Protein AF-0000000076655779 (afdb_homodimer)

InterPro domains:
  IPR001077 O-methyltransferase, C-terminal domain [PF00891] (191-398)
  IPR016461 O-methyltransferase-like [PS51683] (76-422)
  IPR029063 S-adenosyl-L-methionine-dependent methyltransferase superfamily [G3DSA:3.40.50.150] (154-421)
  IPR029063 S-adenosyl-L-methionine-dependent methyltransferase superfamily [SSF53335] (155-420)
  IPR036388 Winged helix-like DNA-binding domain superfamily [G3DSA:1.10.10.10] (66-152)
  IPR036390 Winged helix DNA-binding domain superfamily [SSF46785] (73-154)

pLDDT: mean 93.24, std 9.18, range [22.28, 98.81]

Radius of gyration: 29.74 Å; Cα contacts (8 Å, |Δi|>4): 1554; chains: 2; bounding box: 62×94×74 Å

Sequence (846 aa):
MASANHSNLLQLAQTVQQTTETIVKHLQDTKQLEPSFDQKSNAIQGDADIHSTRIQLNDAAQDLLRLINGPANEYRSFYMSHYTLAAYQVALHFKLFRHVPLGSKVSIAGLASKAGIDEGRCRRVIKHLATQRVFEEVEPDVFTHTASSALIARDSDMEAILWMQFDEMFKAASDAAKFVQNDLNGSKDADSPFATRHGKPPYQFYADVPEKGLNFAKAMAALTQSDRSVTALRDGFHWDKLEAPGKVVDVGGASGHVSMDLAAVFPNLSFVVQDVSPEALDDGKAKLPSEIADRVSFMLHDFFKDQPITDANAFFMRQCLHNWRDEDCIKILRGLVPALEKCKPGTPLLINEEVLPELNEVSKYQEHLSRQCDMCMFVVAGSKERTRGDFEKLLKEADSRFKVVKVHRNSTSTMGLVEAYLDMASANHSNLLQLAQTVQQTTETIVKHLQDTKQLEPSFDQKSNAIQGDADIHSTRIQLNDAAQDLLRLINGPANEYRSFYMSHYTLAAYQVALHFKLFRHVPLGSKVSIAGLASKAGIDEGRCRRVIKHLATQRVFEEVEPDVFTHTASSALIARDSDMEAILWMQFDEMFKAASDAAKFVQNDLNGSKDADSPFATRHGKPPYQFYADVPEKGLNFAKAMAALTQSDRSVTALRDGFHWDKLEAPGKVVDVGGASGHVSMDLAAVFPNLSFVVQDVSPEALDDGKAKLPSEIADRVSFMLHDFFKDQPITDANAFFMRQCLHNWRDEDCIKILRGLVPALEKCKPGTPLLINEEVLPELNEVSKYQEHLSRQCDMCMFVVAGSKERTRGDFEKLLKEADSRFKVVKVHRNSTSTMGLVEAYLD

Secondary structure (DSSP, 8-state):
-------HHHHHHHHHHHHHHHHHHHHHHTTPPPP-SBTTPPPPP--HHHHHHHHHHHHHHHHHHHHHHHHHHHHHHHTTTHHHHHHHHHHHHTTHHHHSPTTSEEEHHHHHHHHTS-HHHHHHHHHHHHTTTSEEEEETTEEEEBHHHHHHHH-HHHHHHHHHIIIIIHHHHTTHHHHHHHTTT--TT---HHHHHHSS-HHHHHHHSHHHHHHHHHHHHHHHHHS--HHHHHHHS-GGGS-SSEEEEEET-TT-HHHHHHHHH-TTEEEEEEES-HHHHHHHHHH--GGGTTTEEEEE--TTSPP-----SEEEEES-GGGS-HHHHHHHHHTTHHHHHHSPTTPEEEEEEEEEPPTTSS-HHHHHHHHHHHHHHHHHHS---EEHHHHHHHHHHH-TTEEEEEEEE-TT-SEEEEEEEE-/-------HHHHHHHHHHHHHHHHHHHHHHTTPPPP-SBTTPPPPP--HHHHHHHHHHHHHHHHHHHHHHHHHHHHHHHTTTHHHHHHHHHHHHTTHHHHSPTTS-EEHHHHHHHHTS-HHHHHHHHHHHHTTTSEEEEETTEEEEBHHHHHHHH-HHHHHHHHHIIIIIHHHHTTHHHHHHHTTT--TT---HHHHHHSS-HHHHHHHSHHHHHHHHHHHHHHHHHS--HHHHHHHS-GGGS-SSEEEEEET-TT-HHHHHHHHH-TTEEEEEEES-HHHHHHHHHH--GGGTTTEEEEE--TTSPP-----SEEEEES-GGGS-HHHHHHHHHTTHHHHHHSPTTPEEEEEEEEEPPTTSS-HHHHHHHHHHHHHHHHHHS---EEHHHHHHHHHHH-TTEEEEEEEE-TT-SEEEEEEEE-

Organism: Fusarium proliferatum (strain ET1) (NCBI:txid1227346)

Structure (mmCIF, N/CA/C/O backbone):
data_AF-0000000076655779-model_v1
#
loop_
_entity.id
_entity.type
_entity.pdbx_description
1 polymer 'Related to sterigmatocystin 7-O-methyltransferase'
#
loop_
_atom_site.group_PDB
_atom_site.id
_atom_site.type_symbol
_atom_site.label_atom_id
_atom_site.label_alt_id
_atom_site.label_comp_id
_atom_site.label_asym_id
_atom_site.label_entity_id
_atom_site.label_seq_id
_atom_site.pdbx_PDB_ins_code
_atom_site.Cartn_x
_atom_site.Cartn_y
_atom_site.Cartn_z
_atom_site.occupancy
_atom_site.B_iso_or_equiv
_atom_site.auth_seq_id
_atom_site.auth_comp_id
_atom_site.auth_asym_id
_atom_site.auth_atom_id
_atom_site.pdbx_PDB_model_num
ATOM 1 N N . MET A 1 1 ? 11.117 21.75 -41.812 1 22.28 1 MET A N 1
ATOM 2 C CA . MET A 1 1 ? 9.922 21.031 -41.344 1 22.28 1 MET A CA 1
ATOM 3 C C . MET A 1 1 ? 10.125 20.484 -39.938 1 22.28 1 MET A C 1
ATOM 5 O O . MET A 1 1 ? 11.07 19.75 -39.688 1 22.28 1 MET A O 1
ATOM 9 N N . ALA A 1 2 ? 10 21.234 -38.844 1 30.73 2 ALA A N 1
ATOM 10 C CA . ALA A 1 2 ? 10.344 20.984 -37.469 1 30.73 2 ALA A CA 1
ATOM 11 C C . ALA A 1 2 ? 9.93 19.578 -37.031 1 30.73 2 ALA A C 1
ATOM 13 O O . ALA A 1 2 ? 8.82 19.141 -37.344 1 30.73 2 ALA A O 1
ATOM 14 N N . SER A 1 3 ? 10.68 18.562 -36.812 1 37.34 3 SER A N 1
ATOM 15 C CA . SER A 1 3 ? 10.508 17.156 -36.406 1 37.34 3 SER A CA 1
ATOM 16 C C . SER A 1 3 ? 9.328 17 -35.469 1 37.34 3 SER A C 1
ATOM 18 O O . SER A 1 3 ? 9.242 17.688 -34.438 1 37.34 3 SER A O 1
ATOM 20 N N . ALA A 1 4 ? 8.211 16.812 -35.781 1 41.41 4 ALA A N 1
ATOM 21 C CA . ALA A 1 4 ? 6.949 16.719 -35.031 1 41.41 4 ALA A CA 1
ATOM 22 C C . ALA A 1 4 ? 7.152 16.078 -33.688 1 41.41 4 ALA A C 1
ATOM 24 O O . ALA A 1 4 ? 7.438 14.875 -33.594 1 41.41 4 ALA A O 1
ATOM 25 N N . ASN A 1 5 ? 7.805 16.562 -32.562 1 53.28 5 ASN A N 1
ATOM 26 C CA . ASN A 1 5 ? 8.266 16.188 -31.25 1 53.28 5 ASN A CA 1
ATOM 27 C C . ASN A 1 5 ? 7.176 15.445 -30.469 1 53.28 5 ASN A C 1
ATOM 29 O O . ASN A 1 5 ? 6.184 16.047 -30.062 1 53.28 5 ASN A O 1
ATOM 33 N N . HIS A 1 6 ? 6.938 14.094 -30.703 1 81.94 6 HIS A N 1
ATOM 34 C CA . HIS A 1 6 ? 5.949 13.133 -30.219 1 81.94 6 HIS A CA 1
ATOM 35 C C . HIS A 1 6 ? 5.945 13.055 -28.703 1 81.94 6 HIS A C 1
ATOM 37 O O . HIS A 1 6 ? 6.965 12.727 -28.094 1 81.94 6 HIS A O 1
ATOM 43 N N . SER A 1 7 ? 4.918 13.648 -28.094 1 93.62 7 SER A N 1
ATOM 44 C CA . SER A 1 7 ? 4.727 13.672 -26.641 1 93.62 7 SER A CA 1
ATOM 45 C C . SER A 1 7 ? 4.367 12.289 -26.109 1 93.62 7 SER A C 1
ATOM 47 O O . SER A 1 7 ? 3.307 11.75 -26.438 1 93.62 7 SER A O 1
ATOM 49 N N . ASN A 1 8 ? 5.336 11.727 -25.328 1 96.25 8 ASN A N 1
ATOM 50 C CA . ASN A 1 8 ? 5.055 10.445 -24.688 1 96.25 8 ASN A CA 1
ATOM 51 C C . ASN A 1 8 ? 3.842 10.539 -23.766 1 96.25 8 ASN A C 1
ATOM 53 O O . ASN A 1 8 ? 3.053 9.602 -23.672 1 96.25 8 ASN A O 1
ATOM 57 N N . LEU A 1 9 ? 3.668 11.641 -23.094 1 98.06 9 LEU A N 1
ATOM 58 C CA . LEU A 1 9 ? 2.529 11.852 -22.203 1 98.06 9 LEU A CA 1
ATOM 59 C C . LEU A 1 9 ? 1.218 11.805 -22.984 1 98.06 9 LEU A C 1
ATOM 61 O O . LEU A 1 9 ? 0.261 11.156 -22.562 1 98.06 9 LEU A O 1
ATOM 65 N N . LEU A 1 10 ? 1.188 12.469 -24.141 1 98.19 10 LEU A N 1
ATOM 66 C CA . LEU A 1 10 ? -0.027 12.5 -24.953 1 98.19 10 LEU A CA 1
ATOM 67 C C . LEU A 1 10 ? -0.317 11.125 -25.547 1 98.19 10 LEU A C 1
ATOM 69 O O . LEU A 1 10 ? -1.479 10.742 -25.703 1 98.19 10 LEU A O 1
ATOM 73 N N . GLN A 1 11 ? 0.74 10.422 -25.859 1 98.19 11 GLN A N 1
ATOM 74 C CA . GLN A 1 11 ? 0.545 9.062 -26.359 1 98.19 11 GLN A CA 1
ATOM 75 C C . GLN A 1 11 ? -0.087 8.172 -25.297 1 98.19 11 GLN A C 1
ATOM 77 O O . GLN A 1 11 ? -0.968 7.363 -25.609 1 98.19 11 GLN A O 1
ATOM 82 N N . LEU A 1 12 ? 0.416 8.242 -24.047 1 98.5 12 LEU A N 1
ATOM 83 C CA . LEU A 1 12 ? -0.171 7.48 -22.953 1 98.5 12 LEU A CA 1
ATOM 84 C C . LEU A 1 12 ? -1.631 7.871 -22.75 1 98.5 12 LEU A 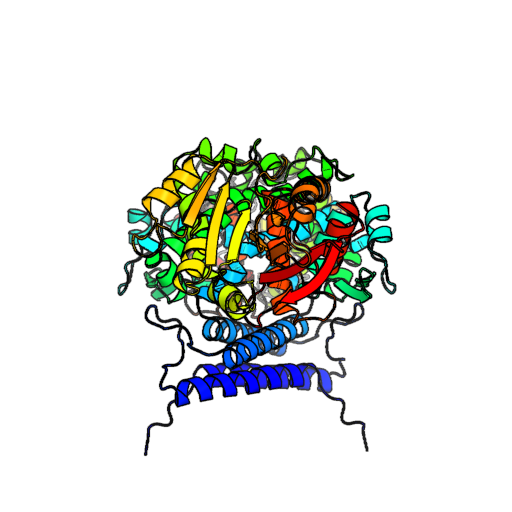C 1
ATOM 86 O O . LEU A 1 12 ? -2.49 7.004 -22.578 1 98.5 12 LEU A O 1
ATOM 90 N N . ALA A 1 13 ? -1.924 9.18 -22.75 1 98.62 13 ALA A N 1
ATOM 91 C CA . ALA A 1 13 ? -3.297 9.648 -22.594 1 98.62 13 ALA A CA 1
ATOM 92 C C . ALA A 1 13 ? -4.191 9.141 -23.719 1 98.62 13 ALA A C 1
ATOM 94 O O . ALA A 1 13 ? -5.352 8.797 -23.484 1 98.62 13 ALA A O 1
ATOM 95 N N . GLN A 1 14 ? -3.652 9.117 -24.906 1 98.25 14 GLN A N 1
ATOM 96 C CA . GLN A 1 14 ? -4.395 8.602 -26.047 1 98.25 14 GLN A CA 1
ATOM 97 C C . GLN A 1 14 ? -4.695 7.113 -25.891 1 98.25 14 GLN A C 1
ATOM 99 O O . GLN A 1 14 ? -5.781 6.656 -26.25 1 98.25 14 GLN A O 1
ATOM 104 N N . THR A 1 15 ? -3.703 6.383 -25.406 1 98.56 15 THR A N 1
ATOM 105 C CA . THR A 1 15 ? -3.92 4.965 -25.141 1 98.56 15 THR A CA 1
ATOM 106 C C . THR A 1 15 ? -5.031 4.773 -24.125 1 98.56 15 THR A C 1
ATOM 108 O O . THR A 1 15 ? -5.887 3.9 -24.281 1 98.56 15 THR A O 1
ATOM 111 N N . VAL A 1 16 ? -5.07 5.57 -23.047 1 98.81 16 VAL A N 1
ATOM 112 C CA . VAL A 1 16 ? -6.121 5.512 -22.031 1 98.81 16 VAL A CA 1
ATOM 113 C C . VAL A 1 16 ? -7.477 5.77 -22.688 1 98.81 16 VAL A C 1
ATOM 115 O O . VAL A 1 16 ? -8.445 5.039 -22.438 1 98.81 16 VAL A O 1
ATOM 118 N N . GLN A 1 17 ? -7.539 6.758 -23.562 1 98.56 17 GLN A N 1
ATOM 119 C CA . GLN A 1 17 ? -8.781 7.109 -24.25 1 98.56 17 GLN A CA 1
ATOM 120 C C . GLN A 1 17 ? -9.242 5.98 -25.156 1 98.56 17 GLN A C 1
ATOM 122 O O . GLN A 1 17 ? -10.406 5.574 -25.109 1 98.56 17 GLN A O 1
ATOM 127 N N . GLN A 1 18 ? -8.344 5.465 -25.953 1 98.5 18 GLN A N 1
ATOM 128 C CA . GLN A 1 18 ? -8.688 4.457 -26.953 1 98.5 18 GLN A CA 1
ATOM 129 C C . GLN A 1 18 ? -9.109 3.146 -26.297 1 98.5 18 GLN A C 1
ATOM 131 O O . GLN A 1 18 ? -10.062 2.502 -26.734 1 98.5 18 GLN A O 1
ATOM 136 N N . THR A 1 19 ? -8.367 2.734 -25.297 1 98.56 19 THR A N 1
ATOM 137 C CA . THR A 1 19 ? -8.719 1.502 -24.594 1 98.56 19 THR A CA 1
ATOM 138 C C . THR A 1 19 ? -10.047 1.654 -23.875 1 98.56 19 THR A C 1
ATOM 140 O O . THR A 1 19 ? -10.836 0.709 -23.797 1 98.56 19 THR A O 1
ATOM 143 N N . THR A 1 20 ? -10.367 2.832 -23.297 1 98.62 20 THR A N 1
ATOM 144 C CA . THR A 1 20 ? -11.664 3.084 -22.656 1 98.62 20 THR A CA 1
ATOM 145 C C . THR A 1 20 ? -12.789 2.998 -23.688 1 98.62 20 THR A C 1
ATOM 147 O O . THR A 1 20 ? -13.836 2.406 -23.422 1 98.62 20 THR A O 1
ATOM 150 N N . GLU A 1 21 ? -12.555 3.559 -24.891 1 98.38 21 GLU A N 1
ATOM 151 C CA . GLU A 1 21 ? -13.539 3.494 -25.953 1 98.38 21 GLU A CA 1
ATOM 152 C C . GLU A 1 21 ? -13.836 2.049 -26.344 1 98.38 21 GLU A C 1
ATOM 154 O O . GLU A 1 21 ? -14.992 1.688 -26.578 1 98.38 21 GLU A O 1
ATOM 159 N N . THR A 1 22 ? -12.797 1.28 -26.406 1 98.31 22 THR A N 1
ATOM 160 C CA . THR A 1 22 ? -12.953 -0.131 -26.75 1 98.31 22 THR A CA 1
ATOM 161 C C . THR A 1 22 ? -13.812 -0.846 -25.703 1 98.31 22 THR A C 1
ATOM 163 O O . THR A 1 22 ? -14.695 -1.632 -26.062 1 98.31 22 THR A O 1
ATOM 166 N N . ILE A 1 23 ? -13.602 -0.61 -24.469 1 98.19 23 ILE A N 1
ATOM 167 C CA . ILE A 1 23 ? -14.336 -1.256 -23.391 1 98.19 23 ILE A CA 1
ATOM 168 C C . ILE A 1 23 ? -15.789 -0.78 -23.406 1 98.19 23 ILE A C 1
ATOM 170 O O . ILE A 1 23 ? -16.719 -1.583 -23.25 1 98.19 23 ILE A O 1
ATOM 174 N N . VAL A 1 24 ? -16 0.534 -23.609 1 97.94 24 VAL A N 1
ATOM 175 C CA . VAL A 1 24 ? -17.344 1.082 -23.641 1 97.94 24 VAL A CA 1
ATOM 176 C C . VAL A 1 24 ? -18.125 0.491 -24.812 1 97.94 24 VAL A C 1
ATOM 178 O O . VAL A 1 24 ? -19.312 0.164 -24.688 1 97.94 24 VAL A O 1
ATOM 181 N N . LYS A 1 25 ? -17.484 0.36 -25.969 1 97.56 25 LYS A N 1
ATOM 182 C CA . LYS A 1 25 ? -18.125 -0.264 -27.125 1 97.56 25 LYS A CA 1
ATOM 183 C C . LYS A 1 25 ? -18.531 -1.702 -26.812 1 97.56 25 LYS A C 1
ATOM 185 O O . LYS A 1 25 ? -19.625 -2.135 -27.188 1 97.56 25 LYS A O 1
ATOM 190 N N . HIS A 1 26 ? -17.656 -2.449 -26.141 1 97.44 26 HIS A N 1
ATOM 191 C CA . HIS A 1 26 ? -17.969 -3.811 -25.734 1 97.44 26 HIS A CA 1
ATOM 192 C C . HIS A 1 26 ? -19.203 -3.838 -24.828 1 97.44 26 HIS A C 1
ATOM 194 O O . HIS A 1 26 ? -20.094 -4.68 -25 1 97.44 26 HIS A O 1
ATOM 200 N N . LEU A 1 27 ? -19.25 -2.965 -23.844 1 97.44 27 LEU A N 1
ATOM 201 C CA . LEU A 1 27 ? -20.391 -2.893 -22.938 1 97.44 27 LEU A CA 1
ATOM 202 C C . LEU A 1 27 ? -21.688 -2.637 -23.719 1 97.44 27 LEU A C 1
ATOM 204 O O . LEU A 1 27 ? -22.719 -3.258 -23.438 1 97.44 27 LEU A O 1
ATOM 208 N N . GLN A 1 28 ? -21.609 -1.74 -24.703 1 96.62 28 GLN A N 1
ATOM 209 C CA . GLN A 1 28 ? -22.781 -1.423 -25.516 1 96.62 28 GLN A CA 1
ATOM 210 C C . GLN A 1 28 ? -23.188 -2.619 -26.375 1 96.62 28 GLN A C 1
ATOM 212 O O . GLN A 1 28 ? -24.375 -2.967 -26.438 1 96.62 28 GLN A O 1
ATOM 217 N N . ASP A 1 29 ? -22.219 -3.225 -26.953 1 96.75 29 ASP A N 1
ATOM 218 C CA . ASP A 1 29 ? -22.469 -4.352 -27.844 1 96.75 29 ASP A CA 1
ATOM 219 C C . ASP A 1 29 ? -23.078 -5.531 -27.078 1 96.75 29 ASP A C 1
ATOM 221 O O . ASP A 1 29 ? -23.859 -6.305 -27.625 1 96.75 29 ASP A O 1
ATOM 225 N N . THR A 1 30 ? -22.703 -5.734 -25.891 1 96.62 30 THR A N 1
ATOM 226 C CA . THR A 1 30 ? -23.156 -6.879 -25.094 1 96.62 30 THR A CA 1
ATOM 227 C C . THR A 1 30 ? -24.266 -6.473 -24.141 1 96.62 30 THR A C 1
ATOM 229 O O . THR A 1 30 ? -24.656 -7.246 -23.266 1 96.62 30 THR A O 1
ATOM 232 N N . LYS A 1 31 ? -24.766 -5.219 -24.219 1 96.44 31 LYS A N 1
ATOM 233 C CA . LYS A 1 31 ? -25.891 -4.684 -23.453 1 96.44 31 LYS A CA 1
ATOM 234 C C . LYS A 1 31 ? -25.609 -4.766 -21.953 1 96.44 31 LYS A C 1
ATOM 236 O O . LYS A 1 31 ? -26.484 -5.18 -21.172 1 96.44 31 LYS A O 1
ATOM 241 N N . GLN A 1 32 ? -24.359 -4.531 -21.609 1 96.75 32 GLN A N 1
ATOM 242 C CA . GLN A 1 32 ? -24 -4.41 -20.203 1 96.75 32 GLN A CA 1
ATOM 243 C C . GLN A 1 32 ? -24.062 -2.959 -19.734 1 96.75 32 GLN A C 1
ATOM 245 O O . GLN A 1 32 ? -23.719 -2.045 -20.5 1 96.75 32 GLN A O 1
ATOM 250 N N . LEU A 1 33 ? -24.469 -2.719 -18.531 1 95.62 33 LEU A N 1
ATOM 251 C CA . LEU A 1 33 ? -24.391 -1.387 -17.938 1 95.62 33 LEU A CA 1
ATOM 252 C C . LEU A 1 33 ? -22.953 -1.012 -17.625 1 95.62 33 LEU A C 1
ATOM 254 O O . LEU A 1 33 ? -22.156 -1.867 -17.234 1 95.62 33 LEU A O 1
ATOM 258 N N . GLU A 1 34 ? -22.625 0.252 -17.75 1 95.81 34 GLU A N 1
ATOM 259 C CA . GLU A 1 34 ? -21.312 0.721 -17.312 1 95.81 34 GLU A CA 1
ATOM 260 C C . GLU A 1 34 ? -21.141 0.562 -15.812 1 95.81 34 GLU A C 1
ATOM 262 O O . GLU A 1 34 ? -22.062 0.803 -15.039 1 95.81 34 GLU A O 1
ATOM 267 N N . PRO A 1 35 ? -19.938 0.171 -15.477 1 97 35 PRO A N 1
ATOM 268 C CA . PRO A 1 35 ? -19.703 0.087 -14.031 1 97 35 PRO A CA 1
ATOM 269 C C . PRO A 1 35 ? -19.781 1.445 -13.344 1 97 35 PRO A C 1
ATOM 271 O O . PRO A 1 35 ? -19.453 2.471 -13.938 1 97 35 PRO A O 1
ATOM 274 N N . SER A 1 36 ? -20.266 1.47 -12.133 1 97.31 36 SER A N 1
ATOM 275 C CA . SER A 1 36 ? -20.328 2.625 -11.242 1 97.31 36 SER A CA 1
ATOM 276 C C . SER A 1 36 ? -19.875 2.26 -9.836 1 97.31 36 SER A C 1
ATOM 278 O O . SER A 1 36 ? -19.562 1.102 -9.555 1 97.31 36 SER A O 1
ATOM 280 N N . PHE A 1 37 ? -19.844 3.213 -8.945 1 97.44 37 PHE A N 1
ATOM 281 C CA . PHE A 1 37 ? -19.438 2.943 -7.574 1 97.44 37 PHE A CA 1
ATOM 282 C C . PHE A 1 37 ? -20.625 2.461 -6.746 1 97.44 37 PHE A C 1
ATOM 284 O O . PHE A 1 37 ? -20.469 2.096 -5.578 1 97.44 37 PHE A O 1
ATOM 291 N N . ASP A 1 38 ? -21.766 2.408 -7.363 1 97.12 38 ASP A N 1
ATOM 292 C CA . ASP A 1 38 ? -22.953 1.937 -6.66 1 97.12 38 ASP A CA 1
ATOM 293 C C . ASP A 1 38 ? -22.766 0.5 -6.176 1 97.12 38 ASP A C 1
ATOM 295 O O . ASP A 1 38 ? -22.188 -0.327 -6.875 1 97.12 38 ASP A O 1
ATOM 299 N N . GLN A 1 39 ? -23.344 0.174 -5.004 1 96.69 39 GLN A N 1
ATOM 300 C CA . GLN A 1 39 ? -23.141 -1.135 -4.391 1 96.69 39 GLN A CA 1
ATOM 301 C C . GLN A 1 39 ? -23.734 -2.244 -5.258 1 96.69 39 GLN A C 1
ATOM 303 O O . GLN A 1 39 ? -23.359 -3.41 -5.125 1 96.69 39 GLN A O 1
ATOM 308 N N . LYS A 1 40 ? -24.578 -1.97 -6.234 1 94.94 40 LYS A N 1
ATOM 309 C CA . LYS A 1 40 ? -25.234 -2.973 -7.078 1 94.94 40 LYS A CA 1
ATOM 310 C C . LYS A 1 40 ? -24.516 -3.096 -8.422 1 94.94 40 LYS A C 1
ATOM 312 O O . LYS A 1 40 ? -24.922 -3.881 -9.281 1 94.94 40 LYS A O 1
ATOM 317 N N . SER A 1 41 ? -23.453 -2.301 -8.57 1 95.62 41 SER A N 1
ATOM 318 C CA . SER A 1 41 ? -22.75 -2.299 -9.852 1 95.62 41 SER A CA 1
ATOM 319 C C . SER A 1 41 ? -22.125 -3.66 -10.141 1 95.62 41 SER A C 1
ATOM 321 O O . SER A 1 41 ? -21.594 -4.312 -9.234 1 95.62 41 SER A O 1
ATOM 323 N N . ASN A 1 42 ? -22.156 -4.082 -11.406 1 92.19 42 ASN A N 1
ATOM 324 C CA . ASN A 1 42 ? -21.594 -5.359 -11.828 1 92.19 42 ASN A CA 1
ATOM 325 C C . ASN A 1 42 ? -20.203 -5.188 -12.438 1 92.19 42 ASN A C 1
ATOM 327 O O . ASN A 1 42 ? -19.891 -4.137 -13 1 92.19 42 ASN A O 1
ATOM 331 N N . ALA A 1 43 ? -19.484 -6.246 -12.352 1 92.5 43 ALA A N 1
ATOM 332 C CA . ALA A 1 43 ? -18.203 -6.281 -13.039 1 92.5 43 ALA A CA 1
ATOM 333 C C . ALA A 1 43 ? -18.375 -6.406 -14.547 1 92.5 43 ALA A C 1
ATOM 335 O O . ALA A 1 43 ? -19.359 -6.988 -15.016 1 92.5 43 ALA A O 1
ATOM 336 N N . ILE A 1 44 ? -17.422 -5.887 -15.234 1 95.81 44 ILE A N 1
ATOM 337 C CA . ILE A 1 44 ? -17.406 -6.012 -16.688 1 95.81 44 ILE A CA 1
ATOM 338 C C . ILE A 1 44 ? -17.141 -7.465 -17.078 1 95.81 44 ILE A C 1
ATOM 34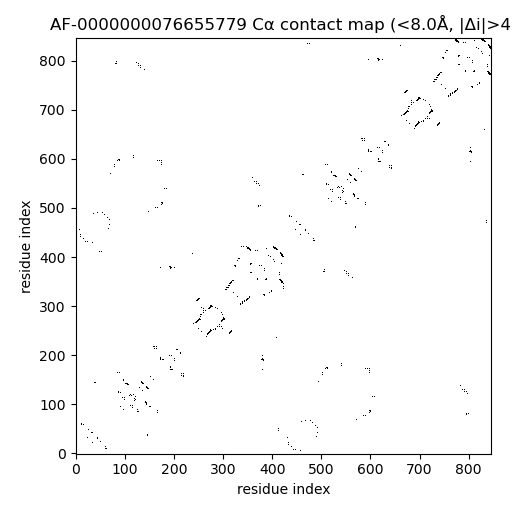0 O O . ILE A 1 44 ? -16.141 -8.047 -16.656 1 95.81 44 ILE A O 1
ATOM 344 N N . GLN A 1 45 ? -18.047 -7.977 -17.812 1 93.31 45 GLN A N 1
ATOM 345 C CA . GLN A 1 45 ? -17.844 -9.305 -18.359 1 93.31 45 GLN A CA 1
ATOM 346 C C . GLN A 1 45 ? -17.219 -9.234 -19.75 1 93.31 45 GLN A C 1
ATOM 348 O O . GLN A 1 45 ? -17.578 -8.367 -20.562 1 93.31 45 GLN A O 1
ATOM 353 N N . GLY A 1 46 ? -16.219 -10.062 -19.875 1 88.5 46 GLY A N 1
ATOM 354 C CA . GLY A 1 46 ? -15.594 -10.039 -21.172 1 88.5 46 GLY A CA 1
ATOM 355 C C . GLY A 1 46 ? -14.703 -11.242 -21.438 1 88.5 46 GLY A C 1
ATOM 356 O O . GLY A 1 46 ? -14.531 -12.094 -20.562 1 88.5 46 GLY A O 1
ATOM 357 N N . ASP A 1 47 ? -14.242 -11.289 -22.672 1 87 47 ASP A N 1
ATOM 358 C CA . ASP A 1 47 ? -13.359 -12.375 -23.109 1 87 47 ASP A CA 1
ATOM 359 C C . ASP A 1 47 ? -11.891 -11.984 -22.953 1 87 47 ASP A C 1
ATOM 361 O O . ASP A 1 47 ? -11.57 -11.039 -22.234 1 87 47 ASP A O 1
ATOM 365 N N . ALA A 1 48 ? -11.008 -12.742 -23.516 1 84.25 48 ALA A N 1
ATOM 366 C CA . ALA A 1 48 ? -9.562 -12.539 -23.422 1 84.25 48 ALA A CA 1
ATOM 367 C C . ALA A 1 48 ? -9.156 -11.188 -24 1 84.25 48 ALA A C 1
ATOM 369 O O . ALA A 1 48 ? -8.219 -10.555 -23.5 1 84.25 48 ALA A O 1
ATOM 370 N N . ASP A 1 49 ? -9.891 -10.75 -24.984 1 90.25 49 ASP A N 1
ATOM 371 C CA . ASP A 1 49 ? -9.562 -9.484 -25.625 1 90.25 49 ASP A CA 1
ATOM 372 C C . ASP A 1 49 ? -9.836 -8.305 -24.703 1 90.25 49 ASP A C 1
ATOM 374 O O . ASP A 1 49 ? -9.039 -7.363 -24.625 1 90.25 49 ASP A O 1
ATOM 378 N N . ILE A 1 50 ? -11 -8.398 -24.016 1 92.75 50 ILE A N 1
ATOM 379 C CA . ILE A 1 50 ? -11.359 -7.332 -23.094 1 92.75 50 ILE A CA 1
ATOM 380 C C . ILE A 1 50 ? -10.398 -7.336 -21.906 1 92.75 50 ILE A C 1
ATOM 382 O O . ILE A 1 50 ? -10.023 -6.273 -21.406 1 92.75 50 ILE A O 1
ATOM 386 N N . HIS A 1 51 ? -10 -8.5 -21.547 1 90.69 51 HIS A N 1
ATOM 387 C CA . HIS A 1 51 ? -9.016 -8.609 -20.469 1 90.69 51 HIS A CA 1
ATOM 388 C C . HIS A 1 51 ? -7.691 -7.969 -20.859 1 90.69 51 HIS A C 1
ATOM 390 O O . HIS A 1 51 ? -7.105 -7.223 -20.078 1 90.69 51 HIS A O 1
ATOM 396 N N . SER A 1 52 ? -7.25 -8.242 -22.031 1 92.25 52 SER A N 1
ATOM 397 C CA . SER A 1 52 ? -6.012 -7.656 -22.531 1 92.25 52 SER A CA 1
ATOM 398 C C . SER A 1 52 ? -6.117 -6.141 -22.641 1 92.25 52 SER A C 1
ATOM 400 O O . SER A 1 52 ? -5.156 -5.426 -22.344 1 92.25 52 SER A O 1
ATOM 402 N N . THR A 1 53 ? -7.281 -5.672 -23.094 1 96.5 53 THR A N 1
ATOM 403 C CA . THR A 1 53 ? -7.52 -4.234 -23.203 1 96.5 53 THR A CA 1
ATOM 404 C C . THR A 1 53 ? -7.453 -3.57 -21.828 1 96.5 53 THR A C 1
ATOM 406 O O . THR A 1 53 ? -6.887 -2.486 -21.688 1 96.5 53 THR A O 1
ATOM 409 N N . ARG A 1 54 ? -8.055 -4.238 -20.844 1 95.75 54 ARG A N 1
ATOM 410 C CA . ARG A 1 54 ? -8.016 -3.73 -19.469 1 95.75 54 ARG A CA 1
ATOM 411 C C . ARG A 1 54 ? -6.574 -3.623 -18.969 1 95.75 54 ARG A C 1
ATOM 413 O O . ARG A 1 54 ? -6.211 -2.637 -18.328 1 95.75 54 ARG A O 1
ATOM 420 N N . ILE A 1 55 ? -5.758 -4.609 -19.234 1 94.44 55 ILE A N 1
ATOM 421 C CA . ILE A 1 55 ? -4.355 -4.621 -18.828 1 94.44 55 ILE A CA 1
ATOM 422 C C . ILE A 1 55 ? -3.623 -3.445 -19.469 1 94.44 55 ILE A C 1
ATOM 424 O O . ILE A 1 55 ? -2.854 -2.748 -18.797 1 94.44 55 ILE A O 1
ATOM 428 N N . GLN A 1 56 ? -3.863 -3.209 -20.734 1 96.69 56 GLN A N 1
ATOM 429 C CA . GLN A 1 56 ? -3.242 -2.102 -21.453 1 96.69 56 GLN A CA 1
ATOM 430 C C . GLN A 1 56 ? -3.631 -0.76 -20.828 1 96.69 56 GLN A C 1
ATOM 432 O O . GLN A 1 56 ? -2.799 0.142 -20.719 1 96.69 56 GLN A O 1
ATOM 437 N N . LEU A 1 57 ? -4.918 -0.645 -20.516 1 98.31 57 LEU A N 1
ATOM 438 C CA . LEU A 1 57 ? -5.406 0.58 -19.891 1 98.31 57 LEU A CA 1
ATOM 439 C C . LEU A 1 57 ? -4.715 0.821 -18.562 1 98.31 57 LEU A C 1
ATOM 441 O O . LEU A 1 57 ? -4.289 1.942 -18.266 1 98.31 57 LEU A O 1
ATOM 445 N N . ASN A 1 58 ? -4.582 -0.23 -17.75 1 97.69 58 ASN A N 1
ATOM 446 C CA . ASN A 1 58 ? -3.891 -0.118 -16.469 1 97.69 58 ASN A CA 1
ATOM 447 C C . ASN A 1 58 ? -2.445 0.338 -16.656 1 97.69 58 ASN A C 1
ATOM 449 O O . ASN A 1 58 ? -1.983 1.246 -15.953 1 97.69 58 ASN A O 1
ATOM 453 N N . ASP A 1 59 ? -1.711 -0.25 -17.562 1 97.25 59 ASP A N 1
ATOM 454 C CA . ASP A 1 59 ? -0.313 0.097 -17.812 1 97.25 59 ASP A CA 1
ATOM 455 C C . ASP A 1 59 ? -0.175 1.561 -18.219 1 97.25 59 ASP A C 1
ATOM 457 O O . ASP A 1 59 ? 0.652 2.291 -17.672 1 97.25 59 ASP A O 1
ATOM 461 N N . ALA A 1 60 ? -1.011 1.953 -19.141 1 98.44 60 ALA A N 1
ATOM 462 C CA . ALA A 1 60 ? -0.911 3.305 -19.688 1 98.44 60 ALA A CA 1
ATOM 463 C C . ALA A 1 60 ? -1.265 4.348 -18.625 1 98.44 60 ALA A C 1
ATOM 465 O O . ALA A 1 60 ? -0.565 5.352 -18.484 1 98.44 60 ALA A O 1
ATOM 466 N N . ALA A 1 61 ? -2.357 4.121 -17.938 1 98.62 61 ALA A N 1
ATOM 467 C CA . ALA A 1 61 ? -2.814 5.078 -16.922 1 98.62 61 ALA A CA 1
ATOM 468 C C . ALA A 1 61 ? -1.818 5.184 -15.773 1 98.62 61 ALA A C 1
ATOM 470 O O . ALA A 1 61 ? -1.543 6.281 -15.281 1 98.62 61 ALA A O 1
ATOM 471 N N . GLN A 1 62 ? -1.266 4.062 -15.328 1 97.75 62 GLN A N 1
ATOM 472 C CA . GLN A 1 62 ? -0.321 4.07 -14.219 1 97.75 62 GLN A CA 1
ATOM 473 C C . GLN A 1 62 ? 0.984 4.758 -14.609 1 97.75 62 GLN A C 1
ATOM 475 O O . GLN A 1 62 ? 1.539 5.535 -13.828 1 97.75 62 GLN A O 1
ATOM 480 N N . ASP A 1 63 ? 1.502 4.445 -15.789 1 98.19 63 ASP A N 1
ATOM 481 C CA . ASP A 1 63 ? 2.707 5.125 -16.25 1 98.19 63 ASP A CA 1
ATOM 482 C C . ASP A 1 63 ? 2.471 6.625 -16.391 1 98.19 63 ASP A C 1
ATOM 484 O O . ASP A 1 63 ? 3.334 7.43 -16.047 1 98.19 63 ASP A O 1
ATOM 488 N N . LEU A 1 64 ? 1.306 7 -16.938 1 98.62 64 LEU A N 1
ATOM 489 C CA . LEU A 1 64 ? 0.974 8.414 -17.094 1 98.62 64 LEU A CA 1
ATOM 490 C C . LEU A 1 64 ? 0.992 9.117 -15.734 1 98.62 64 LEU A C 1
ATOM 492 O O . LEU A 1 64 ? 1.578 10.195 -15.602 1 98.62 64 LEU A O 1
ATOM 496 N N . LEU A 1 65 ? 0.372 8.539 -14.719 1 98.06 65 LEU A N 1
ATOM 497 C CA . LEU A 1 65 ? 0.314 9.125 -13.391 1 98.06 65 LEU A CA 1
ATOM 498 C C . LEU A 1 65 ? 1.711 9.258 -12.789 1 98.06 65 LEU A C 1
ATOM 500 O O . LEU A 1 65 ? 2.049 10.297 -12.211 1 98.06 65 LEU A O 1
ATOM 504 N N . ARG A 1 66 ? 2.521 8.203 -12.953 1 97.75 66 ARG A N 1
ATOM 505 C CA . ARG A 1 66 ? 3.875 8.242 -12.414 1 97.75 66 ARG A CA 1
ATOM 506 C C . ARG A 1 66 ? 4.688 9.367 -13.039 1 97.75 66 ARG A C 1
ATOM 508 O O . ARG A 1 66 ? 5.434 10.062 -12.344 1 97.75 66 ARG A O 1
ATOM 515 N N . LEU A 1 67 ? 4.527 9.531 -14.312 1 98.06 67 LEU A N 1
ATOM 516 C CA . LEU A 1 67 ? 5.305 10.531 -15.031 1 98.06 67 LEU A CA 1
ATOM 517 C C . LEU A 1 67 ? 4.805 11.938 -14.703 1 98.06 67 LEU A C 1
ATOM 519 O O . LEU A 1 67 ? 5.609 12.852 -14.5 1 98.06 67 LEU A O 1
ATOM 523 N N . ILE A 1 68 ? 3.512 12.102 -14.633 1 97.69 68 ILE A N 1
ATOM 524 C CA . ILE A 1 68 ? 2.924 13.414 -14.367 1 97.69 68 ILE A CA 1
ATOM 525 C C . ILE A 1 68 ? 3.227 13.828 -12.93 1 97.69 68 ILE A C 1
ATOM 527 O O . ILE A 1 68 ? 3.471 15.008 -12.656 1 97.69 68 ILE A O 1
ATOM 531 N N . ASN A 1 69 ? 3.176 12.992 -12 1 96.25 69 ASN A N 1
ATOM 532 C CA . ASN A 1 69 ? 3.424 13.305 -10.602 1 96.25 69 ASN A CA 1
ATOM 533 C C . ASN A 1 69 ? 4.914 13.492 -10.32 1 96.25 69 ASN A C 1
ATOM 535 O O . ASN A 1 69 ? 5.301 14.406 -9.594 1 96.25 69 ASN A O 1
ATOM 539 N N . GLY A 1 70 ? 5.75 12.688 -10.984 1 96.06 70 GLY A N 1
ATOM 540 C CA . GLY A 1 70 ? 7.168 12.633 -10.648 1 96.06 70 GLY A CA 1
ATOM 541 C C . GLY A 1 70 ? 7.445 11.875 -9.367 1 96.06 70 GLY A C 1
ATOM 542 O O . GLY A 1 70 ? 6.531 11.586 -8.594 1 96.06 70 GLY A O 1
ATOM 543 N N . PRO A 1 71 ? 8.68 11.531 -9.125 1 96 71 PRO A N 1
ATOM 544 C CA . PRO A 1 71 ? 9.039 10.656 -8.008 1 96 71 PRO A CA 1
ATOM 545 C C . PRO A 1 71 ? 8.672 11.258 -6.652 1 96 71 PRO A C 1
ATOM 547 O O . PRO A 1 71 ? 8.164 10.555 -5.777 1 96 71 PRO A O 1
ATOM 550 N N . ALA A 1 72 ? 8.875 12.547 -6.438 1 92.75 72 ALA A N 1
ATOM 551 C CA . ALA A 1 72 ? 8.641 13.172 -5.137 1 92.75 72 ALA A CA 1
ATOM 552 C C . ALA A 1 72 ? 7.168 13.078 -4.746 1 92.75 72 ALA A C 1
ATOM 554 O O . ALA A 1 72 ? 6.844 12.664 -3.629 1 92.75 72 ALA A O 1
ATOM 555 N N . ASN A 1 73 ? 6.309 13.438 -5.684 1 91.44 73 ASN A N 1
ATOM 556 C CA . ASN A 1 73 ? 4.875 13.375 -5.402 1 91.44 73 ASN A CA 1
ATOM 557 C C . ASN A 1 73 ? 4.387 11.938 -5.285 1 91.44 73 ASN A C 1
ATOM 559 O O . ASN A 1 73 ? 3.484 11.648 -4.5 1 91.44 73 ASN A O 1
ATOM 563 N N . GLU A 1 74 ? 4.941 11.031 -6.047 1 94.25 74 GLU A N 1
ATOM 564 C CA . GLU A 1 74 ? 4.602 9.617 -5.938 1 94.25 74 GLU A CA 1
ATOM 565 C C . GLU A 1 74 ? 4.949 9.07 -4.555 1 94.25 74 GLU A C 1
ATOM 567 O O . GLU A 1 74 ? 4.152 8.352 -3.945 1 94.25 74 GLU A O 1
ATOM 572 N N . TYR A 1 75 ? 6.137 9.398 -4.078 1 94.44 75 TYR A N 1
ATOM 573 C CA . TYR A 1 75 ? 6.543 8.914 -2.766 1 94.44 75 TYR A CA 1
ATOM 574 C C . TYR A 1 75 ? 5.723 9.57 -1.663 1 94.44 75 TYR A C 1
ATOM 576 O O . TYR A 1 75 ? 5.43 8.945 -0.642 1 94.44 75 TYR A O 1
ATOM 584 N N . ARG A 1 76 ? 5.312 10.82 -1.856 1 88.06 76 ARG A N 1
ATOM 585 C CA . ARG A 1 76 ? 4.492 11.492 -0.858 1 88.06 76 ARG A CA 1
ATOM 586 C C . ARG A 1 76 ? 3.186 10.742 -0.622 1 88.06 76 ARG A C 1
ATOM 588 O O . ARG A 1 76 ? 2.725 10.625 0.516 1 88.06 76 ARG A O 1
ATOM 595 N N . SER A 1 77 ? 2.656 10.266 -1.651 1 88 77 SER A N 1
ATOM 596 C CA . SER A 1 77 ? 1.42 9.5 -1.542 1 88 77 SER A CA 1
ATOM 597 C C . SER A 1 77 ? 1.689 8.078 -1.055 1 88 77 SER A C 1
ATOM 599 O O . SER A 1 77 ? 0.908 7.527 -0.281 1 88 77 SER A O 1
ATOM 601 N N . PHE A 1 78 ? 2.801 7.586 -1.418 1 93.69 78 PHE A N 1
ATOM 602 C CA . PHE A 1 78 ? 3.059 6.16 -1.241 1 93.69 78 PHE A CA 1
ATOM 603 C C . PHE A 1 78 ? 3.598 5.875 0.156 1 93.69 78 PHE A C 1
ATOM 605 O O . PHE A 1 78 ? 3.285 4.844 0.75 1 93.69 78 PHE A O 1
ATOM 612 N N . TYR A 1 79 ? 4.449 6.762 0.726 1 94 79 TYR A N 1
ATOM 613 C CA . TYR A 1 79 ? 5.16 6.379 1.942 1 94 79 TYR A CA 1
ATOM 614 C C . TYR A 1 79 ? 4.219 6.359 3.141 1 94 79 TYR A C 1
ATOM 616 O O . TYR A 1 79 ? 4.598 5.918 4.227 1 94 79 TYR A O 1
ATOM 624 N N . MET A 1 80 ? 2.906 6.742 2.957 1 94.31 80 MET A N 1
ATOM 625 C CA . MET A 1 80 ? 1.907 6.641 4.016 1 94.31 80 MET A CA 1
ATOM 626 C C . MET A 1 80 ? 0.862 5.582 3.68 1 94.31 80 MET A C 1
ATOM 628 O O . MET A 1 80 ? -0.18 5.504 4.332 1 94.31 80 MET A O 1
ATOM 632 N N . SER A 1 81 ? 1.144 4.746 2.705 1 95.25 81 SER A N 1
ATOM 633 C CA . SER A 1 81 ? 0.163 3.785 2.207 1 95.25 81 SER A CA 1
ATOM 634 C C . SER A 1 81 ? -0.138 2.711 3.246 1 95.25 81 SER A C 1
ATOM 636 O O . SER A 1 81 ? -1.226 2.131 3.25 1 95.25 81 SER A O 1
ATOM 638 N N . HIS A 1 82 ? 0.816 2.391 4.164 1 97.38 82 HIS A N 1
ATOM 639 C CA . HIS A 1 82 ? 0.595 1.36 5.172 1 97.38 82 HIS A CA 1
ATOM 640 C C . HIS A 1 82 ? -0.465 1.793 6.18 1 97.38 82 HIS A C 1
ATOM 642 O O . HIS A 1 82 ? -1.046 0.957 6.875 1 97.38 82 HIS A O 1
ATOM 648 N N . TYR A 1 83 ? -0.799 3.059 6.27 1 97.94 83 TYR A N 1
ATOM 649 C CA . TYR A 1 83 ? -1.871 3.51 7.152 1 97.94 83 TYR A CA 1
ATOM 650 C C . TYR A 1 83 ? -3.234 3.117 6.594 1 97.94 83 TYR A C 1
ATOM 652 O O . TYR A 1 83 ? -4.188 2.92 7.352 1 97.94 83 TYR A O 1
ATOM 660 N N . THR A 1 84 ? -3.352 3.027 5.273 1 97.75 84 THR A N 1
ATOM 661 C CA . THR A 1 84 ? -4.559 2.48 4.664 1 97.75 84 THR A CA 1
ATOM 662 C C . THR A 1 84 ? -4.73 1.01 5.031 1 97.75 84 THR A C 1
ATOM 664 O O . THR A 1 84 ? -5.848 0.559 5.305 1 97.75 84 THR A O 1
ATOM 667 N N . LEU A 1 85 ? -3.621 0.279 5.051 1 98 85 LEU A N 1
ATOM 668 C CA . LEU A 1 85 ? -3.664 -1.116 5.473 1 98 85 LEU A CA 1
ATOM 669 C C . LEU A 1 85 ? -4.125 -1.23 6.922 1 98 85 LEU A C 1
ATOM 671 O O . LEU A 1 85 ? -4.895 -2.133 7.266 1 98 85 LEU A O 1
ATOM 675 N N . ALA A 1 86 ? -3.658 -0.319 7.754 1 98.56 86 ALA A N 1
ATOM 676 C CA . ALA A 1 86 ? -4.098 -0.292 9.148 1 98.56 86 ALA A CA 1
ATOM 677 C C . ALA A 1 86 ? -5.605 -0.079 9.242 1 98.56 86 ALA A C 1
ATOM 679 O O . ALA A 1 86 ? -6.273 -0.702 10.07 1 98.56 86 ALA A O 1
ATOM 680 N N . ALA A 1 87 ? -6.141 0.804 8.406 1 98.62 87 ALA A N 1
ATOM 681 C CA . ALA A 1 87 ? -7.574 1.069 8.391 1 98.62 87 ALA A CA 1
ATOM 682 C C . ALA A 1 87 ? -8.359 -0.177 7.996 1 98.62 87 ALA A C 1
ATOM 684 O O . ALA A 1 87 ? -9.359 -0.517 8.633 1 98.62 87 ALA A O 1
ATOM 685 N N . TYR A 1 88 ? -7.902 -0.875 6.969 1 98.62 88 TYR A N 1
ATOM 686 C CA . TYR A 1 88 ? -8.539 -2.117 6.551 1 98.62 88 TYR A CA 1
ATOM 687 C C . TYR A 1 88 ? -8.492 -3.158 7.66 1 98.62 88 TYR A C 1
ATOM 689 O O . TYR A 1 88 ? -9.461 -3.885 7.887 1 98.62 88 TYR A O 1
ATOM 697 N N . GLN A 1 89 ? -7.312 -3.279 8.305 1 98.56 89 GLN A N 1
ATOM 698 C CA . GLN A 1 89 ? -7.141 -4.254 9.375 1 98.56 89 GLN A CA 1
ATOM 699 C C . GLN A 1 89 ? -8.172 -4.043 10.477 1 98.56 89 GLN A C 1
ATOM 701 O O . GLN A 1 89 ? -8.836 -4.996 10.906 1 98.56 89 GLN A O 1
ATOM 706 N N . VAL A 1 90 ? -8.367 -2.795 10.906 1 98.62 90 VAL A N 1
ATOM 707 C CA . VAL A 1 90 ? -9.336 -2.48 11.953 1 98.62 90 VAL A CA 1
ATOM 708 C C . VAL A 1 90 ? -10.75 -2.773 11.445 1 98.62 90 VAL A C 1
ATOM 710 O O . VAL A 1 90 ? -11.555 -3.385 12.156 1 98.62 90 VAL A O 1
ATOM 713 N N . ALA A 1 91 ? -11.078 -2.352 10.234 1 98.75 91 ALA A N 1
ATOM 714 C CA . ALA A 1 91 ? -12.414 -2.531 9.68 1 98.75 91 ALA A CA 1
ATOM 715 C C . ALA A 1 91 ? -12.773 -4.012 9.586 1 98.75 91 ALA A C 1
ATOM 717 O O . ALA A 1 91 ? -13.914 -4.395 9.844 1 98.75 91 ALA A O 1
ATOM 718 N N . LEU A 1 92 ? -11.805 -4.852 9.164 1 98.12 92 LEU A N 1
ATOM 719 C CA . LEU A 1 92 ? -12.031 -6.285 9.031 1 98.12 92 LEU A CA 1
ATOM 720 C C . LEU A 1 92 ? -12.156 -6.949 10.398 1 98.12 92 LEU A C 1
ATOM 722 O O . LEU A 1 92 ? -13.055 -7.77 10.617 1 98.12 92 LEU A O 1
ATOM 726 N N . HIS A 1 93 ? -11.289 -6.605 11.328 1 97.31 93 HIS A N 1
ATOM 727 C CA . HIS A 1 93 ? -11.273 -7.199 12.664 1 97.31 93 HIS A CA 1
ATOM 728 C C . HIS A 1 93 ? -12.586 -6.941 13.398 1 97.31 93 HIS A C 1
ATOM 730 O O . HIS A 1 93 ? -13.07 -7.801 14.141 1 97.31 93 HIS A O 1
ATOM 736 N N . PHE A 1 94 ? -13.164 -5.797 13.172 1 98.06 94 PHE A N 1
ATOM 737 C CA . PHE A 1 94 ? -14.359 -5.422 13.914 1 98.06 94 PHE A CA 1
ATOM 738 C C . PHE A 1 94 ? -15.586 -5.477 13.008 1 98.06 94 PHE A C 1
ATOM 740 O O . PHE A 1 94 ? -16.641 -4.922 13.352 1 98.06 94 PHE A O 1
ATOM 747 N N . LYS A 1 95 ? -15.461 -6.016 11.797 1 97.62 95 LYS A N 1
ATOM 748 C CA . LYS A 1 95 ? -16.531 -6.391 10.883 1 97.62 95 LYS A CA 1
ATOM 749 C C . LYS A 1 95 ? -17.328 -5.172 10.438 1 97.62 95 LYS A C 1
ATOM 751 O O . LYS A 1 95 ? -18.562 -5.223 10.352 1 97.62 95 LYS A O 1
ATOM 756 N N . LEU A 1 96 ? -16.672 -4.059 10.227 1 98.44 96 LEU A N 1
ATOM 757 C CA . LEU A 1 96 ? -17.344 -2.848 9.781 1 98.44 96 LEU A CA 1
ATOM 758 C C . LEU A 1 96 ? -18.062 -3.084 8.461 1 98.44 96 LEU A C 1
ATOM 760 O O . LEU A 1 96 ? -19.172 -2.574 8.25 1 98.44 96 LEU A O 1
ATOM 764 N N . PHE A 1 97 ? -17.5 -3.887 7.559 1 98.44 97 PHE A N 1
ATOM 765 C CA . PHE A 1 97 ? -18.078 -4.145 6.25 1 98.44 97 PHE A CA 1
ATOM 766 C C . PHE A 1 97 ? -19.422 -4.867 6.391 1 98.44 97 PHE A C 1
ATOM 768 O O . PHE A 1 97 ? -20.328 -4.645 5.598 1 98.44 97 PHE A O 1
ATOM 775 N N . ARG A 1 98 ? -19.562 -5.66 7.383 1 97.25 98 ARG A N 1
ATOM 776 C CA . ARG A 1 98 ? -20.797 -6.41 7.602 1 97.25 98 ARG A CA 1
ATOM 777 C C . ARG A 1 98 ? -21.812 -5.574 8.375 1 97.25 98 ARG A C 1
ATOM 779 O O . ARG A 1 98 ? -23.016 -5.781 8.242 1 97.25 98 ARG A O 1
ATOM 786 N N . HIS A 1 99 ? -21.328 -4.699 9.188 1 98 99 HIS A N 1
ATOM 787 C CA . HIS A 1 99 ? -22.219 -3.914 10.039 1 98 99 HIS A CA 1
ATOM 788 C C . HIS A 1 99 ? -22.891 -2.797 9.25 1 98 99 HIS A C 1
ATOM 790 O O . HIS A 1 99 ? -23.938 -2.285 9.656 1 98 99 HIS A O 1
ATOM 796 N N . VAL A 1 100 ? -22.281 -2.32 8.133 1 98.19 100 VAL A N 1
ATOM 797 C CA . VAL A 1 100 ? -22.984 -1.415 7.234 1 98.19 100 VAL A CA 1
ATOM 798 C C . VAL A 1 100 ? -24.047 -2.184 6.461 1 98.19 100 VAL A C 1
ATOM 800 O O . VAL A 1 100 ? -23.75 -3.188 5.809 1 98.19 100 VAL A O 1
ATOM 803 N N . PRO A 1 101 ? -25.266 -1.808 6.586 1 97.44 101 PRO A N 1
ATOM 804 C CA . PRO A 1 101 ? -26.328 -2.584 5.934 1 97.44 101 PRO A CA 1
ATOM 805 C C . PRO A 1 101 ? -26.312 -2.432 4.414 1 97.44 101 PRO A C 1
ATOM 807 O O . PRO A 1 101 ? -26.203 -1.314 3.9 1 97.44 101 PRO A O 1
ATOM 810 N N . LEU A 1 102 ? -26.438 -3.562 3.709 1 97.31 102 LEU A N 1
ATOM 811 C CA . LEU A 1 102 ? -26.594 -3.531 2.26 1 97.31 102 LEU A CA 1
ATOM 812 C C . LEU A 1 102 ? -27.891 -2.859 1.861 1 97.31 102 LEU A C 1
ATOM 814 O O . LEU A 1 102 ? -28.953 -3.178 2.406 1 97.31 102 LEU A O 1
ATOM 818 N N . GLY A 1 103 ? -27.875 -1.899 0.973 1 96.5 103 GLY A N 1
ATOM 819 C CA . GLY A 1 103 ? -29.078 -1.243 0.462 1 96.5 103 GLY A CA 1
ATOM 820 C C . GLY A 1 103 ? -29.562 -0.122 1.355 1 96.5 103 GLY A C 1
ATOM 821 O O . GLY A 1 103 ? -30.625 0.458 1.105 1 96.5 103 GLY A O 1
ATOM 822 N N . SER A 1 104 ? -28.828 0.158 2.418 1 97 104 SER A N 1
ATOM 823 C CA . SER A 1 104 ? -29.234 1.226 3.328 1 97 104 SER A CA 1
ATOM 824 C C . SER A 1 104 ? -28.016 1.969 3.879 1 97 104 SER A C 1
ATOM 826 O O . SER A 1 104 ? -26.891 1.709 3.467 1 97 104 SER A O 1
ATOM 828 N N . LYS A 1 105 ? -28.266 2.992 4.645 1 97.88 105 LYS A N 1
ATOM 829 C CA . LYS A 1 105 ? -27.219 3.832 5.199 1 97.88 105 LYS A CA 1
ATOM 830 C C . LYS A 1 105 ? -27.078 3.613 6.703 1 97.88 105 LYS A C 1
ATOM 832 O O . LYS A 1 105 ? -27.938 3.012 7.336 1 97.88 105 LYS A O 1
ATOM 837 N N . VAL A 1 106 ? -26 4.016 7.305 1 98.44 106 VAL A N 1
ATOM 838 C CA . VAL A 1 106 ? -25.719 3.926 8.734 1 98.44 106 VAL A CA 1
ATOM 839 C C . VAL A 1 106 ? -24.938 5.156 9.188 1 98.44 106 VAL A C 1
ATOM 841 O O . VAL A 1 106 ? -24.094 5.672 8.438 1 98.44 106 VAL A O 1
ATOM 844 N N . SER A 1 107 ? -25.188 5.613 10.344 1 98.5 107 SER A N 1
ATOM 845 C CA . SER A 1 107 ? -24.406 6.688 10.93 1 98.5 107 SER A CA 1
ATOM 846 C C . SER A 1 107 ? -23.125 6.145 11.57 1 98.5 107 SER A C 1
ATOM 848 O O . SER A 1 107 ? -23.047 4.961 11.898 1 98.5 107 SER A O 1
ATOM 850 N N . ILE A 1 108 ? -22.188 6.965 11.797 1 97.75 108 ILE A N 1
ATOM 851 C CA . ILE A 1 108 ? -20.969 6.582 12.484 1 97.75 108 ILE A CA 1
ATOM 852 C C . ILE A 1 108 ? -21.297 6.047 13.875 1 97.75 108 ILE A C 1
ATOM 854 O O . ILE A 1 108 ? -20.719 5.055 14.32 1 97.75 108 ILE A O 1
ATOM 858 N N . ALA A 1 109 ? -22.156 6.773 14.547 1 97.81 109 ALA A N 1
ATOM 859 C CA . ALA A 1 109 ? -22.562 6.348 15.883 1 97.81 109 ALA A CA 1
ATOM 860 C C . ALA A 1 109 ? -23.172 4.945 15.852 1 97.81 109 ALA A C 1
ATOM 862 O O . ALA A 1 109 ? -22.844 4.109 16.703 1 97.81 109 ALA A O 1
ATOM 863 N N . GLY A 1 110 ? -24.094 4.742 14.922 1 98.31 110 GLY A N 1
ATOM 864 C CA . GLY A 1 110 ? -24.688 3.426 14.766 1 98.31 110 GLY A CA 1
ATOM 865 C C . GLY A 1 110 ? -23.672 2.344 14.438 1 98.31 110 GLY A C 1
ATOM 866 O O . GLY A 1 110 ? -23.734 1.246 14.992 1 98.31 110 GLY A O 1
ATOM 867 N N . LEU A 1 111 ? -22.781 2.654 13.578 1 98.56 111 LEU A N 1
ATOM 868 C CA . LEU A 1 111 ? -21.766 1.705 13.156 1 98.56 111 LEU A CA 1
ATOM 869 C C . LEU A 1 111 ? -20.828 1.367 14.305 1 98.56 111 LEU A C 1
ATOM 871 O O . LEU A 1 111 ? -20.5 0.198 14.523 1 98.56 111 LEU A O 1
ATOM 875 N N . ALA A 1 112 ? -20.359 2.406 15.023 1 98.56 112 ALA A N 1
ATOM 876 C CA . ALA A 1 112 ? -19.484 2.217 16.172 1 98.56 112 ALA A CA 1
ATOM 877 C C . ALA A 1 112 ? -20.141 1.354 17.234 1 98.56 112 ALA A C 1
ATOM 879 O O . ALA A 1 112 ? -19.5 0.492 17.828 1 98.56 112 ALA A O 1
ATOM 880 N N . SER A 1 113 ? -21.406 1.577 17.438 1 98.38 113 SER A N 1
ATOM 881 C CA . SER A 1 113 ? -22.172 0.807 18.422 1 98.38 113 SER A CA 1
ATOM 882 C C . SER A 1 113 ? -22.234 -0.667 18.031 1 98.38 113 SER A C 1
ATOM 884 O O . SER A 1 113 ? -21.984 -1.544 18.875 1 98.38 113 SER A O 1
ATOM 886 N N . LYS A 1 114 ? -22.531 -0.966 16.812 1 98.12 114 LYS A N 1
ATOM 887 C CA . LYS A 1 114 ? -22.609 -2.342 16.328 1 98.12 114 LYS A CA 1
ATOM 888 C C . LYS A 1 114 ? -21.25 -3.029 16.391 1 98.12 114 LYS A C 1
ATOM 890 O O . LYS A 1 114 ? -21.172 -4.215 16.719 1 98.12 114 LYS A O 1
ATOM 895 N N . ALA A 1 115 ? -20.219 -2.287 16.062 1 98.06 115 ALA A N 1
ATOM 896 C CA . ALA A 1 115 ? -18.859 -2.832 16.031 1 98.06 115 ALA A CA 1
ATOM 897 C C . ALA A 1 115 ? -18.297 -2.965 17.438 1 98.06 115 ALA A C 1
ATOM 899 O O . ALA A 1 115 ? -17.328 -3.699 17.656 1 98.06 115 ALA A O 1
ATOM 900 N N . GLY A 1 116 ? -18.859 -2.201 18.391 1 98.19 116 GLY A N 1
ATOM 901 C CA . GLY A 1 116 ? -18.375 -2.225 19.766 1 98.19 116 GLY A CA 1
ATOM 902 C C . GLY A 1 116 ? -17.062 -1.499 19.953 1 98.19 116 GLY A C 1
ATOM 903 O O . GLY A 1 116 ? -16.188 -1.962 20.688 1 98.19 116 GLY A O 1
ATOM 904 N N . ILE A 1 117 ? -16.812 -0.432 19.188 1 98.06 117 ILE A N 1
ATOM 905 C CA . ILE A 1 117 ? -15.578 0.322 19.328 1 98.06 117 ILE A CA 1
ATOM 906 C C . ILE A 1 117 ? -15.891 1.805 19.516 1 98.06 117 ILE A C 1
ATOM 908 O O . ILE A 1 117 ? -17.031 2.232 19.312 1 98.06 117 ILE A O 1
ATOM 912 N N . ASP A 1 118 ? -14.883 2.566 19.969 1 96.88 118 ASP A N 1
ATOM 913 C CA . ASP A 1 118 ? -14.977 4.012 20.141 1 96.88 118 ASP A CA 1
ATOM 914 C C . ASP A 1 118 ? -15.422 4.699 18.859 1 96.88 118 ASP A C 1
ATOM 916 O O . ASP A 1 118 ? -14.945 4.363 17.766 1 96.88 118 ASP A O 1
ATOM 920 N N . GLU A 1 119 ? -16.359 5.652 18.969 1 96.75 119 GLU A N 1
ATOM 921 C CA . GLU A 1 119 ? -16.938 6.344 17.828 1 96.75 119 GLU A CA 1
ATOM 922 C C . GLU A 1 119 ? -15.883 7.117 17.047 1 96.75 119 GLU A C 1
ATOM 924 O O . GLU A 1 119 ? -15.906 7.148 15.82 1 96.75 119 GLU A O 1
ATOM 929 N N . GLY A 1 120 ? -15 7.812 17.734 1 95.19 120 GLY A N 1
ATOM 930 C CA . GLY A 1 120 ? -13.945 8.57 17.078 1 95.19 120 GLY A CA 1
ATOM 931 C C . GLY A 1 120 ? -13.039 7.715 16.219 1 95.19 120 GLY A C 1
ATOM 932 O O . GLY A 1 120 ? -12.672 8.102 15.109 1 95.19 120 GLY A O 1
ATOM 933 N N . ARG A 1 121 ? -12.625 6.578 16.75 1 96.06 121 ARG A N 1
ATOM 934 C CA . ARG A 1 121 ? -11.789 5.652 16 1 96.06 121 ARG A CA 1
ATOM 935 C C . ARG A 1 121 ? -12.531 5.09 14.797 1 96.06 121 ARG A C 1
ATOM 937 O O . ARG A 1 121 ? -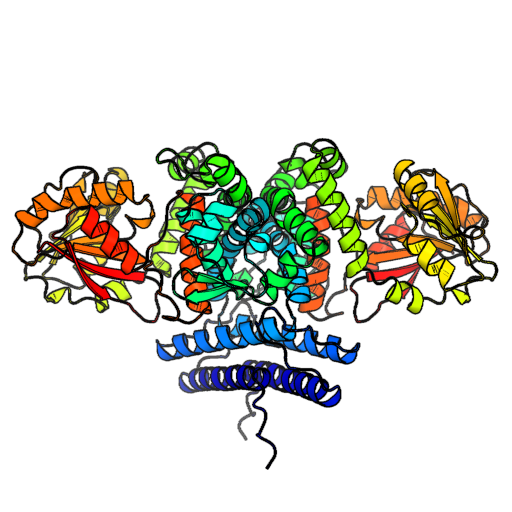11.977 5 13.703 1 96.06 121 ARG A O 1
ATOM 944 N N . CYS A 1 122 ? -13.812 4.711 15.031 1 98.06 122 CYS A N 1
ATOM 945 C CA . CYS A 1 122 ? -14.641 4.223 13.93 1 98.06 122 CYS A CA 1
ATOM 946 C C . CYS A 1 122 ? -14.742 5.262 12.82 1 98.06 122 CYS A C 1
ATOM 948 O O . CYS A 1 122 ? -14.602 4.926 11.641 1 98.06 122 CYS A O 1
ATOM 950 N N . ARG A 1 123 ? -14.945 6.5 13.172 1 97.38 123 ARG A N 1
ATOM 951 C CA . ARG A 1 123 ? -15.078 7.617 12.242 1 97.38 123 ARG A CA 1
ATOM 952 C C . ARG A 1 123 ? -13.828 7.762 11.375 1 97.38 123 ARG A C 1
ATOM 954 O O . ARG A 1 123 ? -13.922 7.906 10.156 1 97.38 123 ARG A O 1
ATOM 961 N N . ARG A 1 124 ? -12.695 7.727 11.953 1 96.62 124 ARG A N 1
ATOM 962 C CA . ARG A 1 124 ? -11.438 7.906 11.242 1 96.62 124 ARG A CA 1
ATOM 963 C C . ARG A 1 124 ? -11.211 6.789 10.227 1 96.62 124 ARG A C 1
ATOM 965 O O . ARG A 1 124 ? -10.789 7.043 9.102 1 96.62 124 ARG A O 1
ATOM 972 N N . VAL A 1 125 ? -11.492 5.578 10.656 1 98.31 125 VAL A N 1
ATOM 973 C CA . VAL A 1 125 ? -11.289 4.406 9.805 1 98.31 125 VAL A CA 1
ATOM 974 C C . VAL A 1 125 ? -12.203 4.488 8.586 1 98.31 125 VAL A C 1
ATOM 976 O O . VAL A 1 125 ? -11.742 4.387 7.449 1 98.31 125 VAL A O 1
ATOM 979 N N . ILE A 1 126 ? -13.477 4.715 8.805 1 98.5 126 ILE A N 1
ATOM 980 C CA . ILE A 1 126 ? -14.422 4.625 7.695 1 98.5 126 ILE A CA 1
ATOM 981 C C . ILE A 1 126 ? -14.266 5.836 6.777 1 98.5 126 ILE A C 1
ATOM 983 O O . ILE A 1 126 ? -14.445 5.727 5.562 1 98.5 126 ILE A O 1
ATOM 987 N N . LYS A 1 127 ? -13.969 7.027 7.316 1 98.19 127 LYS A N 1
ATOM 988 C CA . LYS A 1 127 ? -13.758 8.211 6.484 1 98.19 127 LYS A CA 1
ATOM 989 C C . LYS A 1 127 ? -12.516 8.055 5.613 1 98.19 127 LYS A C 1
ATOM 991 O O . LYS A 1 127 ? -12.484 8.523 4.477 1 98.19 127 LYS A O 1
ATOM 996 N N . HIS A 1 128 ? -11.469 7.488 6.195 1 98.31 128 HIS A N 1
ATOM 997 C CA . HIS A 1 128 ? -10.281 7.219 5.398 1 98.31 128 HIS A CA 1
ATOM 998 C C . HIS A 1 128 ? -10.594 6.273 4.242 1 98.31 128 HIS A C 1
ATOM 1000 O O . HIS A 1 128 ? -10.211 6.531 3.1 1 98.31 128 HIS A O 1
ATOM 1006 N N . LEU A 1 129 ? -11.281 5.16 4.527 1 98.5 129 LEU A N 1
ATOM 1007 C CA . LEU A 1 129 ? -11.609 4.18 3.496 1 98.5 129 LEU A CA 1
ATOM 1008 C C . LEU A 1 129 ? -12.523 4.785 2.441 1 98.5 129 LEU A C 1
ATOM 1010 O O . LEU A 1 129 ? -12.445 4.43 1.263 1 98.5 129 LEU A O 1
ATOM 1014 N N . ALA A 1 130 ? -13.367 5.73 2.818 1 98.25 130 ALA A N 1
ATOM 1015 C CA . ALA A 1 130 ? -14.289 6.383 1.893 1 98.25 130 ALA A CA 1
ATOM 1016 C C . ALA A 1 130 ? -13.531 7.211 0.857 1 98.25 130 ALA A C 1
ATOM 1018 O O . ALA A 1 130 ? -14.008 7.398 -0.265 1 98.25 130 ALA A O 1
ATOM 1019 N N . THR A 1 131 ? -12.328 7.715 1.203 1 97.25 131 THR A N 1
ATOM 1020 C CA . THR A 1 131 ? -11.562 8.547 0.281 1 97.25 131 THR A CA 1
ATOM 1021 C C . THR A 1 131 ? -11.117 7.738 -0.934 1 97.25 131 THR A C 1
ATOM 1023 O O . THR A 1 131 ? -10.805 8.305 -1.982 1 97.25 131 THR A O 1
ATOM 1026 N N . GLN A 1 132 ? -11.078 6.414 -0.844 1 96.25 132 GLN A N 1
ATOM 1027 C CA . GLN A 1 132 ? -10.68 5.543 -1.947 1 96.25 132 GLN A CA 1
ATOM 1028 C C . GLN A 1 132 ? -11.891 4.816 -2.529 1 96.25 132 GLN A C 1
ATOM 1030 O O . GLN A 1 132 ? -11.758 3.711 -3.064 1 96.25 132 GLN A O 1
ATOM 1035 N N . ARG A 1 133 ? -13.055 5.309 -2.334 1 97.56 133 ARG A N 1
ATOM 1036 C CA . ARG A 1 133 ? -14.305 4.832 -2.914 1 97.56 133 ARG A CA 1
ATOM 1037 C C . ARG A 1 133 ? -14.711 3.49 -2.309 1 97.56 133 ARG A C 1
ATOM 1039 O O . ARG A 1 133 ? -15.445 2.721 -2.932 1 97.56 133 ARG A O 1
ATOM 1046 N N . VAL A 1 134 ? -14.258 3.115 -1.101 1 98.31 134 VAL A N 1
ATOM 1047 C CA . VAL A 1 134 ? -14.641 1.854 -0.473 1 98.31 134 VAL A CA 1
ATOM 1048 C C . VAL A 1 134 ? -16.047 1.974 0.12 1 98.31 134 VAL A C 1
ATOM 1050 O O . VAL A 1 134 ? -16.859 1.061 -0.017 1 98.31 134 VAL A O 1
ATOM 1053 N N . PHE A 1 135 ? -16.328 3.051 0.846 1 98.5 135 PHE A N 1
ATOM 1054 C CA . PHE A 1 135 ? -17.656 3.467 1.296 1 98.5 135 PHE A CA 1
ATOM 1055 C C . PHE A 1 135 ? -18.031 4.82 0.704 1 98.5 135 PHE A C 1
ATOM 1057 O O . PHE A 1 135 ? -17.188 5.484 0.085 1 98.5 135 PHE A O 1
ATOM 1064 N N . GLU A 1 136 ? -19.219 5.148 0.82 1 98.25 136 GLU A N 1
ATOM 1065 C CA . GLU A 1 136 ? -19.672 6.473 0.403 1 98.25 136 GLU A CA 1
ATOM 1066 C C . GLU A 1 136 ? -20.297 7.23 1.564 1 98.25 136 GLU A C 1
ATOM 1068 O O . GLU A 1 136 ? -21.234 6.734 2.203 1 98.25 136 GLU A O 1
ATOM 1073 N N . GLU A 1 137 ? -19.719 8.328 1.893 1 98.25 137 GLU A N 1
ATOM 1074 C CA . GLU A 1 137 ? -20.359 9.234 2.834 1 98.25 137 GLU A CA 1
ATOM 1075 C C . GLU A 1 137 ? -21.438 10.07 2.143 1 98.25 137 GLU A C 1
ATOM 1077 O O . GLU A 1 137 ? -21.141 10.992 1.384 1 98.25 137 GLU A O 1
ATOM 1082 N N . VAL A 1 138 ? -22.688 9.82 2.422 1 97.56 138 VAL A N 1
ATOM 1083 C CA . VAL A 1 138 ? -23.781 10.422 1.667 1 97.56 138 VAL A CA 1
ATOM 1084 C C . VAL A 1 138 ? -24.25 11.703 2.354 1 97.56 138 VAL A C 1
ATOM 1086 O O . VAL A 1 138 ? -24.797 12.594 1.708 1 97.56 138 VAL A O 1
ATOM 1089 N N . GLU A 1 139 ? -24.125 11.758 3.633 1 97.19 139 GLU A N 1
ATOM 1090 C CA . GLU A 1 139 ? -24.25 12.914 4.516 1 97.19 139 GLU A CA 1
ATOM 1091 C C . GLU A 1 139 ? -23.141 12.938 5.555 1 97.19 139 GLU A C 1
ATOM 1093 O O . GLU A 1 139 ? -22.453 11.938 5.766 1 97.19 139 GLU A O 1
ATOM 1098 N N . PRO A 1 140 ? -22.906 14.117 6.055 1 96.31 140 PRO A N 1
ATOM 1099 C CA . PRO A 1 140 ? -21.859 14.117 7.078 1 96.31 140 PRO A CA 1
ATOM 1100 C C . PRO A 1 140 ? -22.031 13 8.109 1 96.31 140 PRO A C 1
ATOM 1102 O O . PRO A 1 140 ? -23.062 12.93 8.773 1 96.31 140 PRO A O 1
ATOM 1105 N N . ASP A 1 141 ? -21.125 12.047 8.133 1 97.06 141 ASP A N 1
ATOM 1106 C CA . ASP A 1 141 ? -21.016 10.977 9.117 1 97.06 141 ASP A CA 1
ATOM 1107 C C . ASP A 1 141 ? -22.078 9.898 8.867 1 97.06 141 ASP A C 1
ATOM 1109 O O . ASP A 1 141 ? -22.453 9.172 9.789 1 97.06 141 ASP A O 1
ATOM 1113 N N . VAL A 1 142 ? -22.656 9.867 7.68 1 98.5 142 VAL A N 1
ATOM 1114 C CA . VAL A 1 142 ? -23.578 8.82 7.266 1 98.5 142 VAL A CA 1
ATOM 1115 C C . VAL A 1 142 ? -23.047 8.109 6.027 1 98.5 142 VAL A C 1
ATOM 1117 O O . VAL A 1 142 ? -22.734 8.75 5.023 1 98.5 142 VAL A O 1
ATOM 1120 N N . PHE A 1 143 ? -23.047 6.832 6.094 1 98.62 143 PHE A N 1
ATOM 1121 C CA . PHE A 1 143 ? -22.328 6.086 5.066 1 98.62 143 PHE A CA 1
ATOM 1122 C C . PHE A 1 143 ? -23.203 4.988 4.477 1 98.62 143 PHE A C 1
ATOM 1124 O O . PHE A 1 143 ? -24.109 4.488 5.141 1 98.62 143 PHE A O 1
ATOM 1131 N N . THR A 1 144 ? -22.984 4.676 3.273 1 98.56 144 THR A N 1
ATOM 1132 C CA . THR A 1 144 ? -23.516 3.502 2.594 1 98.56 144 THR A CA 1
ATOM 1133 C C . THR A 1 144 ? -22.406 2.703 1.928 1 98.56 144 THR A C 1
ATOM 1135 O O . THR A 1 144 ? -21.25 3.154 1.876 1 98.56 144 THR A O 1
ATOM 1138 N N . HIS A 1 145 ? -22.75 1.49 1.517 1 98.62 145 HIS A N 1
ATOM 1139 C CA . HIS A 1 145 ? -21.812 0.676 0.743 1 98.62 145 HIS A CA 1
ATOM 1140 C C . HIS A 1 145 ? -21.578 1.281 -0.635 1 98.62 145 HIS A C 1
ATOM 1142 O O . HIS A 1 145 ? -22.453 1.929 -1.201 1 98.62 145 HIS A O 1
ATOM 1148 N N . THR A 1 146 ? -20.406 1.172 -1.123 1 98.44 146 THR A N 1
ATOM 1149 C CA . THR A 1 146 ? -20.141 1.147 -2.557 1 98.44 146 THR A CA 1
ATOM 1150 C C . THR A 1 146 ? -20.016 -0.288 -3.061 1 98.44 146 THR A C 1
ATOM 1152 O O . THR A 1 146 ? -20.172 -1.237 -2.291 1 98.44 146 THR A O 1
ATOM 1155 N N . ALA A 1 147 ? -19.703 -0.416 -4.34 1 98.12 147 ALA A N 1
ATOM 1156 C CA . ALA A 1 147 ? -19.469 -1.749 -4.891 1 98.12 147 ALA A CA 1
ATOM 1157 C C . ALA A 1 147 ? -18.297 -2.434 -4.188 1 98.12 147 ALA A C 1
ATOM 1159 O O . ALA A 1 147 ? -18.312 -3.65 -3.994 1 98.12 147 ALA A O 1
ATOM 1160 N N . SER A 1 148 ? -17.312 -1.702 -3.773 1 98 148 SER A N 1
ATOM 1161 C CA . SER A 1 148 ? -16.094 -2.223 -3.148 1 98 148 SER A CA 1
ATOM 1162 C C . SER A 1 148 ? -16.391 -2.812 -1.774 1 98 148 SER A C 1
ATOM 1164 O O . SER A 1 148 ? -16.094 -3.979 -1.516 1 98 148 SER A O 1
ATOM 1166 N N . SER A 1 149 ? -17 -2.027 -0.888 1 98.56 149 SER A N 1
ATOM 1167 C CA . SER A 1 149 ? -17.312 -2.51 0.455 1 98.56 149 SER A CA 1
ATOM 1168 C C . SER A 1 149 ? -18.422 -3.551 0.427 1 98.56 149 SER A C 1
ATOM 1170 O O . SER A 1 149 ? -18.422 -4.488 1.226 1 98.56 149 SER A O 1
ATOM 1172 N N . ALA A 1 150 ? -19.344 -3.406 -0.497 1 98.44 150 ALA A N 1
ATOM 1173 C CA . ALA A 1 150 ? -20.422 -4.375 -0.624 1 98.44 150 ALA A CA 1
ATOM 1174 C C . ALA A 1 150 ? -19.891 -5.754 -1.006 1 98.44 150 ALA A C 1
ATOM 1176 O O . ALA A 1 150 ? -20.422 -6.773 -0.564 1 98.44 150 ALA A O 1
ATOM 1177 N N . LEU A 1 151 ? -18.891 -5.809 -1.868 1 97.38 151 LEU A N 1
ATOM 1178 C CA . LEU A 1 151 ? -18.266 -7.082 -2.232 1 97.38 151 LEU A CA 1
ATOM 1179 C C . LEU A 1 151 ? -17.766 -7.82 -0.993 1 97.38 151 LEU A C 1
ATOM 1181 O O . LEU A 1 151 ? -17.984 -9.023 -0.852 1 97.38 151 LEU A O 1
ATOM 1185 N N . ILE A 1 152 ? -17.109 -7.133 -0.084 1 97.44 152 ILE A N 1
ATOM 1186 C CA . ILE A 1 152 ? -16.562 -7.742 1.128 1 97.44 152 ILE A CA 1
ATOM 1187 C C . ILE A 1 152 ? -17.719 -8.234 2.01 1 97.44 152 ILE A C 1
ATOM 1189 O O . ILE A 1 152 ? -17.641 -9.32 2.582 1 97.44 152 ILE A O 1
ATOM 1193 N N . ALA A 1 153 ? -18.781 -7.406 2.082 1 97.62 153 ALA A N 1
ATOM 1194 C CA . ALA A 1 153 ? -19.938 -7.762 2.908 1 97.62 153 ALA A CA 1
ATOM 1195 C C . ALA A 1 153 ? -20.641 -8.992 2.355 1 97.62 153 ALA A C 1
ATOM 1197 O O . ALA A 1 153 ? -21.156 -9.82 3.117 1 97.62 153 ALA A O 1
ATOM 1198 N N . ARG A 1 154 ? -20.672 -9.156 1.064 1 96.25 154 ARG A N 1
ATOM 1199 C CA . ARG A 1 154 ? -21.438 -10.211 0.404 1 96.25 154 ARG A CA 1
ATOM 1200 C C . ARG A 1 154 ? -20.594 -11.484 0.262 1 96.25 154 ARG A C 1
ATOM 1202 O O . ARG A 1 154 ? -21.141 -12.594 0.264 1 96.25 154 ARG A O 1
ATOM 1209 N N . ASP A 1 155 ? -19.375 -11.312 0.062 1 94 155 ASP A N 1
ATOM 1210 C CA . ASP A 1 155 ? -18.484 -12.414 -0.316 1 94 155 ASP A CA 1
ATOM 1211 C C . ASP A 1 155 ? -17.547 -12.781 0.834 1 94 155 ASP A C 1
ATOM 1213 O O . ASP A 1 155 ? -16.453 -12.227 0.957 1 94 155 ASP A O 1
ATOM 1217 N N . SER A 1 156 ? -17.969 -13.805 1.545 1 93.69 156 SER A N 1
ATOM 1218 C CA . SER A 1 156 ? -17.203 -14.219 2.715 1 93.69 156 SER A CA 1
ATOM 1219 C C . SER A 1 156 ? -15.828 -14.742 2.314 1 93.69 156 SER A C 1
ATOM 1221 O O . SER A 1 156 ? -14.891 -14.727 3.117 1 93.69 156 SER A O 1
ATOM 1223 N N . ASP A 1 157 ? -15.664 -15.25 1.099 1 91.62 157 ASP A N 1
ATOM 1224 C CA . ASP A 1 157 ? -14.359 -15.68 0.609 1 91.62 157 ASP A CA 1
ATOM 1225 C C . ASP A 1 157 ? -13.398 -14.508 0.483 1 91.62 157 ASP A C 1
ATOM 1227 O O . ASP A 1 157 ? -12.258 -14.578 0.939 1 91.62 157 ASP A O 1
ATOM 1231 N N . MET A 1 158 ? -13.898 -13.469 -0.128 1 93.94 158 MET A N 1
ATOM 1232 C CA . MET A 1 158 ? -13.078 -12.266 -0.253 1 93.94 158 MET A CA 1
ATOM 1233 C C . MET A 1 158 ? -12.734 -11.695 1.119 1 93.94 158 MET A C 1
ATOM 1235 O O . MET A 1 158 ? -11.602 -11.273 1.352 1 93.94 158 MET A O 1
ATOM 1239 N N . GLU A 1 159 ? -13.711 -11.703 2.002 1 96.38 159 GLU A N 1
ATOM 1240 C CA . GLU A 1 159 ? -13.469 -11.227 3.361 1 96.38 159 GLU A CA 1
ATOM 1241 C C . GLU A 1 159 ? -12.359 -12.031 4.035 1 96.38 159 GLU A C 1
ATOM 1243 O O . GLU A 1 159 ? -11.484 -11.461 4.695 1 96.38 159 GLU A O 1
ATOM 1248 N N . ALA A 1 160 ? -12.367 -13.32 3.865 1 95.06 160 ALA A N 1
ATOM 1249 C CA . ALA A 1 160 ? -11.375 -14.203 4.48 1 95.06 160 ALA A CA 1
ATOM 1250 C C . ALA A 1 160 ? -9.977 -13.93 3.92 1 95.06 160 ALA A C 1
ATOM 1252 O O . ALA A 1 160 ? -9 -13.898 4.668 1 95.06 160 ALA A O 1
ATOM 1253 N N . ILE A 1 161 ? -9.875 -13.734 2.639 1 94.75 161 ILE A N 1
ATOM 1254 C CA . ILE A 1 161 ? -8.602 -13.469 1.982 1 94.75 161 ILE A CA 1
ATOM 1255 C C . ILE A 1 161 ? -8.016 -12.156 2.51 1 94.75 161 ILE A C 1
ATOM 1257 O O . ILE A 1 161 ? -6.852 -12.109 2.908 1 94.75 161 ILE A O 1
ATOM 1261 N N . LEU A 1 162 ? -8.867 -11.148 2.553 1 97.5 162 LEU A N 1
ATOM 1262 C CA . LEU A 1 162 ? -8.398 -9.836 2.982 1 97.5 162 LEU A CA 1
ATOM 1263 C C . LEU A 1 162 ? -7.977 -9.859 4.449 1 97.5 162 LEU A C 1
ATOM 1265 O O . LEU A 1 162 ? -6.961 -9.266 4.816 1 97.5 162 LEU A O 1
ATOM 1269 N N . TRP A 1 163 ? -8.758 -10.523 5.234 1 96.88 163 TRP A N 1
ATOM 1270 C CA . TRP A 1 163 ? -8.438 -10.57 6.656 1 96.88 163 TRP A CA 1
ATOM 1271 C C . TRP A 1 163 ? -7.109 -11.281 6.895 1 96.88 163 TRP A C 1
ATOM 1273 O O . TRP A 1 163 ? -6.285 -10.828 7.691 1 96.88 163 TRP A O 1
ATOM 1283 N N . MET A 1 164 ? -6.887 -12.391 6.227 1 96.06 164 MET A N 1
ATOM 1284 C CA . MET A 1 164 ? -5.621 -13.109 6.328 1 96.06 164 MET A CA 1
ATOM 1285 C C . MET A 1 164 ? -4.453 -12.219 5.906 1 96.06 164 MET A C 1
ATOM 1287 O O . MET A 1 164 ? -3.463 -12.109 6.629 1 96.06 164 MET A O 1
ATOM 1291 N N . GLN A 1 165 ? -4.613 -11.547 4.777 1 97.5 165 GLN A N 1
ATOM 1292 C CA . GLN A 1 165 ? -3.531 -10.758 4.195 1 97.5 165 GLN A CA 1
ATOM 1293 C C . GLN A 1 165 ? -3.244 -9.516 5.031 1 97.5 165 GLN A C 1
ATOM 1295 O O . GLN A 1 165 ? -2.082 -9.156 5.246 1 97.5 165 GLN A O 1
ATOM 1300 N N . PHE A 1 166 ? -4.277 -8.836 5.562 1 97.75 166 PHE A N 1
ATOM 1301 C CA . PHE A 1 166 ? -4.109 -7.539 6.199 1 97.75 166 PHE A CA 1
ATOM 1302 C C . PHE A 1 166 ? -3.941 -7.691 7.707 1 97.75 166 PHE A C 1
ATOM 1304 O O . PHE A 1 166 ? -3.881 -6.695 8.438 1 97.75 166 PHE A O 1
ATOM 1311 N N . ASP A 1 167 ? -3.855 -8.93 8.211 1 96.62 167 ASP A N 1
ATOM 1312 C CA . ASP A 1 167 ? -3.527 -9.125 9.617 1 96.62 167 ASP A CA 1
ATOM 1313 C C . ASP A 1 167 ? -2.203 -9.867 9.773 1 96.62 167 ASP A C 1
ATOM 1315 O O . ASP A 1 167 ? -1.136 -9.25 9.773 1 96.62 167 ASP A O 1
ATOM 1319 N N . GLU A 1 168 ? -2.148 -11.195 9.695 1 96.69 168 GLU A N 1
ATOM 1320 C CA . GLU A 1 168 ? -0.932 -11.93 10.016 1 96.69 168 GLU A CA 1
ATOM 1321 C C . GLU A 1 168 ? 0.13 -11.742 8.938 1 96.69 168 GLU A C 1
ATOM 1323 O O . GLU A 1 168 ? 1.322 -11.656 9.242 1 96.69 168 GLU A O 1
ATOM 1328 N N . MET A 1 169 ? -0.33 -11.766 7.656 1 97.81 169 MET A N 1
ATOM 1329 C CA . MET A 1 169 ? 0.643 -11.602 6.582 1 97.81 169 MET A CA 1
ATOM 1330 C C . MET A 1 169 ? 1.219 -10.188 6.586 1 97.81 169 MET A C 1
ATOM 1332 O O . MET A 1 169 ? 2.402 -9.992 6.301 1 97.81 169 MET A O 1
ATOM 1336 N N . PHE A 1 170 ? 0.325 -9.211 6.871 1 98 170 PHE A N 1
ATOM 1337 C CA . PHE A 1 170 ? 0.729 -7.82 7.02 1 98 170 PHE A CA 1
ATOM 1338 C C . PHE A 1 170 ? 1.758 -7.672 8.133 1 98 170 PHE A C 1
ATOM 1340 O O . PHE A 1 170 ? 2.795 -7.031 7.949 1 98 170 PHE A O 1
ATOM 1347 N N . LYS A 1 171 ? 1.579 -8.242 9.312 1 98.12 171 LYS A N 1
ATOM 1348 C CA . LYS A 1 171 ? 2.523 -8.273 10.43 1 98.12 171 LYS A CA 1
ATOM 1349 C C . LYS A 1 171 ? 3.846 -8.914 10.016 1 98.12 171 LYS A C 1
ATOM 1351 O O . LYS A 1 171 ? 4.918 -8.367 10.281 1 98.12 171 LYS A O 1
ATOM 1356 N N . ALA A 1 172 ? 3.787 -10.047 9.352 1 98.38 172 ALA A N 1
ATOM 1357 C CA . ALA A 1 172 ? 4.973 -10.789 8.922 1 98.38 172 ALA A CA 1
ATOM 1358 C C . ALA A 1 172 ? 5.793 -9.977 7.926 1 98.38 172 ALA A C 1
ATOM 1360 O O . ALA A 1 172 ? 7.023 -9.953 8 1 98.38 172 ALA A O 1
ATOM 1361 N N . ALA A 1 173 ? 5.109 -9.352 6.969 1 98.56 173 ALA A N 1
ATOM 1362 C CA . ALA A 1 173 ? 5.773 -8.547 5.941 1 98.56 173 ALA A CA 1
ATOM 1363 C C . ALA A 1 173 ? 6.609 -7.438 6.57 1 98.56 173 ALA A C 1
ATOM 1365 O O . ALA A 1 173 ? 7.68 -7.09 6.062 1 98.56 173 ALA A O 1
ATOM 1366 N N . SER A 1 174 ? 6.148 -6.863 7.68 1 98.25 174 SER A N 1
ATOM 1367 C CA . SER A 1 174 ? 6.816 -5.738 8.32 1 98.25 174 SER A CA 1
ATOM 1368 C C . SER A 1 174 ? 8.109 -6.176 8.992 1 98.25 174 SER A C 1
ATOM 1370 O O . SER A 1 174 ? 8.891 -5.34 9.461 1 98.25 174 SER A O 1
ATOM 1372 N N . ASP A 1 175 ? 8.453 -7.48 9.031 1 97.81 175 ASP A N 1
ATOM 1373 C CA . ASP A 1 175 ? 9.68 -7.98 9.648 1 97.81 175 ASP A CA 1
ATOM 1374 C C . ASP A 1 175 ? 10.609 -8.594 8.594 1 97.81 175 ASP A C 1
ATOM 1376 O O . ASP A 1 175 ? 11.492 -9.383 8.93 1 97.81 175 ASP A O 1
ATOM 1380 N N . ALA A 1 176 ? 10.422 -8.281 7.359 1 98.31 176 ALA A N 1
ATOM 1381 C CA . ALA A 1 176 ? 11.211 -8.844 6.266 1 98.31 176 ALA A CA 1
ATOM 1382 C C . ALA A 1 176 ? 12.688 -8.484 6.41 1 98.31 176 ALA A C 1
ATOM 1384 O O . ALA A 1 176 ? 13.562 -9.344 6.25 1 98.31 176 ALA A O 1
ATOM 1385 N N . ALA A 1 177 ? 12.984 -7.219 6.707 1 97.94 177 ALA A N 1
ATOM 1386 C CA . ALA A 1 177 ? 14.375 -6.789 6.848 1 97.94 177 ALA A CA 1
ATOM 1387 C C . ALA A 1 177 ? 15.047 -7.492 8.023 1 97.94 177 ALA A C 1
ATOM 1389 O O . ALA A 1 177 ? 16.219 -7.855 7.941 1 97.94 177 ALA A O 1
ATOM 1390 N N . LYS A 1 178 ? 14.336 -7.645 9.156 1 97 178 LYS A N 1
ATOM 1391 C CA . LYS A 1 178 ? 14.875 -8.367 10.312 1 97 178 LYS A CA 1
ATOM 1392 C C . LYS A 1 178 ? 15.234 -9.797 9.938 1 97 178 LYS A C 1
ATOM 1394 O O . LYS A 1 178 ? 16.281 -10.305 10.344 1 97 178 LYS A O 1
ATOM 1399 N N . PHE A 1 179 ? 14.398 -10.469 9.227 1 97.69 179 PHE A N 1
ATOM 1400 C CA . PHE A 1 179 ? 14.656 -11.82 8.758 1 97.69 179 PHE A CA 1
ATOM 1401 C C . PHE A 1 179 ? 15.945 -11.875 7.941 1 97.69 179 PHE A C 1
ATOM 1403 O O . PHE A 1 179 ? 16.797 -12.734 8.172 1 97.69 179 PHE A O 1
ATOM 1410 N N . VAL A 1 180 ? 16.078 -10.906 6.949 1 97.75 180 VAL A N 1
ATOM 1411 C CA . VAL A 1 180 ? 17.266 -10.898 6.102 1 97.75 180 VAL A CA 1
ATOM 1412 C C . VAL A 1 180 ? 18.5 -10.609 6.945 1 97.75 180 VAL A C 1
ATOM 1414 O O . VAL A 1 180 ? 19.562 -11.219 6.738 1 97.75 180 VAL A O 1
ATOM 1417 N N . GLN A 1 181 ? 18.375 -9.734 7.891 1 96.75 181 GLN A N 1
ATOM 1418 C CA . GLN A 1 181 ? 19.484 -9.406 8.789 1 96.75 181 GLN A CA 1
ATOM 1419 C C . GLN A 1 181 ? 19.922 -10.625 9.594 1 96.75 181 GLN A C 1
ATOM 1421 O O . GLN A 1 181 ? 21.109 -10.797 9.867 1 96.75 181 GLN A O 1
ATOM 1426 N N . ASN A 1 182 ? 18.969 -11.445 9.977 1 95.88 182 ASN A N 1
ATOM 1427 C CA . ASN A 1 182 ? 19.25 -12.633 10.773 1 95.88 182 ASN A CA 1
ATOM 1428 C C . ASN A 1 182 ? 19.891 -13.734 9.938 1 95.88 182 ASN A C 1
ATOM 1430 O O . ASN A 1 182 ? 20.516 -14.648 10.477 1 95.88 182 ASN A O 1
ATOM 1434 N N . ASP A 1 183 ? 19.781 -13.609 8.656 1 95.31 183 ASP A N 1
ATOM 1435 C CA . ASP A 1 183 ? 20.344 -14.602 7.742 1 95.31 183 ASP A CA 1
ATOM 1436 C C . ASP A 1 183 ? 20.797 -13.953 6.438 1 95.31 183 ASP A C 1
ATOM 1438 O O . ASP A 1 183 ? 20.188 -14.156 5.387 1 95.31 183 ASP A O 1
ATOM 1442 N N . LEU A 1 184 ? 21.891 -13.352 6.449 1 95 184 LEU A N 1
ATOM 1443 C CA . LEU A 1 184 ? 22.422 -12.531 5.363 1 95 184 LEU A CA 1
ATOM 1444 C C . LEU A 1 184 ? 22.797 -13.391 4.168 1 95 184 LEU A C 1
ATOM 1446 O O . LEU A 1 184 ? 22.766 -12.93 3.025 1 95 184 LEU A O 1
ATOM 1450 N N . ASN A 1 185 ? 23.109 -14.664 4.426 1 92.19 185 ASN A N 1
ATOM 1451 C CA . ASN A 1 185 ? 23.703 -15.492 3.391 1 92.19 185 ASN A CA 1
ATOM 1452 C C . ASN A 1 185 ? 22.703 -16.453 2.781 1 92.19 185 ASN A C 1
ATOM 1454 O O . ASN A 1 185 ? 23.016 -17.188 1.845 1 92.19 185 ASN A O 1
ATOM 1458 N N . GLY A 1 186 ? 21.5 -16.438 3.305 1 90.31 186 GLY A N 1
ATOM 1459 C CA . GLY A 1 186 ? 20.516 -17.344 2.766 1 90.31 186 GLY A CA 1
ATOM 1460 C C . GLY A 1 186 ? 20.797 -18.797 3.107 1 90.31 186 GLY A C 1
ATOM 1461 O O . GLY A 1 186 ? 20.875 -19.641 2.217 1 90.31 186 GLY A O 1
ATOM 1462 N N . SER A 1 187 ? 20.859 -19.031 4.422 1 88.56 187 SER A N 1
ATOM 1463 C CA . SER A 1 187 ? 21.156 -20.359 4.91 1 88.56 187 SER A CA 1
ATOM 1464 C C . SER A 1 187 ? 20 -21.312 4.66 1 88.56 187 SER A C 1
ATOM 1466 O O . SER A 1 187 ? 18.844 -20.891 4.613 1 88.56 187 SER A O 1
ATOM 1468 N N . LYS A 1 188 ? 20.297 -22.562 4.594 1 81.75 188 LYS A N 1
ATOM 1469 C CA . LYS A 1 188 ? 19.297 -23.594 4.324 1 81.75 188 LYS A CA 1
ATOM 1470 C C . LYS A 1 188 ? 18.328 -23.734 5.492 1 81.75 188 LYS A C 1
ATOM 1472 O O . LYS A 1 188 ? 17.219 -24.234 5.316 1 81.75 188 LYS A O 1
ATOM 1477 N N . ASP A 1 189 ? 18.719 -23.281 6.645 1 80.81 189 ASP A N 1
ATOM 1478 C CA . ASP A 1 189 ? 17.906 -23.5 7.844 1 80.81 189 ASP A CA 1
ATOM 1479 C C . ASP A 1 189 ? 17.062 -22.25 8.164 1 80.81 189 ASP A C 1
ATOM 1481 O O . ASP A 1 189 ? 16.281 -22.266 9.117 1 80.81 189 ASP A O 1
ATOM 1485 N N . ALA A 1 190 ? 17.344 -21.312 7.348 1 85.12 190 ALA A N 1
ATOM 1486 C CA . ALA A 1 190 ? 16.562 -20.109 7.605 1 85.12 190 ALA A CA 1
ATOM 1487 C C . ALA A 1 190 ? 15.094 -20.328 7.273 1 85.12 190 ALA A C 1
ATOM 1489 O O . ALA A 1 190 ? 14.766 -20.984 6.285 1 85.12 190 ALA A O 1
ATOM 1490 N N . ASP A 1 191 ? 14.266 -19.797 8.039 1 89.81 191 ASP A N 1
ATOM 1491 C CA . ASP A 1 191 ? 12.836 -19.953 7.801 1 89.81 191 ASP A CA 1
ATOM 1492 C C . ASP A 1 191 ? 12.289 -18.781 6.977 1 89.81 191 ASP A C 1
ATOM 1494 O O . ASP A 1 191 ? 12.672 -18.609 5.824 1 89.81 191 ASP A O 1
ATOM 1498 N N . SER A 1 192 ? 11.406 -17.953 7.555 1 96.12 192 SER A N 1
ATOM 1499 C CA . SER A 1 192 ? 10.727 -16.906 6.797 1 96.12 192 SER A CA 1
ATOM 1500 C C . SER A 1 192 ? 10.461 -15.688 7.664 1 96.12 192 SER A C 1
ATOM 1502 O O . SER A 1 192 ? 10.594 -15.75 8.891 1 96.12 192 SER A O 1
ATOM 1504 N N . PRO A 1 193 ? 10.125 -14.539 7.023 1 97.75 193 PRO A N 1
ATOM 1505 C CA . PRO A 1 193 ? 9.672 -13.391 7.805 1 97.75 193 PRO A CA 1
ATOM 1506 C C . PRO A 1 193 ? 8.469 -13.711 8.688 1 97.75 193 PRO A C 1
ATOM 1508 O O . PRO A 1 193 ? 8.344 -13.18 9.789 1 97.75 193 PRO A O 1
ATOM 1511 N N . PHE A 1 194 ? 7.59 -14.555 8.242 1 98.06 194 PHE A N 1
ATOM 1512 C CA . PHE A 1 194 ? 6.449 -14.969 9.055 1 98.06 194 PHE A CA 1
ATOM 1513 C C . PHE A 1 194 ? 6.914 -15.641 10.336 1 98.06 194 PHE A C 1
ATOM 1515 O O . PHE A 1 194 ? 6.441 -15.305 11.43 1 98.06 194 PHE A O 1
ATOM 1522 N N . ALA A 1 195 ? 7.852 -16.594 10.203 1 97 195 ALA A N 1
ATOM 1523 C CA . ALA A 1 195 ? 8.383 -17.266 11.375 1 97 195 ALA A CA 1
ATOM 1524 C C . ALA A 1 195 ? 9.164 -16.297 12.266 1 97 195 ALA A C 1
ATOM 1526 O O . ALA A 1 195 ? 9.148 -16.438 13.492 1 97 195 ALA A O 1
ATOM 1527 N N . THR A 1 196 ? 9.836 -15.414 11.656 1 96.88 196 THR A N 1
ATOM 1528 C CA . THR A 1 196 ? 10.547 -14.383 12.406 1 96.88 196 THR A CA 1
ATOM 1529 C C . THR A 1 196 ? 9.578 -13.586 13.273 1 96.88 196 THR A C 1
ATOM 1531 O O . THR A 1 196 ? 9.867 -13.305 14.438 1 96.88 196 THR A O 1
ATOM 1534 N N . ARG A 1 197 ? 8.406 -13.242 12.742 1 96.75 197 ARG A N 1
ATOM 1535 C CA . ARG A 1 197 ? 7.41 -12.43 13.43 1 96.75 197 ARG A CA 1
ATOM 1536 C C . ARG A 1 197 ? 6.672 -13.25 14.484 1 96.75 197 ARG A C 1
ATOM 1538 O O . ARG A 1 197 ? 6.434 -12.773 15.594 1 96.75 197 ARG A O 1
ATOM 1545 N N . HIS A 1 198 ? 6.301 -14.438 14.133 1 96.31 198 HIS A N 1
ATOM 1546 C CA . HIS A 1 198 ? 5.332 -15.172 14.945 1 96.31 198 HIS A CA 1
ATOM 1547 C C . HIS A 1 198 ? 6.004 -16.297 15.727 1 96.31 198 HIS A C 1
ATOM 1549 O O . HIS A 1 198 ? 5.363 -16.953 16.547 1 96.31 198 HIS A O 1
ATOM 1555 N N . GLY A 1 199 ? 7.277 -16.609 15.461 1 95.88 199 GLY A N 1
ATOM 1556 C CA . GLY A 1 199 ? 8.039 -17.609 16.188 1 95.88 199 GLY A CA 1
ATOM 1557 C C . GLY A 1 199 ? 7.855 -19.016 15.648 1 95.88 199 GLY A C 1
ATOM 1558 O O . GLY A 1 199 ? 8.453 -19.969 16.156 1 95.88 199 GLY A O 1
ATOM 1559 N N . LYS A 1 200 ? 7.023 -19.188 14.672 1 94.5 200 LYS A N 1
ATOM 1560 C CA . LYS A 1 200 ? 6.758 -20.469 14.039 1 94.5 200 LYS A CA 1
ATOM 1561 C C . LYS A 1 200 ? 6.246 -20.281 12.609 1 94.5 200 LYS A C 1
ATOM 1563 O O . LYS A 1 200 ? 5.762 -19.203 12.25 1 94.5 200 LYS A O 1
ATOM 1568 N N . PRO A 1 201 ? 6.332 -21.312 11.758 1 92.81 201 PRO A N 1
ATOM 1569 C CA . PRO A 1 201 ? 5.812 -21.234 10.391 1 92.81 201 PRO A CA 1
ATOM 1570 C C . PRO A 1 201 ? 4.293 -21.094 10.344 1 92.81 201 PRO A C 1
ATOM 1572 O O . PRO A 1 201 ? 3.611 -21.391 11.328 1 92.81 201 PRO A O 1
ATOM 1575 N N . PRO A 1 202 ? 3.734 -20.688 9.258 1 92.25 202 PRO A N 1
ATOM 1576 C CA . PRO A 1 202 ? 2.316 -20.328 9.148 1 92.25 202 PRO A CA 1
ATOM 1577 C C . PRO A 1 202 ? 1.393 -21.469 9.555 1 92.25 202 PRO A C 1
ATOM 1579 O O . PRO A 1 202 ? 0.478 -21.281 10.359 1 92.25 202 PRO A O 1
ATOM 1582 N N . TYR A 1 203 ? 1.565 -22.672 9.031 1 85.94 203 TYR A N 1
ATOM 1583 C CA . TYR A 1 203 ? 0.646 -23.766 9.297 1 85.94 203 TYR A CA 1
ATOM 1584 C C . TYR A 1 203 ? 0.613 -24.109 10.781 1 85.94 203 TYR A C 1
ATOM 1586 O O . TYR A 1 203 ? -0.451 -24.391 11.344 1 85.94 203 TYR A O 1
ATOM 1594 N N . GLN A 1 204 ? 1.781 -24.141 11.414 1 89.75 204 GLN A N 1
ATOM 1595 C CA . GLN A 1 204 ? 1.838 -24.375 12.852 1 89.75 204 GLN A CA 1
ATOM 1596 C C . GLN A 1 204 ? 1.165 -23.234 13.625 1 89.75 204 GLN A C 1
ATOM 1598 O O . GLN A 1 204 ? 0.449 -23.484 14.594 1 89.75 204 GLN A O 1
ATOM 1603 N N . PHE A 1 205 ? 1.429 -22 13.195 1 94.81 205 PHE A N 1
ATOM 1604 C CA . PHE A 1 205 ? 0.819 -20.844 13.836 1 94.81 205 PHE A CA 1
ATOM 1605 C C . PHE A 1 205 ? -0.702 -20.938 13.797 1 94.81 205 PHE A C 1
ATOM 1607 O O . PHE A 1 205 ? -1.366 -20.781 14.82 1 94.81 205 PHE A O 1
ATOM 1614 N N . TYR A 1 206 ? -1.272 -21.219 12.633 1 91.56 206 TYR A N 1
ATOM 1615 C CA . TYR A 1 206 ? -2.721 -21.234 12.453 1 91.56 206 TYR A CA 1
ATOM 1616 C C . TYR A 1 206 ? -3.34 -22.438 13.141 1 91.56 206 TYR A C 1
ATOM 1618 O O . TYR A 1 206 ? -4.5 -22.406 13.555 1 91.56 206 TYR A O 1
ATOM 1626 N N . ALA A 1 207 ? -2.564 -23.5 13.289 1 87.69 207 ALA A N 1
ATOM 1627 C CA . ALA A 1 207 ? -3.023 -24.641 14.078 1 87.69 207 ALA A CA 1
ATOM 1628 C C . ALA A 1 207 ? -3.154 -24.266 15.555 1 87.69 207 ALA A C 1
ATOM 1630 O O . ALA A 1 207 ? -4.043 -24.766 16.25 1 87.69 207 ALA A O 1
ATOM 1631 N N . ASP A 1 208 ? -2.33 -23.375 16.031 1 93.44 208 ASP A N 1
ATOM 1632 C CA . ASP A 1 208 ? -2.279 -23 17.438 1 93.44 208 ASP A CA 1
ATOM 1633 C C . ASP A 1 208 ? -3.34 -21.938 17.75 1 93.44 208 ASP A C 1
ATOM 1635 O O . ASP A 1 208 ? -3.676 -21.719 18.922 1 93.44 208 ASP A O 1
ATOM 1639 N N . VAL A 1 209 ? -3.836 -21.297 16.781 1 92.5 209 VAL A N 1
ATOM 1640 C CA . VAL A 1 209 ? -4.836 -20.25 16.969 1 92.5 209 VAL A CA 1
ATOM 1641 C C . VAL A 1 209 ? -6.094 -20.594 16.172 1 92.5 209 VAL A C 1
ATOM 1643 O O . VAL A 1 209 ? -6.312 -20.047 15.086 1 92.5 209 VAL A O 1
ATOM 1646 N N . PRO A 1 210 ? -6.949 -21.297 16.672 1 88.25 210 PRO A N 1
ATOM 1647 C CA . PRO A 1 210 ? -8.062 -21.906 15.945 1 88.25 210 PRO A CA 1
ATOM 1648 C C . PRO A 1 210 ? -8.883 -20.891 15.156 1 88.25 210 PRO A C 1
ATOM 1650 O O . PRO A 1 210 ? -9.25 -21.141 14.008 1 88.25 210 PRO A O 1
ATOM 1653 N N . GLU A 1 211 ? -9.195 -19.75 15.758 1 88.94 211 GLU A N 1
ATOM 1654 C CA . GLU A 1 211 ? -10.008 -18.766 15.047 1 88.94 211 GLU A CA 1
ATOM 1655 C C . GLU A 1 211 ? -9.305 -18.297 13.781 1 88.94 211 GLU A C 1
ATOM 1657 O O . GLU A 1 211 ? -9.93 -18.188 12.719 1 88.94 211 GLU A O 1
ATOM 1662 N N . LYS A 1 212 ? -8.086 -18.062 13.891 1 92.31 212 LYS A N 1
ATOM 1663 C CA . LYS A 1 212 ? -7.305 -17.625 12.727 1 92.31 212 LYS A CA 1
ATOM 1664 C C . LYS A 1 212 ? -7.09 -18.781 11.758 1 92.31 212 LYS A C 1
ATOM 1666 O O . LYS A 1 212 ? -7.051 -18.578 10.539 1 92.31 212 LYS A O 1
ATOM 1671 N N . GLY A 1 213 ? -6.941 -19.922 12.352 1 89.88 213 GLY A N 1
ATOM 1672 C CA . GLY A 1 213 ? -6.805 -21.109 11.523 1 89.88 213 GLY A CA 1
ATOM 1673 C C . GLY A 1 213 ? -8.008 -21.359 10.625 1 89.88 213 GLY A C 1
ATOM 1674 O O . GLY A 1 213 ? -7.855 -21.703 9.461 1 89.88 213 GLY A O 1
ATOM 1675 N N . LEU A 1 214 ? -9.211 -21.188 11.141 1 88.25 214 LEU A N 1
ATOM 1676 C CA . LEU A 1 214 ? -10.438 -21.359 10.367 1 88.25 214 LEU A CA 1
ATOM 1677 C C . LEU A 1 214 ? -10.5 -20.344 9.227 1 88.25 214 LEU A C 1
ATOM 1679 O O . LEU A 1 214 ? -10.867 -20.703 8.102 1 88.25 214 LEU A O 1
ATOM 1683 N N . ASN A 1 215 ? -10.18 -19.172 9.555 1 92.81 215 ASN A N 1
ATOM 1684 C CA . ASN A 1 215 ? -10.164 -18.156 8.5 1 92.81 215 ASN A CA 1
ATOM 1685 C C . ASN A 1 215 ? -9.125 -18.469 7.434 1 92.81 215 ASN A C 1
ATOM 1687 O O . ASN A 1 215 ? -9.367 -18.266 6.242 1 92.81 215 ASN A O 1
ATOM 1691 N N . PHE A 1 216 ? -7.961 -18.906 7.887 1 91.88 216 PHE A N 1
ATOM 1692 C CA . PHE A 1 216 ? -6.887 -19.25 6.961 1 91.88 216 PHE A CA 1
ATOM 1693 C C . PHE A 1 216 ? -7.34 -20.328 5.988 1 91.88 216 PHE A C 1
ATOM 1695 O O . PHE A 1 216 ? -7.121 -20.219 4.781 1 91.88 216 PHE A O 1
ATOM 1702 N N . ALA A 1 217 ? -7.918 -21.297 6.469 1 83.38 217 ALA A N 1
ATOM 1703 C CA . ALA A 1 217 ? -8.414 -22.375 5.637 1 83.38 217 ALA A CA 1
ATOM 1704 C C . ALA A 1 217 ? -9.422 -21.875 4.605 1 83.38 217 ALA A C 1
ATOM 1706 O O . ALA A 1 217 ? -9.367 -22.25 3.436 1 83.38 217 ALA A O 1
ATOM 1707 N N . LYS A 1 218 ? -10.312 -21.047 5.039 1 86.38 218 LYS A N 1
ATOM 1708 C CA . LYS A 1 218 ? -11.32 -20.484 4.145 1 86.38 218 LYS A CA 1
ATOM 1709 C C . LYS A 1 218 ? -10.664 -19.625 3.059 1 86.38 218 LYS A C 1
ATOM 1711 O O . LYS A 1 218 ? -11.023 -19.734 1.883 1 86.38 218 LYS A O 1
ATOM 1716 N N . ALA A 1 219 ? -9.742 -18.812 3.459 1 90.81 219 ALA A N 1
ATOM 1717 C CA . ALA A 1 219 ? -9.023 -17.953 2.523 1 90.81 219 ALA A CA 1
ATOM 1718 C C . ALA A 1 219 ? -8.281 -18.766 1.476 1 90.81 219 ALA A C 1
ATOM 1720 O O . ALA A 1 219 ? -8.312 -18.453 0.286 1 90.81 219 ALA A O 1
ATOM 1721 N N . MET A 1 220 ? -7.609 -19.812 1.869 1 83.5 220 MET A N 1
ATOM 1722 C CA . MET A 1 220 ? -6.844 -20.656 0.951 1 83.5 220 MET A CA 1
ATOM 1723 C C . MET A 1 220 ? -7.766 -21.344 -0.049 1 83.5 220 MET A C 1
ATOM 1725 O O . MET A 1 220 ? -7.441 -21.438 -1.234 1 83.5 220 MET A O 1
ATOM 1729 N N . ALA A 1 221 ? -8.883 -21.781 0.462 1 77.31 221 ALA A N 1
ATOM 1730 C CA . ALA A 1 221 ? -9.867 -22.406 -0.417 1 77.31 221 ALA A CA 1
ATOM 1731 C C . ALA A 1 221 ? -10.375 -21.406 -1.456 1 77.31 221 ALA A C 1
ATOM 1733 O O . ALA A 1 221 ? -10.523 -21.75 -2.633 1 77.31 221 ALA A O 1
ATOM 1734 N N . ALA A 1 222 ? -10.594 -20.234 -1.005 1 82.38 222 ALA A N 1
ATOM 1735 C CA . ALA A 1 222 ? -11.078 -19.172 -1.89 1 82.38 222 ALA A CA 1
ATOM 1736 C C . ALA A 1 222 ? -10.039 -18.828 -2.953 1 82.38 222 ALA A C 1
ATOM 1738 O O . ALA A 1 222 ? -10.375 -18.641 -4.125 1 82.38 222 ALA A O 1
ATOM 1739 N N . LEU A 1 223 ? -8.812 -18.703 -2.531 1 79.31 223 LEU A N 1
ATOM 1740 C CA . LEU A 1 223 ? -7.727 -18.375 -3.447 1 79.31 223 LEU A CA 1
ATOM 1741 C C . LEU A 1 223 ? -7.555 -19.453 -4.504 1 79.31 223 LEU A C 1
ATOM 1743 O O . LEU A 1 223 ? -7.289 -19.156 -5.672 1 79.31 223 LEU A O 1
ATOM 1747 N N . THR A 1 224 ? -7.766 -20.594 -4.102 1 66.38 224 THR A N 1
ATOM 1748 C CA . THR A 1 224 ? -7.652 -21.734 -5.012 1 66.38 224 THR A CA 1
ATOM 1749 C C . THR A 1 224 ? -8.773 -21.703 -6.047 1 66.38 224 THR A C 1
ATOM 1751 O O . THR A 1 224 ? -8.547 -22.031 -7.215 1 66.38 224 THR A O 1
ATOM 1754 N N . GLN A 1 225 ? -9.906 -21.203 -5.617 1 64.44 225 GLN A N 1
ATOM 1755 C CA . GLN A 1 225 ? -11.062 -21.172 -6.508 1 64.44 225 GLN A CA 1
ATOM 1756 C C . GLN A 1 225 ? -10.977 -20 -7.48 1 64.44 225 GLN A C 1
ATOM 1758 O O . GLN A 1 225 ? -11.43 -20.094 -8.625 1 64.44 225 GLN A O 1
ATOM 1763 N N . SER A 1 226 ? -10.539 -18.812 -7.09 1 60.53 226 SER A N 1
ATOM 1764 C CA . SER A 1 226 ? -10.516 -17.594 -7.891 1 60.53 226 SER A CA 1
ATOM 1765 C C . SER A 1 226 ? -9.414 -17.656 -8.953 1 60.53 226 SER A C 1
ATOM 1767 O O . SER A 1 226 ? -9.641 -17.281 -10.102 1 60.53 226 SER A O 1
ATOM 1769 N N . ASP A 1 227 ? -8.203 -17.594 -8.555 1 53.47 227 ASP A N 1
ATOM 1770 C CA . ASP A 1 227 ? -7.027 -17.422 -9.398 1 53.47 227 ASP A CA 1
ATOM 1771 C C . ASP A 1 227 ? -6.715 -18.688 -10.188 1 53.47 227 ASP A C 1
ATOM 1773 O O . ASP A 1 227 ? -5.934 -18.656 -11.141 1 53.47 227 ASP A O 1
ATOM 1777 N N . ARG A 1 228 ? -7.531 -19.703 -9.859 1 54.97 228 ARG A N 1
ATOM 1778 C CA . ARG A 1 228 ? -6.883 -20.922 -10.32 1 54.97 228 ARG A CA 1
ATOM 1779 C C . ARG A 1 228 ? -7.844 -21.781 -11.141 1 54.97 228 ARG A C 1
ATOM 1781 O O . ARG A 1 228 ? -8.297 -22.828 -10.68 1 54.97 228 ARG A O 1
ATOM 1788 N N . SER A 1 229 ? -8.164 -20.875 -12.195 1 59.28 229 SER A N 1
ATOM 1789 C CA . SER A 1 229 ? -9.125 -21.5 -13.094 1 59.28 229 SER A CA 1
ATOM 1790 C C . SER A 1 229 ? -8.586 -22.828 -13.625 1 59.28 229 SER A C 1
ATOM 1792 O O . SER A 1 229 ? -7.516 -22.875 -14.227 1 59.28 229 SER A O 1
ATOM 1794 N N . VAL A 1 230 ? -9.086 -23.797 -13.086 1 72 230 VAL A N 1
ATOM 1795 C CA . VAL A 1 230 ? -8.82 -25.125 -13.625 1 72 230 VAL A CA 1
ATOM 1796 C C . VAL A 1 230 ? -9.078 -25.125 -15.133 1 72 230 VAL A C 1
ATOM 1798 O O . VAL A 1 230 ? -8.539 -25.969 -15.852 1 72 230 VAL A O 1
ATOM 1801 N N . THR A 1 231 ? -9.656 -23.984 -15.484 1 74.81 231 THR A N 1
ATOM 1802 C CA . THR A 1 231 ? -10.023 -23.922 -16.891 1 74.81 231 THR A CA 1
ATOM 1803 C C . THR A 1 231 ? -8.789 -23.75 -17.766 1 74.81 231 THR A C 1
ATOM 1805 O O . THR A 1 231 ? -8.633 -24.438 -18.781 1 74.81 231 THR A O 1
ATOM 1808 N N . ALA A 1 232 ? -7.965 -22.906 -17.312 1 76.94 232 ALA A N 1
ATOM 1809 C CA . ALA A 1 232 ? -6.746 -22.672 -18.078 1 76.94 232 ALA A CA 1
ATOM 1810 C C . ALA A 1 232 ? -5.875 -23.922 -18.125 1 76.94 232 ALA A C 1
ATOM 1812 O O . ALA A 1 232 ? -5.242 -24.219 -19.141 1 76.94 232 ALA A O 1
ATOM 1813 N N . LEU A 1 233 ? -5.859 -24.625 -17.062 1 86.44 233 LEU A N 1
ATOM 1814 C CA . LEU A 1 233 ? -5.098 -25.875 -17 1 86.44 233 LEU A CA 1
ATOM 1815 C C . LEU A 1 233 ? -5.719 -26.938 -17.891 1 86.44 233 LEU A C 1
ATOM 1817 O O . LEU A 1 233 ? -5.004 -27.641 -18.609 1 86.44 233 LEU A O 1
ATOM 1821 N N . ARG A 1 234 ? -7.012 -27.016 -17.844 1 85.56 234 ARG A N 1
ATOM 1822 C CA . ARG A 1 234 ? -7.773 -28 -18.625 1 85.56 234 ARG A CA 1
ATOM 1823 C C . ARG A 1 234 ? -7.605 -27.766 -20.109 1 85.56 234 ARG A C 1
ATOM 1825 O O . ARG A 1 234 ? -7.352 -28.703 -20.875 1 85.56 234 ARG A O 1
ATOM 1832 N N . ASP A 1 235 ? -7.641 -26.484 -20.453 1 84.06 235 ASP A N 1
ATOM 1833 C CA . ASP A 1 235 ? -7.691 -26.156 -21.875 1 84.06 235 ASP A CA 1
ATOM 1834 C C . ASP A 1 235 ? -6.293 -25.922 -22.438 1 84.06 235 ASP A C 1
ATOM 1836 O O . ASP A 1 235 ? -6.098 -25.922 -23.641 1 84.06 235 ASP A O 1
ATOM 1840 N N . GLY A 1 236 ? -5.344 -25.734 -21.562 1 84.56 236 GLY A N 1
ATOM 1841 C CA . GLY A 1 236 ? -4.027 -25.297 -22 1 84.56 236 GLY A CA 1
ATOM 1842 C C . GLY A 1 236 ? -3.072 -26.453 -22.266 1 84.56 236 GLY A C 1
ATOM 1843 O O . GLY A 1 236 ? -1.944 -26.234 -22.719 1 84.56 236 GLY A O 1
ATOM 1844 N N . PHE A 1 237 ? -3.439 -27.578 -22.047 1 89.38 237 PHE A N 1
ATOM 1845 C CA . PHE A 1 237 ? -2.627 -28.766 -22.25 1 89.38 237 PHE A CA 1
ATOM 1846 C C . PHE A 1 237 ? -3.451 -29.891 -22.891 1 89.38 237 PHE A C 1
ATOM 1848 O O . PHE A 1 237 ? -4.664 -29.969 -22.672 1 89.38 237 PHE A O 1
ATOM 1855 N N . HIS A 1 238 ? -2.811 -30.656 -23.719 1 88.31 238 HIS A N 1
ATOM 1856 C CA . HIS A 1 238 ? -3.498 -31.75 -24.406 1 88.31 238 HIS A CA 1
ATOM 1857 C C . HIS A 1 238 ? -3.549 -33 -23.531 1 88.31 238 HIS A C 1
ATOM 1859 O O . HIS A 1 238 ? -2.928 -34.031 -23.859 1 88.31 238 HIS A O 1
ATOM 1865 N N . TRP A 1 239 ? -4.367 -32.938 -22.594 1 91.06 239 TRP A N 1
ATOM 1866 C CA . TRP A 1 239 ? -4.555 -34.062 -21.672 1 91.06 239 TRP A CA 1
ATOM 1867 C C . TRP A 1 239 ? -5.02 -35.312 -22.422 1 91.06 239 TRP A C 1
ATOM 1869 O O . TRP A 1 239 ? -4.715 -36.406 -22.016 1 91.06 239 TRP A O 1
ATOM 1879 N N . ASP A 1 240 ? -5.742 -35.094 -23.469 1 84.56 240 ASP A N 1
ATOM 1880 C CA . ASP A 1 240 ? -6.324 -36.188 -24.266 1 84.56 240 ASP A CA 1
ATOM 1881 C C . ASP A 1 240 ? -5.238 -37 -24.984 1 84.56 240 ASP A C 1
ATOM 1883 O O . ASP A 1 240 ? -5.484 -38.125 -25.422 1 84.56 240 ASP A O 1
ATOM 1887 N N . LYS A 1 241 ? -4.137 -36.375 -25.094 1 83.06 241 LYS A N 1
ATOM 1888 C CA . LYS A 1 241 ? -3.059 -37.062 -25.812 1 83.06 241 LYS A CA 1
ATOM 1889 C C . LYS A 1 241 ? -2.234 -37.938 -24.875 1 83.06 241 LYS A C 1
ATOM 1891 O O . LYS A 1 241 ? -1.392 -38.719 -25.328 1 83.06 241 LYS A O 1
ATOM 1896 N N . LEU A 1 242 ? -2.52 -37.688 -23.625 1 85.56 242 LEU A N 1
ATOM 1897 C CA . LEU A 1 242 ? -1.877 -38.625 -22.688 1 85.56 242 LEU A CA 1
ATOM 1898 C C . LEU A 1 242 ? -2.363 -40.062 -22.938 1 85.56 242 LEU A C 1
ATOM 1900 O O . LEU A 1 242 ? -3.508 -40.25 -23.344 1 85.56 242 LEU A O 1
ATOM 1904 N N . GLU A 1 243 ? -1.653 -40.969 -23.312 1 73.56 243 GLU A N 1
ATOM 1905 C CA . GLU A 1 243 ? -2.094 -42.312 -23.688 1 73.56 243 GLU A CA 1
ATOM 1906 C C . GLU A 1 243 ? -3.373 -42.688 -22.953 1 73.56 243 GLU A C 1
ATOM 1908 O O . GLU A 1 243 ? -3.514 -42.438 -21.75 1 73.56 243 GLU A O 1
ATOM 1913 N N . ALA A 1 244 ? -4.402 -42.969 -23.625 1 67.94 244 ALA A N 1
ATOM 1914 C CA . ALA A 1 244 ? -5.699 -43.406 -23.094 1 67.94 244 ALA A CA 1
ATOM 1915 C C . ALA A 1 244 ? -5.812 -44.906 -23.062 1 67.94 244 ALA A C 1
ATOM 1917 O O . ALA A 1 244 ? -5.496 -45.594 -24.047 1 67.94 244 ALA A O 1
ATOM 1918 N N . PRO A 1 245 ? -6.145 -45.531 -21.797 1 73.31 245 PRO A N 1
ATOM 1919 C CA . PRO A 1 245 ? -6.398 -44.906 -20.484 1 73.31 245 PRO A CA 1
ATOM 1920 C C . PRO A 1 245 ? -5.125 -44.438 -19.812 1 73.31 245 PRO A C 1
ATOM 1922 O O . PRO A 1 245 ? -4.129 -45.156 -19.75 1 73.31 245 PRO A O 1
ATOM 1925 N N . GLY A 1 246 ? -5.203 -43.219 -19.484 1 89.75 246 GLY A N 1
ATOM 1926 C CA . GLY A 1 246 ? -3.998 -42.656 -18.906 1 89.75 246 GLY A CA 1
ATOM 1927 C C . GLY A 1 246 ? -4.102 -42.406 -17.422 1 89.75 246 GLY A C 1
ATOM 1928 O O . GLY A 1 246 ? -5.156 -42.031 -16.906 1 89.75 246 GLY A O 1
ATOM 1929 N N . LYS A 1 247 ? -3.115 -42.875 -16.688 1 96.25 247 LYS A N 1
ATOM 1930 C CA . LYS A 1 247 ? -2.99 -42.688 -15.25 1 96.25 247 LYS A CA 1
ATOM 1931 C C . LYS A 1 247 ? -2.133 -41.469 -14.93 1 96.25 247 LYS A C 1
ATOM 1933 O O . LYS A 1 247 ? -0.962 -41.406 -15.312 1 96.25 247 LYS A O 1
ATOM 1938 N N . VAL A 1 248 ? -2.748 -40.5 -14.273 1 97.88 248 VAL A N 1
ATOM 1939 C CA . VAL A 1 248 ? -2.031 -39.312 -13.844 1 97.88 248 VAL A CA 1
ATOM 1940 C C . VAL A 1 248 ? -1.816 -39.344 -12.336 1 97.88 248 VAL A C 1
ATOM 1942 O O . VAL A 1 248 ? -2.762 -39.562 -11.57 1 97.88 248 VAL A O 1
ATOM 1945 N N . VAL A 1 249 ? -0.625 -39.219 -11.922 1 98.44 249 VAL A N 1
ATOM 1946 C CA . VAL A 1 249 ? -0.327 -39.156 -10.5 1 98.44 249 VAL A CA 1
ATOM 1947 C C . VAL A 1 249 ? -0.2 -37.688 -10.078 1 98.44 249 VAL A C 1
ATOM 1949 O O . VAL A 1 249 ? 0.712 -37 -10.523 1 98.44 249 VAL A O 1
ATOM 1952 N N . ASP A 1 250 ? -1.111 -37.25 -9.281 1 98.12 250 ASP A N 1
ATOM 1953 C CA . ASP A 1 250 ? -1.14 -35.906 -8.734 1 98.12 250 ASP A CA 1
ATOM 1954 C C . ASP A 1 250 ? -0.339 -35.812 -7.434 1 98.12 250 ASP A C 1
ATOM 1956 O O . ASP A 1 250 ? -0.877 -36.031 -6.348 1 98.12 250 ASP A O 1
ATOM 1960 N N . VAL A 1 251 ? 0.916 -35.469 -7.582 1 97.69 251 VAL A N 1
ATOM 1961 C CA . VAL A 1 251 ? 1.855 -35.438 -6.465 1 97.69 251 VAL A CA 1
ATOM 1962 C C . VAL A 1 251 ? 1.631 -34.188 -5.625 1 97.69 251 VAL A C 1
ATOM 1964 O O . VAL A 1 251 ? 1.798 -33.062 -6.113 1 97.69 251 VAL A O 1
ATOM 1967 N N . GLY A 1 252 ? 1.313 -34.375 -4.34 1 95.44 252 GLY A N 1
ATOM 1968 C CA . GLY A 1 252 ? 0.976 -33.25 -3.492 1 95.44 252 GLY A CA 1
ATOM 1969 C C . GLY A 1 252 ? -0.377 -32.625 -3.816 1 95.44 252 GLY A C 1
ATOM 1970 O O . GLY A 1 252 ? -0.528 -31.422 -3.83 1 95.44 252 GLY A O 1
ATOM 1971 N N . GLY A 1 253 ? -1.381 -33.438 -4.066 1 93.75 253 GLY A N 1
ATOM 1972 C CA . GLY A 1 253 ? -2.648 -33 -4.621 1 93.75 253 GLY A CA 1
ATOM 1973 C C . GLY A 1 253 ? -3.658 -32.594 -3.562 1 93.75 253 GLY A C 1
ATOM 1974 O O . GLY A 1 253 ? -4.77 -32.188 -3.883 1 93.75 253 GLY A O 1
ATOM 1975 N N . ALA A 1 254 ? -3.328 -32.75 -2.258 1 90.31 254 ALA A N 1
ATOM 1976 C CA . ALA A 1 254 ? -4.191 -32.406 -1.131 1 90.31 254 ALA A CA 1
ATOM 1977 C C . ALA A 1 254 ? -5.523 -33.125 -1.213 1 90.31 254 ALA A C 1
ATOM 1979 O O . ALA A 1 254 ? -5.559 -34.344 -1.32 1 90.31 254 ALA A O 1
ATOM 1980 N N . SER A 1 255 ? -6.676 -32.375 -1.271 1 89.38 255 SER A N 1
ATOM 1981 C CA . SER A 1 255 ? -7.992 -33 -1.303 1 89.38 255 SER A CA 1
ATOM 1982 C C . SER A 1 255 ? -8.344 -33.469 -2.709 1 89.38 255 SER A C 1
ATOM 1984 O O . SER A 1 255 ? -9.375 -34.125 -2.912 1 89.38 255 SER A O 1
ATOM 1986 N N . GLY A 1 256 ? -7.578 -33.125 -3.67 1 91.88 256 GLY A N 1
ATOM 1987 C CA . GLY A 1 256 ? -7.723 -33.688 -5.012 1 91.88 256 GLY A CA 1
ATOM 1988 C C . GLY A 1 256 ? -8.75 -32.938 -5.848 1 91.88 256 GLY A C 1
ATOM 1989 O O . GLY A 1 256 ? -9.227 -33.438 -6.859 1 91.88 256 GLY A O 1
ATOM 1990 N N . HIS A 1 257 ? -9.102 -31.688 -5.504 1 87.25 257 HIS A N 1
ATOM 1991 C CA . HIS A 1 257 ? -10.156 -30.969 -6.203 1 87.25 257 HIS A CA 1
ATOM 1992 C C . HIS A 1 257 ? -9.797 -30.766 -7.672 1 87.25 257 HIS A C 1
ATOM 1994 O O . HIS A 1 257 ? -10.664 -30.875 -8.547 1 87.25 257 HIS A O 1
ATOM 2000 N N . VAL A 1 258 ? -8.555 -30.484 -7.98 1 90.81 258 VAL A N 1
ATOM 2001 C CA . VAL A 1 258 ? -8.141 -30.25 -9.359 1 90.81 258 VAL A CA 1
ATOM 2002 C C . VAL A 1 258 ? -8.188 -31.562 -10.148 1 90.81 258 VAL A C 1
ATOM 2004 O O . VAL A 1 258 ? -8.672 -31.578 -11.281 1 90.81 258 VAL A O 1
ATOM 2007 N N . SER A 1 259 ? -7.727 -32.594 -9.555 1 94.44 259 SER A N 1
ATOM 2008 C CA . SER A 1 259 ? -7.781 -33.906 -10.188 1 94.44 259 SER A CA 1
ATOM 2009 C C . SER A 1 259 ? -9.219 -34.344 -10.453 1 94.44 259 SER A C 1
ATOM 2011 O O . SER A 1 259 ? -9.523 -34.938 -11.5 1 94.44 259 SER A O 1
ATOM 2013 N N . MET A 1 260 ? -10.094 -34.062 -9.5 1 94 260 MET A N 1
ATOM 2014 C CA . MET A 1 260 ? -11.508 -34.375 -9.68 1 94 260 MET A CA 1
ATOM 2015 C C . MET A 1 260 ? -12.094 -33.594 -10.852 1 94 260 MET A C 1
ATOM 2017 O O . MET A 1 260 ? -12.852 -34.156 -11.648 1 94 260 MET A O 1
ATOM 2021 N N . ASP A 1 261 ? -11.734 -32.344 -10.977 1 90.56 261 ASP A N 1
ATOM 2022 C CA . ASP A 1 261 ? -12.211 -31.516 -12.078 1 90.56 261 ASP A CA 1
ATOM 2023 C C . ASP A 1 261 ? -11.711 -32.062 -13.422 1 90.56 261 ASP A C 1
ATOM 2025 O O . ASP A 1 261 ? -12.469 -32.125 -14.391 1 90.56 261 ASP A O 1
ATOM 2029 N N . LEU A 1 262 ? -10.477 -32.438 -13.508 1 92.5 262 LEU A N 1
ATOM 2030 C CA . LEU A 1 262 ? -9.906 -32.969 -14.742 1 92.5 262 LEU A CA 1
ATOM 2031 C C . LEU A 1 262 ? -10.523 -34.312 -15.094 1 92.5 262 LEU A C 1
ATOM 2033 O O . LEU A 1 262 ? -10.797 -34.594 -16.266 1 92.5 262 LEU A O 1
ATOM 2037 N N . ALA A 1 263 ? -10.727 -35.125 -14.055 1 94.31 263 ALA A N 1
ATOM 2038 C CA . ALA A 1 263 ? -11.344 -36.438 -14.266 1 94.31 263 ALA A CA 1
ATOM 2039 C C . ALA A 1 263 ? -12.75 -36.281 -14.836 1 94.31 263 ALA A C 1
ATOM 2041 O O . ALA A 1 263 ? -13.18 -37.094 -15.656 1 94.31 263 ALA A O 1
ATOM 2042 N N . ALA A 1 264 ? -13.406 -35.312 -14.359 1 92.19 264 ALA A N 1
ATOM 2043 C CA . ALA A 1 264 ? -14.773 -35.062 -14.82 1 92.19 264 ALA A CA 1
ATOM 2044 C C . ALA A 1 264 ? -14.797 -34.688 -16.297 1 92.19 264 ALA A C 1
ATOM 2046 O O . ALA A 1 264 ? -15.734 -35.031 -17.016 1 92.19 264 ALA A O 1
ATOM 2047 N N . VAL A 1 265 ? -13.82 -34.094 -16.812 1 91.06 265 VAL A N 1
ATOM 2048 C CA . VAL A 1 265 ? -13.781 -33.562 -18.188 1 91.06 265 VAL A CA 1
ATOM 2049 C C . VAL A 1 265 ? -13.133 -34.594 -19.109 1 91.06 265 VAL A C 1
ATOM 2051 O O . VAL A 1 265 ? -13.492 -34.719 -20.281 1 91.06 265 VAL A O 1
ATOM 2054 N N . PHE A 1 266 ? -12.195 -35.375 -18.578 1 93.12 266 PHE A N 1
ATOM 2055 C CA . PHE A 1 266 ? -11.453 -36.312 -19.406 1 93.12 266 PHE A CA 1
ATOM 2056 C C . PHE A 1 266 ? -11.742 -37.75 -18.984 1 93.12 266 PHE A C 1
ATOM 2058 O O . PHE A 1 266 ? -11 -38.312 -18.188 1 93.12 266 PHE A O 1
ATOM 2065 N N . PRO A 1 267 ? -12.641 -38.344 -19.609 1 91.56 267 PRO A N 1
ATOM 2066 C CA . PRO A 1 267 ? -13.133 -39.656 -19.156 1 91.56 267 PRO A CA 1
ATOM 2067 C C . PRO A 1 267 ? -12.094 -40.781 -19.312 1 91.56 267 PRO A C 1
ATOM 2069 O O . PRO A 1 267 ? -12.227 -41.844 -18.688 1 91.56 267 PRO A O 1
ATOM 2072 N N . ASN A 1 268 ? -11.102 -40.562 -20.062 1 92.88 268 ASN A N 1
ATOM 2073 C CA . ASN A 1 268 ? -10.125 -41.625 -20.312 1 92.88 268 ASN A CA 1
ATOM 2074 C C . ASN A 1 268 ? -8.938 -41.5 -19.359 1 92.88 268 ASN A C 1
ATOM 2076 O O . ASN A 1 268 ? -7.969 -42.25 -19.469 1 92.88 268 ASN A O 1
ATOM 2080 N N . LEU A 1 269 ? -9.016 -40.594 -18.422 1 95.56 269 LEU A N 1
ATOM 2081 C CA . LEU A 1 269 ? -7.918 -40.406 -17.469 1 95.56 269 LEU A CA 1
ATOM 2082 C C . LEU A 1 269 ? -8.336 -40.844 -16.062 1 95.56 269 LEU A C 1
ATOM 2084 O O . LEU A 1 269 ? -9.477 -40.625 -15.664 1 95.56 269 LEU A O 1
ATOM 2088 N N . SER A 1 270 ? -7.508 -41.5 -15.438 1 96.69 270 SER A N 1
ATOM 2089 C CA . SER A 1 270 ? -7.625 -41.781 -14.008 1 96.69 270 SER A CA 1
ATOM 2090 C C . SER A 1 270 ? -6.559 -41 -13.219 1 96.69 270 SER A C 1
ATOM 2092 O O . SER A 1 270 ? -5.496 -40.688 -13.75 1 96.69 270 SER A O 1
ATOM 2094 N N . PHE A 1 271 ? -6.863 -40.719 -11.984 1 97.75 271 PHE A N 1
ATOM 2095 C CA . PHE A 1 271 ? -5.973 -39.906 -11.172 1 97.75 271 PHE A CA 1
ATOM 2096 C C . PHE A 1 271 ? -5.684 -40.562 -9.836 1 97.75 271 PHE A C 1
ATOM 2098 O O . PHE A 1 271 ? -6.574 -41.156 -9.227 1 97.75 271 PHE A O 1
ATOM 2105 N N . VAL A 1 272 ? -4.461 -40.625 -9.453 1 98.44 272 VAL A N 1
ATOM 2106 C CA . VAL A 1 272 ? -4.055 -40.938 -8.094 1 98.44 272 VAL A CA 1
ATOM 2107 C C . VAL A 1 272 ? -3.574 -39.688 -7.375 1 98.44 272 VAL A C 1
ATOM 2109 O O . VAL A 1 272 ? -2.523 -39.125 -7.711 1 98.44 272 VAL A O 1
ATOM 2112 N N . VAL A 1 273 ? -4.336 -39.281 -6.383 1 98.19 273 VAL A N 1
ATOM 2113 C CA . VAL A 1 273 ? -4 -38.062 -5.629 1 98.19 273 VAL A CA 1
ATOM 2114 C C . VAL A 1 273 ? -3.131 -38.438 -4.426 1 98.19 273 VAL A C 1
ATOM 2116 O O . VAL A 1 273 ? -3.561 -39.188 -3.547 1 98.19 273 VAL A O 1
ATOM 2119 N N . GLN A 1 274 ? -1.936 -37.906 -4.41 1 98.12 274 GLN A N 1
ATOM 2120 C CA . GLN A 1 274 ? -0.999 -38.156 -3.324 1 98.12 274 GLN A CA 1
ATOM 2121 C C . GLN A 1 274 ? -0.842 -36.938 -2.43 1 98.12 274 GLN A C 1
ATOM 2123 O O . GLN A 1 274 ? -0.809 -35.812 -2.92 1 98.12 274 GLN A O 1
ATOM 2128 N N . ASP A 1 275 ? -0.784 -37.156 -1.149 1 95.75 275 ASP A N 1
ATOM 2129 C CA . ASP A 1 275 ? -0.477 -36.094 -0.198 1 95.75 275 ASP A CA 1
ATOM 2130 C C . ASP A 1 275 ? 0.043 -36.656 1.118 1 95.75 275 ASP A C 1
ATOM 2132 O O . ASP A 1 275 ? -0.219 -37.812 1.442 1 95.75 275 ASP A O 1
ATOM 2136 N N . VAL A 1 276 ? 0.805 -35.875 1.839 1 93.75 276 VAL A N 1
ATOM 2137 C CA . VAL A 1 276 ? 1.372 -36.312 3.107 1 93.75 276 VAL A CA 1
ATOM 2138 C C . VAL A 1 276 ? 0.328 -36.188 4.215 1 93.75 276 VAL A C 1
ATOM 2140 O O . VAL A 1 276 ? 0.43 -36.844 5.254 1 93.75 276 VAL A O 1
ATOM 2143 N N . SER A 1 277 ? -0.721 -35.406 4.07 1 90.81 277 SER A N 1
ATOM 2144 C CA . SER A 1 277 ? -1.741 -35.156 5.078 1 90.81 277 SER A CA 1
ATOM 2145 C C . SER A 1 277 ? -2.896 -36.156 4.973 1 90.81 277 SER A C 1
ATOM 2147 O O . SER A 1 277 ? -3.701 -36.062 4.043 1 90.81 277 SER A O 1
ATOM 2149 N N . PRO A 1 278 ? -3.092 -36.969 5.965 1 93.75 278 PRO A N 1
ATOM 2150 C CA . PRO A 1 278 ? -4.25 -37.875 5.953 1 93.75 278 PRO A CA 1
ATOM 2151 C C . PRO A 1 278 ? -5.578 -37.125 5.973 1 93.75 278 PRO A C 1
ATOM 2153 O O . PRO A 1 278 ? -6.551 -37.562 5.348 1 93.75 278 PRO A O 1
ATOM 2156 N N . GLU A 1 279 ? -5.543 -36.031 6.66 1 86.94 279 GLU A N 1
ATOM 2157 C CA . GLU A 1 279 ? -6.758 -35.25 6.754 1 86.94 279 GLU A CA 1
ATOM 2158 C C . GLU A 1 279 ? -7.184 -34.719 5.387 1 86.94 279 GLU A C 1
ATOM 2160 O O . GLU A 1 279 ? -8.367 -34.719 5.055 1 86.94 279 GLU A O 1
ATOM 2165 N N . ALA A 1 280 ? -6.246 -34.219 4.633 1 87.69 280 ALA A N 1
ATOM 2166 C CA . ALA A 1 280 ? -6.547 -33.719 3.293 1 87.69 280 ALA A CA 1
ATOM 2167 C C . ALA A 1 280 ? -7.098 -34.844 2.404 1 87.69 280 ALA A C 1
ATOM 2169 O O . ALA A 1 280 ? -8.07 -34.625 1.674 1 87.69 280 ALA A O 1
ATOM 2170 N N . LEU A 1 281 ? -6.527 -36 2.443 1 94.25 281 LEU A N 1
ATOM 2171 C CA . LEU A 1 281 ? -6.969 -37.125 1.64 1 94.25 281 LEU A CA 1
ATOM 2172 C C . LEU A 1 281 ? -8.375 -37.562 2.037 1 94.25 281 LEU A C 1
ATOM 2174 O O . LEU A 1 281 ? -9.203 -37.875 1.176 1 94.25 281 LEU A O 1
ATOM 2178 N N . ASP A 1 282 ? -8.594 -37.562 3.354 1 94.62 282 ASP A N 1
ATOM 2179 C CA . ASP A 1 282 ? -9.914 -37.938 3.84 1 94.62 282 ASP A CA 1
ATOM 2180 C C . ASP A 1 282 ? -10.969 -36.938 3.371 1 94.62 282 ASP A C 1
ATOM 2182 O O . ASP A 1 282 ? -12.094 -37.312 3.025 1 94.62 282 ASP A O 1
ATOM 2186 N N . ASP A 1 283 ? -10.602 -35.719 3.438 1 90.25 283 ASP A N 1
ATOM 2187 C CA . ASP A 1 283 ? -11.492 -34.688 2.918 1 90.25 283 ASP A CA 1
ATOM 2188 C C . ASP A 1 283 ? -11.805 -34.938 1.443 1 90.25 283 ASP A C 1
ATOM 2190 O O . ASP A 1 283 ? -12.945 -34.75 1.01 1 90.25 283 ASP A O 1
ATOM 2194 N N . GLY A 1 284 ? -10.836 -35.25 0.635 1 93.06 284 GLY A N 1
ATOM 2195 C CA . GLY A 1 284 ? -11.031 -35.594 -0.77 1 93.06 284 GLY A CA 1
ATOM 2196 C C . GLY A 1 284 ? -11.953 -36.781 -0.986 1 93.06 284 GLY A C 1
ATOM 2197 O O . GLY A 1 284 ? -12.875 -36.719 -1.806 1 93.06 284 GLY A O 1
ATOM 2198 N N . LYS A 1 285 ? -11.734 -37.781 -0.24 1 96.12 285 LYS A N 1
ATOM 2199 C CA . LYS A 1 285 ? -12.57 -39 -0.346 1 96.12 285 LYS A CA 1
ATOM 2200 C C . LYS A 1 285 ? -14.031 -38.656 -0.059 1 96.12 285 LYS A C 1
ATOM 2202 O O . LYS A 1 285 ? -14.93 -39.156 -0.75 1 96.12 285 LYS A O 1
ATOM 2207 N N . ALA A 1 286 ? -14.172 -37.844 0.931 1 94.69 286 ALA A N 1
ATOM 2208 C CA . ALA A 1 286 ? -15.523 -37.5 1.345 1 94.69 286 ALA A CA 1
ATOM 2209 C C . ALA A 1 286 ? -16.219 -36.656 0.263 1 94.69 286 ALA A C 1
ATOM 2211 O O . ALA A 1 286 ? -17.453 -36.75 0.122 1 94.69 286 ALA A O 1
ATOM 2212 N N . LYS A 1 287 ? -15.523 -35.969 -0.501 1 92.19 287 LYS A N 1
ATOM 2213 C CA . LYS A 1 287 ? -16.094 -35.031 -1.478 1 92.19 287 LYS A CA 1
ATOM 2214 C C . LYS A 1 287 ? -16.078 -35.656 -2.881 1 92.19 287 LYS A C 1
ATOM 2216 O O . LYS A 1 287 ? -16.547 -35.031 -3.836 1 92.19 287 LYS A O 1
ATOM 2221 N N . LEU A 1 288 ? -15.555 -36.812 -2.998 1 95.5 288 LEU A N 1
ATOM 2222 C CA . LEU A 1 288 ? -15.398 -37.469 -4.293 1 95.5 288 LEU A CA 1
ATOM 2223 C C . LEU A 1 288 ? -16.766 -37.812 -4.898 1 95.5 288 LEU A C 1
ATOM 2225 O O . LEU A 1 288 ? -17.531 -38.594 -4.32 1 95.5 288 LEU A O 1
ATOM 2229 N N . PRO A 1 289 ? -17.078 -37.219 -6.039 1 95.06 289 PRO A N 1
ATOM 2230 C CA . PRO A 1 289 ? -18.344 -37.531 -6.688 1 95.06 289 PRO A CA 1
ATOM 2231 C C . PRO A 1 289 ? -18.422 -39 -7.117 1 95.06 289 PRO A C 1
ATOM 2233 O O . PRO A 1 289 ? -17.438 -39.562 -7.586 1 95.06 289 PRO A O 1
ATOM 2236 N N . SER A 1 290 ? -19.578 -39.531 -7.094 1 95.06 290 SER A N 1
ATOM 2237 C CA . SER A 1 290 ? -19.797 -40.938 -7.418 1 95.06 290 SER A CA 1
ATOM 2238 C C . SER A 1 290 ? -19.5 -41.219 -8.883 1 95.06 290 SER A C 1
ATOM 2240 O O . SER A 1 290 ? -19.016 -42.281 -9.227 1 95.06 290 SER A O 1
ATOM 2242 N N . GLU A 1 291 ? -19.656 -40.219 -9.711 1 95.38 291 GLU A N 1
ATOM 2243 C CA . GLU A 1 291 ? -19.547 -40.375 -11.156 1 95.38 291 GLU A CA 1
ATOM 2244 C C . GLU A 1 291 ? -18.094 -40.656 -11.562 1 95.38 291 GLU A C 1
ATOM 2246 O O . GLU A 1 291 ? -17.844 -41.188 -12.633 1 95.38 291 GLU A O 1
ATOM 2251 N N . ILE A 1 292 ? -17.141 -40.219 -10.672 1 96 292 ILE A N 1
ATOM 2252 C CA . ILE A 1 292 ? -15.742 -40.406 -11.031 1 96 292 ILE A CA 1
ATOM 2253 C C . ILE A 1 292 ? -15.023 -41.188 -9.938 1 96 292 ILE A C 1
ATOM 2255 O O . ILE A 1 292 ? -13.789 -41.188 -9.875 1 96 292 ILE A O 1
ATOM 2259 N N . ALA A 1 293 ? -15.703 -41.812 -9.117 1 95.75 293 ALA A N 1
ATOM 2260 C CA . ALA A 1 293 ? -15.156 -42.469 -7.941 1 95.75 293 ALA A CA 1
ATOM 2261 C C . ALA A 1 293 ? -14.195 -43.594 -8.344 1 95.75 293 ALA A C 1
ATOM 2263 O O . ALA A 1 293 ? -13.227 -43.875 -7.633 1 95.75 293 ALA A O 1
ATOM 2264 N N . ASP A 1 294 ? -14.461 -44.188 -9.445 1 95.44 294 ASP A N 1
ATOM 2265 C CA . ASP A 1 294 ? -13.633 -45.281 -9.898 1 95.44 294 ASP A CA 1
ATOM 2266 C C . ASP A 1 294 ? -12.359 -44.812 -10.586 1 95.44 294 ASP A C 1
ATOM 2268 O O . ASP A 1 294 ? -11.43 -45.562 -10.82 1 95.44 294 ASP A O 1
ATOM 2272 N N . ARG A 1 295 ? -12.305 -43.531 -10.812 1 96.69 295 ARG A N 1
ATOM 2273 C CA . ARG A 1 295 ? -11.195 -43.031 -11.602 1 96.69 295 ARG A CA 1
ATOM 2274 C C . ARG A 1 295 ? -10.312 -42.094 -10.773 1 96.69 295 ARG A C 1
ATOM 2276 O O . ARG A 1 295 ? -9.297 -41.594 -11.266 1 96.69 295 ARG A O 1
ATOM 2283 N N . VAL A 1 296 ? -10.664 -41.781 -9.562 1 98.06 296 VAL A N 1
ATOM 2284 C CA . VAL A 1 296 ? -9.859 -40.969 -8.672 1 98.06 296 VAL A CA 1
ATOM 2285 C C . VAL A 1 296 ? -9.586 -41.719 -7.375 1 98.06 296 VAL A C 1
ATOM 2287 O O . VAL A 1 296 ? -10.516 -42.156 -6.703 1 98.06 296 VAL A O 1
ATOM 2290 N N . SER A 1 297 ? -8.445 -41.938 -7.109 1 98.12 297 SER A N 1
ATOM 2291 C CA . SER A 1 297 ? -8.047 -42.594 -5.867 1 98.12 297 SER A CA 1
ATOM 2292 C C . SER A 1 297 ? -7.074 -41.719 -5.07 1 98.12 297 SER A C 1
ATOM 2294 O O . SER A 1 297 ? -6.5 -40.781 -5.605 1 98.12 297 SER A O 1
ATOM 2296 N N . PHE A 1 298 ? -6.941 -42 -3.811 1 98.06 298 PHE A N 1
ATOM 2297 C CA . PHE A 1 298 ? -6.117 -41.219 -2.891 1 98.06 298 PHE A CA 1
ATOM 2298 C C . PHE A 1 298 ? -5.047 -42.094 -2.254 1 98.06 298 PHE A C 1
ATOM 2300 O O . PHE A 1 298 ? -5.301 -43.25 -1.925 1 98.06 298 PHE A O 1
ATOM 2307 N N . MET A 1 299 ? -3.863 -41.594 -2.143 1 98.25 299 MET A N 1
ATOM 2308 C CA . MET A 1 299 ? -2.729 -42.344 -1.612 1 98.25 299 MET A CA 1
ATOM 2309 C C . MET A 1 299 ? -1.885 -41.469 -0.688 1 98.25 299 MET A C 1
ATOM 2311 O O . MET A 1 299 ? -1.47 -40.375 -1.069 1 98.25 299 MET A O 1
ATOM 2315 N N . LEU A 1 300 ? -1.655 -41.906 0.548 1 97.81 300 LEU A N 1
ATOM 2316 C CA . LEU A 1 300 ? -0.732 -41.25 1.452 1 97.81 300 LEU A CA 1
ATOM 2317 C C . LEU A 1 300 ? 0.702 -41.344 0.944 1 97.81 300 LEU A C 1
ATOM 2319 O O . LEU A 1 300 ? 1.202 -42.438 0.708 1 97.81 300 LEU A O 1
ATOM 2323 N N . HIS A 1 301 ? 1.374 -40.219 0.698 1 97.62 301 HIS A N 1
ATOM 2324 C CA . HIS A 1 301 ? 2.736 -40.219 0.178 1 97.62 301 HIS A CA 1
ATOM 2325 C C . HIS A 1 301 ? 3.443 -38.906 0.484 1 97.62 301 HIS A C 1
ATOM 2327 O O . HIS A 1 301 ? 2.855 -37.844 0.336 1 97.62 301 HIS A O 1
ATOM 2333 N N . ASP A 1 302 ? 4.625 -39 1.018 1 96.62 302 ASP A N 1
ATOM 2334 C CA . ASP A 1 302 ? 5.551 -37.875 1.178 1 96.62 302 ASP A CA 1
ATOM 2335 C C . ASP A 1 302 ? 6.41 -37.688 -0.07 1 96.62 302 ASP A C 1
ATOM 2337 O O . ASP A 1 302 ? 7.262 -38.531 -0.372 1 96.62 302 ASP A O 1
ATOM 2341 N N . PHE A 1 303 ? 6.242 -36.562 -0.744 1 96.75 303 PHE A N 1
ATOM 2342 C CA . PHE A 1 303 ? 6.898 -36.406 -2.039 1 96.75 303 PHE A CA 1
ATOM 2343 C C . PHE A 1 303 ? 8.398 -36.219 -1.865 1 96.75 303 PHE A C 1
ATOM 2345 O O . PHE A 1 303 ? 9.141 -36.188 -2.848 1 96.75 303 PHE A O 1
ATOM 2352 N N . PHE A 1 304 ? 8.898 -36.125 -0.645 1 96.44 304 PHE A N 1
ATOM 2353 C CA . PHE A 1 304 ? 10.336 -36.156 -0.402 1 96.44 304 PHE A CA 1
ATOM 2354 C C . PHE A 1 304 ? 10.883 -37.562 -0.458 1 96.44 304 PHE A C 1
ATOM 2356 O O . PHE A 1 304 ? 12.102 -37.75 -0.482 1 96.44 304 PHE A O 1
ATOM 2363 N N . LYS A 1 305 ? 10.047 -38.5 -0.491 1 96.38 305 LYS A N 1
ATOM 2364 C CA . LYS A 1 305 ? 10.43 -39.906 -0.591 1 96.38 305 LYS A CA 1
ATOM 2365 C C . LYS A 1 305 ? 10.289 -40.406 -2.023 1 96.38 305 LYS A C 1
ATOM 2367 O O . LYS A 1 305 ? 9.695 -39.719 -2.871 1 96.38 305 LYS A O 1
ATOM 2372 N N . ASP A 1 306 ? 10.758 -41.562 -2.188 1 95.81 306 ASP A N 1
ATOM 2373 C CA . ASP A 1 306 ? 10.695 -42.156 -3.521 1 95.81 306 ASP A CA 1
ATOM 2374 C C . ASP A 1 306 ? 9.25 -42.375 -3.969 1 95.81 306 ASP A C 1
ATOM 2376 O O . ASP A 1 306 ? 8.398 -42.75 -3.17 1 95.81 306 ASP A O 1
ATOM 2380 N N . GLN A 1 307 ? 9.031 -42.031 -5.207 1 97.94 307 GLN A N 1
ATOM 2381 C CA . GLN A 1 307 ? 7.699 -42.219 -5.785 1 97.94 307 GLN A CA 1
ATOM 2382 C C . GLN A 1 307 ? 7.371 -43.688 -5.996 1 97.94 307 GLN A C 1
ATOM 2384 O O . GLN A 1 307 ? 8.07 -44.375 -6.738 1 97.94 307 GLN A O 1
ATOM 2389 N N . PRO A 1 308 ? 6.332 -44.125 -5.43 1 97.62 308 PRO A N 1
ATOM 2390 C CA . PRO A 1 308 ? 6.031 -45.562 -5.488 1 97.62 308 PRO A CA 1
ATOM 2391 C C . PRO A 1 308 ? 5.34 -45.969 -6.785 1 97.62 308 PRO A C 1
ATOM 2393 O O . PRO A 1 308 ? 5.336 -47.156 -7.148 1 97.62 308 PRO A O 1
ATOM 2396 N N . ILE A 1 309 ? 4.715 -45.094 -7.453 1 98.12 309 ILE A N 1
ATOM 2397 C CA . ILE A 1 309 ? 3.979 -45.438 -8.672 1 98.12 309 ILE A CA 1
ATOM 2398 C C . ILE A 1 309 ? 4.906 -45.312 -9.875 1 98.12 309 ILE A C 1
ATOM 2400 O O . ILE A 1 309 ? 5.512 -44.281 -10.117 1 98.12 309 ILE A O 1
ATOM 2404 N N . THR A 1 310 ? 4.926 -46.438 -10.703 1 97 310 THR A N 1
ATOM 2405 C CA . THR A 1 310 ? 5.906 -46.469 -11.781 1 97 310 THR A CA 1
ATOM 2406 C C . THR A 1 310 ? 5.227 -46.75 -13.117 1 97 310 THR A C 1
ATOM 2408 O O . THR A 1 310 ? 5.891 -47.125 -14.086 1 97 310 THR A O 1
ATOM 2411 N N . ASP A 1 311 ? 3.986 -46.719 -13.141 1 96.06 311 ASP A N 1
ATOM 2412 C CA . ASP A 1 311 ? 3.244 -46.938 -14.375 1 96.06 311 ASP A CA 1
ATOM 2413 C C . ASP A 1 311 ? 2.33 -45.75 -14.703 1 96.06 311 ASP A C 1
ATOM 2415 O O . ASP A 1 311 ? 1.201 -45.969 -15.164 1 96.06 311 ASP A O 1
ATOM 2419 N N . ALA A 1 312 ? 2.75 -44.562 -14.383 1 96.81 312 ALA A N 1
ATOM 2420 C CA . ALA A 1 312 ? 1.977 -43.344 -14.664 1 96.81 312 ALA A CA 1
ATOM 2421 C C . ALA A 1 312 ? 2.139 -42.938 -16.125 1 96.81 312 ALA A C 1
ATOM 2423 O O . ALA A 1 312 ? 3.139 -43.25 -16.766 1 96.81 312 ALA A O 1
ATOM 2424 N N . ASN A 1 313 ? 1.133 -42.281 -16.625 1 96.75 313 ASN A N 1
ATOM 2425 C CA . ASN A 1 313 ? 1.216 -41.625 -17.922 1 96.75 313 ASN A CA 1
ATOM 2426 C C . ASN A 1 313 ? 1.592 -40.156 -17.812 1 96.75 313 ASN A C 1
ATOM 2428 O O . ASN A 1 313 ? 1.956 -39.531 -18.797 1 96.75 313 ASN A O 1
ATOM 2432 N N . ALA A 1 314 ? 1.568 -39.625 -16.625 1 97.19 314 ALA A N 1
ATOM 2433 C CA . ALA A 1 314 ? 2.066 -38.312 -16.297 1 97.19 314 ALA A CA 1
ATOM 2434 C C . ALA A 1 314 ? 2.205 -38.125 -14.781 1 97.19 314 ALA A C 1
ATOM 2436 O O . ALA A 1 314 ? 1.404 -38.656 -14.008 1 97.19 314 ALA A O 1
ATOM 2437 N N . PHE A 1 315 ? 3.16 -37.5 -14.391 1 98.12 315 PHE A N 1
ATOM 2438 C CA . PHE A 1 315 ? 3.225 -36.938 -13.047 1 98.12 315 PHE A CA 1
ATOM 2439 C C . PHE A 1 315 ? 2.873 -35.469 -13.055 1 98.12 315 PHE A C 1
ATOM 2441 O O . PHE A 1 315 ? 3.314 -34.719 -13.938 1 98.12 315 PHE A O 1
ATOM 2448 N N . PHE A 1 316 ? 2.008 -35.094 -12.141 1 97.31 316 PHE A N 1
ATOM 2449 C CA . PHE A 1 316 ? 1.446 -33.75 -12.094 1 97.31 316 PHE A CA 1
ATOM 2450 C C . PHE A 1 316 ? 1.659 -33.125 -10.727 1 97.31 316 PHE A C 1
ATOM 2452 O O . PHE A 1 316 ? 1.358 -33.719 -9.703 1 97.31 316 PHE A O 1
ATOM 2459 N N . MET A 1 317 ? 2.324 -32 -10.703 1 96.88 317 MET A N 1
ATOM 2460 C CA . MET A 1 317 ? 2.512 -31.219 -9.477 1 96.88 317 MET A CA 1
ATOM 2461 C C . MET A 1 317 ? 1.935 -29.828 -9.633 1 96.88 317 MET A C 1
ATOM 2463 O O . MET A 1 317 ? 2.326 -29.078 -10.539 1 96.88 317 MET A O 1
ATOM 2467 N N . ARG A 1 318 ? 0.985 -29.531 -8.758 1 93.62 318 ARG A N 1
ATOM 2468 C CA . ARG A 1 318 ? 0.365 -28.203 -8.844 1 93.62 318 ARG A CA 1
ATOM 2469 C C . ARG A 1 318 ? 0.518 -27.438 -7.531 1 93.62 318 ARG A C 1
ATOM 2471 O O . ARG A 1 318 ? 0.116 -27.938 -6.469 1 93.62 318 ARG A O 1
ATOM 2478 N N . GLN A 1 319 ? 1.189 -26.219 -7.656 1 89.88 319 GLN A N 1
ATOM 2479 C CA . GLN A 1 319 ? 1.322 -25.297 -6.527 1 89.88 319 GLN A CA 1
ATOM 2480 C C . GLN A 1 319 ? 1.928 -26 -5.316 1 89.88 319 GLN A C 1
ATOM 2482 O O . GLN A 1 319 ? 1.388 -25.922 -4.211 1 89.88 319 GLN A O 1
ATOM 2487 N N . CYS A 1 320 ? 2.98 -26.766 -5.523 1 92 320 CYS A N 1
ATOM 2488 C CA . CYS A 1 320 ? 3.713 -27.5 -4.492 1 92 320 CYS A CA 1
ATOM 2489 C C . CYS A 1 320 ? 5.117 -26.922 -4.32 1 92 320 CYS A C 1
ATOM 2491 O O . CYS A 1 320 ? 5.516 -26.578 -3.211 1 92 320 CYS A O 1
ATOM 2493 N N . LEU A 1 321 ? 5.758 -26.719 -5.426 1 95.44 321 LEU A N 1
ATOM 2494 C CA . LEU A 1 321 ? 7.184 -26.422 -5.383 1 95.44 321 LEU A CA 1
ATOM 2495 C C . LEU A 1 321 ? 7.418 -25 -4.879 1 95.44 321 LEU A C 1
ATOM 2497 O O . LEU A 1 321 ? 8.453 -24.719 -4.266 1 95.44 321 LEU A O 1
ATOM 2501 N N . HIS A 1 322 ? 6.512 -24.062 -5.09 1 93.62 322 HIS A N 1
ATOM 2502 C CA . HIS A 1 322 ? 6.684 -22.672 -4.715 1 93.62 322 HIS A CA 1
ATOM 2503 C C . HIS A 1 322 ? 6.766 -22.516 -3.199 1 93.62 322 HIS A C 1
ATOM 2505 O O . HIS A 1 322 ? 7.23 -21.484 -2.701 1 93.62 322 HIS A O 1
ATOM 2511 N N . ASN A 1 323 ? 6.398 -23.531 -2.455 1 91.44 323 ASN A N 1
ATOM 2512 C CA . ASN A 1 323 ? 6.441 -23.484 -0.998 1 91.44 323 ASN A CA 1
ATOM 2513 C C . ASN A 1 323 ? 7.824 -23.844 -0.466 1 91.44 323 ASN A C 1
ATOM 2515 O O . ASN A 1 323 ? 8.078 -23.75 0.735 1 91.44 323 ASN A O 1
ATOM 2519 N N . TRP A 1 324 ? 8.703 -24.25 -1.398 1 92.81 324 TRP A N 1
ATOM 2520 C CA . TRP A 1 324 ? 9.977 -24.828 -0.972 1 92.81 324 TRP A CA 1
ATOM 2521 C C . TRP A 1 324 ? 11.141 -24.078 -1.612 1 92.81 324 TRP A C 1
ATOM 2523 O O . TRP A 1 324 ? 11.016 -23.531 -2.709 1 92.81 324 TRP A O 1
ATOM 2533 N N . ARG A 1 325 ? 12.312 -24.141 -0.858 1 91.31 325 ARG A N 1
ATOM 2534 C CA . ARG A 1 325 ? 13.555 -23.594 -1.397 1 91.31 325 ARG A CA 1
ATOM 2535 C C . ARG A 1 325 ? 14.117 -24.484 -2.494 1 91.31 325 ARG A C 1
ATOM 2537 O O . ARG A 1 325 ? 13.703 -25.641 -2.633 1 91.31 325 ARG A O 1
ATOM 2544 N N . ASP A 1 326 ? 15.039 -24 -3.189 1 93.31 326 ASP A N 1
ATOM 2545 C CA . ASP A 1 326 ? 15.555 -24.703 -4.355 1 93.31 326 ASP A CA 1
ATOM 2546 C C . ASP A 1 326 ? 16.125 -26.062 -3.959 1 93.31 326 ASP A C 1
ATOM 2548 O O . ASP A 1 326 ? 15.891 -27.062 -4.641 1 93.31 326 ASP A O 1
ATOM 2552 N N . GLU A 1 327 ? 16.828 -26.109 -2.893 1 92.94 327 GLU A N 1
ATOM 2553 C CA . GLU A 1 327 ? 17.438 -27.359 -2.471 1 92.94 327 GLU A CA 1
ATOM 2554 C C . GLU A 1 327 ? 16.375 -28.422 -2.172 1 92.94 327 GLU A C 1
ATOM 2556 O O . GLU A 1 327 ? 16.547 -29.594 -2.508 1 92.94 327 GLU A O 1
ATOM 2561 N N . ASP A 1 328 ? 15.336 -27.984 -1.573 1 94.38 328 ASP A N 1
ATOM 2562 C CA . ASP A 1 328 ? 14.234 -28.891 -1.278 1 94.38 328 ASP A CA 1
ATOM 2563 C C . ASP A 1 328 ? 13.516 -29.312 -2.557 1 94.38 328 ASP A C 1
ATOM 2565 O O . ASP A 1 328 ? 13.117 -30.469 -2.699 1 94.38 328 ASP A O 1
ATOM 2569 N N . CYS A 1 329 ? 13.32 -28.391 -3.465 1 96.69 329 CYS A N 1
ATOM 2570 C CA . CYS A 1 329 ? 12.68 -28.719 -4.738 1 96.69 329 CYS A CA 1
ATOM 2571 C C . CYS A 1 329 ? 13.484 -29.75 -5.512 1 96.69 329 CYS A C 1
ATOM 2573 O O . CYS A 1 329 ? 12.914 -30.656 -6.125 1 96.69 329 CYS A O 1
ATOM 2575 N N . ILE A 1 330 ? 14.781 -29.594 -5.473 1 97.25 330 ILE A N 1
ATOM 2576 C CA . ILE A 1 330 ? 15.672 -30.547 -6.148 1 97.25 330 ILE A CA 1
ATOM 2577 C C . ILE A 1 330 ? 15.484 -31.938 -5.559 1 97.25 330 ILE A C 1
ATOM 2579 O O . ILE A 1 330 ? 15.406 -32.938 -6.293 1 97.25 330 ILE A O 1
ATOM 2583 N N . LYS A 1 331 ? 15.383 -32 -4.262 1 96.94 331 LYS A N 1
ATOM 2584 C CA . LYS A 1 331 ? 15.156 -33.281 -3.6 1 96.94 331 LYS A CA 1
ATOM 2585 C C . LYS A 1 331 ? 13.828 -33.875 -4.027 1 96.94 331 LYS A C 1
ATOM 2587 O O . LYS A 1 331 ? 13.75 -35.094 -4.305 1 96.94 331 LYS A O 1
ATOM 2592 N N . ILE A 1 332 ? 12.805 -33.094 -4.066 1 97.75 332 ILE A N 1
ATOM 2593 C CA . ILE A 1 332 ? 11.477 -33.531 -4.453 1 97.75 332 ILE A CA 1
ATOM 2594 C C . ILE A 1 332 ? 11.508 -34.094 -5.879 1 97.75 332 ILE A C 1
ATOM 2596 O O . ILE A 1 332 ? 11.016 -35.188 -6.137 1 97.75 332 ILE A O 1
ATOM 2600 N N . LEU A 1 333 ? 12.102 -33.344 -6.758 1 98.12 333 LEU A N 1
ATOM 2601 C CA . LEU A 1 333 ? 12.156 -33.719 -8.172 1 98.12 333 LEU A CA 1
ATOM 2602 C C . LEU A 1 333 ? 13.016 -34.938 -8.383 1 98.12 333 LEU A C 1
ATOM 2604 O O . LEU A 1 333 ? 12.695 -35.812 -9.203 1 98.12 333 LEU A O 1
ATOM 2608 N N . ARG A 1 334 ? 14.102 -35.031 -7.684 1 97.31 334 ARG A N 1
ATOM 2609 C CA . ARG A 1 334 ? 14.977 -36.188 -7.75 1 97.31 334 ARG A CA 1
ATOM 2610 C C . ARG A 1 334 ? 14.234 -37.469 -7.332 1 97.31 334 ARG A C 1
ATOM 2612 O O . ARG A 1 334 ? 14.477 -38.531 -7.879 1 97.31 334 ARG A O 1
ATOM 2619 N N . GLY A 1 335 ? 13.391 -37.344 -6.414 1 96.44 335 GLY A N 1
ATOM 2620 C CA . GLY A 1 335 ? 12.602 -38.469 -5.926 1 96.44 335 GLY A CA 1
ATOM 2621 C C . GLY A 1 335 ? 11.672 -39.031 -6.977 1 96.44 335 GLY A C 1
ATOM 2622 O O . GLY A 1 335 ? 11.211 -40.188 -6.848 1 96.44 335 GLY A O 1
ATOM 2623 N N . LEU A 1 336 ? 11.383 -38.312 -8.008 1 97.69 336 LEU A N 1
ATOM 2624 C CA . LEU A 1 336 ? 10.484 -38.781 -9.07 1 97.69 336 LEU A CA 1
ATOM 2625 C C . LEU A 1 336 ? 11.25 -39.531 -10.148 1 97.69 336 LEU A C 1
ATOM 2627 O O . LEU A 1 336 ? 10.648 -40.25 -10.953 1 97.69 336 LEU A O 1
ATOM 2631 N N . VAL A 1 337 ? 12.57 -39.375 -10.211 1 97.62 337 VAL A N 1
ATOM 2632 C CA . VAL A 1 337 ? 13.391 -39.844 -11.328 1 97.62 337 VAL A CA 1
ATOM 2633 C C . VAL A 1 337 ? 13.32 -41.344 -11.445 1 97.62 337 VAL A C 1
ATOM 2635 O O . VAL A 1 337 ? 13.047 -41.875 -12.523 1 97.62 337 VAL A O 1
ATOM 2638 N N . PRO A 1 338 ? 13.477 -42.094 -10.305 1 97.69 338 PRO A N 1
ATOM 2639 C CA . PRO A 1 338 ? 13.383 -43.562 -10.438 1 97.69 338 PRO A CA 1
ATOM 2640 C C . PRO A 1 338 ? 12.031 -44.031 -10.977 1 97.69 338 PRO A C 1
ATOM 2642 O O . PRO A 1 338 ? 11.969 -44.969 -11.758 1 97.69 338 PRO A O 1
ATOM 2645 N N . ALA A 1 339 ? 10.992 -43.406 -10.578 1 97.94 339 ALA A N 1
ATOM 2646 C CA . ALA A 1 339 ? 9.664 -43.75 -11.07 1 97.94 339 ALA A CA 1
ATOM 2647 C C . ALA A 1 339 ? 9.523 -43.438 -12.555 1 97.94 339 ALA A C 1
ATOM 2649 O O . ALA A 1 339 ? 8.969 -44.219 -13.32 1 97.94 339 ALA A O 1
ATOM 2650 N N . LEU A 1 340 ? 9.992 -42.281 -12.969 1 97.38 340 LEU A N 1
ATOM 2651 C CA . LEU A 1 340 ? 9.93 -41.844 -14.367 1 97.38 340 LEU A CA 1
ATOM 2652 C C . LEU A 1 340 ? 10.703 -42.812 -15.258 1 97.38 340 LEU A C 1
ATOM 2654 O O . LEU A 1 340 ? 10.281 -43.094 -16.391 1 97.38 340 LEU A O 1
ATOM 2658 N N . GLU A 1 341 ? 11.82 -43.312 -14.758 1 97.06 341 GLU A N 1
ATOM 2659 C CA . GLU A 1 341 ? 12.633 -44.281 -15.5 1 97.06 341 GLU A CA 1
ATOM 2660 C C . GLU A 1 341 ? 11.875 -45.562 -15.766 1 97.06 341 GLU A C 1
ATOM 2662 O O . GLU A 1 341 ? 12.117 -46.25 -16.766 1 97.06 341 GLU A O 1
ATOM 2667 N N . LYS A 1 342 ? 11 -45.844 -14.883 1 97.12 342 LYS A N 1
ATOM 2668 C CA . LYS A 1 342 ? 10.258 -47.094 -14.984 1 97.12 342 LYS A CA 1
ATOM 2669 C C . LYS A 1 342 ? 8.977 -46.906 -15.789 1 97.12 342 LYS A C 1
ATOM 2671 O O . LYS A 1 342 ? 8.391 -47.875 -16.266 1 97.12 342 LYS A O 1
ATOM 2676 N N . CYS A 1 343 ? 8.547 -45.719 -15.922 1 95.94 343 CYS A N 1
ATOM 2677 C CA . CYS A 1 343 ? 7.375 -45.438 -16.734 1 95.94 343 CYS A CA 1
ATOM 2678 C C . CYS A 1 343 ? 7.711 -45.5 -18.219 1 95.94 343 CYS A C 1
ATOM 2680 O O . CYS A 1 343 ? 8.875 -45.656 -18.594 1 95.94 343 CYS A O 1
ATOM 2682 N N . LYS A 1 344 ? 6.645 -45.469 -19.016 1 93.81 344 LYS A N 1
ATOM 2683 C CA . LYS A 1 344 ? 6.871 -45.469 -20.453 1 93.81 344 LYS A CA 1
ATOM 2684 C C . LYS A 1 344 ? 7.691 -44.25 -20.891 1 93.81 344 LYS A C 1
ATOM 2686 O O . LYS A 1 344 ? 7.504 -43.156 -20.359 1 93.81 344 LYS A O 1
ATOM 2691 N N . PRO A 1 345 ? 8.539 -44.5 -21.875 1 91.19 345 PRO A N 1
ATOM 2692 C CA . PRO A 1 345 ? 9.242 -43.344 -22.406 1 91.19 345 PRO A CA 1
ATOM 2693 C C . PRO A 1 345 ? 8.297 -42.25 -22.859 1 91.19 345 PRO A C 1
ATOM 2695 O O . PRO A 1 345 ? 7.258 -42.531 -23.469 1 91.19 345 PRO A O 1
ATOM 2698 N N . GLY A 1 346 ? 8.695 -41.125 -22.484 1 91.31 346 GLY A N 1
ATOM 2699 C CA . GLY A 1 346 ? 7.875 -40 -22.906 1 91.31 346 GLY A CA 1
ATOM 2700 C C . GLY A 1 346 ? 6.84 -39.594 -21.875 1 91.31 346 GLY A C 1
ATOM 2701 O O . GLY A 1 346 ? 5.98 -38.75 -22.141 1 91.31 346 GLY A O 1
ATOM 2702 N N . THR A 1 347 ? 6.863 -40.219 -20.75 1 95.38 347 THR A N 1
ATOM 2703 C CA . THR A 1 347 ? 5.98 -39.812 -19.672 1 95.38 347 THR A CA 1
ATOM 2704 C C . THR A 1 347 ? 6.363 -38.438 -19.156 1 95.38 347 THR A C 1
ATOM 2706 O O . THR A 1 347 ? 7.496 -38.219 -18.719 1 95.38 347 THR A O 1
ATOM 2709 N N . PRO A 1 348 ? 5.41 -37.5 -19.188 1 96.69 348 PRO A N 1
ATOM 2710 C CA . PRO A 1 348 ? 5.762 -36.125 -18.812 1 96.69 348 PRO A CA 1
ATOM 2711 C C . PRO A 1 348 ? 5.676 -35.875 -17.312 1 96.69 348 PRO A C 1
ATOM 2713 O O . PRO A 1 348 ? 4.891 -36.531 -16.625 1 96.69 348 PRO A O 1
ATOM 2716 N N . LEU A 1 349 ? 6.512 -35.031 -16.859 1 98.06 349 LEU A N 1
ATOM 2717 C CA . LEU A 1 349 ? 6.324 -34.312 -15.602 1 98.06 349 LEU A CA 1
ATOM 2718 C C . LEU A 1 349 ? 5.703 -32.938 -15.844 1 98.06 349 LEU A C 1
ATOM 2720 O O . LEU A 1 349 ? 6.277 -32.125 -16.562 1 98.06 349 LEU A O 1
ATOM 2724 N N . LEU A 1 350 ? 4.527 -32.719 -15.312 1 97.31 350 LEU A N 1
ATOM 2725 C CA . LEU A 1 350 ? 3.781 -31.484 -15.492 1 97.31 350 LEU A CA 1
ATOM 2726 C C . LEU A 1 350 ? 3.764 -30.672 -14.195 1 97.31 350 LEU A C 1
ATOM 2728 O O . LEU A 1 350 ? 3.211 -31.125 -13.188 1 97.31 350 LEU A O 1
ATOM 2732 N N . ILE A 1 351 ? 4.391 -29.531 -14.258 1 97.38 351 ILE A N 1
ATOM 2733 C CA . ILE A 1 351 ? 4.465 -28.656 -13.094 1 97.38 351 ILE A CA 1
ATOM 2734 C C . ILE A 1 351 ? 3.621 -27.406 -13.328 1 97.38 351 ILE A C 1
ATOM 2736 O O . ILE A 1 351 ? 3.967 -26.562 -14.164 1 97.38 351 ILE A O 1
ATOM 2740 N N . ASN A 1 352 ? 2.475 -27.312 -12.594 1 94.44 352 ASN A N 1
ATOM 2741 C CA . ASN A 1 352 ? 1.578 -26.172 -12.719 1 94.44 352 ASN A CA 1
ATOM 2742 C C . ASN A 1 352 ? 1.78 -25.172 -11.586 1 94.44 352 ASN A C 1
ATOM 2744 O O . ASN A 1 352 ? 1.283 -25.375 -10.477 1 94.44 352 ASN A O 1
ATOM 2748 N N . GLU A 1 353 ? 2.51 -24.109 -11.828 1 92.56 353 GLU A N 1
ATOM 2749 C CA . GLU A 1 353 ? 2.887 -23.062 -10.875 1 92.56 353 GLU A CA 1
ATOM 2750 C C . GLU A 1 353 ? 2.738 -21.688 -11.492 1 92.56 353 GLU A C 1
ATOM 2752 O O . GLU A 1 353 ? 2.525 -21.547 -12.695 1 92.56 353 GLU A O 1
ATOM 2757 N N . GLU A 1 354 ? 2.777 -20.656 -10.578 1 91.69 354 GLU A N 1
ATOM 2758 C CA . GLU A 1 354 ? 3.057 -19.312 -11.078 1 91.69 354 GLU A CA 1
ATOM 2759 C C . GLU A 1 354 ? 4.445 -19.234 -11.703 1 91.69 354 GLU A C 1
ATOM 2761 O O . GLU A 1 354 ? 5.453 -19.391 -11.008 1 91.69 354 GLU A O 1
ATOM 2766 N N . VAL A 1 355 ? 4.477 -19.109 -12.992 1 94.19 355 VAL A N 1
ATOM 2767 C CA . VAL A 1 355 ? 5.754 -19 -13.688 1 94.19 355 VAL A CA 1
ATOM 2768 C C . VAL A 1 355 ? 6.07 -17.547 -13.969 1 94.19 355 VAL A C 1
ATOM 2770 O O . VAL A 1 355 ? 5.402 -16.906 -14.781 1 94.19 355 VAL A O 1
ATOM 2773 N N . LEU A 1 356 ? 7.062 -17 -13.297 1 95.69 356 LEU A N 1
ATOM 2774 C CA . LEU A 1 356 ? 7.43 -15.602 -13.438 1 95.69 356 LEU A CA 1
ATOM 2775 C C . LEU A 1 356 ? 7.836 -15.289 -14.875 1 95.69 356 LEU A C 1
ATOM 2777 O O . LEU A 1 356 ? 8.508 -16.094 -15.523 1 95.69 356 LEU A O 1
ATOM 2781 N N . PRO A 1 357 ? 7.422 -14.18 -15.359 1 93.38 357 PRO A N 1
ATOM 2782 C CA . PRO A 1 357 ? 7.812 -13.797 -16.719 1 93.38 357 PRO A CA 1
ATOM 2783 C C . PRO A 1 357 ? 9.289 -13.438 -16.828 1 93.38 357 PRO A C 1
ATOM 2785 O O . PRO A 1 357 ? 9.875 -12.906 -15.875 1 93.38 357 PRO A O 1
ATOM 2788 N N . GLU A 1 358 ? 9.844 -13.711 -17.969 1 93.06 358 GLU A N 1
ATOM 2789 C CA . GLU A 1 358 ? 11.172 -13.203 -18.297 1 93.06 358 GLU A CA 1
ATOM 2790 C C . GLU A 1 358 ? 11.125 -11.719 -18.656 1 93.06 358 GLU A C 1
ATOM 2792 O O . GLU A 1 358 ? 10.039 -11.141 -18.75 1 93.06 358 GLU A O 1
ATOM 2797 N N . LEU A 1 359 ? 12.297 -11.125 -18.781 1 94.38 359 LEU A N 1
ATOM 2798 C CA . LEU A 1 359 ? 12.398 -9.688 -19.047 1 94.38 359 LEU A CA 1
ATOM 2799 C C . LEU A 1 359 ? 11.586 -9.312 -20.281 1 94.38 359 LEU A C 1
ATOM 2801 O O . LEU A 1 359 ? 11.766 -9.891 -21.359 1 94.38 359 LEU A O 1
ATOM 2805 N N . ASN A 1 360 ? 10.648 -8.391 -20.203 1 91.88 360 ASN A N 1
ATOM 2806 C CA . ASN A 1 360 ? 9.844 -7.777 -21.25 1 91.88 360 ASN A CA 1
ATOM 2807 C C . ASN A 1 360 ? 8.891 -8.781 -21.891 1 91.88 360 ASN A C 1
ATOM 2809 O O . ASN A 1 360 ? 8.461 -8.602 -23.031 1 91.88 360 ASN A O 1
ATOM 2813 N N . GLU A 1 361 ? 8.594 -9.875 -21.203 1 91.06 361 GLU A N 1
ATOM 2814 C CA . GLU A 1 361 ? 7.68 -10.891 -21.719 1 91.06 361 GLU A CA 1
ATOM 2815 C C . GLU A 1 361 ? 6.227 -10.43 -21.609 1 91.06 361 GLU A C 1
ATOM 2817 O O . GLU A 1 361 ? 5.391 -10.789 -22.438 1 91.06 361 GLU A O 1
ATOM 2822 N N . VAL A 1 362 ? 5.906 -9.75 -20.609 1 91.5 362 VAL A N 1
ATOM 2823 C CA . VAL A 1 362 ? 4.555 -9.258 -20.359 1 91.5 362 VAL A CA 1
ATOM 2824 C C . VAL A 1 362 ? 4.613 -7.793 -19.922 1 91.5 362 VAL A C 1
ATOM 2826 O O . VAL A 1 362 ? 5.699 -7.242 -19.734 1 91.5 362 VAL A O 1
ATOM 2829 N N . SER A 1 363 ? 3.447 -7.152 -19.828 1 91.81 363 SER A N 1
ATOM 2830 C CA . SER A 1 363 ? 3.393 -5.762 -19.391 1 91.81 363 SER A CA 1
ATOM 2831 C C . SER A 1 363 ? 3.859 -5.621 -17.938 1 91.81 363 SER A C 1
ATOM 2833 O O . SER A 1 363 ? 3.895 -6.602 -17.203 1 91.81 363 SER A O 1
ATOM 2835 N N . LYS A 1 364 ? 4.23 -4.426 -17.516 1 94.38 364 LYS A N 1
ATOM 2836 C CA . LYS A 1 364 ? 4.672 -4.188 -16.156 1 94.38 364 LYS A CA 1
ATOM 2837 C C . LYS A 1 364 ? 3.551 -4.465 -15.156 1 94.38 364 LYS A C 1
ATOM 2839 O O . LYS A 1 364 ? 3.805 -4.914 -14.039 1 94.38 364 LYS A O 1
ATOM 2844 N N . TYR A 1 365 ? 2.342 -4.188 -15.586 1 93.19 365 TYR A N 1
ATOM 2845 C CA . TYR A 1 365 ? 1.192 -4.449 -14.727 1 93.19 365 TYR A CA 1
ATOM 2846 C C . TYR A 1 365 ? 1.071 -5.938 -14.414 1 93.19 365 TYR A C 1
ATOM 2848 O O . TYR A 1 365 ? 0.938 -6.328 -13.258 1 93.19 365 TYR A O 1
ATOM 2856 N N . GLN A 1 366 ? 1.167 -6.777 -15.391 1 91.44 366 GLN A N 1
ATOM 2857 C CA . GLN A 1 366 ? 1.067 -8.219 -15.211 1 91.44 366 GLN A CA 1
ATOM 2858 C C . GLN A 1 366 ? 2.256 -8.766 -14.422 1 91.44 366 GLN A C 1
ATOM 2860 O O . GLN A 1 366 ? 2.096 -9.633 -13.57 1 91.44 366 GLN A O 1
ATOM 2865 N N . GLU A 1 367 ? 3.395 -8.266 -14.797 1 94.38 367 GLU A N 1
ATOM 2866 C CA . GLU A 1 367 ? 4.59 -8.711 -14.086 1 94.38 367 GLU A CA 1
ATOM 2867 C C . GLU A 1 367 ? 4.508 -8.359 -12.602 1 94.38 367 GLU A C 1
ATOM 2869 O O . GLU A 1 367 ? 4.945 -9.141 -11.75 1 94.38 367 GLU A O 1
ATOM 2874 N N . HIS A 1 368 ? 3.996 -7.215 -12.328 1 95.44 368 HIS A N 1
ATOM 2875 C CA . HIS A 1 368 ? 3.865 -6.793 -10.938 1 95.44 368 HIS A CA 1
ATOM 2876 C C . HIS A 1 368 ? 2.994 -7.762 -10.148 1 95.44 368 HIS A C 1
ATOM 2878 O O . HIS A 1 368 ? 3.33 -8.133 -9.016 1 95.44 368 HIS A O 1
ATOM 2884 N N . LEU A 1 369 ? 1.895 -8.203 -10.711 1 92.5 369 LEU A N 1
ATOM 2885 C CA . LEU A 1 369 ? 1.006 -9.148 -10.047 1 92.5 369 LEU A CA 1
ATOM 2886 C C . LEU A 1 369 ? 1.732 -10.453 -9.742 1 92.5 369 LEU A C 1
ATOM 2888 O O . LEU A 1 369 ? 1.609 -11 -8.648 1 92.5 369 LEU A O 1
ATOM 2892 N N . SER A 1 370 ? 2.523 -10.898 -10.68 1 93.06 370 SER A N 1
ATOM 2893 C CA . SER A 1 370 ? 3.266 -12.148 -10.508 1 93.06 370 SER A CA 1
ATOM 2894 C C . SER A 1 370 ? 4.359 -12 -9.453 1 93.06 370 SER A C 1
ATOM 2896 O O . SER A 1 370 ? 4.562 -12.898 -8.633 1 93.06 370 SER A O 1
ATOM 2898 N N . ARG A 1 371 ? 4.984 -10.914 -9.477 1 96.31 371 ARG A N 1
ATOM 2899 C CA . ARG A 1 371 ? 6.109 -10.742 -8.562 1 96.31 371 ARG A CA 1
ATOM 2900 C C . ARG A 1 371 ? 5.629 -10.422 -7.156 1 96.31 371 ARG A C 1
ATOM 2902 O O . ARG A 1 371 ? 6.344 -10.664 -6.18 1 96.31 371 ARG A O 1
ATOM 2909 N N . GLN A 1 372 ? 4.414 -9.898 -7.023 1 95.44 372 GLN A N 1
ATOM 2910 C CA . GLN A 1 372 ? 3.797 -9.836 -5.703 1 95.44 372 GLN A CA 1
ATOM 2911 C C . GLN A 1 372 ? 3.652 -11.227 -5.094 1 95.44 372 GLN A C 1
ATOM 2913 O O . GLN A 1 372 ? 3.885 -11.414 -3.898 1 95.44 372 GLN A O 1
ATOM 2918 N N . CYS A 1 373 ? 3.273 -12.172 -5.93 1 93.75 373 CYS A N 1
ATOM 2919 C CA . CYS A 1 373 ? 3.176 -13.555 -5.469 1 93.75 373 CYS A CA 1
ATOM 2920 C C . CYS A 1 373 ? 4.535 -14.078 -5.035 1 93.75 373 CYS A C 1
ATOM 2922 O O . CYS A 1 373 ? 4.637 -14.812 -4.051 1 93.75 373 CYS A O 1
ATOM 2924 N N . ASP A 1 374 ? 5.516 -13.688 -5.816 1 96.88 374 ASP A N 1
ATOM 2925 C CA . ASP A 1 374 ? 6.879 -14.086 -5.465 1 96.88 374 ASP A CA 1
ATOM 2926 C C . ASP A 1 374 ? 7.273 -13.539 -4.094 1 96.88 374 ASP A C 1
ATOM 2928 O O . ASP A 1 374 ? 7.816 -14.266 -3.264 1 96.88 374 ASP A O 1
ATOM 2932 N N . MET A 1 375 ? 6.969 -12.305 -3.824 1 97.69 375 MET A N 1
ATOM 2933 C CA . MET A 1 375 ? 7.27 -11.703 -2.529 1 97.69 375 MET A CA 1
ATOM 2934 C C . MET A 1 375 ? 6.434 -12.336 -1.425 1 97.69 375 MET A C 1
ATOM 2936 O O . MET A 1 375 ? 6.895 -12.469 -0.29 1 97.69 375 MET A O 1
ATOM 2940 N N . CYS A 1 376 ? 5.254 -12.672 -1.763 1 96.56 376 CYS A N 1
ATOM 2941 C CA . CYS A 1 376 ? 4.422 -13.398 -0.809 1 96.56 376 CYS A CA 1
ATOM 2942 C C . CYS A 1 376 ? 5.094 -14.688 -0.361 1 96.56 376 CYS A C 1
ATOM 2944 O O . CYS A 1 376 ? 5.16 -14.977 0.835 1 96.56 376 CYS A O 1
ATOM 2946 N N . MET A 1 377 ? 5.637 -15.445 -1.287 1 96.25 377 MET A N 1
ATOM 2947 C CA . MET A 1 377 ? 6.32 -16.688 -0.953 1 96.25 377 MET A CA 1
ATOM 2948 C C . MET A 1 377 ? 7.562 -16.422 -0.114 1 96.25 377 MET A C 1
ATOM 2950 O O . MET A 1 377 ? 7.898 -17.203 0.777 1 96.25 377 MET A O 1
ATOM 2954 N N . PHE A 1 378 ? 8.234 -15.32 -0.416 1 96.88 378 PHE A N 1
ATOM 2955 C CA . PHE A 1 378 ? 9.375 -14.891 0.387 1 96.88 378 PHE A CA 1
ATOM 2956 C C . PHE A 1 378 ? 8.961 -14.664 1.837 1 96.88 378 PHE A C 1
ATOM 2958 O O . PHE A 1 378 ? 9.594 -15.18 2.758 1 96.88 378 PHE A O 1
ATOM 2965 N N . VAL A 1 379 ? 7.852 -13.992 2.062 1 97.75 379 VAL A N 1
ATOM 2966 C CA . VAL A 1 379 ? 7.43 -13.57 3.393 1 97.75 379 VAL A CA 1
ATOM 2967 C C . VAL A 1 379 ? 6.852 -14.758 4.156 1 97.75 379 VAL A C 1
ATOM 2969 O O . VAL A 1 379 ? 7.133 -14.938 5.344 1 97.75 379 VAL A O 1
ATOM 2972 N N . VAL A 1 380 ? 6.152 -15.586 3.486 1 96.12 380 VAL A N 1
ATOM 2973 C CA . VAL A 1 380 ? 5.348 -16.609 4.16 1 96.12 380 VAL A CA 1
ATOM 2974 C C . VAL A 1 380 ? 6.18 -17.859 4.375 1 96.12 380 VAL A C 1
ATOM 2976 O O . VAL A 1 380 ? 6.086 -18.516 5.422 1 96.12 380 VAL A O 1
ATOM 2979 N N . ALA A 1 381 ? 7.098 -18.203 3.367 1 93.31 381 ALA A N 1
ATOM 2980 C CA . ALA A 1 381 ? 7.73 -19.516 3.412 1 93.31 381 ALA A CA 1
ATOM 2981 C C . ALA A 1 381 ? 9.234 -19.422 3.195 1 93.31 381 ALA A C 1
ATOM 2983 O O . ALA A 1 381 ? 9.945 -20.422 3.232 1 93.31 381 ALA A O 1
ATOM 2984 N N . GLY A 1 382 ? 9.734 -18.188 3.035 1 93.12 382 GLY A N 1
ATOM 2985 C CA . GLY A 1 382 ? 11.141 -18.062 2.693 1 93.12 382 GLY A CA 1
ATOM 2986 C C . GLY A 1 382 ? 11.5 -18.734 1.378 1 93.12 382 GLY A C 1
ATOM 2987 O O . GLY A 1 382 ? 12.648 -19.125 1.162 1 93.12 382 GLY A O 1
ATOM 2988 N N . SER A 1 383 ? 10.516 -18.938 0.544 1 94.12 383 SER A N 1
ATOM 2989 C CA . SER A 1 383 ? 10.664 -19.578 -0.755 1 94.12 383 SER A CA 1
ATOM 2990 C C . SER A 1 383 ? 10.492 -18.578 -1.894 1 94.12 383 SER A C 1
ATOM 2992 O O . SER A 1 383 ? 10.781 -17.391 -1.731 1 94.12 383 SER A O 1
ATOM 2994 N N . LYS A 1 384 ? 10.164 -19.109 -3.123 1 95.5 384 LYS A N 1
ATOM 2995 C CA . LYS A 1 384 ? 10.094 -18.188 -4.254 1 95.5 384 LYS A CA 1
ATOM 2996 C C . LYS A 1 384 ? 9.258 -18.766 -5.387 1 95.5 384 LYS A C 1
ATOM 2998 O O . LYS A 1 384 ? 9.023 -19.984 -5.434 1 95.5 384 LYS A O 1
ATOM 3003 N N . GLU A 1 385 ? 8.727 -17.891 -6.215 1 96.56 385 GLU A N 1
ATOM 3004 C CA . GLU A 1 385 ? 8.289 -18.266 -7.559 1 96.56 385 GLU A CA 1
ATOM 3005 C C . GLU A 1 385 ? 9.469 -18.328 -8.523 1 96.56 385 GLU A C 1
ATOM 3007 O O . GLU A 1 385 ? 10.539 -17.781 -8.242 1 96.56 385 GLU A O 1
ATOM 3012 N N . ARG A 1 386 ? 9.258 -18.953 -9.625 1 97 386 ARG A N 1
ATOM 3013 C CA . ARG A 1 386 ? 10.398 -19.234 -10.492 1 97 386 ARG A CA 1
ATOM 3014 C C . ARG A 1 386 ? 10.062 -18.953 -11.953 1 97 386 ARG A C 1
ATOM 3016 O O . ARG A 1 386 ? 8.906 -19.078 -12.367 1 97 386 ARG A O 1
ATOM 3023 N N . THR A 1 387 ? 11.055 -18.516 -12.695 1 95.12 387 THR A N 1
ATOM 3024 C CA . THR A 1 387 ? 10.938 -18.344 -14.141 1 95.12 387 THR A CA 1
ATOM 3025 C C . THR A 1 387 ? 11.117 -19.688 -14.852 1 95.12 387 THR A C 1
ATOM 3027 O O . THR A 1 387 ? 11.453 -20.688 -14.219 1 95.12 387 THR A O 1
ATOM 3030 N N . ARG A 1 388 ? 10.805 -19.703 -16.188 1 95.38 388 ARG A N 1
ATOM 3031 C CA . ARG A 1 388 ? 11.109 -20.891 -16.984 1 95.38 388 ARG A CA 1
ATOM 3032 C C . ARG A 1 388 ? 12.57 -21.297 -16.828 1 95.38 388 ARG A C 1
ATOM 3034 O O . ARG A 1 388 ? 12.867 -22.469 -16.641 1 95.38 388 ARG A O 1
ATOM 3041 N N . GLY A 1 389 ? 13.445 -20.25 -16.891 1 95.06 389 GLY A N 1
ATOM 3042 C CA . GLY A 1 389 ? 14.867 -20.516 -16.734 1 95.06 389 GLY A CA 1
ATOM 3043 C C . GLY A 1 389 ? 15.211 -21.125 -15.383 1 95.06 389 GLY A C 1
ATOM 3044 O O . GLY A 1 389 ? 16.062 -22.016 -15.297 1 95.06 389 GLY A O 1
ATOM 3045 N N . ASP A 1 390 ? 14.594 -20.656 -14.375 1 95.5 390 ASP A N 1
ATOM 3046 C CA . ASP A 1 390 ? 14.812 -21.203 -13.039 1 95.5 390 ASP A CA 1
ATOM 3047 C C . ASP A 1 390 ? 14.383 -22.672 -12.969 1 95.5 390 ASP A C 1
ATOM 3049 O O . ASP A 1 390 ? 15.055 -23.484 -12.352 1 95.5 390 ASP A O 1
ATOM 3053 N N . PHE A 1 391 ? 13.211 -22.984 -13.562 1 97.19 391 PHE A N 1
ATOM 3054 C CA . PHE A 1 391 ? 12.727 -24.359 -13.562 1 97.19 391 PHE A CA 1
ATOM 3055 C C . PHE A 1 391 ? 13.68 -25.266 -14.344 1 97.19 391 PHE A C 1
ATOM 3057 O O . PHE A 1 391 ? 13.922 -26.406 -13.945 1 97.19 391 PHE A O 1
ATOM 3064 N N . GLU A 1 392 ? 14.141 -24.812 -15.438 1 97.38 392 GLU A N 1
ATOM 3065 C CA . GLU A 1 392 ? 15.109 -25.578 -16.219 1 97.38 392 GLU A CA 1
ATOM 3066 C C . GLU A 1 392 ? 16.344 -25.922 -15.391 1 97.38 392 GLU A C 1
ATOM 3068 O O . GLU A 1 392 ? 16.812 -27.062 -15.391 1 97.38 392 GLU A O 1
ATOM 3073 N N . LYS A 1 393 ? 16.812 -24.938 -14.711 1 96.12 393 LYS A N 1
ATOM 3074 C CA . LYS A 1 393 ? 17.984 -25.141 -13.859 1 96.12 393 LYS A CA 1
ATOM 3075 C C . LYS A 1 393 ? 17.672 -26.141 -12.742 1 96.12 393 LYS A C 1
ATOM 3077 O O . LYS A 1 393 ? 18.469 -27.031 -12.461 1 96.12 393 LYS A O 1
ATOM 3082 N N . LEU A 1 394 ? 16.531 -25.953 -12.117 1 96.81 394 LEU A N 1
ATOM 3083 C CA . LEU A 1 394 ? 16.109 -26.812 -11.016 1 96.81 394 LEU A CA 1
ATOM 3084 C C . LEU A 1 394 ? 16 -28.266 -11.469 1 96.81 394 LEU A C 1
ATOM 3086 O O . LEU A 1 394 ? 16.5 -29.172 -10.789 1 96.81 394 LEU A O 1
ATOM 3090 N N . LEU A 1 395 ? 15.391 -28.484 -12.562 1 98.25 395 LEU A N 1
ATOM 3091 C CA . LEU A 1 395 ? 15.172 -29.812 -13.102 1 98.25 395 LEU A CA 1
ATOM 3092 C C . LEU A 1 395 ? 16.5 -30.469 -13.508 1 98.25 395 LEU A C 1
ATOM 3094 O O . LEU A 1 395 ? 16.734 -31.625 -13.211 1 98.25 395 LEU A O 1
ATOM 3098 N N . LYS A 1 396 ? 17.391 -29.734 -14.07 1 98 396 LYS A N 1
ATOM 3099 C CA . LYS A 1 396 ? 18.688 -30.25 -14.484 1 98 396 LYS A CA 1
ATOM 3100 C C . LYS A 1 396 ? 19.531 -30.641 -13.273 1 98 396 LYS A C 1
ATOM 3102 O O . LYS A 1 396 ? 20.281 -31.609 -13.32 1 98 396 LYS A O 1
ATOM 3107 N N . GLU A 1 397 ? 19.453 -29.828 -12.266 1 97.69 397 GLU A N 1
ATOM 3108 C CA . GLU A 1 397 ? 20.188 -30.141 -11.039 1 97.69 397 GLU A CA 1
ATOM 3109 C C . GLU A 1 397 ? 19.641 -31.406 -10.375 1 97.69 397 GLU A C 1
ATOM 3111 O O . GLU A 1 397 ? 20.406 -32.156 -9.742 1 97.69 397 GLU A O 1
ATOM 3116 N N . ALA A 1 398 ? 18.359 -31.578 -10.438 1 97.94 398 ALA A N 1
ATOM 3117 C CA . ALA A 1 398 ? 17.781 -32.812 -9.914 1 97.94 398 ALA A CA 1
ATOM 3118 C C . ALA A 1 398 ? 18.266 -34.031 -10.688 1 97.94 398 ALA A C 1
ATOM 3120 O O . ALA A 1 398 ? 18.594 -35.062 -10.102 1 97.94 398 ALA A O 1
ATOM 3121 N N . ASP A 1 399 ? 18.234 -33.969 -11.984 1 98.31 399 ASP A N 1
ATOM 3122 C CA . ASP A 1 399 ? 18.766 -34.969 -12.906 1 98.31 399 ASP A CA 1
ATOM 3123 C C . ASP A 1 399 ? 19.094 -34.344 -14.266 1 98.31 399 ASP A C 1
ATOM 3125 O O . ASP A 1 399 ? 18.219 -33.75 -14.898 1 98.31 399 ASP A O 1
ATOM 3129 N N . SER A 1 400 ? 20.234 -34.531 -14.758 1 97.75 400 SER A N 1
ATOM 3130 C CA . SER A 1 400 ? 20.719 -33.875 -15.969 1 97.75 400 SER A CA 1
ATOM 3131 C C . SER A 1 400 ? 19.906 -34.281 -17.188 1 97.75 400 SER A C 1
ATOM 3133 O O . SER A 1 400 ? 19.938 -33.594 -18.219 1 97.75 400 SER A O 1
ATOM 3135 N N . ARG A 1 401 ? 19.156 -35.375 -17.094 1 96.62 401 ARG A N 1
ATOM 3136 C CA . ARG A 1 401 ? 18.391 -35.875 -18.219 1 96.62 401 ARG A CA 1
ATOM 3137 C C . ARG A 1 401 ? 17.062 -35.125 -18.375 1 96.62 401 ARG A C 1
ATOM 3139 O O . ARG A 1 401 ? 16.391 -35.25 -19.391 1 96.62 401 ARG A O 1
ATOM 3146 N N . PHE A 1 402 ? 16.719 -34.281 -17.359 1 98.19 402 PHE A N 1
ATOM 3147 C CA . PHE A 1 402 ? 15.469 -33.531 -17.438 1 98.19 402 PHE A CA 1
ATOM 3148 C C . PHE A 1 402 ? 15.555 -32.438 -18.5 1 98.19 402 PHE A C 1
ATOM 3150 O O . PHE A 1 402 ? 16.562 -31.75 -18.594 1 98.19 402 PHE A O 1
ATOM 3157 N N . LYS A 1 403 ? 14.5 -32.281 -19.25 1 96.94 403 LYS A N 1
ATOM 3158 C CA . LYS A 1 403 ? 14.375 -31.219 -20.25 1 96.94 403 LYS A CA 1
ATOM 3159 C C . LYS A 1 403 ? 12.992 -30.594 -20.203 1 96.94 403 LYS A C 1
ATOM 3161 O O . LYS A 1 403 ? 11.977 -31.297 -20.25 1 96.94 403 LYS A O 1
ATOM 3166 N N . VAL A 1 404 ? 13.016 -29.281 -20.062 1 97.44 404 VAL A N 1
ATOM 3167 C CA . VAL A 1 404 ? 11.766 -28.547 -20.203 1 97.44 404 VAL A CA 1
ATOM 3168 C C . VAL A 1 404 ? 11.461 -28.344 -21.688 1 97.44 404 VAL A C 1
ATOM 3170 O O . VAL A 1 404 ? 12.258 -27.75 -22.422 1 97.44 404 VAL A O 1
ATOM 3173 N N . VAL A 1 405 ? 10.352 -28.766 -22.141 1 96.31 405 VAL A N 1
ATOM 3174 C CA . VAL A 1 405 ? 10.078 -28.703 -23.562 1 96.31 405 VAL A CA 1
ATOM 3175 C C . VAL A 1 405 ? 9.141 -27.531 -23.859 1 96.31 405 VAL A C 1
ATOM 3177 O O . VAL A 1 405 ? 9.125 -27 -24.969 1 96.31 405 VAL A O 1
ATOM 3180 N N . LYS A 1 406 ? 8.266 -27.188 -22.922 1 95.12 406 LYS A N 1
ATOM 3181 C CA . LYS A 1 406 ? 7.289 -26.125 -23.125 1 95.12 406 LYS A CA 1
ATOM 3182 C C . LYS A 1 406 ? 6.738 -25.609 -21.797 1 95.12 406 LYS A C 1
ATOM 3184 O O . LYS A 1 406 ? 6.656 -26.359 -20.828 1 95.12 406 LYS A O 1
ATOM 3189 N N . VAL A 1 407 ? 6.531 -24.375 -21.734 1 94.69 407 VAL A N 1
ATOM 3190 C CA . VAL A 1 407 ? 5.699 -23.781 -20.688 1 94.69 407 VAL A CA 1
ATOM 3191 C C . VAL A 1 407 ? 4.383 -23.297 -21.281 1 94.69 407 VAL A C 1
ATOM 3193 O O . VAL A 1 407 ? 4.367 -22.344 -22.078 1 94.69 407 VAL A O 1
ATOM 3196 N N . HIS A 1 408 ? 3.328 -23.969 -20.906 1 92.25 408 HIS A N 1
ATOM 3197 C CA . HIS A 1 408 ? 2.002 -23.578 -21.375 1 92.25 408 HIS A CA 1
ATOM 3198 C C . HIS A 1 408 ? 1.453 -22.422 -20.547 1 92.25 408 HIS A C 1
ATOM 3200 O O . HIS A 1 408 ? 1.433 -22.484 -19.328 1 92.25 408 HIS A O 1
ATOM 3206 N N . ARG A 1 409 ? 1.149 -21.359 -21.281 1 85 409 ARG A N 1
ATOM 3207 C CA . ARG A 1 409 ? 0.608 -20.172 -20.609 1 85 409 ARG A CA 1
ATOM 3208 C C . ARG A 1 409 ? -0.712 -19.75 -21.234 1 85 409 ARG A C 1
ATOM 3210 O O . ARG A 1 409 ? -0.974 -20.047 -22.406 1 85 409 ARG A O 1
ATOM 3217 N N . ASN A 1 410 ? -1.51 -19.234 -20.375 1 75 410 ASN A N 1
ATOM 3218 C CA . ASN A 1 410 ? -2.705 -18.562 -20.875 1 75 410 ASN A CA 1
ATOM 3219 C C . ASN A 1 410 ? -2.641 -17.047 -20.641 1 75 410 ASN A C 1
ATOM 3221 O O . ASN A 1 410 ? -1.936 -16.594 -19.734 1 75 410 ASN A O 1
ATOM 3225 N N . SER A 1 411 ? -3.273 -16.328 -21.438 1 64.25 411 SER A N 1
ATOM 3226 C CA . SER A 1 411 ? -3.178 -14.875 -21.438 1 64.25 411 SER A CA 1
ATOM 3227 C C . SER A 1 411 ? -3.832 -14.281 -20.203 1 64.25 411 SER A C 1
ATOM 3229 O O . SER A 1 411 ? -3.561 -13.133 -19.844 1 64.25 411 SER A O 1
ATOM 3231 N N . THR A 1 412 ? -4.562 -15 -19.578 1 65.56 412 THR A N 1
ATOM 3232 C CA . THR A 1 412 ? -5.379 -14.391 -18.531 1 65.56 412 THR A CA 1
ATOM 3233 C C . THR A 1 412 ? -4.871 -14.789 -17.141 1 65.56 412 THR A C 1
ATOM 3235 O O . THR A 1 412 ? -5.406 -14.344 -16.125 1 65.56 412 THR A O 1
ATOM 3238 N N . SER A 1 413 ? -3.848 -15.664 -17.172 1 71.44 413 SER A N 1
ATOM 3239 C CA . SER A 1 413 ? -3.42 -16.172 -15.875 1 71.44 413 SER A CA 1
ATOM 3240 C C . SER A 1 413 ? -1.908 -16.047 -15.711 1 71.44 413 SER A C 1
ATOM 3242 O O . SER A 1 413 ? -1.167 -16.062 -16.688 1 71.44 413 SER A O 1
ATOM 3244 N N . THR A 1 414 ? -1.55 -15.891 -14.484 1 76.38 414 THR A N 1
ATOM 3245 C CA . THR A 1 414 ? -0.124 -15.906 -14.18 1 76.38 414 THR A CA 1
ATOM 3246 C C . THR A 1 414 ? 0.372 -17.344 -14 1 76.38 414 THR A C 1
ATOM 3248 O O . THR A 1 414 ? 1.58 -17.594 -13.977 1 76.38 414 THR A O 1
ATOM 3251 N N . MET A 1 415 ? -0.547 -18.266 -14.023 1 86.5 415 MET A N 1
ATOM 3252 C CA . MET A 1 415 ? -0.201 -19.672 -13.867 1 86.5 415 MET A CA 1
ATOM 3253 C C . MET A 1 415 ? 0.307 -20.25 -15.18 1 86.5 415 MET A C 1
ATOM 3255 O O . MET A 1 415 ? -0.226 -19.953 -16.25 1 86.5 415 MET A O 1
ATOM 3259 N N . GLY A 1 416 ? 1.381 -21 -15.062 1 90.5 416 GLY A N 1
ATOM 3260 C CA . GLY A 1 416 ? 1.911 -21.734 -16.188 1 90.5 416 GLY A CA 1
ATOM 3261 C C . GLY A 1 416 ? 2.098 -23.219 -15.898 1 90.5 416 GLY A C 1
ATOM 3262 O O . GLY A 1 416 ? 2.158 -23.625 -14.734 1 90.5 416 GLY A O 1
ATOM 3263 N N . LEU A 1 417 ? 2.008 -24 -16.984 1 94.69 417 LEU A N 1
ATOM 3264 C CA . LEU A 1 417 ? 2.271 -25.422 -16.891 1 94.69 417 LEU A CA 1
ATOM 3265 C C . LEU A 1 417 ? 3.605 -25.781 -17.547 1 94.69 417 LEU A C 1
ATOM 3267 O O . LEU A 1 417 ? 3.727 -25.766 -18.766 1 94.69 417 LEU A O 1
ATOM 3271 N N . VAL A 1 418 ? 4.57 -26.078 -16.719 1 96.88 418 VAL A N 1
ATOM 3272 C CA . VAL A 1 418 ? 5.875 -26.516 -17.203 1 96.88 418 VAL A CA 1
ATOM 3273 C C . VAL A 1 418 ? 5.812 -27.984 -17.625 1 96.88 418 VAL A C 1
ATOM 3275 O O . VAL A 1 418 ? 5.461 -28.844 -16.812 1 96.88 418 VAL A O 1
ATOM 3278 N N . GLU A 1 419 ? 6.066 -28.219 -18.844 1 97.5 419 GLU A N 1
ATOM 3279 C CA . GLU A 1 419 ? 6.121 -29.562 -19.391 1 97.5 419 GLU A CA 1
ATOM 3280 C C . GLU A 1 419 ? 7.562 -30.047 -19.531 1 97.5 419 GLU A C 1
ATOM 3282 O O . GLU A 1 419 ? 8.344 -29.5 -20.297 1 97.5 419 GLU A O 1
ATOM 3287 N N . ALA A 1 420 ? 7.871 -31.047 -18.75 1 97.94 420 ALA A N 1
ATOM 3288 C CA . ALA A 1 420 ? 9.242 -31.547 -18.734 1 97.94 420 ALA A CA 1
ATOM 3289 C C . ALA A 1 420 ? 9.273 -33.062 -18.938 1 97.94 420 ALA A C 1
ATOM 3291 O O . ALA A 1 420 ? 8.281 -33.75 -18.656 1 97.94 420 ALA A O 1
ATOM 3292 N N . TYR A 1 421 ? 10.375 -33.562 -19.406 1 97.06 421 TYR A N 1
ATOM 3293 C CA . TYR A 1 421 ? 10.602 -35 -19.672 1 97.06 421 TYR A CA 1
ATOM 3294 C C . TYR A 1 421 ? 11.984 -35.406 -19.188 1 97.06 421 TYR A C 1
ATOM 3296 O O . TYR A 1 421 ? 12.906 -34.594 -19.109 1 97.06 421 TYR A O 1
ATOM 3304 N N . LEU A 1 422 ? 11.984 -36.688 -18.812 1 95.12 422 LEU A N 1
ATOM 3305 C CA . LEU A 1 422 ? 13.281 -37.312 -18.562 1 95.12 422 LEU A CA 1
ATOM 3306 C C . LEU A 1 422 ? 13.82 -37.938 -19.844 1 95.12 422 LEU A C 1
ATOM 3308 O O . LEU A 1 422 ? 13.211 -38.844 -20.391 1 95.12 422 LEU A O 1
ATOM 3312 N N . ASP A 1 423 ? 14.906 -37.406 -20.438 1 86.12 423 ASP A N 1
ATOM 3313 C CA . ASP A 1 423 ? 15.469 -37.906 -21.688 1 86.12 423 ASP A CA 1
ATOM 3314 C C . ASP A 1 423 ? 16.234 -39.188 -21.453 1 86.12 423 ASP A C 1
ATOM 3316 O O . ASP A 1 423 ? 16.938 -39.344 -20.453 1 86.12 423 ASP A O 1
ATOM 3320 N N . MET B 1 1 ? -35.781 10.703 -30.609 1 22.31 1 MET B N 1
ATOM 3321 C CA . MET B 1 1 ? -34.375 11.117 -30.547 1 22.31 1 MET B CA 1
ATOM 3322 C C . MET B 1 1 ? -33.688 10.484 -29.359 1 22.31 1 MET B C 1
ATOM 3324 O O . MET B 1 1 ? -34.125 10.617 -28.219 1 22.31 1 MET B O 1
ATOM 3328 N N . ALA B 1 2 ? -33.156 9.242 -29.375 1 30.88 2 ALA B N 1
ATOM 3329 C CA . ALA B 1 2 ? -32.656 8.383 -28.312 1 30.88 2 ALA B CA 1
ATOM 3330 C C . ALA B 1 2 ? -31.781 9.172 -27.344 1 30.88 2 ALA B C 1
ATOM 3332 O O . ALA B 1 2 ? -30.938 9.961 -27.766 1 30.88 2 ALA B O 1
ATOM 3333 N N . SER B 1 3 ? -32.031 9.531 -26.109 1 37.25 3 SER B N 1
ATOM 3334 C CA . SER B 1 3 ? -31.375 10.25 -25.031 1 37.25 3 SER B CA 1
ATOM 3335 C C . SER B 1 3 ? -29.859 10.008 -25.047 1 37.25 3 SER B C 1
ATOM 3337 O O . SER B 1 3 ? -29.406 8.859 -25.078 1 37.25 3 SER B O 1
ATOM 3339 N N . ALA B 1 4 ? -29.078 10.648 -25.656 1 41.5 4 ALA B N 1
ATOM 3340 C CA . ALA B 1 4 ? -27.641 10.547 -25.875 1 41.5 4 ALA B CA 1
ATOM 3341 C C . ALA B 1 4 ? -26.938 9.984 -24.641 1 41.5 4 ALA B C 1
ATOM 3343 O O . ALA B 1 4 ? -26.844 10.656 -23.609 1 41.5 4 ALA B O 1
ATOM 3344 N N . ASN B 1 5 ? -27 8.75 -24.078 1 53.03 5 ASN B N 1
ATOM 3345 C CA . ASN B 1 5 ? -26.578 7.984 -22.922 1 53.03 5 ASN B CA 1
ATOM 3346 C C . ASN B 1 5 ? -25.094 8.219 -22.594 1 53.03 5 ASN B C 1
ATOM 3348 O O . ASN B 1 5 ? -24.219 7.758 -23.328 1 53.03 5 ASN B O 1
ATOM 3352 N N . HIS B 1 6 ? -24.703 9.375 -21.922 1 81.88 6 HIS B N 1
ATOM 3353 C CA . HIS B 1 6 ? -23.406 9.938 -21.547 1 81.88 6 HIS B CA 1
ATOM 3354 C C . HIS B 1 6 ? -22.594 8.953 -20.734 1 81.88 6 HIS B C 1
ATOM 3356 O O . HIS B 1 6 ? -23.031 8.516 -19.656 1 81.88 6 HIS B O 1
ATOM 3362 N N . SER B 1 7 ? -21.562 8.367 -21.359 1 93.69 7 SER B N 1
ATOM 3363 C CA . SER B 1 7 ? -20.672 7.406 -20.734 1 93.69 7 SER B CA 1
ATOM 3364 C C . SER B 1 7 ? -19.766 8.078 -19.703 1 93.69 7 SER B C 1
ATOM 3366 O O . SER B 1 7 ? -18.938 8.93 -20.047 1 93.69 7 SER B O 1
ATOM 3368 N N . ASN B 1 8 ? -20.016 7.695 -18.406 1 96.25 8 ASN B N 1
ATOM 3369 C CA . ASN B 1 8 ? -19.156 8.203 -17.359 1 96.25 8 ASN B CA 1
ATOM 3370 C C . ASN B 1 8 ? -17.703 7.797 -17.578 1 96.25 8 ASN B C 1
ATOM 3372 O O . ASN B 1 8 ? -16.781 8.57 -17.297 1 96.25 8 ASN B O 1
ATOM 3376 N N . LEU B 1 9 ? -17.469 6.625 -18.094 1 98.06 9 LEU B N 1
ATOM 3377 C CA . LEU B 1 9 ? -16.125 6.141 -18.375 1 98.06 9 LEU B CA 1
ATOM 3378 C C . LEU B 1 9 ? -15.438 7.016 -19.422 1 98.06 9 LEU B C 1
ATOM 3380 O O . LEU B 1 9 ? -14.281 7.398 -19.25 1 98.06 9 LEU B O 1
ATOM 3384 N N . LEU B 1 10 ? -16.172 7.355 -20.484 1 98.19 10 LEU B N 1
ATOM 3385 C CA . LEU B 1 10 ? -15.602 8.18 -21.547 1 98.19 10 LEU B CA 1
ATOM 3386 C C . LEU B 1 10 ? -15.352 9.602 -21.062 1 98.19 10 LEU B C 1
ATOM 3388 O O . LEU B 1 10 ? -14.391 10.242 -21.484 1 98.19 10 LEU B O 1
ATOM 3392 N N . GLN B 1 11 ? -16.219 10.047 -20.188 1 98.19 11 GLN B N 1
ATOM 3393 C CA . GLN B 1 11 ? -16 11.367 -19.609 1 98.19 11 GLN B CA 1
ATOM 3394 C C . GLN B 1 11 ? -14.719 11.406 -18.781 1 98.19 11 GLN B C 1
ATOM 3396 O O . GLN B 1 11 ? -13.969 12.383 -18.844 1 98.19 11 GLN B O 1
ATOM 3401 N N . LEU B 1 12 ? -14.508 10.383 -17.938 1 98.5 12 LEU B N 1
ATOM 3402 C CA . LEU B 1 12 ? -13.273 10.289 -17.172 1 98.5 12 LEU B CA 1
ATOM 3403 C C . LEU B 1 12 ? -12.055 10.227 -18.078 1 98.5 12 LEU B C 1
ATOM 3405 O O . LEU B 1 12 ? -11.055 10.914 -17.844 1 98.5 12 LEU B O 1
ATOM 3409 N N . ALA B 1 13 ? -12.125 9.406 -19.141 1 98.62 13 ALA B N 1
ATOM 3410 C CA . ALA B 1 13 ? -11.023 9.297 -20.094 1 98.62 13 ALA B CA 1
ATOM 3411 C C . ALA B 1 13 ? -10.758 10.625 -20.781 1 98.62 13 ALA B C 1
ATOM 3413 O O . ALA B 1 13 ? -9.602 10.984 -21.031 1 98.62 13 ALA B O 1
ATOM 3414 N N . GLN B 1 14 ? -11.812 11.328 -21.094 1 98.25 14 GLN B N 1
ATOM 3415 C CA . GLN B 1 14 ? -11.68 12.641 -21.719 1 98.25 14 GLN B CA 1
ATOM 3416 C C . GLN B 1 14 ? -11 13.633 -20.766 1 98.25 14 GLN B C 1
ATOM 3418 O O . GLN B 1 14 ? -10.188 14.445 -21.203 1 98.25 14 GLN B O 1
ATOM 3423 N N . THR B 1 15 ? -11.391 13.57 -19.5 1 98.56 15 THR B N 1
ATOM 3424 C CA . THR B 1 15 ? -10.742 14.422 -18.516 1 98.56 15 THR B CA 1
ATOM 3425 C C . THR B 1 15 ? -9.25 14.117 -18.438 1 98.56 15 THR B C 1
ATOM 3427 O O . THR B 1 15 ? -8.422 15.031 -18.359 1 98.56 15 THR B O 1
ATOM 3430 N N . VAL B 1 16 ? -8.844 12.836 -18.453 1 98.81 16 VAL B N 1
ATOM 3431 C CA . VAL B 1 16 ? -7.441 12.43 -18.453 1 98.81 16 VAL B CA 1
ATOM 3432 C C . VAL B 1 16 ? -6.73 13.016 -19.656 1 98.81 16 VAL B C 1
ATOM 3434 O O . VAL B 1 16 ? -5.637 13.578 -19.531 1 98.81 16 VAL B O 1
ATOM 3437 N N . GLN B 1 17 ? -7.367 12.961 -20.828 1 98.56 17 GLN B N 1
ATOM 3438 C CA . GLN B 1 17 ? -6.785 13.477 -22.062 1 98.56 17 GLN B CA 1
ATOM 3439 C C . GLN B 1 17 ? -6.617 14.992 -21.984 1 98.56 17 GLN B C 1
ATOM 3441 O O . GLN B 1 17 ? -5.543 15.516 -22.297 1 98.56 17 GLN B O 1
ATOM 3446 N N . GLN B 1 18 ? -7.641 15.672 -21.562 1 98.5 18 GLN B N 1
ATOM 3447 C CA . GLN B 1 18 ? -7.645 17.125 -21.562 1 98.5 18 GLN B CA 1
ATOM 3448 C C . GLN B 1 18 ? -6.648 17.688 -20.547 1 98.5 18 GLN B C 1
ATOM 3450 O O . GLN B 1 18 ? -5.945 18.656 -20.828 1 98.5 18 GLN B O 1
ATOM 3455 N N . THR B 1 19 ? -6.637 17.109 -19.375 1 98.56 19 THR B N 1
ATOM 3456 C CA . THR B 1 19 ? -5.695 17.562 -18.359 1 98.56 19 THR B CA 1
ATOM 3457 C C . THR B 1 19 ? -4.258 17.281 -18.781 1 98.56 19 THR B C 1
ATOM 3459 O O . THR B 1 19 ? -3.354 18.062 -18.516 1 98.56 19 THR B O 1
ATOM 3462 N N . THR B 1 20 ? -3.973 16.141 -19.469 1 98.62 20 THR B N 1
ATOM 3463 C CA . THR B 1 20 ? -2.645 15.844 -19.984 1 98.62 20 THR B CA 1
ATOM 3464 C C . THR B 1 20 ? -2.234 16.875 -21.047 1 98.62 20 THR B C 1
ATOM 3466 O O . THR B 1 20 ? -1.094 17.344 -21.047 1 98.62 20 THR B O 1
ATOM 3469 N N . GLU B 1 21 ? -3.176 17.25 -21.906 1 98.38 21 GLU B N 1
ATOM 3470 C CA . GLU B 1 21 ? -2.912 18.266 -22.922 1 98.38 21 GLU B CA 1
ATOM 3471 C C . GLU B 1 21 ? -2.531 19.594 -22.281 1 98.38 21 GLU B C 1
ATOM 3473 O O . GLU B 1 21 ? -1.616 20.281 -22.75 1 98.38 21 GLU B O 1
ATOM 3478 N N . THR B 1 22 ? -3.24 19.922 -21.25 1 98.31 22 THR B N 1
ATOM 3479 C CA . THR B 1 22 ? -2.959 21.156 -20.531 1 98.31 22 THR B CA 1
ATOM 3480 C C . THR B 1 22 ? -1.545 21.156 -19.953 1 98.31 22 THR B C 1
ATOM 3482 O O . THR B 1 22 ? -0.819 22.141 -20.062 1 98.31 22 THR B O 1
ATOM 3485 N N . ILE B 1 23 ? -1.128 20.078 -19.391 1 98.19 23 ILE B N 1
ATOM 3486 C CA . ILE B 1 23 ? 0.191 19.969 -18.781 1 98.19 23 ILE B CA 1
ATOM 3487 C C . ILE B 1 23 ? 1.266 19.984 -19.859 1 98.19 23 ILE B C 1
ATOM 3489 O O . ILE B 1 23 ? 2.293 20.656 -19.719 1 98.19 23 ILE B O 1
ATOM 3493 N N . VAL B 1 24 ? 1.02 19.281 -20.984 1 97.94 24 VAL B N 1
ATOM 3494 C CA . VAL B 1 24 ? 1.987 19.234 -22.062 1 97.94 24 VAL B CA 1
ATOM 3495 C C . VAL B 1 24 ? 2.15 20.625 -22.672 1 97.94 24 VAL B C 1
ATOM 3497 O O . VAL B 1 24 ? 3.264 21.047 -22.984 1 97.94 24 VAL B O 1
ATOM 3500 N N . LYS B 1 25 ? 1.056 21.359 -22.828 1 97.56 25 LYS B N 1
ATOM 3501 C CA . LYS B 1 25 ? 1.126 22.734 -23.328 1 97.56 25 LYS B CA 1
ATOM 3502 C C . LYS B 1 25 ? 1.962 23.609 -22.391 1 97.56 25 LYS B C 1
ATOM 3504 O O . LYS B 1 25 ? 2.768 24.422 -22.859 1 97.56 25 LYS B O 1
ATOM 3509 N N . HIS B 1 26 ? 1.765 23.453 -21.094 1 97.38 26 HIS B N 1
ATOM 3510 C CA . HIS B 1 26 ? 2.564 24.188 -20.109 1 97.38 26 HIS B CA 1
ATOM 3511 C C . HIS B 1 26 ? 4.051 23.875 -20.266 1 97.38 26 HIS B C 1
ATOM 3513 O O . HIS B 1 26 ? 4.883 24.781 -20.234 1 97.38 26 HIS B O 1
ATOM 3519 N N . LEU B 1 27 ? 4.395 22.609 -20.406 1 97.44 27 LEU B N 1
ATOM 3520 C CA . LEU B 1 27 ? 5.785 22.203 -20.594 1 97.44 27 LEU B CA 1
ATOM 3521 C C . LEU B 1 27 ? 6.387 22.859 -21.828 1 97.44 27 LEU B C 1
ATOM 3523 O O . LEU B 1 27 ? 7.523 23.344 -21.797 1 97.44 27 LEU B O 1
ATOM 3527 N N . GLN B 1 28 ? 5.609 22.906 -22.891 1 96.69 28 GLN B N 1
ATOM 3528 C CA . GLN B 1 28 ? 6.062 23.531 -24.141 1 96.69 28 GLN B CA 1
ATOM 3529 C C . GLN B 1 28 ? 6.238 25.031 -23.969 1 96.69 28 GLN B C 1
ATOM 3531 O O . GLN B 1 28 ? 7.258 25.594 -24.375 1 96.69 28 GLN B O 1
ATOM 3536 N N . ASP B 1 29 ? 5.289 25.609 -23.344 1 96.69 29 ASP B N 1
ATOM 3537 C CA . ASP B 1 29 ? 5.301 27.062 -23.156 1 96.69 29 ASP B CA 1
ATOM 3538 C C . ASP B 1 29 ? 6.469 27.5 -22.266 1 96.69 29 ASP B C 1
ATOM 3540 O O . ASP B 1 29 ? 7.008 28.594 -22.438 1 96.69 29 ASP B O 1
ATOM 3544 N N . THR B 1 30 ? 6.828 26.734 -21.328 1 96.56 30 THR B N 1
ATOM 3545 C CA . THR B 1 30 ? 7.879 27.078 -20.375 1 96.56 30 THR B CA 1
ATOM 3546 C C . THR B 1 30 ? 9.195 26.406 -20.75 1 96.56 30 THR B C 1
ATOM 3548 O O . THR B 1 30 ? 10.156 26.438 -19.984 1 96.56 30 THR B O 1
ATOM 3551 N N . LYS B 1 31 ? 9.258 25.719 -21.906 1 96.44 31 LYS B N 1
ATOM 3552 C CA . LYS B 1 31 ? 10.445 25.078 -22.469 1 96.44 31 LYS B CA 1
ATOM 3553 C C . LYS B 1 31 ? 11.031 24.047 -21.5 1 96.44 31 LYS B C 1
ATOM 3555 O O . LYS B 1 31 ? 12.242 24.016 -21.281 1 96.44 31 LYS B O 1
ATOM 3560 N N . GLN B 1 32 ? 10.125 23.359 -20.844 1 96.75 32 GLN B N 1
ATOM 3561 C CA . GLN B 1 32 ? 10.523 22.234 -20.016 1 96.75 32 GLN B CA 1
ATOM 3562 C C . GLN B 1 32 ? 10.484 20.922 -20.812 1 96.75 32 GLN B C 1
ATOM 3564 O O . GLN B 1 32 ? 9.594 20.719 -21.641 1 96.75 32 GLN B O 1
ATOM 3569 N N . LEU B 1 33 ? 11.391 20.016 -20.562 1 95.62 33 LEU B N 1
ATOM 3570 C CA . LEU B 1 33 ? 11.328 18.688 -21.141 1 95.62 33 LEU B CA 1
ATOM 3571 C C . LEU B 1 33 ? 10.219 17.859 -20.484 1 95.62 33 LEU B C 1
ATOM 3573 O O . LEU B 1 33 ? 9.969 18 -19.281 1 95.62 33 LEU B O 1
ATOM 3577 N N . GLU B 1 34 ? 9.586 17 -21.25 1 95.81 34 GLU B N 1
ATOM 3578 C CA . GLU B 1 34 ? 8.617 16.078 -20.672 1 95.81 34 GLU B CA 1
ATOM 3579 C C . GLU B 1 34 ? 9.289 15.109 -19.703 1 95.81 34 GLU B C 1
ATOM 3581 O O . GLU B 1 34 ? 10.398 14.633 -19.953 1 95.81 34 GLU B O 1
ATOM 3586 N N . PRO B 1 35 ? 8.586 14.867 -18.641 1 97 35 PRO B N 1
ATOM 3587 C CA . PRO B 1 35 ? 9.156 13.883 -17.719 1 97 35 PRO B CA 1
ATOM 3588 C C . PRO B 1 35 ? 9.266 12.492 -18.328 1 97 35 PRO B C 1
ATOM 3590 O O . PRO B 1 35 ? 8.438 12.109 -19.172 1 97 35 PRO B O 1
ATOM 3593 N N . SER B 1 36 ? 10.281 11.758 -17.984 1 97.31 36 SER B N 1
ATOM 3594 C CA . SER B 1 36 ? 10.523 10.367 -18.344 1 97.31 36 SER B CA 1
ATOM 3595 C C . SER B 1 36 ? 10.977 9.547 -17.141 1 97.31 36 SER B C 1
ATOM 3597 O O . SER B 1 36 ? 11.133 10.094 -16.047 1 97.31 36 SER B O 1
ATOM 3599 N N . PHE B 1 37 ? 11.172 8.273 -17.312 1 97.44 37 PHE B N 1
ATOM 3600 C CA . PHE B 1 37 ? 11.617 7.426 -16.219 1 97.44 37 PHE B CA 1
ATOM 3601 C C . PHE B 1 37 ? 13.133 7.469 -16.078 1 97.44 37 PHE B C 1
ATOM 3603 O O . PHE B 1 37 ? 13.688 6.891 -15.141 1 97.44 37 PHE B O 1
ATOM 3610 N N . ASP B 1 38 ? 13.766 8.195 -16.953 1 97.12 38 ASP B N 1
ATOM 3611 C CA . ASP B 1 38 ? 15.219 8.32 -16.875 1 97.12 38 ASP B CA 1
ATOM 3612 C C . ASP B 1 38 ? 15.656 8.938 -15.555 1 97.12 38 ASP B C 1
ATOM 3614 O O . ASP B 1 38 ? 15 9.844 -15.039 1 97.12 38 ASP B O 1
ATOM 3618 N N . GLN B 1 39 ? 16.812 8.492 -15.031 1 96.62 39 GLN B N 1
ATOM 3619 C CA . GLN B 1 39 ? 17.266 8.93 -13.719 1 96.62 39 GLN B CA 1
ATOM 3620 C C . GLN B 1 39 ? 17.562 10.43 -13.703 1 96.62 39 GLN B C 1
ATOM 3622 O O . GLN B 1 39 ? 17.609 11.047 -12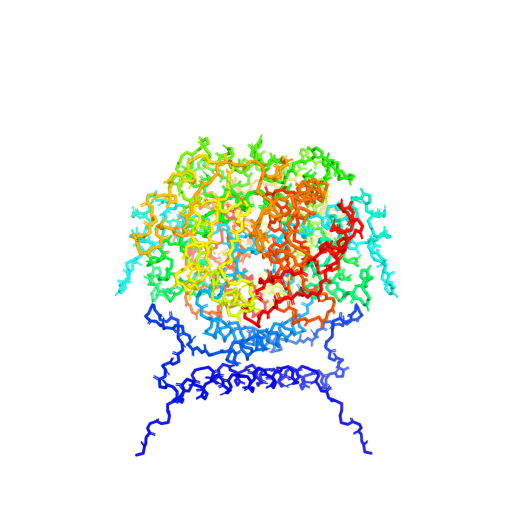.641 1 96.62 39 GLN B O 1
ATOM 3627 N N . LYS B 1 40 ? 17.703 11.117 -14.836 1 94.88 40 LYS B N 1
ATOM 3628 C CA . LYS B 1 40 ? 18.016 12.539 -14.914 1 94.88 40 LYS B CA 1
ATOM 3629 C C . LYS B 1 40 ? 16.766 13.375 -15.156 1 94.88 40 LYS B C 1
ATOM 3631 O O . LYS B 1 40 ? 16.844 14.602 -15.281 1 94.88 40 LYS B O 1
ATOM 3636 N N . SER B 1 41 ? 15.633 12.672 -15.227 1 95.62 41 SER B N 1
ATOM 3637 C CA . SER B 1 41 ? 14.391 13.383 -15.523 1 95.62 41 SER B CA 1
ATOM 3638 C C . SER B 1 41 ? 14.047 14.375 -14.414 1 95.62 41 SER B C 1
ATOM 3640 O O . SER B 1 41 ? 14.219 14.078 -13.234 1 95.62 41 SER B O 1
ATOM 3642 N N . ASN B 1 42 ? 13.516 15.539 -14.789 1 92.12 42 ASN B N 1
ATOM 3643 C CA . ASN B 1 42 ? 13.133 16.578 -13.836 1 92.12 42 ASN B CA 1
ATOM 3644 C C . ASN B 1 42 ? 11.633 16.547 -13.547 1 92.12 42 ASN B C 1
ATOM 3646 O O . ASN B 1 42 ? 10.844 16.125 -14.398 1 92.12 42 ASN B O 1
ATOM 3650 N N . ALA B 1 43 ? 11.336 17.047 -12.414 1 92.5 43 ALA B N 1
ATOM 3651 C CA . ALA B 1 43 ? 9.93 17.234 -12.07 1 92.5 43 ALA B CA 1
ATOM 3652 C C . ALA B 1 43 ? 9.328 18.406 -12.852 1 92.5 43 ALA B C 1
ATOM 3654 O O . ALA B 1 43 ? 10.031 19.344 -13.203 1 92.5 43 ALA B O 1
ATOM 3655 N N . ILE B 1 44 ? 8.062 18.297 -13.055 1 95.75 44 ILE B N 1
ATOM 3656 C CA . ILE B 1 44 ? 7.328 19.375 -13.703 1 95.75 44 ILE B CA 1
ATOM 3657 C C . ILE B 1 44 ? 7.246 20.578 -12.758 1 95.75 44 ILE B C 1
ATOM 3659 O O . ILE B 1 44 ? 6.781 20.453 -11.625 1 95.75 44 ILE B O 1
ATOM 3663 N N . GLN B 1 45 ? 7.738 21.641 -13.258 1 93.38 45 GLN B N 1
ATOM 3664 C CA . GLN B 1 45 ? 7.602 22.891 -12.531 1 93.38 45 GLN B CA 1
ATOM 3665 C C . GLN B 1 45 ? 6.344 23.656 -12.953 1 93.38 45 GLN B C 1
ATOM 3667 O O . GLN B 1 45 ? 6.016 23.688 -14.141 1 93.38 45 GLN B O 1
ATOM 3672 N N . GLY B 1 46 ? 5.664 24.062 -11.93 1 88.44 46 GLY B N 1
ATOM 3673 C CA . GLY B 1 46 ? 4.457 24.781 -12.281 1 88.44 46 GLY B CA 1
ATOM 3674 C C . GLY B 1 46 ? 3.879 25.578 -11.125 1 88.44 46 GLY B C 1
ATOM 3675 O O . GLY B 1 46 ? 4.398 25.531 -10.008 1 88.44 46 GLY B O 1
ATOM 3676 N N . ASP B 1 47 ? 2.865 26.359 -11.484 1 86.94 47 ASP B N 1
ATOM 3677 C CA . ASP B 1 47 ? 2.178 27.203 -10.5 1 86.94 47 ASP B CA 1
ATOM 3678 C C . ASP B 1 47 ? 0.961 26.484 -9.922 1 86.94 47 ASP B C 1
ATOM 3680 O O . ASP B 1 47 ? 0.843 25.266 -10.039 1 86.94 47 ASP B O 1
ATOM 3684 N N . ALA B 1 48 ? 0.117 27.172 -9.242 1 84.12 48 ALA B N 1
ATOM 3685 C CA . ALA B 1 48 ? -1.062 26.625 -8.578 1 84.12 48 ALA B CA 1
ATOM 3686 C C . ALA B 1 48 ? -2.018 26 -9.594 1 84.12 48 ALA B C 1
ATOM 3688 O O . ALA B 1 48 ? -2.682 25 -9.289 1 84.12 48 ALA B O 1
ATOM 3689 N N . ASP B 1 49 ? -2.021 26.547 -10.781 1 90.19 49 ASP B N 1
ATOM 3690 C CA . ASP B 1 49 ? -2.932 26.047 -11.805 1 90.19 49 ASP B CA 1
ATOM 3691 C C . ASP B 1 49 ? -2.502 24.656 -12.281 1 90.19 49 ASP B C 1
ATOM 3693 O O . ASP B 1 49 ? -3.34 23.781 -12.469 1 90.19 49 ASP B O 1
ATOM 3697 N N . ILE B 1 50 ? -1.174 24.531 -12.469 1 92.75 50 ILE B N 1
ATOM 3698 C CA . ILE B 1 50 ? -0.65 23.25 -12.914 1 92.75 50 ILE B CA 1
ATOM 3699 C C . ILE B 1 50 ? -0.825 22.203 -11.805 1 92.75 50 ILE B C 1
ATOM 3701 O O . ILE B 1 50 ? -1.116 21.031 -12.078 1 92.75 50 ILE B O 1
ATOM 3705 N N . HIS B 1 51 ? -0.69 22.656 -10.609 1 90.62 51 HIS B N 1
ATOM 3706 C CA . HIS B 1 51 ? -0.911 21.766 -9.477 1 90.62 51 HIS B CA 1
ATOM 3707 C C . HIS B 1 51 ? -2.355 21.281 -9.43 1 90.62 51 HIS B C 1
ATOM 3709 O O . HIS B 1 51 ? -2.611 20.094 -9.234 1 90.62 51 HIS B O 1
ATOM 3715 N N . SER B 1 52 ? -3.26 22.172 -9.617 1 92.19 52 SER B N 1
ATOM 3716 C CA . SER B 1 52 ? -4.676 21.828 -9.625 1 92.19 52 SER B CA 1
ATOM 3717 C C . SER B 1 52 ? -5 20.875 -10.773 1 92.19 52 SER B C 1
ATOM 3719 O O . SER B 1 52 ? -5.809 19.953 -10.617 1 92.19 52 SER B O 1
ATOM 3721 N N . THR B 1 53 ? -4.391 21.141 -11.93 1 96.44 53 THR B N 1
ATOM 3722 C CA . THR B 1 53 ? -4.59 20.281 -13.094 1 96.44 53 THR B CA 1
ATOM 3723 C C . THR B 1 53 ? -4.09 18.859 -12.812 1 96.44 53 THR B C 1
ATOM 3725 O O . THR B 1 53 ? -4.738 17.891 -13.188 1 96.44 53 THR B O 1
ATOM 3728 N N . ARG B 1 54 ? -2.926 18.797 -12.164 1 95.69 54 ARG B N 1
ATOM 3729 C CA . ARG B 1 54 ? -2.371 17.5 -11.789 1 95.69 54 ARG B CA 1
ATOM 3730 C C . ARG B 1 54 ? -3.318 16.734 -10.859 1 95.69 54 ARG B C 1
ATOM 3732 O O . ARG B 1 54 ? -3.518 15.531 -11.016 1 95.69 54 ARG B O 1
ATOM 3739 N N . ILE B 1 55 ? -3.893 17.406 -9.898 1 94.38 55 ILE B N 1
ATOM 3740 C CA . ILE B 1 55 ? -4.828 16.797 -8.953 1 94.38 55 ILE B CA 1
ATOM 3741 C C . ILE B 1 55 ? -6.043 16.25 -9.703 1 94.38 55 ILE B C 1
ATOM 3743 O O . ILE B 1 55 ? -6.496 15.141 -9.445 1 94.38 55 ILE B O 1
ATOM 3747 N N . GLN B 1 56 ? -6.555 17.031 -10.641 1 96.69 56 GLN B N 1
ATOM 3748 C CA . GLN B 1 56 ? -7.699 16.609 -11.445 1 96.69 56 GLN B CA 1
ATOM 3749 C C . GLN B 1 56 ? -7.375 15.352 -12.25 1 96.69 56 GLN B C 1
ATOM 3751 O O . GLN B 1 56 ? -8.211 14.453 -12.375 1 96.69 56 GLN B O 1
ATOM 3756 N N . LEU B 1 57 ? -6.188 15.359 -12.828 1 98.31 57 LEU B N 1
ATOM 3757 C CA . LEU B 1 57 ? -5.75 14.203 -13.602 1 98.31 57 LEU B CA 1
ATOM 3758 C C . LEU B 1 57 ? -5.684 12.953 -12.727 1 98.31 57 LEU B C 1
ATOM 3760 O O . LEU B 1 57 ? -6.148 11.883 -13.125 1 98.31 57 LEU B O 1
ATOM 3764 N N . ASN B 1 58 ? -5.117 13.086 -11.523 1 97.62 58 ASN B N 1
ATOM 3765 C CA . ASN B 1 58 ? -5.047 11.969 -10.586 1 97.62 58 ASN B CA 1
ATOM 3766 C C . ASN B 1 58 ? -6.434 11.445 -10.242 1 97.62 58 ASN B C 1
ATOM 3768 O O . ASN B 1 58 ? -6.668 10.234 -10.266 1 97.62 58 ASN B O 1
ATOM 3772 N N . ASP B 1 59 ? -7.363 12.305 -9.922 1 97.12 59 ASP B N 1
ATOM 3773 C CA . ASP B 1 59 ? -8.719 11.906 -9.547 1 97.12 59 ASP B CA 1
ATOM 3774 C C . ASP B 1 59 ? -9.398 11.148 -10.688 1 97.12 59 ASP B C 1
ATOM 3776 O O . ASP B 1 59 ? -9.961 10.078 -10.477 1 97.12 59 ASP B O 1
ATOM 3780 N N . ALA B 1 60 ? -9.297 11.703 -11.859 1 98.44 60 ALA B N 1
ATOM 3781 C CA . ALA B 1 60 ? -9.977 11.117 -13.016 1 98.44 60 ALA B CA 1
ATOM 3782 C C . ALA B 1 60 ? -9.383 9.758 -13.375 1 98.44 60 ALA B C 1
ATOM 3784 O O . ALA B 1 60 ? -10.117 8.797 -13.617 1 98.44 60 ALA B O 1
ATOM 3785 N N . ALA B 1 61 ? -8.07 9.695 -13.438 1 98.62 61 ALA B N 1
ATOM 3786 C CA . ALA B 1 61 ? -7.402 8.453 -13.82 1 98.62 61 ALA B CA 1
ATOM 3787 C C . ALA B 1 61 ? -7.645 7.359 -12.789 1 98.62 61 ALA B C 1
ATOM 3789 O O . ALA B 1 61 ? -7.871 6.199 -13.141 1 98.62 61 ALA B O 1
ATOM 3790 N N . GLN B 1 62 ? -7.602 7.691 -11.5 1 97.75 62 GLN B N 1
ATOM 3791 C CA . GLN B 1 62 ? -7.797 6.703 -10.453 1 97.75 62 GLN B CA 1
ATOM 3792 C C . GLN B 1 62 ? -9.234 6.191 -10.438 1 97.75 62 GLN B C 1
ATOM 3794 O O . GLN B 1 62 ? -9.469 4.988 -10.289 1 97.75 62 GLN B O 1
ATOM 3799 N N . ASP B 1 63 ? -10.203 7.094 -10.555 1 98.19 63 ASP B N 1
ATOM 3800 C CA . ASP B 1 63 ? -11.594 6.66 -10.633 1 98.19 63 ASP B CA 1
ATOM 3801 C C . ASP B 1 63 ? -11.828 5.777 -11.859 1 98.19 63 ASP B C 1
ATOM 3803 O O . ASP B 1 63 ? -12.539 4.777 -11.781 1 98.19 63 ASP B O 1
ATOM 3807 N N . LEU B 1 64 ? -11.242 6.172 -12.992 1 98.56 64 LEU B N 1
ATOM 3808 C CA . LEU B 1 64 ? -11.375 5.379 -14.211 1 98.56 64 LEU B CA 1
ATOM 3809 C C . LEU B 1 64 ? -10.852 3.963 -13.992 1 98.56 64 LEU B C 1
ATOM 3811 O O . LEU B 1 64 ? -11.516 2.988 -14.359 1 98.56 64 LEU B O 1
ATOM 3815 N N . LEU B 1 65 ? -9.672 3.811 -13.398 1 98.06 65 LEU B N 1
ATOM 3816 C CA . LEU B 1 65 ? -9.07 2.506 -13.156 1 98.06 65 LEU B CA 1
ATOM 3817 C C . LEU B 1 65 ? -9.938 1.675 -12.211 1 98.06 65 LEU B C 1
ATOM 3819 O O . LEU B 1 65 ? -10.148 0.484 -12.453 1 98.06 65 LEU B O 1
ATOM 3823 N N . ARG B 1 66 ? -10.438 2.32 -11.156 1 97.75 66 ARG B N 1
ATOM 3824 C CA . ARG B 1 66 ? -11.281 1.602 -10.195 1 97.75 66 ARG B CA 1
ATOM 3825 C C . ARG B 1 66 ? -12.539 1.062 -10.867 1 97.75 66 ARG B C 1
ATOM 3827 O O . ARG B 1 66 ? -12.953 -0.069 -10.609 1 97.75 66 ARG B O 1
ATOM 3834 N N . LEU B 1 67 ? -13.102 1.863 -11.719 1 98.06 67 LEU B N 1
ATOM 3835 C CA . LEU B 1 67 ? -14.352 1.477 -12.367 1 98.06 67 LEU B CA 1
ATOM 3836 C C . LEU B 1 67 ? -14.102 0.404 -13.422 1 98.06 67 LEU B C 1
ATOM 3838 O O . LEU B 1 67 ? -14.859 -0.56 -13.531 1 98.06 67 LEU B O 1
ATOM 3842 N N . ILE B 1 68 ? -13.039 0.544 -14.172 1 97.69 68 ILE B N 1
ATOM 3843 C CA . ILE B 1 68 ? -12.719 -0.399 -15.242 1 97.69 68 ILE B CA 1
ATOM 3844 C C . ILE B 1 68 ? -12.32 -1.744 -14.641 1 97.69 68 ILE B C 1
ATOM 3846 O O . ILE B 1 68 ? -12.648 -2.799 -15.188 1 97.69 68 ILE B O 1
ATOM 3850 N N . ASN B 1 69 ? -11.602 -1.789 -13.617 1 96.25 69 ASN B N 1
ATOM 3851 C CA . ASN B 1 69 ? -11.156 -3.025 -12.984 1 96.25 69 ASN B CA 1
ATOM 3852 C C . ASN B 1 69 ? -12.281 -3.695 -12.203 1 96.25 69 ASN B C 1
ATOM 3854 O O . ASN B 1 69 ? -12.438 -4.918 -12.258 1 96.25 69 ASN B O 1
ATOM 3858 N N . GLY B 1 70 ? -13.133 -2.881 -11.547 1 96.12 70 GLY B N 1
ATOM 3859 C CA . GLY B 1 70 ? -14.109 -3.404 -10.609 1 96.12 70 GLY B CA 1
ATOM 3860 C C . GLY B 1 70 ? -13.5 -3.824 -9.281 1 96.12 70 GLY B C 1
ATOM 3861 O O . GLY B 1 70 ? -12.273 -3.936 -9.164 1 96.12 70 GLY B O 1
ATOM 3862 N N . PRO B 1 71 ? -14.305 -4.051 -8.289 1 96.06 71 PRO B N 1
ATOM 3863 C CA . PRO B 1 71 ? -13.812 -4.297 -6.934 1 96.06 71 PRO B CA 1
ATOM 3864 C C . PRO B 1 71 ? -12.953 -5.555 -6.836 1 96.06 71 PRO B C 1
ATOM 3866 O O . PRO B 1 71 ? -11.914 -5.547 -6.168 1 96.06 71 PRO B O 1
ATOM 3869 N N . ALA B 1 72 ? -13.312 -6.641 -7.504 1 92.88 72 ALA B N 1
ATOM 3870 C CA . ALA B 1 72 ? -12.586 -7.902 -7.387 1 92.88 72 ALA B CA 1
ATOM 3871 C C . ALA B 1 72 ? -11.148 -7.758 -7.887 1 92.88 72 ALA B C 1
ATOM 3873 O O . ALA B 1 72 ? -10.203 -8.156 -7.203 1 92.88 72 ALA B O 1
ATOM 3874 N N . ASN B 1 73 ? -11.016 -7.164 -9.062 1 91.62 73 ASN B N 1
ATOM 3875 C CA . ASN B 1 73 ? -9.68 -6.977 -9.625 1 91.62 73 ASN B CA 1
ATOM 3876 C C . ASN B 1 73 ? -8.875 -5.945 -8.836 1 91.62 73 ASN B C 1
ATOM 3878 O O . ASN B 1 73 ? -7.656 -6.066 -8.711 1 91.62 73 ASN B O 1
ATOM 3882 N N . GLU B 1 74 ? -9.516 -4.938 -8.312 1 94.25 74 GLU B N 1
ATOM 3883 C CA . GLU B 1 74 ? -8.844 -3.953 -7.469 1 94.25 74 GLU B CA 1
ATOM 3884 C C . GLU B 1 74 ? -8.281 -4.605 -6.207 1 94.25 74 GLU B C 1
ATOM 3886 O O . GLU B 1 74 ? -7.145 -4.336 -5.82 1 94.25 74 GLU B O 1
ATOM 3891 N N . TYR B 1 75 ? -9.094 -5.43 -5.578 1 94.56 75 TYR B N 1
ATOM 3892 C CA . TYR B 1 75 ? -8.633 -6.086 -4.359 1 94.56 75 TYR B CA 1
ATOM 3893 C C . TYR B 1 75 ? -7.535 -7.102 -4.672 1 94.56 75 TYR B C 1
ATOM 3895 O O . TYR B 1 75 ? -6.621 -7.301 -3.869 1 94.56 75 TYR B O 1
ATOM 3903 N N . ARG B 1 76 ? -7.594 -7.734 -5.832 1 88.31 76 ARG B N 1
ATOM 3904 C CA . ARG B 1 76 ? -6.555 -8.688 -6.207 1 88.31 76 ARG B CA 1
ATOM 3905 C C . ARG B 1 76 ? -5.188 -8.016 -6.242 1 88.31 76 ARG B C 1
ATOM 3907 O O . ARG B 1 76 ? -4.191 -8.602 -5.812 1 88.31 76 ARG B O 1
ATOM 3914 N N . SER B 1 77 ? -5.168 -6.867 -6.738 1 88.25 77 SER B N 1
ATOM 3915 C CA . SER B 1 77 ? -3.916 -6.121 -6.805 1 88.25 77 SER B CA 1
ATOM 3916 C C . SER B 1 77 ? -3.551 -5.535 -5.445 1 88.25 77 SER B C 1
ATOM 3918 O O . SER B 1 77 ? -2.373 -5.48 -5.082 1 88.25 77 SER B O 1
ATOM 3920 N N . PHE B 1 78 ? -4.535 -5.219 -4.703 1 93.75 78 PHE B N 1
ATOM 3921 C CA . PHE B 1 78 ? -4.324 -4.418 -3.502 1 93.75 78 PHE B CA 1
ATOM 3922 C C . PHE B 1 78 ? -3.98 -5.309 -2.312 1 93.75 78 PHE B C 1
ATOM 3924 O O . PHE B 1 78 ? -3.17 -4.93 -1.462 1 93.75 78 PHE B O 1
ATOM 3931 N N . TYR B 1 79 ? -4.594 -6.5 -2.182 1 94.12 79 TYR B N 1
ATOM 3932 C CA . TYR B 1 79 ? -4.465 -7.234 -0.929 1 94.12 79 TYR B CA 1
ATOM 3933 C C . TYR B 1 79 ? -3.064 -7.82 -0.782 1 94.12 79 TYR B C 1
ATOM 3935 O O . TYR B 1 79 ? -2.711 -8.344 0.277 1 94.12 79 TYR B O 1
ATOM 3943 N N . MET B 1 80 ? -2.164 -7.656 -1.811 1 94.38 80 MET B N 1
ATOM 3944 C CA . MET B 1 80 ? -0.77 -8.078 -1.705 1 94.38 80 MET B CA 1
ATOM 3945 C C . MET B 1 80 ? 0.164 -6.871 -1.71 1 94.38 80 MET B C 1
ATOM 3947 O O . MET B 1 80 ? 1.377 -7.023 -1.864 1 94.38 80 MET B O 1
ATOM 3951 N N . SER B 1 81 ? -0.38 -5.684 -1.491 1 95.38 81 SER B N 1
ATOM 3952 C CA . SER B 1 81 ? 0.392 -4.449 -1.604 1 95.38 81 SER B CA 1
ATOM 3953 C C . SER B 1 81 ? 1.433 -4.348 -0.493 1 95.38 81 SER B C 1
ATOM 3955 O O . SER B 1 81 ? 2.463 -3.691 -0.661 1 95.38 81 SER B O 1
ATOM 3957 N N . HIS B 1 82 ? 1.205 -4.973 0.695 1 97.44 82 HIS B N 1
ATOM 3958 C CA . HIS B 1 82 ? 2.15 -4.902 1.804 1 97.44 82 HIS B CA 1
ATOM 3959 C C . HIS B 1 82 ? 3.443 -5.641 1.473 1 97.44 82 HIS B C 1
ATOM 3961 O O . HIS B 1 82 ? 4.477 -5.398 2.098 1 97.44 82 HIS B O 1
ATOM 3967 N N . TYR B 1 83 ? 3.469 -6.488 0.477 1 97.94 83 TYR B N 1
ATOM 3968 C CA . TYR B 1 83 ? 4.699 -7.152 0.061 1 97.94 83 TYR B CA 1
ATOM 3969 C C . TYR B 1 83 ? 5.625 -6.18 -0.66 1 97.94 83 TYR B C 1
ATOM 3971 O O . TYR B 1 83 ? 6.848 -6.34 -0.631 1 97.94 83 TYR B O 1
ATOM 3979 N N . THR B 1 84 ? 5.051 -5.184 -1.334 1 97.75 84 THR B N 1
ATOM 3980 C CA . THR B 1 84 ? 5.859 -4.105 -1.896 1 97.75 84 THR B CA 1
ATOM 3981 C C . THR B 1 84 ? 6.539 -3.309 -0.789 1 97.75 84 THR B C 1
ATOM 3983 O O . THR B 1 84 ? 7.703 -2.924 -0.92 1 97.75 84 THR B O 1
ATOM 3986 N N . LEU B 1 85 ? 5.812 -3.088 0.301 1 98 85 LEU B N 1
ATOM 3987 C CA . LEU B 1 85 ? 6.398 -2.41 1.452 1 98 85 LEU B CA 1
ATOM 3988 C C . LEU B 1 85 ? 7.551 -3.219 2.033 1 98 85 LEU B C 1
ATOM 3990 O O . LEU B 1 85 ? 8.57 -2.654 2.43 1 98 85 LEU B O 1
ATOM 3994 N N . ALA B 1 86 ? 7.387 -4.516 2.07 1 98.56 86 ALA B N 1
ATOM 3995 C CA . ALA B 1 86 ? 8.461 -5.387 2.533 1 98.56 86 ALA B CA 1
ATOM 3996 C C . ALA B 1 86 ? 9.703 -5.246 1.654 1 98.56 86 ALA B C 1
ATOM 3998 O O . ALA B 1 86 ? 10.828 -5.227 2.156 1 98.56 86 ALA B O 1
ATOM 3999 N N . ALA B 1 87 ? 9.492 -5.152 0.349 1 98.62 87 ALA B N 1
ATOM 4000 C CA . ALA B 1 87 ? 10.602 -4.996 -0.584 1 98.62 87 ALA B CA 1
ATOM 4001 C C . ALA B 1 87 ? 11.344 -3.68 -0.342 1 98.62 87 ALA B C 1
ATOM 4003 O O . ALA B 1 87 ? 12.57 -3.648 -0.304 1 98.62 87 ALA B O 1
ATOM 4004 N N . TYR B 1 88 ? 10.602 -2.607 -0.153 1 98.62 88 TYR B N 1
ATOM 4005 C CA . TYR B 1 88 ? 11.203 -1.314 0.151 1 98.62 88 TYR B CA 1
ATOM 4006 C C . TYR B 1 88 ? 11.977 -1.369 1.459 1 98.62 88 TYR B C 1
ATOM 4008 O O . TYR B 1 88 ? 13.062 -0.794 1.567 1 98.62 88 TYR B O 1
ATOM 4016 N N . GLN B 1 89 ? 11.375 -2.004 2.477 1 98.56 89 GLN B N 1
ATOM 4017 C CA . GLN B 1 89 ? 12.023 -2.109 3.781 1 98.56 89 GLN B CA 1
ATOM 4018 C C . GLN B 1 89 ? 13.391 -2.768 3.664 1 98.56 89 GLN B C 1
ATOM 4020 O O . GLN B 1 89 ? 14.383 -2.252 4.188 1 98.56 89 GLN B O 1
ATOM 4025 N N . VAL B 1 90 ? 13.477 -3.873 2.936 1 98.62 90 VAL B N 1
ATOM 4026 C CA . VAL B 1 90 ? 14.734 -4.578 2.75 1 98.62 90 VAL B CA 1
ATOM 4027 C C . VAL B 1 90 ? 15.711 -3.703 1.96 1 98.62 90 VAL B C 1
ATOM 4029 O O . VAL B 1 90 ? 16.875 -3.58 2.324 1 98.62 90 VAL B O 1
ATOM 4032 N N . ALA B 1 91 ? 15.25 -3.086 0.881 1 98.75 91 ALA B N 1
ATOM 4033 C CA . ALA B 1 91 ? 16.094 -2.266 0.022 1 98.75 91 ALA B CA 1
ATOM 4034 C C . ALA B 1 91 ? 16.703 -1.096 0.797 1 98.75 91 ALA B C 1
ATOM 4036 O O . ALA B 1 91 ? 17.859 -0.738 0.595 1 98.75 91 ALA B O 1
ATOM 4037 N N . LEU B 1 92 ? 15.891 -0.472 1.675 1 98.12 92 LEU B N 1
ATOM 4038 C CA . LEU B 1 92 ? 16.344 0.667 2.463 1 98.12 92 LEU B CA 1
ATOM 4039 C C . LEU B 1 92 ? 17.328 0.22 3.551 1 98.12 92 LEU B C 1
ATOM 4041 O O . LEU B 1 92 ? 18.375 0.844 3.748 1 98.12 92 LEU B O 1
ATOM 4045 N N . HIS B 1 93 ? 17.031 -0.854 4.254 1 97.38 93 HIS B N 1
ATOM 4046 C CA . HIS B 1 93 ? 17.859 -1.358 5.34 1 97.38 93 HIS B CA 1
ATOM 4047 C C . HIS B 1 93 ? 19.25 -1.735 4.844 1 97.38 93 HIS B C 1
ATOM 4049 O O . HIS B 1 93 ? 20.234 -1.555 5.559 1 97.38 93 HIS B O 1
ATOM 4055 N N . PHE B 1 94 ? 19.312 -2.221 3.641 1 98.06 94 PHE B N 1
ATOM 4056 C CA . PHE B 1 94 ? 20.594 -2.713 3.129 1 98.06 94 PHE B CA 1
ATOM 4057 C C . PHE B 1 94 ? 21.141 -1.774 2.064 1 98.06 94 PHE B C 1
ATOM 4059 O O . PHE B 1 94 ? 22.047 -2.148 1.308 1 98.06 94 PHE B O 1
ATOM 4066 N N . LYS B 1 95 ? 20.531 -0.6 1.885 1 97.62 95 LYS B N 1
ATOM 4067 C CA . LYS B 1 95 ? 21.031 0.538 1.113 1 97.62 95 LYS B CA 1
ATOM 4068 C C . LYS B 1 95 ? 21.172 0.181 -0.364 1 97.62 95 LYS B C 1
ATOM 4070 O O . LYS B 1 95 ? 22.141 0.562 -1.011 1 97.62 95 LYS B O 1
ATOM 4075 N N . LEU B 1 96 ? 20.234 -0.588 -0.884 1 98.44 96 LEU B N 1
ATOM 4076 C CA . LEU B 1 96 ? 20.266 -0.963 -2.293 1 98.44 96 LEU B CA 1
ATOM 4077 C C . LEU B 1 96 ? 20.234 0.273 -3.186 1 98.44 96 LEU B C 1
ATOM 4079 O O . LEU B 1 96 ? 20.922 0.319 -4.215 1 98.44 96 LEU B O 1
ATOM 4083 N N . PHE B 1 97 ? 19.5 1.309 -2.795 1 98.44 97 PHE B N 1
ATOM 4084 C CA . PHE B 1 97 ? 19.359 2.521 -3.594 1 98.44 97 PHE B CA 1
ATOM 4085 C C . PHE B 1 97 ? 20.703 3.236 -3.725 1 98.44 97 PHE B C 1
ATOM 4087 O O . PHE B 1 97 ? 20.984 3.842 -4.762 1 98.44 97 PHE B O 1
ATOM 4094 N N . ARG B 1 98 ? 21.531 3.133 -2.756 1 97.25 98 ARG B N 1
ATOM 4095 C CA . ARG B 1 98 ? 22.828 3.787 -2.773 1 97.25 98 ARG B CA 1
ATOM 4096 C C . ARG B 1 98 ? 23.859 2.92 -3.48 1 97.25 98 ARG B C 1
ATOM 4098 O O . ARG B 1 98 ? 24.828 3.436 -4.039 1 97.25 98 ARG B O 1
ATOM 4105 N N . HIS B 1 99 ? 23.688 1.646 -3.408 1 98 99 HIS B N 1
ATOM 4106 C CA . HIS B 1 99 ? 24.672 0.731 -3.973 1 98 99 HIS B CA 1
ATOM 4107 C C . HIS B 1 99 ? 24.547 0.654 -5.488 1 98 99 HIS B C 1
ATOM 4109 O O . HIS B 1 99 ? 25.484 0.258 -6.176 1 98 99 HIS B O 1
ATOM 4115 N N . VAL B 1 100 ? 23.344 0.956 -6.066 1 98.19 100 VAL B N 1
ATOM 4116 C CA . VAL B 1 100 ? 23.25 1.113 -7.516 1 98.19 100 VAL B CA 1
ATOM 4117 C C . VAL B 1 100 ? 23.906 2.424 -7.941 1 98.19 100 VAL B C 1
ATOM 4119 O O . VAL B 1 100 ? 23.562 3.494 -7.434 1 98.19 100 VAL B O 1
ATOM 4122 N N . PRO B 1 101 ? 24.875 2.363 -8.766 1 97.44 101 PRO B N 1
ATOM 4123 C CA . PRO B 1 101 ? 25.594 3.596 -9.117 1 97.44 101 PRO B CA 1
ATOM 4124 C C . PRO B 1 101 ? 24.75 4.527 -9.992 1 97.44 101 PRO B C 1
ATOM 4126 O O . PRO B 1 101 ? 24.141 4.078 -10.961 1 97.44 101 PRO B O 1
ATOM 4129 N N . LEU B 1 102 ? 24.766 5.809 -9.648 1 97.25 102 LEU B N 1
ATOM 4130 C CA . LEU B 1 102 ? 24.125 6.816 -10.492 1 97.25 102 LEU B CA 1
ATOM 4131 C C . LEU B 1 102 ? 24.828 6.922 -11.844 1 97.25 102 LEU B C 1
ATOM 4133 O O . LEU B 1 102 ? 26.062 7.016 -11.898 1 97.25 102 LEU B O 1
ATOM 4137 N N . GLY B 1 103 ? 24.141 6.863 -12.938 1 96.44 103 GLY B N 1
ATOM 4138 C CA . GLY B 1 103 ? 24.703 7.039 -14.273 1 96.44 103 GLY B CA 1
ATOM 4139 C C . GLY B 1 103 ? 25.312 5.766 -14.836 1 96.44 103 GLY B C 1
ATOM 4140 O O . GLY B 1 103 ? 25.906 5.785 -15.914 1 96.44 103 GLY B O 1
ATOM 4141 N N . SER B 1 104 ? 25.203 4.68 -14.102 1 96.94 104 SER B N 1
ATOM 4142 C CA . SER B 1 104 ? 25.75 3.412 -14.578 1 96.94 104 SER B CA 1
ATOM 4143 C C . SER B 1 104 ? 24.859 2.24 -14.164 1 96.94 104 SER B C 1
ATOM 4145 O O . SER B 1 104 ? 23.781 2.438 -13.617 1 96.94 104 SER B O 1
ATOM 4147 N N . LYS B 1 105 ? 25.203 1.066 -14.602 1 97.88 105 LYS B N 1
ATOM 4148 C CA . LYS B 1 105 ? 24.422 -0.14 -14.344 1 97.88 105 LYS B CA 1
ATOM 4149 C C . LYS B 1 105 ? 25.141 -1.053 -13.344 1 97.88 105 LYS B C 1
ATOM 4151 O O . LYS B 1 105 ? 26.328 -0.872 -13.07 1 97.88 105 LYS B O 1
ATOM 4156 N N . VAL B 1 106 ? 24.469 -1.979 -12.742 1 98.44 106 VAL B N 1
ATOM 4157 C CA . VAL B 1 106 ? 25 -2.961 -11.805 1 98.44 106 VAL B CA 1
ATOM 4158 C C . VAL B 1 106 ? 24.297 -4.301 -12.008 1 98.44 106 VAL B C 1
ATOM 4160 O O . VAL B 1 106 ? 23.109 -4.344 -12.305 1 98.44 106 VAL B O 1
ATOM 4163 N N . SER B 1 107 ? 25.016 -5.344 -11.867 1 98.5 107 SER B N 1
ATOM 4164 C CA . SER B 1 107 ? 24.406 -6.676 -11.891 1 98.5 107 SER B CA 1
ATOM 4165 C C . SER B 1 107 ? 23.828 -7.043 -10.531 1 98.5 107 SER B C 1
ATOM 4167 O O . SER B 1 107 ? 24.219 -6.469 -9.508 1 98.5 107 SER B O 1
ATOM 4169 N N . ILE B 1 108 ? 22.969 -7.984 -10.492 1 97.75 108 ILE B N 1
ATOM 4170 C CA . ILE B 1 108 ? 22.422 -8.484 -9.242 1 97.75 108 ILE B CA 1
ATOM 4171 C C . ILE B 1 108 ? 23.547 -8.984 -8.344 1 97.75 108 ILE B C 1
ATOM 4173 O O . ILE B 1 108 ? 23.547 -8.742 -7.137 1 97.75 108 ILE B O 1
ATOM 4177 N N . ALA B 1 109 ? 24.438 -9.742 -8.953 1 97.81 109 ALA B N 1
ATOM 4178 C CA . ALA B 1 109 ? 25.562 -10.266 -8.195 1 97.81 109 ALA B CA 1
ATOM 4179 C C . ALA B 1 109 ? 26.375 -9.141 -7.555 1 97.81 109 ALA B C 1
ATOM 4181 O O . ALA B 1 109 ? 26.75 -9.219 -6.383 1 97.81 109 ALA B O 1
ATOM 4182 N N . GLY B 1 110 ? 26.688 -8.133 -8.359 1 98.31 110 GLY B N 1
ATOM 4183 C CA . GLY B 1 110 ? 27.406 -6.98 -7.852 1 98.31 110 GLY B CA 1
ATOM 4184 C C . GLY B 1 110 ? 26.656 -6.246 -6.754 1 98.31 110 GLY B C 1
ATOM 4185 O O . GLY B 1 110 ? 27.25 -5.859 -5.746 1 98.31 110 GLY B O 1
ATOM 4186 N N . LEU B 1 111 ? 25.406 -6.086 -6.938 1 98.56 111 LEU B N 1
ATOM 4187 C CA . LEU B 1 111 ? 24.578 -5.379 -5.973 1 98.56 111 LEU B CA 1
ATOM 4188 C C . LEU B 1 111 ? 24.484 -6.156 -4.664 1 98.56 111 LEU B C 1
ATOM 4190 O O . LEU B 1 111 ? 24.609 -5.574 -3.582 1 98.56 111 LEU B O 1
ATOM 4194 N N . ALA B 1 112 ? 24.234 -7.469 -4.773 1 98.56 112 ALA B N 1
ATOM 4195 C CA . ALA B 1 112 ? 24.156 -8.328 -3.598 1 98.56 112 ALA B CA 1
ATOM 4196 C C . ALA B 1 112 ? 25.453 -8.312 -2.805 1 98.56 112 ALA B C 1
ATOM 4198 O O . ALA B 1 112 ? 25.438 -8.281 -1.573 1 98.56 112 ALA B O 1
ATOM 4199 N N . SER B 1 113 ? 26.547 -8.312 -3.508 1 98.38 113 SER B N 1
ATOM 4200 C CA . SER B 1 113 ? 27.859 -8.281 -2.877 1 98.38 113 SER B CA 1
ATOM 4201 C C . SER B 1 113 ? 28.062 -6.98 -2.102 1 98.38 113 SER B C 1
ATOM 4203 O O . SER B 1 113 ? 28.5 -7.004 -0.947 1 98.38 113 SER B O 1
ATOM 4205 N N . LYS B 1 114 ? 27.75 -5.867 -2.68 1 98.12 114 LYS B N 1
ATOM 4206 C CA . LYS B 1 114 ? 27.906 -4.57 -2.029 1 98.12 114 LYS B CA 1
ATOM 4207 C C . LYS B 1 114 ? 26.969 -4.457 -0.818 1 98.12 114 LYS B C 1
ATOM 4209 O O . LYS B 1 114 ? 27.359 -3.885 0.207 1 98.12 114 LYS B O 1
ATOM 4214 N N . ALA B 1 115 ? 25.781 -4.984 -0.953 1 98.06 115 ALA B N 1
ATOM 4215 C CA . ALA B 1 115 ? 24.781 -4.898 0.105 1 98.06 115 ALA B CA 1
ATOM 4216 C C . ALA B 1 115 ? 25.062 -5.902 1.216 1 98.06 115 ALA B C 1
ATOM 4218 O O . ALA B 1 115 ? 24.562 -5.77 2.332 1 98.06 115 ALA B O 1
ATOM 4219 N N . GLY B 1 116 ? 25.844 -6.957 0.891 1 98.19 116 GLY B N 1
ATOM 4220 C CA . GLY B 1 116 ? 26.156 -7.996 1.857 1 98.19 116 GLY B CA 1
ATOM 4221 C C . GLY B 1 116 ? 25 -8.93 2.143 1 98.19 116 GLY B C 1
ATOM 4222 O O . GLY B 1 116 ? 24.781 -9.32 3.291 1 98.19 116 GLY B O 1
ATOM 4223 N N . ILE B 1 117 ? 24.156 -9.203 1.144 1 98 117 ILE B N 1
ATOM 4224 C CA . ILE B 1 117 ? 23.031 -10.109 1.347 1 98 117 ILE B CA 1
ATOM 4225 C C . ILE B 1 117 ? 23.031 -11.18 0.263 1 98 117 ILE B C 1
ATOM 4227 O O . ILE B 1 117 ? 23.75 -11.078 -0.727 1 98 117 ILE B O 1
ATOM 4231 N N . ASP B 1 118 ? 22.25 -12.242 0.505 1 96.81 118 ASP B N 1
ATOM 4232 C CA . ASP B 1 118 ? 22.078 -13.344 -0.439 1 96.81 118 ASP B CA 1
ATOM 4233 C C . ASP B 1 118 ? 21.609 -12.828 -1.801 1 96.81 118 ASP B C 1
ATOM 4235 O O . ASP B 1 118 ? 20.734 -11.969 -1.88 1 96.81 118 ASP B O 1
ATOM 4239 N N . GLU B 1 119 ? 22.219 -13.352 -2.887 1 96.75 119 GLU B N 1
ATOM 4240 C CA . GLU B 1 119 ? 21.953 -12.914 -4.25 1 96.75 119 GLU B CA 1
ATOM 4241 C C . GLU B 1 119 ? 20.484 -13.156 -4.625 1 96.75 119 GLU B C 1
ATOM 4243 O O . GLU B 1 119 ? 19.859 -12.328 -5.293 1 96.75 119 GLU B O 1
ATOM 4248 N N . GLY B 1 120 ? 19.953 -14.32 -4.289 1 95.12 120 GLY B N 1
ATOM 4249 C CA . GLY B 1 120 ? 18.578 -14.641 -4.598 1 95.12 120 GLY B CA 1
ATOM 4250 C C . GLY B 1 120 ? 17.578 -13.672 -3.98 1 95.12 120 GLY B C 1
ATOM 4251 O O . GLY B 1 120 ? 16.609 -13.266 -4.629 1 95.12 120 GLY B O 1
ATOM 4252 N N . ARG B 1 121 ? 17.781 -13.344 -2.725 1 96 121 ARG B N 1
ATOM 4253 C CA . ARG B 1 121 ? 16.922 -12.383 -2.039 1 96 121 ARG B CA 1
ATOM 4254 C C . ARG B 1 121 ? 17.047 -11 -2.658 1 96 121 ARG B C 1
ATOM 4256 O O . ARG B 1 121 ? 16.031 -10.312 -2.865 1 96 121 ARG B O 1
ATOM 4263 N N . CYS B 1 122 ? 18.312 -10.594 -2.936 1 98.06 122 CYS B N 1
ATOM 4264 C CA . CYS B 1 122 ? 18.531 -9.32 -3.596 1 98.06 122 CYS B CA 1
ATOM 4265 C C . CYS B 1 122 ? 17.797 -9.242 -4.926 1 98.06 122 CYS B C 1
ATOM 4267 O O . CYS B 1 122 ? 17.156 -8.242 -5.227 1 98.06 122 CYS B O 1
ATOM 4269 N N . ARG B 1 123 ? 17.859 -10.289 -5.699 1 97.44 123 ARG B N 1
ATOM 4270 C CA . ARG B 1 123 ? 17.219 -10.391 -7.008 1 97.44 123 ARG B CA 1
ATOM 4271 C C . ARG B 1 123 ? 15.711 -10.195 -6.898 1 97.44 123 ARG B C 1
ATOM 4273 O O . ARG B 1 123 ? 15.117 -9.438 -7.672 1 97.44 123 ARG B O 1
ATOM 4280 N N . ARG B 1 124 ? 15.094 -10.82 -5.996 1 96.69 124 ARG B N 1
ATOM 4281 C CA . ARG B 1 124 ? 13.641 -10.758 -5.824 1 96.69 124 ARG B CA 1
ATOM 4282 C C . ARG B 1 124 ? 13.195 -9.352 -5.453 1 96.69 124 ARG B C 1
ATOM 4284 O O . ARG B 1 124 ? 12.203 -8.852 -5.988 1 96.69 124 ARG B O 1
ATOM 4291 N N . VAL B 1 125 ? 13.93 -8.742 -4.555 1 98.31 125 VAL B N 1
ATOM 4292 C CA . VAL B 1 125 ? 13.594 -7.402 -4.078 1 98.31 125 VAL B CA 1
ATOM 4293 C C . VAL B 1 125 ? 13.695 -6.406 -5.23 1 98.31 125 VAL B C 1
ATOM 4295 O O . VAL B 1 125 ? 12.742 -5.664 -5.504 1 98.31 125 VAL B O 1
ATOM 4298 N N . ILE B 1 126 ? 14.805 -6.406 -5.941 1 98.5 126 ILE B N 1
ATOM 4299 C CA . ILE B 1 126 ? 15.031 -5.363 -6.938 1 98.5 126 ILE B CA 1
ATOM 4300 C C . ILE B 1 126 ? 14.133 -5.609 -8.148 1 98.5 126 ILE B C 1
ATOM 4302 O O . ILE B 1 126 ? 13.672 -4.664 -8.789 1 98.5 126 ILE B O 1
ATOM 4306 N N . LYS B 1 127 ? 13.883 -6.875 -8.531 1 98.25 127 LYS B N 1
ATOM 4307 C CA . LYS B 1 127 ? 13 -7.168 -9.656 1 98.25 127 LYS B CA 1
ATOM 4308 C C . LYS B 1 127 ? 11.562 -6.758 -9.352 1 98.25 127 LYS B C 1
ATOM 4310 O O . LYS B 1 127 ? 10.836 -6.305 -10.234 1 98.25 127 LYS B O 1
ATOM 4315 N N . HIS B 1 128 ? 11.148 -7.008 -8.125 1 98.31 128 HIS B N 1
ATOM 4316 C CA . HIS B 1 128 ? 9.82 -6.555 -7.727 1 98.31 128 HIS B CA 1
ATOM 4317 C C . HIS B 1 128 ? 9.695 -5.039 -7.828 1 98.31 128 HIS B C 1
ATOM 4319 O O . HIS B 1 128 ? 8.727 -4.523 -8.391 1 98.31 128 HIS B O 1
ATOM 4325 N N . LEU B 1 129 ? 10.664 -4.309 -7.277 1 98.5 129 LEU B N 1
ATOM 4326 C CA . LEU B 1 129 ? 10.633 -2.85 -7.301 1 98.5 129 LEU B CA 1
ATOM 4327 C C . LEU B 1 129 ? 10.695 -2.328 -8.734 1 98.5 129 LEU B C 1
ATOM 4329 O O . LEU B 1 129 ? 10.094 -1.299 -9.055 1 98.5 129 LEU B O 1
ATOM 4333 N N . ALA B 1 130 ? 11.359 -3.037 -9.633 1 98.31 130 ALA B N 1
ATOM 4334 C CA . ALA B 1 130 ? 11.484 -2.637 -11.031 1 98.31 130 ALA B CA 1
ATOM 4335 C C . ALA B 1 130 ? 10.133 -2.678 -11.734 1 98.31 130 ALA B C 1
ATOM 4337 O O . ALA B 1 130 ? 9.891 -1.924 -12.68 1 98.31 130 ALA B O 1
ATOM 4338 N N . THR B 1 131 ? 9.203 -3.549 -11.273 1 97.25 131 THR B N 1
ATOM 4339 C CA . THR B 1 131 ? 7.895 -3.668 -11.914 1 97.25 131 THR B CA 1
ATOM 4340 C C . THR B 1 131 ? 7.09 -2.381 -11.75 1 97.25 131 THR B C 1
ATOM 4342 O O . THR B 1 131 ? 6.156 -2.125 -12.508 1 97.25 131 THR B O 1
ATOM 4345 N N . GLN B 1 132 ? 7.418 -1.544 -10.773 1 96.25 132 GLN B N 1
ATOM 4346 C CA . GLN B 1 132 ? 6.73 -0.28 -10.531 1 96.25 132 GLN B CA 1
ATOM 4347 C C . GLN B 1 132 ? 7.59 0.905 -10.961 1 96.25 132 GLN B C 1
ATOM 4349 O O . GLN B 1 132 ? 7.469 2.002 -10.414 1 96.25 132 GLN B O 1
ATOM 4354 N N . ARG B 1 133 ? 8.531 0.704 -11.82 1 97.62 133 ARG B N 1
ATOM 4355 C CA . ARG B 1 133 ? 9.367 1.725 -12.445 1 97.62 133 ARG B CA 1
ATOM 4356 C C . ARG B 1 133 ? 10.336 2.33 -11.43 1 97.62 133 ARG B C 1
ATOM 4358 O O . ARG B 1 133 ? 10.797 3.461 -11.602 1 97.62 133 ARG B O 1
ATOM 4365 N N . VAL B 1 134 ? 10.68 1.645 -10.32 1 98.31 134 VAL B N 1
ATOM 4366 C CA . VAL B 1 134 ? 11.617 2.174 -9.328 1 98.31 134 VAL B CA 1
ATOM 4367 C C . VAL B 1 134 ? 13.047 2.014 -9.844 1 98.31 134 VAL B C 1
ATOM 4369 O O . VAL B 1 134 ? 13.859 2.93 -9.711 1 98.31 134 VAL B O 1
ATOM 4372 N N . PHE B 1 135 ? 13.398 0.844 -10.359 1 98.56 135 PHE B N 1
ATOM 4373 C CA . PHE B 1 135 ? 14.625 0.56 -11.102 1 98.56 135 PHE B CA 1
ATOM 4374 C C . PHE B 1 135 ? 14.305 0.118 -12.523 1 98.56 135 PHE B C 1
ATOM 4376 O O . PHE B 1 135 ? 13.141 -0.113 -12.859 1 98.56 135 PHE B O 1
ATOM 4383 N N . GLU B 1 136 ? 15.266 0.1 -13.312 1 98.25 136 GLU B N 1
ATOM 4384 C CA . GLU B 1 136 ? 15.109 -0.422 -14.664 1 98.25 136 GLU B CA 1
ATOM 4385 C C . GLU B 1 136 ? 16.047 -1.596 -14.914 1 98.25 136 GLU B C 1
ATOM 4387 O O . GLU B 1 136 ? 17.266 -1.474 -14.734 1 98.25 136 GLU B O 1
ATOM 4392 N N . GLU B 1 137 ? 15.492 -2.717 -15.195 1 98.25 137 GLU B N 1
ATOM 4393 C CA . GLU B 1 137 ? 16.297 -3.842 -15.672 1 98.25 137 GLU B CA 1
ATOM 4394 C C . GLU B 1 137 ? 16.625 -3.695 -17.156 1 98.25 137 GLU B C 1
ATOM 4396 O O . GLU B 1 137 ? 15.758 -3.898 -18.016 1 98.25 137 GLU B O 1
ATOM 4401 N N . VAL B 1 138 ? 17.844 -3.406 -17.484 1 97.56 138 VAL B N 1
ATOM 4402 C CA . VAL B 1 138 ? 18.219 -3.049 -18.859 1 97.56 138 VAL B CA 1
ATOM 4403 C C . VAL B 1 138 ? 18.641 -4.301 -19.625 1 97.56 138 VAL B C 1
ATOM 4405 O O . VAL B 1 138 ? 18.562 -4.344 -20.859 1 97.56 138 VAL B O 1
ATOM 4408 N N . GLU B 1 139 ? 19.188 -5.238 -18.938 1 97.19 139 GLU B N 1
ATOM 4409 C CA . GLU B 1 139 ? 19.484 -6.609 -19.344 1 97.19 139 GLU B CA 1
ATOM 4410 C C . GLU B 1 139 ? 19.094 -7.602 -18.25 1 97.19 139 GLU B C 1
ATOM 4412 O O . GLU B 1 139 ? 18.891 -7.215 -17.109 1 97.19 139 GLU B O 1
ATOM 4417 N N . PRO B 1 140 ? 18.891 -8.812 -18.688 1 96.44 140 PRO B N 1
ATOM 4418 C CA . PRO B 1 140 ? 18.562 -9.766 -17.609 1 96.44 140 PRO B CA 1
ATOM 4419 C C . PRO B 1 140 ? 19.5 -9.656 -16.422 1 96.44 140 PRO B C 1
ATOM 4421 O O . PRO B 1 140 ? 20.719 -9.828 -16.578 1 96.44 140 PRO B O 1
ATOM 4424 N N . ASP B 1 141 ? 19 -9.227 -15.281 1 97.12 141 ASP B N 1
ATOM 4425 C CA . ASP B 1 141 ? 19.688 -9.18 -13.992 1 97.12 141 ASP B CA 1
ATOM 4426 C C . ASP B 1 141 ? 20.672 -8.023 -13.93 1 97.12 141 ASP B C 1
ATOM 4428 O O . ASP B 1 141 ? 21.641 -8.055 -13.164 1 97.12 141 ASP B O 1
ATOM 4432 N N . VAL B 1 142 ? 20.531 -7.051 -14.812 1 98.5 142 VAL B N 1
ATOM 4433 C CA . VAL B 1 142 ? 21.328 -5.828 -14.797 1 98.5 142 VAL B CA 1
ATOM 4434 C C . VAL B 1 142 ? 20.422 -4.613 -14.664 1 98.5 142 VAL B C 1
ATOM 4436 O O . VAL B 1 142 ? 19.484 -4.441 -15.453 1 98.5 142 VAL B O 1
ATOM 4439 N N . PHE B 1 143 ? 20.75 -3.781 -13.75 1 98.62 143 PHE B N 1
ATOM 4440 C CA . PHE B 1 143 ? 19.797 -2.734 -13.391 1 98.62 143 PHE B CA 1
ATOM 4441 C C . PHE B 1 143 ? 20.469 -1.367 -13.398 1 98.62 143 PHE B C 1
ATOM 4443 O O . PHE B 1 143 ? 21.688 -1.263 -13.188 1 98.62 143 PHE B O 1
ATOM 4450 N N . THR B 1 144 ? 19.75 -0.375 -13.695 1 98.62 144 THR B N 1
ATOM 4451 C CA . THR B 1 144 ? 20.109 1.027 -13.516 1 98.62 144 THR B CA 1
ATOM 4452 C C . THR B 1 144 ? 19.031 1.77 -12.727 1 98.62 144 THR B C 1
ATOM 4454 O O . THR B 1 144 ? 17.969 1.224 -12.469 1 98.62 144 THR B O 1
ATOM 4457 N N . HIS B 1 145 ? 19.391 2.973 -12.289 1 98.62 145 HIS B N 1
ATOM 4458 C CA . HIS B 1 145 ? 18.422 3.844 -11.648 1 98.62 145 HIS B CA 1
ATOM 4459 C C . HIS B 1 145 ? 17.359 4.312 -12.641 1 98.62 145 HIS B C 1
ATOM 4461 O O . HIS B 1 145 ? 17.641 4.465 -13.828 1 98.62 145 HIS B O 1
ATOM 4467 N N . THR B 1 146 ? 16.172 4.441 -12.203 1 98.44 146 THR B N 1
ATOM 4468 C CA . THR B 1 146 ? 15.219 5.379 -12.781 1 98.44 146 THR B CA 1
ATOM 4469 C C . THR B 1 146 ? 15.195 6.688 -11.992 1 98.44 146 THR B C 1
ATOM 4471 O O . THR B 1 146 ? 15.961 6.852 -11.039 1 98.44 146 THR B O 1
ATOM 4474 N N . ALA B 1 147 ? 14.305 7.582 -12.391 1 98.12 147 ALA B N 1
ATOM 4475 C CA . ALA B 1 147 ? 14.148 8.828 -11.641 1 98.12 147 ALA B CA 1
ATOM 4476 C C . ALA B 1 147 ? 13.719 8.539 -10.203 1 98.12 147 ALA B C 1
ATOM 4478 O O . ALA B 1 147 ? 14.117 9.25 -9.281 1 98.12 147 ALA B O 1
ATOM 4479 N N . SER B 1 148 ? 12.945 7.516 -9.977 1 98 148 SER B N 1
ATOM 4480 C CA . SER B 1 148 ? 12.398 7.168 -8.672 1 98 148 SER B CA 1
ATOM 4481 C C . SER B 1 148 ? 13.492 6.699 -7.719 1 98 148 SER B C 1
ATOM 4483 O O . SER B 1 148 ? 13.656 7.258 -6.633 1 98 148 SER B O 1
ATOM 4485 N N . SER B 1 149 ? 14.266 5.695 -8.117 1 98.56 149 SER B N 1
ATOM 4486 C CA . SER B 1 149 ? 15.328 5.18 -7.262 1 98.56 149 SER B CA 1
ATOM 4487 C C . SER B 1 149 ? 16.484 6.176 -7.145 1 98.56 149 SER B C 1
ATOM 4489 O O . SER B 1 149 ? 17.109 6.277 -6.094 1 98.56 149 SER B O 1
ATOM 4491 N N . ALA B 1 150 ? 16.719 6.922 -8.195 1 98.38 150 ALA B N 1
ATOM 4492 C CA . ALA B 1 150 ? 17.766 7.934 -8.164 1 98.38 150 ALA B CA 1
ATOM 4493 C C . ALA B 1 150 ? 17.453 9.016 -7.141 1 98.38 150 ALA B C 1
ATOM 4495 O O . ALA B 1 150 ? 18.359 9.547 -6.488 1 98.38 150 ALA B O 1
ATOM 4496 N N . LEU B 1 151 ? 16.188 9.406 -7.016 1 97.31 151 LEU B N 1
ATOM 4497 C CA . LEU B 1 151 ? 15.805 10.391 -6.012 1 97.31 151 LEU B CA 1
ATOM 4498 C C . LEU B 1 151 ? 16.203 9.938 -4.613 1 97.31 151 LEU B C 1
ATOM 4500 O O . LEU B 1 151 ? 16.75 10.719 -3.83 1 97.31 151 LEU B O 1
ATOM 4504 N N . ILE B 1 152 ? 15.977 8.688 -4.281 1 97.44 152 ILE B N 1
ATOM 4505 C CA . ILE B 1 152 ? 16.297 8.156 -2.967 1 97.44 152 ILE B CA 1
ATOM 4506 C C . ILE B 1 152 ? 17.812 8.156 -2.773 1 97.44 152 ILE B C 1
ATOM 4508 O O . ILE B 1 152 ? 18.312 8.492 -1.695 1 97.44 152 ILE B O 1
ATOM 4512 N N . ALA B 1 153 ? 18.531 7.781 -3.855 1 97.62 153 ALA B N 1
ATOM 4513 C CA . ALA B 1 153 ? 19.984 7.73 -3.789 1 97.62 153 ALA B CA 1
ATOM 4514 C C . ALA B 1 153 ? 20.578 9.125 -3.598 1 97.62 153 ALA B C 1
ATOM 4516 O O . ALA B 1 153 ? 21.578 9.289 -2.912 1 97.62 153 ALA B O 1
ATOM 4517 N N . ARG B 1 154 ? 19.969 10.133 -4.16 1 96.19 154 ARG B N 1
ATOM 4518 C CA . ARG B 1 154 ? 20.516 11.484 -4.172 1 96.19 154 ARG B CA 1
ATOM 4519 C C . ARG B 1 154 ? 20.047 12.266 -2.945 1 96.19 154 ARG B C 1
ATOM 4521 O O . ARG B 1 154 ? 20.766 13.148 -2.465 1 96.19 154 ARG B O 1
ATOM 4528 N N . ASP B 1 155 ? 18.891 12 -2.527 1 93.88 155 ASP B N 1
ATOM 4529 C CA . ASP B 1 155 ? 18.234 12.812 -1.513 1 93.88 155 ASP B CA 1
ATOM 4530 C C . ASP B 1 155 ? 18.141 12.062 -0.182 1 93.88 155 ASP B C 1
ATOM 4532 O O . ASP B 1 155 ? 17.188 11.344 0.073 1 93.88 155 ASP B O 1
ATOM 4536 N N . SER B 1 156 ? 19.094 12.391 0.659 1 93.5 156 SER B N 1
ATOM 4537 C CA . SER B 1 156 ? 19.172 11.695 1.94 1 93.5 156 SER B CA 1
ATOM 4538 C C . SER B 1 156 ? 17.953 12.016 2.809 1 93.5 156 SER B C 1
ATOM 4540 O O . SER B 1 156 ? 17.594 11.234 3.697 1 93.5 156 SER B O 1
ATOM 4542 N N . ASP B 1 157 ? 17.312 13.156 2.613 1 91.44 157 ASP B N 1
ATOM 4543 C CA . ASP B 1 157 ? 16.078 13.492 3.336 1 91.44 157 ASP B CA 1
ATOM 4544 C C . ASP B 1 157 ? 14.953 12.531 2.971 1 91.44 157 ASP B C 1
ATOM 4546 O O . ASP B 1 157 ? 14.273 12.008 3.85 1 91.44 157 ASP B O 1
ATOM 4550 N N . MET B 1 158 ? 14.805 12.344 1.689 1 93.81 158 MET B N 1
ATOM 4551 C CA . MET B 1 158 ? 13.789 11.406 1.231 1 93.81 158 MET B CA 1
ATOM 4552 C C . MET B 1 158 ? 14.078 10 1.734 1 93.81 158 MET B C 1
ATOM 4554 O O . MET B 1 158 ? 13.172 9.281 2.154 1 93.81 158 MET B O 1
ATOM 4558 N N . GLU B 1 159 ? 15.344 9.625 1.675 1 96.31 159 GLU B N 1
ATOM 4559 C CA . GLU B 1 159 ? 15.742 8.32 2.18 1 96.31 159 GLU B CA 1
ATOM 4560 C C . GLU B 1 159 ? 15.367 8.156 3.65 1 96.31 159 GLU B C 1
ATOM 4562 O O . GLU B 1 159 ? 14.859 7.109 4.055 1 96.31 159 GLU B O 1
ATOM 4567 N N . ALA B 1 160 ? 15.586 9.172 4.449 1 94.88 160 ALA B N 1
ATOM 4568 C CA . ALA B 1 160 ? 15.289 9.133 5.879 1 94.88 160 ALA B CA 1
ATOM 4569 C C . ALA B 1 160 ? 13.789 9 6.129 1 94.88 160 ALA B C 1
ATOM 4571 O O . ALA B 1 160 ? 13.367 8.234 7 1 94.88 160 ALA B O 1
ATOM 4572 N N . ILE B 1 161 ? 13 9.711 5.383 1 94.56 161 ILE B N 1
ATOM 4573 C CA . ILE B 1 161 ? 11.547 9.672 5.523 1 94.56 161 ILE B CA 1
ATOM 4574 C C . ILE B 1 161 ? 11.031 8.273 5.211 1 94.56 161 ILE B C 1
ATOM 4576 O O . ILE B 1 161 ? 10.273 7.691 5.988 1 94.56 161 ILE B O 1
ATOM 4580 N N . LEU B 1 162 ? 11.523 7.734 4.105 1 97.44 162 LEU B N 1
ATOM 4581 C CA . LEU B 1 162 ? 11.055 6.422 3.674 1 97.44 162 LEU B CA 1
ATOM 4582 C C . LEU B 1 162 ? 11.477 5.344 4.668 1 97.44 162 LEU B C 1
ATOM 4584 O O . LEU B 1 162 ? 10.695 4.438 4.977 1 97.44 162 LEU B O 1
ATOM 4588 N N . TRP B 1 163 ? 12.68 5.453 5.117 1 96.75 163 TRP B N 1
ATOM 4589 C CA . TRP B 1 163 ? 13.164 4.441 6.047 1 96.75 163 TRP B CA 1
ATOM 4590 C C . TRP B 1 163 ? 12.359 4.457 7.344 1 96.75 163 TRP B C 1
ATOM 4592 O O . TRP B 1 163 ? 11.984 3.404 7.863 1 96.75 163 TRP B O 1
ATOM 4602 N N . MET B 1 164 ? 12.086 5.625 7.879 1 96 164 MET B N 1
ATOM 4603 C CA . MET B 1 164 ? 11.266 5.754 9.078 1 96 164 MET B CA 1
ATOM 4604 C C . MET B 1 164 ? 9.875 5.152 8.852 1 96 164 MET B C 1
ATOM 4606 O O . MET B 1 164 ? 9.414 4.34 9.656 1 96 164 MET B O 1
ATOM 4610 N N . GLN B 1 165 ? 9.273 5.5 7.734 1 97.44 165 GLN B N 1
ATOM 4611 C CA . GLN B 1 165 ? 7.895 5.102 7.461 1 97.44 165 GLN B CA 1
ATOM 4612 C C . GLN B 1 165 ? 7.797 3.604 7.188 1 97.44 165 GLN B C 1
ATOM 4614 O O . GLN B 1 165 ? 6.859 2.945 7.641 1 97.44 165 GLN B O 1
ATOM 4619 N N . PHE B 1 166 ? 8.781 3.012 6.484 1 97.75 166 PHE B N 1
ATOM 4620 C CA . PHE B 1 166 ? 8.672 1.638 6.012 1 97.75 166 PHE B CA 1
ATOM 4621 C C . PHE B 1 166 ? 9.352 0.675 6.977 1 97.75 166 PHE B C 1
ATOM 4623 O O . PHE B 1 166 ? 9.5 -0.513 6.68 1 97.75 166 PHE B O 1
ATOM 4630 N N . ASP B 1 167 ? 9.805 1.155 8.141 1 96.69 167 ASP B N 1
ATOM 4631 C CA . ASP B 1 167 ? 10.297 0.242 9.172 1 96.69 167 ASP B CA 1
ATOM 4632 C C . ASP B 1 167 ? 9.484 0.365 10.453 1 96.69 167 ASP B C 1
ATOM 4634 O O . ASP B 1 167 ? 8.461 -0.309 10.617 1 96.69 167 ASP B O 1
ATOM 4638 N N . GLU B 1 168 ? 9.703 1.354 11.32 1 96.56 168 GLU B N 1
ATOM 4639 C CA . GLU B 1 168 ? 9.047 1.417 12.625 1 96.56 168 GLU B CA 1
ATOM 4640 C C . GLU B 1 168 ? 7.555 1.721 12.477 1 96.56 168 GLU B C 1
ATOM 4642 O O . GLU B 1 168 ? 6.727 1.144 13.18 1 96.56 168 GLU B O 1
ATOM 4647 N N . MET B 1 169 ? 7.281 2.697 11.602 1 97.75 169 MET B N 1
ATOM 4648 C CA . MET B 1 169 ? 5.879 3.082 11.438 1 97.75 169 MET B CA 1
ATOM 4649 C C . MET B 1 169 ? 5.086 1.964 10.766 1 97.75 169 MET B C 1
ATOM 4651 O O . MET B 1 169 ? 3.924 1.735 11.109 1 97.75 169 MET B O 1
ATOM 4655 N N . PHE B 1 170 ? 5.742 1.309 9.781 1 97.94 170 PHE B N 1
ATOM 4656 C CA . PHE B 1 170 ? 5.168 0.149 9.109 1 97.94 170 PHE B CA 1
ATOM 4657 C C . PHE B 1 170 ? 4.863 -0.959 10.109 1 97.94 170 PHE B C 1
ATOM 4659 O O . PHE B 1 170 ? 3.764 -1.518 10.109 1 97.94 170 PHE B O 1
ATOM 4666 N N . LYS B 1 171 ? 5.758 -1.322 11.016 1 98.06 171 LYS B N 1
ATOM 4667 C CA . LYS B 1 171 ? 5.562 -2.293 12.086 1 98.06 171 LYS B CA 1
ATOM 4668 C C . LYS B 1 171 ? 4.414 -1.879 13 1 98.06 171 LYS B C 1
ATOM 4670 O O . LYS B 1 171 ? 3.545 -2.693 13.328 1 98.06 171 LYS B O 1
ATOM 4675 N N . ALA B 1 172 ? 4.379 -0.627 13.414 1 98.38 172 ALA B N 1
ATOM 4676 C CA . ALA B 1 172 ? 3.354 -0.108 14.312 1 98.38 172 ALA B CA 1
ATOM 4677 C C . ALA B 1 172 ? 1.973 -0.178 13.672 1 98.38 172 ALA B C 1
ATOM 4679 O O . ALA B 1 172 ? 0.993 -0.543 14.328 1 98.38 172 ALA B O 1
ATOM 4680 N N . ALA B 1 173 ? 1.887 0.199 12.398 1 98.62 173 ALA B N 1
ATOM 4681 C CA . ALA B 1 173 ? 0.621 0.19 11.672 1 98.62 173 ALA B CA 1
ATOM 4682 C C . ALA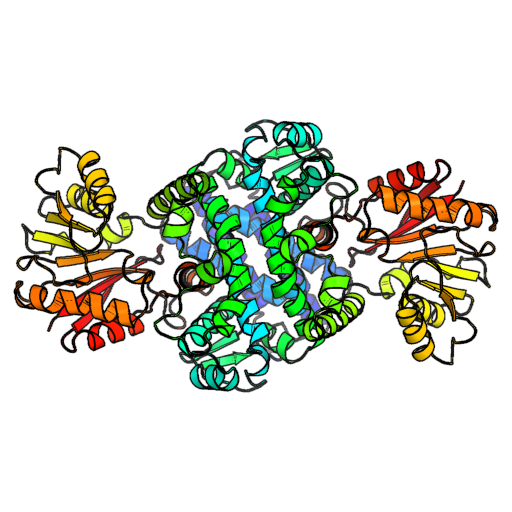 B 1 173 ? 0.002 -1.205 11.664 1 98.62 173 ALA B C 1
ATOM 4684 O O . ALA B 1 173 ? -1.222 -1.349 11.719 1 98.62 173 ALA B O 1
ATOM 4685 N N . SER B 1 174 ? 0.822 -2.248 11.594 1 98.25 174 SER B N 1
ATOM 4686 C CA . SER B 1 174 ? 0.341 -3.623 11.5 1 98.25 174 SER B CA 1
ATOM 4687 C C . SER B 1 174 ? -0.27 -4.086 12.82 1 98.25 174 SER B C 1
ATOM 4689 O O . SER B 1 174 ? -0.868 -5.164 12.883 1 98.25 174 SER B O 1
ATOM 4691 N N . ASP B 1 175 ? -0.221 -3.295 13.906 1 97.75 175 ASP B N 1
ATOM 4692 C CA . ASP B 1 175 ? -0.79 -3.656 15.195 1 97.75 175 ASP B CA 1
ATOM 4693 C C . ASP B 1 175 ? -1.95 -2.734 15.562 1 97.75 175 ASP B C 1
ATOM 4695 O O . ASP B 1 175 ? -2.316 -2.625 16.734 1 97.75 175 ASP B O 1
ATOM 4699 N N . ALA B 1 176 ? -2.52 -2.061 14.625 1 98.31 176 ALA B N 1
ATOM 4700 C CA . ALA B 1 176 ? -3.602 -1.109 14.859 1 98.31 176 ALA B CA 1
ATOM 4701 C C . ALA B 1 176 ? -4.824 -1.806 15.453 1 98.31 176 ALA B C 1
ATOM 4703 O O . ALA B 1 176 ? -5.422 -1.311 16.406 1 98.31 176 ALA B O 1
ATOM 4704 N N . ALA B 1 177 ? -5.211 -2.949 14.891 1 97.88 177 ALA B N 1
ATOM 4705 C CA . ALA B 1 177 ? -6.379 -3.668 15.391 1 97.88 177 ALA B CA 1
ATOM 4706 C C . ALA B 1 177 ? -6.16 -4.145 16.828 1 97.88 177 ALA B C 1
ATOM 4708 O O . ALA B 1 177 ? -7.082 -4.117 17.641 1 97.88 177 ALA B O 1
ATOM 4709 N N . LYS B 1 178 ? -4.949 -4.648 17.141 1 97 178 LYS B N 1
ATOM 4710 C CA . LYS B 1 178 ? -4.625 -5.066 18.5 1 97 178 LYS B CA 1
ATOM 4711 C C . LYS B 1 178 ? -4.777 -3.908 19.484 1 97 178 LYS B C 1
ATOM 4713 O O . LYS B 1 178 ? -5.312 -4.086 20.578 1 97 178 LYS B O 1
ATOM 4718 N N . PHE B 1 179 ? -4.305 -2.766 19.141 1 97.69 179 PHE B N 1
ATOM 4719 C CA . PHE B 1 179 ? -4.441 -1.572 19.969 1 97.69 179 PHE B CA 1
ATOM 4720 C C . PHE B 1 179 ? -5.906 -1.277 20.25 1 97.69 179 PHE B C 1
ATOM 4722 O O . PHE B 1 179 ? -6.285 -1.046 21.406 1 97.69 179 PHE B O 1
ATOM 4729 N N . VAL B 1 180 ? -6.766 -1.295 19.156 1 97.81 180 VAL B N 1
ATOM 4730 C CA . VAL B 1 180 ? -8.18 -0.998 19.328 1 97.81 180 VAL B CA 1
ATOM 4731 C C . VAL B 1 180 ? -8.828 -2.064 20.203 1 97.81 180 VAL B C 1
ATOM 4733 O O . VAL B 1 180 ? -9.664 -1.752 21.062 1 97.81 180 VAL B O 1
ATOM 4736 N N . GLN B 1 181 ? -8.438 -3.279 20.016 1 96.75 181 GLN B N 1
ATOM 4737 C CA . GLN B 1 181 ? -8.961 -4.379 20.812 1 96.75 181 GLN B CA 1
ATOM 4738 C C . GLN B 1 181 ? -8.617 -4.191 22.297 1 96.75 181 GLN B C 1
ATOM 4740 O O . GLN B 1 181 ? -9.406 -4.543 23.172 1 96.75 181 GLN B O 1
ATOM 4745 N N . ASN B 1 182 ? -7.445 -3.678 22.562 1 95.88 182 ASN B N 1
ATOM 4746 C CA . ASN B 1 182 ? -6.977 -3.469 23.938 1 95.88 182 ASN B CA 1
ATOM 4747 C C . ASN B 1 182 ? -7.688 -2.291 24.594 1 95.88 182 ASN B C 1
ATOM 4749 O O . ASN B 1 182 ? -7.703 -2.18 25.812 1 95.88 182 ASN B O 1
ATOM 4753 N N . ASP B 1 183 ? -8.289 -1.464 23.797 1 95.38 183 ASP B N 1
ATOM 4754 C CA . ASP B 1 183 ? -9 -0.292 24.297 1 95.38 183 ASP B CA 1
ATOM 4755 C C . ASP B 1 183 ? -10.203 0.045 23.422 1 95.38 183 ASP B C 1
ATOM 4757 O O . ASP B 1 183 ? -10.195 1.046 22.703 1 95.38 183 ASP B O 1
ATOM 4761 N N . LEU B 1 184 ? -11.242 -0.632 23.578 1 95 184 LEU B N 1
ATOM 4762 C CA . LEU B 1 184 ? -12.43 -0.578 22.734 1 95 184 LEU B CA 1
ATOM 4763 C C . LEU B 1 184 ? -13.172 0.742 22.922 1 95 184 LEU B C 1
ATOM 4765 O O . LEU B 1 184 ? -13.852 1.211 22 1 95 184 LEU B O 1
ATOM 4769 N N . ASN B 1 185 ? -12.969 1.377 24.062 1 92.25 185 ASN B N 1
ATOM 4770 C CA . ASN B 1 185 ? -13.812 2.514 24.422 1 92.25 185 ASN B CA 1
ATOM 4771 C C . ASN B 1 185 ? -13.078 3.836 24.25 1 92.25 185 ASN B C 1
ATOM 4773 O O . ASN B 1 185 ? -13.656 4.906 24.438 1 92.25 185 ASN B O 1
ATOM 4777 N N . GLY B 1 186 ? -11.828 3.744 23.875 1 90.44 186 GLY B N 1
ATOM 4778 C CA . GLY B 1 186 ? -11.078 4.98 23.703 1 90.44 186 GLY B CA 1
ATOM 4779 C C . GLY B 1 186 ? -10.781 5.684 25.016 1 90.44 186 GLY B C 1
ATOM 4780 O O . GLY B 1 186 ? -11.109 6.859 25.188 1 90.44 186 GLY B O 1
ATOM 4781 N N . SER B 1 187 ? -10.102 4.91 25.891 1 88.81 187 SER B N 1
ATOM 4782 C CA . SER B 1 187 ? -9.781 5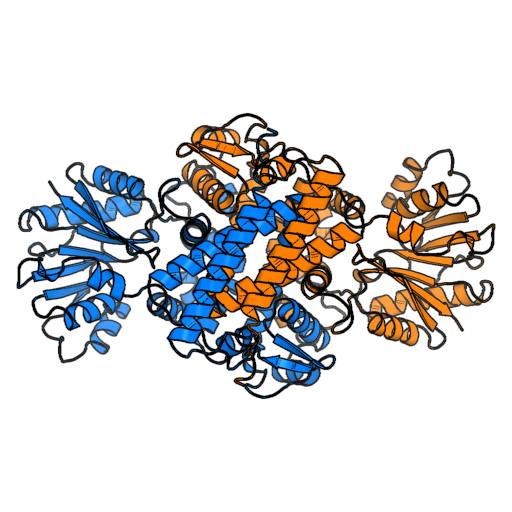.438 27.203 1 88.81 187 SER B CA 1
ATOM 4783 C C . SER B 1 187 ? -8.719 6.527 27.125 1 88.81 187 SER B C 1
ATOM 4785 O O . SER B 1 187 ? -7.891 6.527 26.219 1 88.81 187 SER B O 1
ATOM 4787 N N . LYS B 1 188 ? -8.719 7.371 28.094 1 81.75 188 LYS B N 1
ATOM 4788 C CA . LYS B 1 188 ? -7.793 8.5 28.141 1 81.75 188 LYS B CA 1
ATOM 4789 C C . LYS B 1 188 ? -6.355 8.031 28.328 1 81.75 188 LYS B C 1
ATOM 4791 O O . LYS B 1 188 ? -5.41 8.75 28 1 81.75 188 LYS B O 1
ATOM 4796 N N . ASP B 1 189 ? -6.18 6.836 28.828 1 81.06 189 ASP B N 1
ATOM 4797 C CA . ASP B 1 189 ? -4.848 6.348 29.172 1 81.06 189 ASP B CA 1
ATOM 4798 C C . ASP B 1 189 ? -4.281 5.469 28.047 1 81.06 189 ASP B C 1
ATOM 4800 O O . ASP B 1 189 ? -3.143 5.008 28.141 1 81.06 189 ASP B O 1
ATOM 4804 N N . ALA B 1 190 ? -5.156 5.309 27.141 1 85.69 190 ALA B N 1
ATOM 4805 C CA . ALA B 1 190 ? -4.664 4.48 26.031 1 85.69 190 ALA B CA 1
ATOM 4806 C C . ALA B 1 190 ? -3.58 5.207 25.25 1 85.69 190 ALA B C 1
ATOM 4808 O O . ALA B 1 190 ? -3.672 6.418 25.016 1 85.69 190 ALA B O 1
ATOM 4809 N N . ASP B 1 191 ? -2.625 4.523 24.859 1 90.12 191 ASP B N 1
ATOM 4810 C CA . ASP B 1 191 ? -1.536 5.125 24.094 1 90.12 191 ASP B CA 1
ATOM 4811 C C . ASP B 1 191 ? -1.795 5.02 22.594 1 90.12 191 ASP B C 1
ATOM 4813 O O . ASP B 1 191 ? -2.762 5.586 22.094 1 90.12 191 ASP B O 1
ATOM 4817 N N . SER B 1 192 ? -0.965 4.246 21.859 1 96.12 192 SER B N 1
ATOM 4818 C CA . SER B 1 192 ? -1.048 4.203 20.406 1 96.12 192 SER B CA 1
ATOM 4819 C C . SER B 1 192 ? -0.662 2.828 19.875 1 96.12 192 SER B C 1
ATOM 4821 O O . SER B 1 192 ? -0.112 2.002 20.609 1 96.12 192 SER B O 1
ATOM 4823 N N . PRO B 1 193 ? -0.988 2.566 18.578 1 97.75 193 PRO B N 1
ATOM 4824 C CA . PRO B 1 193 ? -0.472 1.346 17.953 1 97.75 193 PRO B CA 1
ATOM 4825 C C . PRO B 1 193 ? 1.052 1.26 18 1 97.75 193 PRO B C 1
ATOM 4827 O O . PRO B 1 193 ? 1.608 0.166 18.125 1 97.75 193 PRO B O 1
ATOM 4830 N N . PHE B 1 194 ? 1.736 2.352 17.891 1 98.06 194 PHE B N 1
ATOM 4831 C CA . PHE B 1 194 ? 3.191 2.359 18 1 98.06 194 PHE B CA 1
ATOM 4832 C C . PHE B 1 194 ? 3.643 1.825 19.359 1 98.06 194 PHE B C 1
ATOM 4834 O O . PHE B 1 194 ? 4.52 0.962 19.422 1 98.06 194 PHE B O 1
ATOM 4841 N N . ALA B 1 195 ? 3.023 2.352 20.422 1 97 195 ALA B N 1
ATOM 4842 C CA . ALA B 1 195 ? 3.361 1.887 21.766 1 97 195 ALA B CA 1
ATOM 4843 C C . ALA B 1 195 ? 2.961 0.427 21.953 1 97 195 ALA B C 1
ATOM 4845 O O . ALA B 1 195 ? 3.641 -0.321 22.672 1 97 195 ALA B O 1
ATOM 4846 N N . THR B 1 196 ? 1.879 0.071 21.391 1 96.88 196 THR B N 1
ATOM 4847 C CA . THR B 1 196 ? 1.444 -1.32 21.422 1 96.88 196 THR B CA 1
ATOM 4848 C C . THR B 1 196 ? 2.502 -2.236 20.812 1 96.88 196 THR B C 1
ATOM 4850 O O . THR B 1 196 ? 2.803 -3.299 21.375 1 96.88 196 THR B O 1
ATOM 4853 N N . ARG B 1 197 ? 3.105 -1.828 19.703 1 96.75 197 ARG B N 1
ATOM 4854 C CA . ARG B 1 197 ? 4.09 -2.625 18.984 1 96.75 197 ARG B CA 1
ATOM 4855 C C . ARG B 1 197 ? 5.441 -2.596 19.688 1 96.75 197 ARG B C 1
ATOM 4857 O O . ARG B 1 197 ? 6.105 -3.627 19.812 1 96.75 197 ARG B O 1
ATOM 4864 N N . HIS B 1 198 ? 5.859 -1.445 20.094 1 96.25 198 HIS B N 1
ATOM 4865 C CA . HIS B 1 198 ? 7.25 -1.257 20.5 1 96.25 198 HIS B CA 1
ATOM 4866 C C . HIS B 1 198 ? 7.379 -1.168 22.016 1 96.25 198 HIS B C 1
ATOM 4868 O O . HIS B 1 198 ? 8.492 -1.109 22.547 1 96.25 198 HIS B O 1
ATOM 4874 N N . GLY B 1 199 ? 6.266 -1.066 22.766 1 95.75 199 GLY B N 1
ATOM 4875 C CA . GLY B 1 199 ? 6.266 -1.074 24.219 1 95.75 199 GLY B CA 1
ATOM 4876 C C . GLY B 1 199 ? 6.449 0.305 24.812 1 95.75 199 GLY B C 1
ATOM 4877 O O . GLY B 1 199 ? 6.426 0.461 26.047 1 95.75 199 GLY B O 1
ATOM 4878 N N . LYS B 1 200 ? 6.664 1.301 24.016 1 94.44 200 LYS B N 1
ATOM 4879 C CA . LYS B 1 200 ? 6.836 2.682 24.453 1 94.44 200 LYS B CA 1
ATOM 4880 C C . LYS B 1 200 ? 6.457 3.662 23.344 1 94.44 200 LYS B C 1
ATOM 4882 O O . LYS B 1 200 ? 6.414 3.291 22.172 1 94.44 200 LYS B O 1
ATOM 4887 N N . PRO B 1 201 ? 6.172 4.91 23.672 1 92.69 201 PRO B N 1
ATOM 4888 C CA . PRO B 1 201 ? 5.863 5.922 22.656 1 92.69 201 PRO B CA 1
ATOM 4889 C C . PRO B 1 201 ? 7.051 6.242 21.766 1 92.69 201 PRO B C 1
ATOM 4891 O O . PRO B 1 201 ? 8.195 5.945 22.109 1 92.69 201 PRO B O 1
ATOM 4894 N N . PRO B 1 202 ? 6.848 6.836 20.625 1 92.19 202 PRO B N 1
ATOM 4895 C CA . PRO B 1 202 ? 7.875 7.023 19.609 1 92.19 202 PRO B CA 1
ATOM 4896 C C . PRO B 1 202 ? 9.109 7.754 20.125 1 92.19 202 PRO B C 1
ATOM 4898 O O . PRO B 1 202 ? 10.234 7.289 19.938 1 92.19 202 PRO B O 1
ATOM 4901 N N . TYR B 1 203 ? 8.961 8.891 20.781 1 85.62 203 TYR B N 1
ATOM 4902 C CA . TYR B 1 203 ? 10.109 9.688 21.203 1 85.62 203 TYR B CA 1
ATOM 4903 C C . TYR B 1 203 ? 10.992 8.906 22.172 1 85.62 203 TYR B C 1
ATOM 4905 O O . TYR B 1 203 ? 12.219 8.984 22.094 1 85.62 203 TYR B O 1
ATOM 4913 N N . GLN B 1 204 ? 10.375 8.203 23.109 1 89.69 204 GLN B N 1
ATOM 4914 C CA . GLN B 1 204 ? 11.141 7.367 24.031 1 89.69 204 GLN B CA 1
ATOM 4915 C C . GLN B 1 204 ? 11.828 6.227 23.281 1 89.69 204 GLN B C 1
ATOM 4917 O O . GLN B 1 204 ? 12.984 5.898 23.578 1 89.69 204 GLN B O 1
ATOM 4922 N N . PHE B 1 205 ? 11.117 5.621 22.344 1 94.75 205 PHE B N 1
ATOM 4923 C CA . PHE B 1 205 ? 11.68 4.543 21.547 1 94.75 205 PHE B CA 1
ATOM 4924 C C . PHE B 1 205 ? 12.93 5.008 20.812 1 94.75 205 PHE B C 1
ATOM 4926 O O . PHE B 1 205 ? 13.977 4.355 20.875 1 94.75 205 PHE B O 1
ATOM 4933 N N . TYR B 1 206 ? 12.852 6.133 20.125 1 91.44 206 TYR B N 1
ATOM 4934 C CA . TYR B 1 206 ? 13.953 6.633 19.312 1 91.44 206 TYR B CA 1
ATOM 4935 C C . TYR B 1 206 ? 15.102 7.125 20.172 1 91.44 206 TYR B C 1
ATOM 4937 O O . TYR B 1 206 ? 16.266 7.09 19.766 1 91.44 206 TYR B O 1
ATOM 4945 N N . ALA B 1 207 ? 14.781 7.566 21.391 1 87.38 207 ALA B N 1
ATOM 4946 C CA . ALA B 1 207 ? 15.828 7.91 22.359 1 87.38 207 ALA B CA 1
ATOM 4947 C C . ALA B 1 207 ? 16.609 6.672 22.781 1 87.38 207 ALA B C 1
ATOM 4949 O O . ALA B 1 207 ? 17.828 6.75 23.016 1 87.38 207 ALA B O 1
ATOM 4950 N N . ASP B 1 208 ? 15.977 5.547 22.828 1 93.25 208 ASP B N 1
ATOM 4951 C CA . ASP B 1 208 ? 16.578 4.305 23.297 1 93.25 208 ASP B CA 1
ATOM 4952 C C . ASP B 1 208 ? 17.375 3.623 22.188 1 93.25 208 ASP B C 1
ATOM 4954 O O . ASP B 1 208 ? 18.219 2.762 22.453 1 93.25 208 ASP B O 1
ATOM 4958 N N . VAL B 1 209 ? 17.141 3.979 21 1 92.19 209 VAL B N 1
ATOM 4959 C CA . VAL B 1 209 ? 17.812 3.375 19.859 1 92.19 209 VAL B CA 1
ATOM 4960 C C . VAL B 1 209 ? 18.5 4.461 19.031 1 92.19 209 VAL B C 1
ATOM 4962 O O . VAL B 1 209 ? 17.984 4.879 17.984 1 92.19 209 VAL B O 1
ATOM 4965 N N . PRO B 1 210 ? 19.625 4.809 19.312 1 88.12 210 PRO B N 1
ATOM 4966 C CA . PRO B 1 210 ? 20.281 6 18.781 1 88.12 210 PRO B CA 1
ATOM 4967 C C . PRO B 1 210 ? 20.328 6.027 17.266 1 88.12 210 PRO B C 1
ATOM 4969 O O . PRO B 1 210 ? 20.078 7.074 16.656 1 88.12 210 PRO B O 1
ATOM 4972 N N . GLU B 1 211 ? 20.625 4.906 16.641 1 89 211 GLU B N 1
ATOM 4973 C CA . GLU B 1 211 ? 20.688 4.895 15.188 1 89 211 GLU B CA 1
ATOM 4974 C C . GLU B 1 211 ? 19.344 5.258 14.57 1 89 211 GLU B C 1
ATOM 4976 O O . GLU B 1 211 ? 19.281 6.051 13.625 1 89 211 GLU B O 1
ATOM 4981 N N . LYS B 1 212 ? 18.344 4.734 15.109 1 92.38 212 LYS B N 1
ATOM 4982 C CA . LYS B 1 212 ? 17 5.043 14.625 1 92.38 212 LYS B CA 1
ATOM 4983 C C . LYS B 1 212 ? 16.578 6.461 15.016 1 92.38 212 LYS B C 1
ATOM 4985 O O . LYS B 1 212 ? 15.875 7.133 14.266 1 92.38 212 LYS B O 1
ATOM 4990 N N . GLY B 1 213 ? 17.047 6.812 16.188 1 89.56 213 GLY B N 1
ATOM 4991 C CA . GLY B 1 213 ? 16.781 8.172 16.625 1 89.56 213 GLY B CA 1
ATOM 4992 C C . GLY B 1 213 ? 17.359 9.227 15.703 1 89.56 213 GLY B C 1
ATOM 4993 O O . GLY B 1 213 ? 16.703 10.234 15.414 1 89.56 213 GLY B O 1
ATOM 4994 N N . LEU B 1 214 ? 18.578 9.047 15.227 1 87.94 214 LEU B N 1
ATOM 4995 C CA . LEU B 1 214 ? 19.219 9.961 14.305 1 87.94 214 LEU B CA 1
ATOM 4996 C C . LEU B 1 214 ? 18.453 10.039 12.984 1 87.94 214 LEU B C 1
ATOM 4998 O O . LEU B 1 214 ? 18.25 11.125 12.445 1 87.94 214 LEU B O 1
ATOM 5002 N N . ASN B 1 215 ? 18.062 8.914 12.531 1 92.5 215 ASN B N 1
ATOM 5003 C CA . ASN B 1 215 ? 17.281 8.914 11.297 1 92.5 215 ASN B CA 1
ATOM 5004 C C . ASN B 1 215 ? 15.938 9.617 11.492 1 92.5 215 ASN B C 1
ATOM 5006 O O . ASN B 1 215 ? 15.477 10.336 10.602 1 92.5 215 ASN B O 1
ATOM 5010 N N . PHE B 1 216 ? 15.328 9.359 12.625 1 91.62 216 PHE B N 1
ATOM 5011 C CA . PHE B 1 216 ? 14.047 9.977 12.93 1 91.62 216 PHE B CA 1
ATOM 5012 C C . PHE B 1 216 ? 14.164 11.5 12.914 1 91.62 216 PHE B C 1
ATOM 5014 O O . PHE B 1 216 ? 13.336 12.188 12.32 1 91.62 216 PHE B O 1
ATOM 5021 N N . ALA B 1 217 ? 15.117 11.977 13.508 1 82.88 217 ALA B N 1
ATOM 5022 C CA . ALA B 1 217 ? 15.359 13.414 13.555 1 82.88 217 ALA B CA 1
ATOM 5023 C C . ALA B 1 217 ? 15.523 13.984 12.148 1 82.88 217 ALA B C 1
ATOM 5025 O O . ALA B 1 217 ? 14.969 15.039 11.82 1 82.88 217 ALA B O 1
ATOM 5026 N N . LYS B 1 218 ? 16.297 13.328 11.352 1 86.06 218 LYS B N 1
ATOM 5027 C CA . LYS B 1 218 ? 16.516 13.758 9.977 1 86.06 218 LYS B CA 1
ATOM 5028 C C . LYS B 1 218 ? 15.219 13.742 9.18 1 86.06 218 LYS B C 1
ATOM 5030 O O . LYS B 1 218 ? 14.922 14.688 8.445 1 86.06 218 LYS B O 1
ATOM 5035 N N . ALA B 1 219 ? 14.477 12.695 9.32 1 90.5 219 ALA B N 1
ATOM 5036 C CA . ALA B 1 219 ? 13.203 12.555 8.617 1 90.5 219 ALA B CA 1
ATOM 5037 C C . ALA B 1 219 ? 12.234 13.664 9.016 1 90.5 219 ALA B C 1
ATOM 5039 O O . ALA B 1 219 ? 11.562 14.25 8.164 1 90.5 219 ALA B O 1
ATOM 5040 N N . MET B 1 220 ? 12.133 13.977 10.281 1 83.31 220 MET B N 1
ATOM 5041 C CA . MET B 1 220 ? 11.219 15.008 10.766 1 83.31 220 MET B CA 1
ATOM 5042 C C . MET B 1 220 ? 11.609 16.375 10.234 1 83.31 220 MET B C 1
ATOM 5044 O O . MET B 1 220 ? 10.75 17.172 9.844 1 83.31 220 MET B O 1
ATOM 5048 N N . ALA B 1 221 ? 12.891 16.594 10.211 1 76.81 221 ALA B N 1
ATOM 5049 C CA . ALA B 1 221 ? 13.391 17.844 9.648 1 76.81 221 ALA B CA 1
ATOM 5050 C C . ALA B 1 221 ? 13.039 17.969 8.172 1 76.81 221 ALA B C 1
ATOM 5052 O O . ALA B 1 221 ? 12.625 19.047 7.711 1 76.81 221 ALA B O 1
ATOM 5053 N N . ALA B 1 222 ? 13.18 16.891 7.5 1 81.94 222 ALA B N 1
ATOM 5054 C CA . ALA B 1 222 ? 12.867 16.859 6.07 1 81.94 222 ALA B CA 1
ATOM 5055 C C . ALA B 1 222 ? 11.383 17.109 5.828 1 81.94 222 ALA B C 1
ATOM 5057 O O . ALA B 1 222 ? 11.008 17.844 4.914 1 81.94 222 ALA B O 1
ATOM 5058 N N . LEU B 1 223 ? 10.57 16.453 6.609 1 79 223 LEU B N 1
ATOM 5059 C CA . LEU B 1 223 ? 9.125 16.594 6.473 1 79 223 LEU B CA 1
ATOM 5060 C C . LEU B 1 223 ? 8.688 18.031 6.746 1 79 223 LEU B C 1
ATOM 5062 O O . LEU B 1 223 ? 7.789 18.547 6.074 1 79 223 LEU B O 1
ATOM 5066 N N . THR B 1 224 ? 9.312 18.609 7.609 1 66.31 224 THR B N 1
ATOM 5067 C CA . THR B 1 224 ? 9.008 19.984 7.961 1 66.31 224 THR B CA 1
ATOM 5068 C C . THR B 1 224 ? 9.383 20.922 6.82 1 66.31 224 THR B C 1
ATOM 5070 O O . THR B 1 224 ? 8.664 21.891 6.535 1 66.31 224 THR B O 1
ATOM 5073 N N . GLN B 1 225 ? 10.422 20.547 6.113 1 64.38 225 GLN B N 1
ATOM 5074 C CA . GLN B 1 225 ? 10.898 21.391 5.023 1 64.38 225 GLN B CA 1
ATOM 5075 C C . GLN B 1 225 ? 10.039 21.219 3.773 1 64.38 225 GLN B C 1
ATOM 5077 O O . GLN B 1 225 ? 9.844 22.156 3.002 1 64.38 225 GLN B O 1
ATOM 5082 N N . SER B 1 226 ? 9.602 20.031 3.424 1 61.03 226 SER B N 1
ATOM 5083 C CA . SER B 1 226 ? 8.875 19.703 2.199 1 61.03 226 SER B CA 1
ATOM 5084 C C . SER B 1 226 ? 7.441 20.219 2.262 1 61.03 226 SER B C 1
ATOM 5086 O O . SER B 1 226 ? 6.934 20.781 1.291 1 61.03 226 SER B O 1
ATOM 5088 N N . ASP B 1 227 ? 6.645 19.656 3.045 1 53.69 227 ASP B N 1
ATOM 5089 C CA . ASP B 1 227 ? 5.191 19.812 3.088 1 53.69 227 ASP B CA 1
ATOM 5090 C C . ASP B 1 227 ? 4.805 21.125 3.758 1 53.69 227 ASP B C 1
ATOM 5092 O O . ASP B 1 227 ? 3.65 21.547 3.68 1 53.69 227 ASP B O 1
ATOM 5096 N N . ARG B 1 228 ? 5.863 21.781 4.215 1 55.34 228 ARG B N 1
ATOM 5097 C CA . ARG B 1 228 ? 5.398 22.781 5.176 1 55.34 228 ARG B CA 1
ATOM 5098 C C . ARG B 1 228 ? 5.969 24.156 4.852 1 55.34 228 ARG B C 1
ATOM 5100 O O . ARG B 1 228 ? 6.816 24.672 5.586 1 55.34 228 ARG B O 1
ATOM 5107 N N . SER B 1 229 ? 5.473 24.344 3.545 1 59.25 229 SER B N 1
ATOM 5108 C CA . SER B 1 229 ? 5.965 25.625 3.039 1 59.25 229 SER B CA 1
ATOM 5109 C C . SER B 1 229 ? 5.551 26.781 3.947 1 59.25 229 SER B C 1
ATOM 5111 O O . SER B 1 229 ? 4.363 26.969 4.215 1 59.25 229 SER B O 1
ATOM 5113 N N . VAL B 1 230 ? 6.465 27.188 4.633 1 71.62 230 VAL B N 1
ATOM 5114 C CA . VAL B 1 230 ? 6.285 28.406 5.406 1 71.62 230 VAL B CA 1
ATOM 5115 C C . VAL B 1 230 ? 5.723 29.516 4.512 1 71.62 230 VAL B C 1
ATOM 5117 O O . VAL B 1 230 ? 5.105 30.453 4.996 1 71.62 230 VAL B O 1
ATOM 5120 N N . THR B 1 231 ? 5.758 29.109 3.238 1 74.75 231 THR B N 1
ATOM 5121 C CA . THR B 1 231 ? 5.324 30.125 2.283 1 74.75 231 THR B CA 1
ATOM 5122 C C . THR B 1 231 ? 3.811 30.312 2.352 1 74.75 231 THR B C 1
ATOM 5124 O O . THR B 1 231 ? 3.324 31.438 2.377 1 74.75 231 THR B O 1
ATOM 5127 N N . ALA B 1 232 ? 3.156 29.219 2.432 1 77.19 232 ALA B N 1
ATOM 5128 C CA . ALA B 1 232 ? 1.701 29.312 2.506 1 77.19 232 ALA B CA 1
ATOM 5129 C C . ALA B 1 232 ? 1.257 30 3.793 1 77.19 232 ALA B C 1
ATOM 5131 O O . ALA B 1 232 ? 0.275 30.734 3.801 1 77.19 232 ALA B O 1
ATOM 5132 N N . LEU B 1 233 ? 1.964 29.75 4.82 1 86.5 233 LEU B N 1
ATOM 5133 C CA . LEU B 1 233 ? 1.665 30.375 6.105 1 86.5 233 LEU B CA 1
ATOM 5134 C C . LEU B 1 233 ? 1.965 31.875 6.059 1 86.5 233 LEU B C 1
ATOM 5136 O O . LEU B 1 233 ? 1.164 32.688 6.527 1 86.5 233 LEU B O 1
ATOM 5140 N N . ARG B 1 234 ? 3.07 32.188 5.473 1 85.5 234 ARG B N 1
ATOM 5141 C CA . ARG B 1 234 ? 3.529 33.562 5.344 1 85.5 234 ARG B CA 1
ATOM 5142 C C . ARG B 1 234 ? 2.562 34.406 4.5 1 85.5 234 ARG B C 1
ATOM 5144 O O . ARG B 1 234 ? 2.186 35.5 4.883 1 85.5 234 ARG B O 1
ATOM 5151 N N . ASP B 1 235 ? 2.113 33.75 3.436 1 84.06 235 ASP B N 1
ATOM 5152 C CA . ASP B 1 235 ? 1.343 34.5 2.451 1 84.06 235 ASP B CA 1
ATOM 5153 C C . ASP B 1 235 ? -0.155 34.406 2.729 1 84.06 235 ASP B C 1
ATOM 5155 O O . ASP B 1 235 ? -0.945 35.188 2.207 1 84.06 235 ASP B O 1
ATOM 5159 N N . GLY B 1 236 ? -0.537 33.469 3.535 1 84.69 236 GLY B N 1
ATOM 5160 C CA . GLY B 1 236 ? -1.949 33.156 3.688 1 84.69 236 GLY B CA 1
ATOM 5161 C C . GLY B 1 236 ? -2.605 33.906 4.828 1 84.69 236 GLY B C 1
ATOM 5162 O O . GLY B 1 236 ? -3.818 33.812 5.031 1 84.69 236 GLY B O 1
ATOM 5163 N N . PHE B 1 237 ? -1.916 34.594 5.535 1 89.5 237 PHE B N 1
ATOM 5164 C CA . PHE B 1 237 ? -2.416 35.375 6.664 1 89.5 237 PHE B CA 1
ATOM 5165 C C . PHE B 1 237 ? -1.806 36.781 6.672 1 89.5 237 PHE B C 1
ATOM 5167 O O . PHE B 1 237 ? -0.675 36.969 6.219 1 89.5 237 PHE B O 1
ATOM 5174 N N . HIS B 1 238 ? -2.58 37.75 7.117 1 88.44 238 HIS B N 1
ATOM 5175 C CA . HIS B 1 238 ? -2.115 39.125 7.152 1 88.44 238 HIS B CA 1
ATOM 5176 C C . HIS B 1 238 ? -1.331 39.406 8.43 1 88.44 238 HIS B C 1
ATOM 5178 O O . HIS B 1 238 ? -1.774 40.188 9.273 1 88.44 238 HIS B O 1
ATOM 5184 N N . TRP B 1 239 ? -0.185 38.906 8.438 1 91.12 239 TRP B N 1
ATOM 5185 C CA . TRP B 1 239 ? 0.702 39.094 9.586 1 91.12 239 TRP B CA 1
ATOM 5186 C C . TRP B 1 239 ? 0.992 40.562 9.812 1 91.12 239 TRP B C 1
ATOM 5188 O O . TRP B 1 239 ? 1.21 41 10.945 1 91.12 239 TRP B O 1
ATOM 5198 N N . ASP B 1 240 ? 0.997 41.344 8.766 1 84.69 240 ASP B N 1
ATOM 5199 C CA . ASP B 1 240 ? 1.32 42.75 8.797 1 84.69 240 ASP B CA 1
ATOM 5200 C C . ASP B 1 240 ? 0.242 43.531 9.539 1 84.69 240 ASP B C 1
ATOM 5202 O O . ASP B 1 240 ? 0.473 44.688 9.945 1 84.69 240 ASP B O 1
ATOM 5206 N N . LYS B 1 241 ? -0.865 42.938 9.641 1 83.06 241 LYS B N 1
ATOM 5207 C CA . LYS B 1 241 ? -1.968 43.656 10.289 1 83.06 241 LYS B CA 1
ATOM 5208 C C . LYS B 1 241 ? -1.956 43.406 11.797 1 83.06 241 LYS B C 1
ATOM 5210 O O . LYS B 1 241 ? -2.697 44.062 12.531 1 83.06 241 LYS B O 1
ATOM 5215 N N . LEU B 1 242 ? -1.134 42.469 12.133 1 85.56 242 LEU B N 1
ATOM 5216 C CA . LEU B 1 242 ? -0.967 42.312 13.578 1 85.56 242 LEU B CA 1
ATOM 5217 C C . LEU B 1 242 ? -0.36 43.594 14.18 1 85.56 242 LEU B C 1
ATOM 5219 O O . LEU B 1 242 ? 0.419 44.281 13.523 1 85.56 242 LEU B O 1
ATOM 5223 N N . GLU B 1 243 ? -0.904 44.312 14.977 1 73.88 243 GLU B N 1
ATOM 5224 C CA . GLU B 1 243 ? -0.418 45.594 15.469 1 73.88 243 GLU B CA 1
ATOM 5225 C C . GLU B 1 243 ? 1.106 45.656 15.43 1 73.88 243 GLU B C 1
ATOM 5227 O O . GLU B 1 243 ? 1.783 44.688 15.734 1 73.88 243 GLU B O 1
ATOM 5232 N N . ALA B 1 244 ? 1.649 46.562 14.75 1 67.75 244 ALA B N 1
ATOM 5233 C CA . ALA B 1 244 ? 3.084 46.812 14.633 1 67.75 244 ALA B CA 1
ATOM 5234 C C . ALA B 1 244 ? 3.535 47.906 15.625 1 67.75 244 ALA B C 1
ATOM 5236 O O . ALA B 1 244 ? 2.932 48.969 15.719 1 67.75 244 ALA B O 1
ATOM 5237 N N . PRO B 1 245 ? 4.605 47.5 16.547 1 72.88 245 PRO B N 1
ATOM 5238 C CA . PRO B 1 245 ? 5.344 46.25 16.672 1 72.88 245 PRO B CA 1
ATOM 5239 C C . PRO B 1 245 ? 4.523 45.125 17.328 1 72.88 245 PRO B C 1
ATOM 5241 O O . PRO B 1 245 ? 3.895 45.375 18.359 1 72.88 245 PRO B O 1
ATOM 5244 N N . GLY B 1 246 ? 4.5 44.094 16.641 1 89.44 246 GLY B N 1
ATOM 5245 C CA . GLY B 1 246 ? 3.676 43.031 17.156 1 89.44 246 GLY B CA 1
ATOM 5246 C C . GLY B 1 246 ? 4.488 41.875 17.719 1 89.44 246 GLY B C 1
ATOM 5247 O O . GLY B 1 246 ? 5.527 41.5 17.172 1 89.44 246 GLY B O 1
ATOM 5248 N N . LYS B 1 247 ? 4.152 41.469 18.922 1 96.19 247 LYS B N 1
ATOM 5249 C CA . LYS B 1 247 ? 4.754 40.312 19.594 1 96.19 247 LYS B CA 1
ATOM 5250 C C . LYS B 1 247 ? 3.932 39.062 19.375 1 96.19 247 LYS B C 1
ATOM 5252 O O . LYS B 1 247 ? 2.756 39 19.734 1 96.19 247 LYS B O 1
ATOM 5257 N N . VAL B 1 248 ? 4.562 38.062 18.719 1 97.88 248 VAL B N 1
ATOM 5258 C CA . VAL B 1 248 ? 3.918 36.781 18.5 1 97.88 248 VAL B CA 1
ATOM 5259 C C . VAL B 1 248 ? 4.535 35.719 19.422 1 97.88 248 VAL B C 1
ATOM 5261 O O . VAL B 1 248 ? 5.758 35.562 19.453 1 97.88 248 VAL B O 1
ATOM 5264 N N . VAL B 1 249 ? 3.742 35.094 20.172 1 98.44 249 VAL B N 1
ATOM 5265 C CA . VAL B 1 249 ? 4.219 34 21 1 98.44 249 VAL B CA 1
ATOM 5266 C C . VAL B 1 249 ? 3.992 32.688 20.281 1 98.44 249 VAL B C 1
ATOM 5268 O O . VAL B 1 249 ? 2.85 32.281 20.047 1 98.44 249 VAL B O 1
ATOM 5271 N N . ASP B 1 250 ? 5.055 32.031 19.922 1 98.12 250 ASP B N 1
ATOM 5272 C CA . ASP B 1 250 ? 5.047 30.719 19.25 1 98.12 250 ASP B CA 1
ATOM 5273 C C . ASP B 1 250 ? 5.043 29.594 20.281 1 98.12 250 ASP B C 1
ATOM 5275 O O . ASP B 1 250 ? 6.102 29.141 20.719 1 98.12 250 ASP B O 1
ATOM 5279 N N . VAL B 1 251 ? 3.865 29.172 20.625 1 97.62 251 VAL B N 1
ATOM 5280 C CA . VAL B 1 251 ? 3.664 28.172 21.656 1 97.62 251 VAL B CA 1
ATOM 5281 C C . VAL B 1 251 ? 4 26.781 21.125 1 97.62 251 VAL B C 1
ATOM 5283 O O . VAL B 1 251 ? 3.361 26.312 20.172 1 97.62 251 VAL B O 1
ATOM 5286 N N . GLY B 1 252 ? 4.965 26.109 21.734 1 95.25 252 GLY B N 1
ATOM 5287 C CA . GLY B 1 252 ? 5.422 24.828 21.234 1 95.25 252 GLY B CA 1
ATOM 5288 C C . GLY B 1 252 ? 6.223 24.938 19.953 1 95.25 252 GLY B C 1
ATOM 5289 O O . GLY B 1 252 ? 6.055 24.141 19.031 1 95.25 252 GLY B O 1
ATOM 5290 N N . GLY B 1 253 ? 7.105 25.906 19.859 1 93.5 253 GLY B N 1
ATOM 5291 C CA . GLY B 1 253 ? 7.754 26.266 18.609 1 93.5 253 GLY B CA 1
ATOM 5292 C C . GLY B 1 253 ? 9.047 25.516 18.359 1 93.5 253 GLY B C 1
ATOM 5293 O O . GLY B 1 253 ? 9.695 25.703 17.328 1 93.5 253 GLY B O 1
ATOM 5294 N N . ALA B 1 254 ? 9.484 24.656 19.297 1 90.06 254 ALA B N 1
ATOM 5295 C CA . ALA B 1 254 ? 10.695 23.844 19.188 1 90.06 254 ALA B CA 1
ATOM 5296 C C . ALA B 1 254 ? 11.922 24.719 18.969 1 90.06 254 ALA B C 1
ATOM 5298 O O . ALA B 1 254 ? 12.18 25.656 19.719 1 90.06 254 ALA B O 1
ATOM 5299 N N . SER B 1 255 ? 12.672 24.516 17.812 1 89.19 255 SER B N 1
ATOM 5300 C CA . SER B 1 255 ? 13.883 25.281 17.547 1 89.19 255 SER B CA 1
ATOM 5301 C C . SER B 1 255 ? 13.555 26.641 16.953 1 89.19 255 SER B C 1
ATOM 5303 O O . SER B 1 255 ? 14.445 27.469 16.766 1 89.19 255 SER B O 1
ATOM 5305 N N . GLY B 1 256 ? 12.328 26.891 16.625 1 91.69 256 GLY B N 1
ATOM 5306 C CA . GLY B 1 256 ? 11.875 28.203 16.234 1 91.69 256 GLY B CA 1
ATOM 5307 C C . GLY B 1 256 ? 12.117 28.516 14.766 1 91.69 256 GLY B C 1
ATOM 5308 O O . GLY B 1 256 ? 12.102 29.672 14.359 1 91.69 256 GLY B O 1
ATOM 5309 N N . HIS B 1 257 ? 12.297 27.5 13.906 1 87 257 HIS B N 1
ATOM 5310 C CA . HIS B 1 257 ? 12.633 27.734 12.5 1 87 257 HIS B CA 1
ATOM 5311 C C . HIS B 1 257 ? 11.531 28.5 11.789 1 87 257 HIS B C 1
ATOM 5313 O O . HIS B 1 257 ? 11.812 29.375 10.969 1 87 257 HIS B O 1
ATOM 5319 N N . VAL B 1 258 ? 10.289 28.234 12.102 1 90.62 258 VAL B N 1
ATOM 5320 C CA . VAL B 1 258 ? 9.172 28.906 11.445 1 90.62 258 VAL B CA 1
ATOM 5321 C C . VAL B 1 258 ? 9.102 30.359 11.906 1 90.62 258 VAL B C 1
ATOM 5323 O O . VAL B 1 258 ? 8.914 31.266 11.094 1 90.62 258 VAL B O 1
ATOM 5326 N N . SER B 1 259 ? 9.273 30.578 13.164 1 94.38 259 SER B N 1
ATOM 5327 C CA . SER B 1 259 ? 9.289 31.922 13.711 1 94.38 259 SER B CA 1
ATOM 5328 C C . SER B 1 259 ? 10.438 32.75 13.117 1 94.38 259 SER B C 1
ATOM 5330 O O . SER B 1 259 ? 10.273 33.938 12.828 1 94.38 259 SER B O 1
ATOM 5332 N N . MET B 1 260 ? 11.586 32.094 12.961 1 93.81 260 MET B N 1
ATOM 5333 C CA . MET B 1 260 ? 12.727 32.781 12.352 1 93.81 260 MET B CA 1
ATOM 5334 C C . MET B 1 260 ? 12.422 33.188 10.914 1 93.81 260 MET B C 1
ATOM 5336 O O . MET B 1 260 ? 12.75 34.281 10.492 1 93.81 260 MET B O 1
ATOM 5340 N N . ASP B 1 261 ? 11.766 32.312 10.18 1 90.38 261 ASP B N 1
ATOM 5341 C CA . ASP B 1 261 ? 11.391 32.594 8.797 1 90.38 261 ASP B CA 1
ATOM 5342 C C . ASP B 1 261 ? 10.406 33.781 8.734 1 90.38 261 ASP B C 1
ATOM 5344 O O . ASP B 1 261 ? 10.539 34.656 7.887 1 90.38 261 ASP B O 1
ATOM 5348 N N . LEU B 1 262 ? 9.438 33.812 9.594 1 92.44 262 LEU B N 1
ATOM 5349 C CA . LEU B 1 262 ? 8.445 34.875 9.617 1 92.44 262 LEU B CA 1
ATOM 5350 C C . LEU B 1 262 ? 9.086 36.188 10.047 1 92.44 262 LEU B C 1
ATOM 5352 O O . LEU B 1 262 ? 8.766 37.25 9.5 1 92.44 262 LEU B O 1
ATOM 5356 N N . ALA B 1 263 ? 9.977 36.094 11.023 1 94.31 263 ALA B N 1
ATOM 5357 C CA . ALA B 1 263 ? 10.672 37.281 11.492 1 94.31 263 ALA B CA 1
ATOM 5358 C C . ALA B 1 263 ? 11.5 37.906 10.367 1 94.31 263 ALA B C 1
ATOM 5360 O O . ALA B 1 263 ? 11.617 39.156 10.281 1 94.31 263 ALA B O 1
ATOM 5361 N N . ALA B 1 264 ? 12.062 37.062 9.602 1 92.25 264 ALA B N 1
ATOM 5362 C CA . ALA B 1 264 ? 12.891 37.531 8.492 1 92.25 264 ALA B CA 1
ATOM 5363 C C . ALA B 1 264 ? 12.047 38.281 7.473 1 92.25 264 ALA B C 1
ATOM 5365 O O . ALA B 1 264 ? 12.523 39.25 6.852 1 92.25 264 ALA B O 1
ATOM 5366 N N . VAL B 1 265 ? 10.836 38 7.301 1 91.06 265 VAL B N 1
ATOM 5367 C CA . VAL B 1 265 ? 9.977 38.562 6.266 1 91.06 265 VAL B CA 1
ATOM 5368 C C . VAL B 1 265 ? 9.203 39.75 6.828 1 91.06 265 VAL B C 1
ATOM 5370 O O . VAL B 1 265 ? 8.914 40.719 6.105 1 91.06 265 VAL B O 1
ATOM 5373 N N . PHE B 1 266 ? 8.883 39.688 8.102 1 93.12 266 PHE B N 1
ATOM 5374 C CA . PHE B 1 266 ? 8.062 40.75 8.711 1 93.12 266 PHE B CA 1
ATOM 5375 C C . PHE B 1 266 ? 8.859 41.5 9.758 1 93.12 266 PHE B C 1
ATOM 5377 O O . PHE B 1 266 ? 8.797 41.188 10.945 1 93.12 266 PHE B O 1
ATOM 5384 N N . PRO B 1 267 ? 9.414 42.594 9.383 1 91.56 267 PRO B N 1
ATOM 5385 C CA . PRO B 1 267 ? 10.359 43.281 10.25 1 91.56 267 PRO B CA 1
ATOM 5386 C C . PRO B 1 267 ? 9.688 43.906 11.477 1 91.56 267 PRO B C 1
ATOM 5388 O O . PRO B 1 267 ? 10.359 44.25 12.445 1 91.56 267 PRO B O 1
ATOM 5391 N N . ASN B 1 268 ? 8.43 44.062 11.461 1 92.88 268 ASN B N 1
ATOM 5392 C CA . ASN B 1 268 ? 7.738 44.719 12.562 1 92.88 268 ASN B CA 1
ATOM 5393 C C . ASN B 1 268 ? 7.242 43.688 13.594 1 92.88 268 ASN B C 1
ATOM 5395 O O . ASN B 1 268 ? 6.562 44.062 14.555 1 92.88 268 ASN B O 1
ATOM 5399 N N . LEU B 1 269 ? 7.582 42.438 13.414 1 95.62 269 LEU B N 1
ATOM 5400 C CA . LEU B 1 269 ? 7.129 41.406 14.344 1 95.62 269 LEU B CA 1
ATOM 5401 C C . LEU B 1 269 ? 8.305 40.875 15.148 1 95.62 269 LEU B C 1
ATOM 5403 O O . LEU B 1 269 ? 9.406 40.719 14.617 1 95.62 269 LEU B O 1
ATOM 5407 N N . SER B 1 270 ? 8.109 40.688 16.359 1 96.69 270 SER B N 1
ATOM 5408 C CA . SER B 1 270 ? 9.008 39.906 17.203 1 96.69 270 SER B CA 1
ATOM 5409 C C . SER B 1 270 ? 8.367 38.594 17.641 1 96.69 270 SER B C 1
ATOM 5411 O O . SER B 1 270 ? 7.145 38.5 17.688 1 96.69 270 SER B O 1
ATOM 5413 N N . PHE B 1 271 ? 9.188 37.625 17.922 1 97.75 271 PHE B N 1
ATOM 5414 C CA . PHE B 1 271 ? 8.688 36.312 18.234 1 97.75 271 PHE B CA 1
ATOM 5415 C C . PHE B 1 271 ? 9.297 35.781 19.531 1 97.75 271 PHE B C 1
ATOM 5417 O O . PHE B 1 271 ? 10.484 36 19.797 1 97.75 271 PHE B O 1
ATOM 5424 N N . VAL B 1 272 ? 8.508 35.281 20.391 1 98.44 272 VAL B N 1
ATOM 5425 C CA . VAL B 1 272 ? 8.953 34.469 21.531 1 98.44 272 VAL B CA 1
ATOM 5426 C C . VAL B 1 272 ? 8.641 33 21.281 1 98.44 272 VAL B C 1
ATOM 5428 O O . VAL B 1 272 ? 7.473 32.594 21.266 1 98.44 272 VAL B O 1
ATOM 5431 N N . VAL B 1 273 ? 9.672 32.188 21.109 1 98.12 273 VAL B N 1
ATOM 5432 C CA . VAL B 1 273 ? 9.516 30.781 20.844 1 98.12 273 VAL B CA 1
ATOM 5433 C C . VAL B 1 273 ? 9.508 30 22.172 1 98.12 273 VAL B C 1
ATOM 5435 O O . VAL B 1 273 ? 10.5 30.016 22.906 1 98.12 273 VAL B O 1
ATOM 5438 N N . GLN B 1 274 ? 8.422 29.359 22.438 1 98.06 274 GLN B N 1
ATOM 5439 C CA . GLN B 1 274 ? 8.281 28.578 23.656 1 98.06 274 GLN B CA 1
ATOM 5440 C C . GLN B 1 274 ? 8.336 27.078 23.359 1 98.06 274 GLN B C 1
ATOM 5442 O O . GLN B 1 274 ? 7.801 26.625 22.344 1 98.06 274 GLN B O 1
ATOM 5447 N N . ASP B 1 275 ? 8.992 26.344 24.203 1 95.56 275 ASP B N 1
ATOM 5448 C CA . ASP B 1 275 ? 8.992 24.875 24.125 1 95.56 275 ASP B CA 1
ATOM 5449 C C . ASP B 1 275 ? 9.375 24.25 25.453 1 95.56 275 ASP B C 1
ATOM 5451 O O . ASP B 1 275 ? 10.031 24.906 26.281 1 95.56 275 ASP B O 1
ATOM 5455 N N . VAL B 1 276 ? 8.953 23.031 25.672 1 93.56 276 VAL B N 1
ATOM 5456 C CA . VAL B 1 276 ? 9.242 22.344 26.922 1 93.56 276 VAL B CA 1
ATOM 5457 C C . VAL B 1 276 ? 10.648 21.75 26.859 1 93.56 276 VAL B C 1
ATOM 5459 O O . VAL B 1 276 ? 11.258 21.469 27.906 1 93.56 276 VAL B O 1
ATOM 5462 N N . SER B 1 277 ? 11.25 21.578 25.734 1 90.5 277 SER B N 1
ATOM 5463 C CA . SER B 1 277 ? 12.547 20.938 25.531 1 90.5 277 SER B CA 1
ATOM 5464 C C . SER B 1 277 ? 13.672 21.969 25.562 1 90.5 277 SER B C 1
ATOM 5466 O O . SER B 1 277 ? 13.836 22.75 24.609 1 90.5 277 SER B O 1
ATOM 5468 N N . PRO B 1 278 ? 14.547 21.922 26.547 1 93.62 278 PRO B N 1
ATOM 5469 C CA . PRO B 1 278 ? 15.703 22.828 26.547 1 93.62 278 PRO B CA 1
ATOM 5470 C C . PRO B 1 278 ? 16.625 22.609 25.359 1 93.62 278 PRO B C 1
ATOM 5472 O O . PRO B 1 278 ? 17.203 23.562 24.844 1 93.62 278 PRO B O 1
ATOM 5475 N N . GLU B 1 279 ? 16.703 21.375 24.984 1 86.5 279 GLU B N 1
ATOM 5476 C CA . GLU B 1 279 ? 17.562 21.031 23.859 1 86.5 279 GLU B CA 1
ATOM 5477 C C . GLU B 1 279 ? 17.078 21.703 22.578 1 86.5 279 GLU B C 1
ATOM 5479 O O . GLU B 1 279 ? 17.891 22.219 21.797 1 86.5 279 GLU B O 1
ATOM 5484 N N . ALA B 1 280 ? 15.805 21.672 22.344 1 87.19 280 ALA B N 1
ATOM 5485 C CA . ALA B 1 280 ? 15.242 22.297 21.156 1 87.19 280 ALA B CA 1
ATOM 5486 C C . ALA B 1 280 ? 15.492 23.812 21.172 1 87.19 280 ALA B C 1
ATOM 5488 O O . ALA B 1 280 ? 15.859 24.391 20.141 1 87.19 280 ALA B O 1
ATOM 5489 N N . LEU B 1 281 ? 15.312 24.453 22.281 1 94.12 281 LEU B N 1
ATOM 5490 C CA . LEU B 1 281 ? 15.523 25.891 22.406 1 94.12 281 LEU B CA 1
ATOM 5491 C C . LEU B 1 281 ? 16.984 26.25 22.188 1 94.12 281 LEU B C 1
ATOM 5493 O O . LEU B 1 281 ? 17.297 27.25 21.531 1 94.12 281 LEU B O 1
ATOM 5497 N N . ASP B 1 282 ? 17.844 25.406 22.75 1 94.5 282 ASP B N 1
ATOM 5498 C CA . ASP B 1 282 ? 19.281 25.641 22.562 1 94.5 282 ASP B CA 1
ATOM 5499 C C . ASP B 1 282 ? 19.672 25.516 21.094 1 94.5 282 ASP B C 1
ATOM 5501 O O . ASP B 1 282 ? 20.5 26.281 20.609 1 94.5 282 ASP B O 1
ATOM 5505 N N . ASP B 1 283 ? 19.109 24.547 20.5 1 90.06 283 ASP B N 1
ATOM 5506 C CA . ASP B 1 283 ? 19.344 24.406 19.062 1 90.06 283 ASP B CA 1
ATOM 5507 C C . ASP B 1 283 ? 18.891 25.641 18.297 1 90.06 283 ASP B C 1
ATOM 5509 O O . ASP B 1 283 ? 19.562 26.094 17.359 1 90.06 283 ASP B O 1
ATOM 5513 N N . GLY B 1 284 ? 17.734 26.188 18.609 1 92.88 284 GLY B N 1
ATOM 5514 C CA . GLY B 1 284 ? 17.25 27.422 18.016 1 92.88 284 GLY B CA 1
ATOM 5515 C C . GLY B 1 284 ? 18.156 28.609 18.234 1 92.88 284 GLY B C 1
ATOM 5516 O O . GLY B 1 284 ? 18.469 29.344 17.297 1 92.88 284 GLY B O 1
ATOM 5517 N N . LYS B 1 285 ? 18.609 28.766 19.422 1 96.12 285 LYS B N 1
ATOM 5518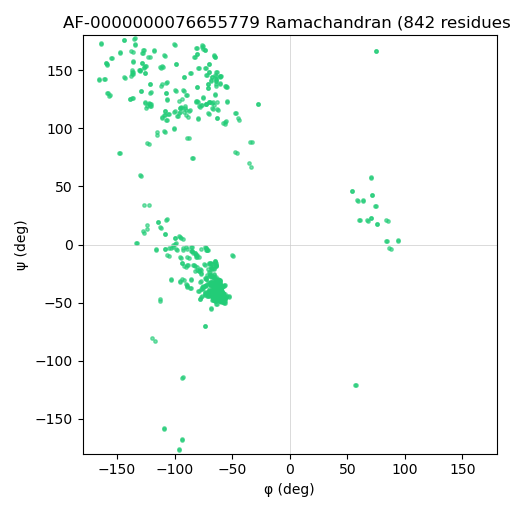 C CA . LYS B 1 285 ? 19.516 29.859 19.75 1 96.12 285 LYS B CA 1
ATOM 5519 C C . LYS B 1 285 ? 20.797 29.781 18.922 1 96.12 285 LYS B C 1
ATOM 5521 O O . LYS B 1 285 ? 21.281 30.797 18.438 1 96.12 285 LYS B O 1
ATOM 5526 N N . ALA B 1 286 ? 21.234 28.578 18.812 1 94.69 286 ALA B N 1
ATOM 5527 C CA . ALA B 1 286 ? 22.484 28.359 18.078 1 94.69 286 ALA B CA 1
ATOM 5528 C C . ALA B 1 286 ? 22.297 28.688 16.594 1 94.69 286 ALA B C 1
ATOM 5530 O O . ALA B 1 286 ? 23.25 29.125 15.938 1 94.69 286 ALA B O 1
ATOM 5531 N N . LYS B 1 287 ? 21.156 28.562 16.078 1 92 287 LYS B N 1
ATOM 5532 C CA . LYS B 1 287 ? 20.922 28.734 14.648 1 92 287 LYS B CA 1
ATOM 5533 C C . LYS B 1 287 ? 20.312 30.094 14.352 1 92 287 LYS B C 1
ATOM 5535 O O . LYS B 1 287 ? 20.047 30.422 13.195 1 92 287 LYS B O 1
ATOM 5540 N N . LEU B 1 288 ? 20.094 30.875 15.367 1 95.5 288 LEU B N 1
ATOM 5541 C CA . LEU B 1 288 ? 19.438 32.156 15.227 1 95.5 288 LEU B CA 1
ATOM 5542 C C . LEU B 1 288 ? 20.328 33.125 14.445 1 95.5 288 LEU B C 1
ATOM 5544 O O . LEU B 1 288 ? 21.438 33.469 14.875 1 95.5 288 LEU B O 1
ATOM 5548 N N . PRO B 1 289 ? 19.844 33.562 13.281 1 95.06 289 PRO B N 1
ATOM 5549 C CA . PRO B 1 289 ? 20.641 34.531 12.516 1 95.06 289 PRO B CA 1
ATOM 5550 C C . PRO B 1 289 ? 20.812 35.875 13.25 1 95.06 289 PRO B C 1
ATOM 5552 O O . PRO B 1 289 ? 19.891 36.344 13.906 1 95.06 289 PRO B O 1
ATOM 5555 N N . SER B 1 290 ? 21.891 36.469 13.016 1 95.06 290 SER B N 1
ATOM 5556 C CA . SER B 1 290 ? 22.234 37.719 13.695 1 95.06 290 SER B CA 1
ATOM 5557 C C . SER B 1 290 ? 21.281 38.844 13.289 1 95.06 290 SER B C 1
ATOM 5559 O O . SER B 1 290 ? 20.969 39.719 14.109 1 95.06 290 SER B O 1
ATOM 5561 N N . GLU B 1 291 ? 20.75 38.75 12.094 1 95.44 291 GLU B N 1
ATOM 5562 C CA . GLU B 1 291 ? 19.938 39.844 11.531 1 95.44 291 GLU B CA 1
ATOM 5563 C C . GLU B 1 291 ? 18.609 39.938 12.258 1 95.44 291 GLU B C 1
ATOM 5565 O O . GLU B 1 291 ? 17.969 41 12.227 1 95.44 291 GLU B O 1
ATOM 5570 N N . ILE B 1 292 ? 18.188 38.812 12.93 1 96 292 ILE B N 1
ATOM 5571 C CA . ILE B 1 292 ? 16.891 38.844 13.586 1 96 292 ILE B CA 1
ATOM 5572 C C . ILE B 1 292 ? 17.062 38.5 15.062 1 96 292 ILE B C 1
ATOM 5574 O O . ILE B 1 292 ? 16.078 38.156 15.734 1 96 292 ILE B O 1
ATOM 5578 N N . ALA B 1 293 ? 18.188 38.5 15.547 1 95.69 293 ALA B N 1
ATOM 5579 C CA . ALA B 1 293 ? 18.5 38.031 16.891 1 95.69 293 ALA B CA 1
ATOM 5580 C C . ALA B 1 293 ? 17.766 38.875 17.953 1 95.69 293 ALA B C 1
ATOM 5582 O O . ALA B 1 293 ? 17.406 38.344 19 1 95.69 293 ALA B O 1
ATOM 5583 N N . ASP B 1 294 ? 17.547 40.094 17.641 1 95.44 294 ASP B N 1
ATOM 5584 C CA . ASP B 1 294 ? 16.891 40.969 18.609 1 95.44 294 ASP B CA 1
ATOM 5585 C C . ASP B 1 294 ? 15.375 40.812 18.578 1 95.44 294 ASP B C 1
ATOM 5587 O O . ASP B 1 294 ? 14.664 41.281 19.453 1 95.44 294 ASP B O 1
ATOM 5591 N N . ARG B 1 295 ? 14.914 40.062 17.609 1 96.69 295 ARG B N 1
ATOM 5592 C CA . ARG B 1 295 ? 13.469 40 17.438 1 96.69 295 ARG B CA 1
ATOM 5593 C C . ARG B 1 295 ? 12.961 38.562 17.688 1 96.69 295 ARG B C 1
ATOM 5595 O O . ARG B 1 295 ? 11.758 38.312 17.625 1 96.69 295 ARG B O 1
ATOM 5602 N N . VAL B 1 296 ? 13.805 37.625 17.922 1 98.06 296 VAL B N 1
ATOM 5603 C CA . VAL B 1 296 ? 13.414 36.25 18.219 1 98.06 296 VAL B CA 1
ATOM 5604 C C . VAL B 1 296 ? 14.047 35.812 19.547 1 98.06 296 VAL B C 1
ATOM 5606 O O . VAL B 1 296 ? 15.266 35.875 19.719 1 98.06 296 VAL B O 1
ATOM 5609 N N . SER B 1 297 ? 13.297 35.531 20.438 1 98.12 297 SER B N 1
ATOM 5610 C CA . SER B 1 297 ? 13.773 35.031 21.734 1 98.12 297 SER B CA 1
ATOM 5611 C C . SER B 1 297 ? 13.18 33.656 22.047 1 98.12 297 SER B C 1
ATOM 5613 O O . SER B 1 297 ? 12.211 33.25 21.422 1 98.12 297 SER B O 1
ATOM 5615 N N . PHE B 1 298 ? 13.789 32.969 22.953 1 98.06 298 PHE B N 1
ATOM 5616 C CA . PHE B 1 298 ? 13.406 31.609 23.312 1 98.06 298 PHE B CA 1
ATOM 5617 C C . PHE B 1 298 ? 13.055 31.516 24.797 1 98.06 298 PHE B C 1
ATOM 5619 O O . PHE B 1 298 ? 13.703 32.156 25.625 1 98.06 298 PHE B O 1
ATOM 5626 N N . MET B 1 299 ? 12.039 30.812 25.125 1 98.25 299 MET B N 1
ATOM 5627 C CA . MET B 1 299 ? 11.555 30.703 26.484 1 98.25 299 MET B CA 1
ATOM 5628 C C . MET B 1 299 ? 11.141 29.266 26.812 1 98.25 299 MET B C 1
ATOM 5630 O O . MET B 1 299 ? 10.344 28.672 26.078 1 98.25 299 MET B O 1
ATOM 5634 N N . LEU B 1 300 ? 11.695 28.688 27.875 1 97.81 300 LEU B N 1
ATOM 5635 C CA . LEU B 1 300 ? 11.25 27.391 28.344 1 97.81 300 LEU B CA 1
ATOM 5636 C C . LEU B 1 300 ? 9.836 27.469 28.906 1 97.81 300 LEU B C 1
ATOM 5638 O O . LEU B 1 300 ? 9.562 28.266 29.812 1 97.81 300 LEU B O 1
ATOM 5642 N N . HIS B 1 301 ? 8.898 26.703 28.359 1 97.62 301 HIS B N 1
ATOM 5643 C CA . HIS B 1 301 ? 7.512 26.734 28.812 1 97.62 301 HIS B CA 1
ATOM 5644 C C . HIS B 1 301 ? 6.781 25.453 28.422 1 97.62 301 HIS B C 1
ATOM 5646 O O . HIS B 1 301 ? 6.934 24.953 27.312 1 97.62 301 HIS B O 1
ATOM 5652 N N . ASP B 1 302 ? 6.113 24.859 29.375 1 96.56 302 ASP B N 1
ATOM 5653 C CA . ASP B 1 302 ? 5.176 23.75 29.172 1 96.56 302 ASP B CA 1
ATOM 5654 C C . ASP B 1 302 ? 3.777 24.281 28.844 1 96.56 302 ASP B C 1
ATOM 5656 O O . ASP B 1 302 ? 3.115 24.859 29.703 1 96.56 302 ASP B O 1
ATOM 5660 N N . PHE B 1 303 ? 3.303 23.984 27.625 1 96.69 303 PHE B N 1
ATOM 5661 C CA . PHE B 1 303 ? 2.057 24.625 27.203 1 96.69 303 PHE B CA 1
ATOM 5662 C C . PHE B 1 303 ? 0.866 24 27.938 1 96.69 303 PHE B C 1
ATOM 5664 O O . PHE B 1 303 ? -0.266 24.469 27.781 1 96.69 303 PHE B O 1
ATOM 5671 N N . PHE B 1 304 ? 1.075 23 28.781 1 96.44 304 PHE B N 1
ATOM 5672 C CA . PHE B 1 304 ? 0.021 22.5 29.656 1 96.44 304 PHE B CA 1
ATOM 5673 C C . PHE B 1 304 ? -0.13 23.391 30.875 1 96.44 304 PHE B C 1
ATOM 5675 O O . PHE B 1 304 ? -1.093 23.25 31.641 1 96.44 304 PHE B O 1
ATOM 5682 N N . LYS B 1 305 ? 0.756 24.25 31.047 1 96.38 305 LYS B N 1
ATOM 5683 C CA . LYS B 1 305 ? 0.716 25.203 32.156 1 96.38 305 LYS B CA 1
ATOM 5684 C C . LYS B 1 305 ? 0.206 26.562 31.703 1 96.38 305 LYS B C 1
ATOM 5686 O O . LYS B 1 305 ? 0.09 26.812 30.5 1 96.38 305 LYS B O 1
ATOM 5691 N N . ASP B 1 306 ? 0.006 27.375 32.656 1 95.88 306 ASP B N 1
ATOM 5692 C CA . ASP B 1 306 ? -0.5 28.719 32.344 1 95.88 306 ASP B CA 1
ATOM 5693 C C . ASP B 1 306 ? 0.502 29.5 31.516 1 95.88 306 ASP B C 1
ATOM 5695 O O . ASP B 1 306 ? 1.711 29.422 31.75 1 95.88 306 ASP B O 1
ATOM 5699 N N . GLN B 1 307 ? -0.036 30.188 30.547 1 98 307 GLN B N 1
ATOM 5700 C CA . GLN B 1 307 ? 0.79 31 29.672 1 98 307 GLN B CA 1
ATOM 5701 C C . GLN B 1 307 ? 1.294 32.25 30.391 1 98 307 GLN B C 1
ATOM 5703 O O . GLN B 1 307 ? 0.499 33.062 30.859 1 98 307 GLN B O 1
ATOM 5708 N N . PRO B 1 308 ? 2.555 32.406 30.469 1 97.62 308 PRO B N 1
ATOM 5709 C CA . PRO B 1 308 ? 3.104 33.531 31.25 1 97.62 308 PRO B CA 1
ATOM 5710 C C . PRO B 1 308 ? 3.09 34.844 30.5 1 97.62 308 PRO B C 1
ATOM 5712 O O . PRO B 1 308 ? 3.178 35.906 31.125 1 97.62 308 PRO B O 1
ATOM 5715 N N . ILE B 1 309 ? 3.049 34.844 29.234 1 98.19 309 ILE B N 1
ATOM 5716 C CA . ILE B 1 309 ? 3.098 36.094 28.453 1 98.19 309 ILE B CA 1
ATOM 5717 C C . ILE B 1 309 ? 1.684 36.625 28.25 1 98.19 309 ILE B C 1
ATOM 5719 O O . ILE B 1 309 ? 0.814 35.906 27.734 1 98.19 309 ILE B O 1
ATOM 5723 N N . THR B 1 310 ? 1.502 37.938 28.594 1 97 310 THR B N 1
ATOM 5724 C CA . THR B 1 310 ? 0.15 38.469 28.594 1 97 310 THR B CA 1
ATOM 5725 C C . THR B 1 310 ? 0.075 39.75 27.75 1 97 310 THR B C 1
ATOM 5727 O O . THR B 1 310 ? -0.883 40.5 27.859 1 97 310 THR B O 1
ATOM 5730 N N . ASP B 1 311 ? 1.064 40 27.031 1 96.06 311 ASP B N 1
ATOM 5731 C CA . ASP B 1 311 ? 1.086 41.188 26.188 1 96.06 311 ASP B CA 1
ATOM 5732 C C . ASP B 1 311 ? 1.394 40.812 24.734 1 96.06 311 ASP B C 1
ATOM 5734 O O . ASP B 1 311 ? 2.131 41.531 24.047 1 96.06 311 ASP B O 1
ATOM 5738 N N . ALA B 1 312 ? 0.936 39.656 24.281 1 96.81 312 ALA B N 1
ATOM 5739 C CA . ALA B 1 312 ? 1.145 39.188 22.922 1 96.81 312 ALA B CA 1
ATOM 5740 C C . ALA B 1 312 ? 0.155 39.875 21.953 1 96.81 312 ALA B C 1
ATOM 5742 O O . ALA B 1 312 ? -0.922 40.312 22.375 1 96.81 312 ALA B O 1
ATOM 5743 N N . ASN B 1 313 ? 0.564 40 20.75 1 96.69 313 ASN B N 1
ATOM 5744 C CA . ASN B 1 313 ? -0.336 40.438 19.688 1 96.69 313 ASN B CA 1
ATOM 5745 C C . ASN B 1 313 ? -0.925 39.25 18.938 1 96.69 313 ASN B C 1
ATOM 5747 O O . ASN B 1 313 ? -1.89 39.375 18.172 1 96.69 313 ASN B O 1
ATOM 5751 N N . ALA B 1 314 ? -0.401 38.062 19.172 1 97.19 314 ALA B N 1
ATOM 5752 C CA . ALA B 1 314 ? -0.949 36.812 18.688 1 97.19 314 ALA B CA 1
ATOM 5753 C C . ALA B 1 314 ? -0.318 35.625 19.422 1 97.19 314 ALA B C 1
ATOM 5755 O O . ALA B 1 314 ? 0.866 35.656 19.766 1 97.19 314 ALA B O 1
ATOM 5756 N N . PHE B 1 315 ? -1.054 34.688 19.688 1 98.12 315 PHE B N 1
ATOM 5757 C CA . PHE B 1 315 ? -0.537 33.375 20.031 1 98.12 315 PHE B CA 1
ATOM 5758 C C . PHE B 1 315 ? -0.6 32.438 18.828 1 98.12 315 PHE B C 1
ATOM 5760 O O . PHE B 1 315 ? -1.595 32.438 18.094 1 98.12 315 PHE B O 1
ATOM 5767 N N . PHE B 1 316 ? 0.5 31.766 18.609 1 97.19 316 PHE B N 1
ATOM 5768 C CA . PHE B 1 316 ? 0.667 30.938 17.422 1 97.19 316 PHE B CA 1
ATOM 5769 C C . PHE B 1 316 ? 1.055 29.516 17.797 1 97.19 316 PHE B C 1
ATOM 5771 O O . PHE B 1 316 ? 1.975 29.297 18.594 1 97.19 316 PHE B O 1
ATOM 5778 N N . MET B 1 317 ? 0.276 28.562 17.375 1 96.81 317 MET B N 1
ATOM 5779 C CA . MET B 1 317 ? 0.571 27.156 17.562 1 96.81 317 MET B CA 1
ATOM 5780 C C . MET B 1 317 ? 0.64 26.422 16.219 1 96.81 317 MET B C 1
ATOM 5782 O O . MET B 1 317 ? -0.323 26.438 15.453 1 96.81 317 MET B O 1
ATOM 5786 N N . ARG B 1 318 ? 1.808 25.844 15.992 1 93.44 318 ARG B N 1
ATOM 5787 C CA . ARG B 1 318 ? 1.968 25.141 14.719 1 93.44 318 ARG B CA 1
ATOM 5788 C C . ARG B 1 318 ? 2.346 23.672 14.945 1 93.44 318 ARG B C 1
ATOM 5790 O O . ARG B 1 318 ? 3.338 23.391 15.617 1 93.44 318 ARG B O 1
ATOM 5797 N N . GLN B 1 319 ? 1.442 22.75 14.398 1 89.81 319 GLN B N 1
ATOM 5798 C CA . GLN B 1 319 ? 1.701 21.312 14.414 1 89.81 319 GLN B CA 1
ATOM 5799 C C . GLN B 1 319 ? 1.993 20.828 15.836 1 89.81 319 GLN B C 1
ATOM 5801 O O . GLN B 1 319 ? 2.992 20.156 16.062 1 89.81 319 GLN B O 1
ATOM 5806 N N . CYS B 1 320 ? 1.197 21.25 16.797 1 91.88 320 CYS B N 1
ATOM 5807 C CA . CYS B 1 320 ? 1.297 20.891 18.203 1 91.88 320 CYS B CA 1
ATOM 5808 C C . CYS B 1 320 ? 0.099 20.047 18.625 1 91.88 320 CYS B C 1
ATOM 5810 O O . CYS B 1 320 ? 0.263 18.938 19.156 1 91.88 320 CYS B O 1
ATOM 5812 N N . LEU B 1 321 ? -1.053 20.516 18.266 1 95.38 321 LEU B N 1
ATOM 5813 C CA . LEU B 1 321 ? -2.273 19.938 18.812 1 95.38 321 LEU B CA 1
ATOM 5814 C C . LEU B 1 321 ? -2.537 18.562 18.219 1 95.38 321 LEU B C 1
ATOM 5816 O O . LEU B 1 321 ? -3.135 17.703 18.875 1 95.38 321 LEU B O 1
ATOM 5820 N N . HIS B 1 322 ? -2.109 18.281 17 1 93.69 322 HIS B N 1
ATOM 5821 C CA . HIS B 1 322 ? -2.381 17.016 16.328 1 93.69 322 HIS B CA 1
ATOM 5822 C C . HIS B 1 322 ? -1.699 15.852 17.047 1 93.69 322 HIS B C 1
ATOM 5824 O O . HIS B 1 322 ? -2.061 14.688 16.828 1 93.69 322 HIS B O 1
ATOM 5830 N N . ASN B 1 323 ? -0.776 16.141 17.938 1 91.44 323 ASN B N 1
ATOM 5831 C CA . ASN B 1 323 ? -0.065 15.094 18.672 1 91.44 323 ASN B CA 1
ATOM 5832 C C . ASN B 1 323 ? -0.838 14.656 19.906 1 91.44 323 ASN B C 1
ATOM 5834 O O . ASN B 1 323 ? -0.444 13.703 20.594 1 91.44 323 ASN B O 1
ATOM 5838 N N . TRP B 1 324 ? -1.939 15.359 20.156 1 92.81 324 TRP B N 1
ATOM 5839 C CA . TRP B 1 324 ? -2.633 15.164 21.438 1 92.81 324 TRP B CA 1
ATOM 5840 C C . TRP B 1 324 ? -4.098 14.812 21.203 1 92.81 324 TRP B C 1
ATOM 5842 O O . TRP B 1 324 ? -4.688 15.211 20.188 1 92.81 324 TRP B O 1
ATOM 5852 N N . ARG B 1 325 ? -4.664 14.07 22.234 1 91.25 325 ARG B N 1
ATOM 5853 C CA . ARG B 1 325 ? -6.094 13.766 22.234 1 91.25 325 ARG B CA 1
ATOM 5854 C C . ARG B 1 325 ? -6.914 15 22.578 1 91.25 325 ARG B C 1
ATOM 5856 O O . ARG B 1 325 ? -6.375 15.992 23.062 1 91.25 325 ARG B O 1
ATOM 5863 N N . ASP B 1 326 ? -8.141 14.922 22.375 1 93.38 326 ASP B N 1
ATOM 5864 C CA . ASP B 1 326 ? -9.008 16.078 22.531 1 93.38 326 ASP B CA 1
ATOM 5865 C C . ASP B 1 326 ? -8.953 16.625 23.953 1 93.38 326 ASP B C 1
ATOM 5867 O O . ASP B 1 326 ? -8.883 17.828 24.172 1 93.38 326 ASP B O 1
ATOM 5871 N N . GLU B 1 327 ? -8.969 15.75 24.891 1 93 327 GLU B N 1
ATOM 5872 C CA . GLU B 1 327 ? -8.953 16.188 26.281 1 93 327 GLU B CA 1
ATOM 5873 C C . GLU B 1 327 ? -7.676 16.969 26.609 1 93 327 GLU B C 1
ATOM 5875 O O . GLU B 1 327 ? -7.719 17.969 27.328 1 93 327 GLU B O 1
ATOM 5880 N N . ASP B 1 328 ? -6.613 16.5 26.062 1 94.38 328 ASP B N 1
ATOM 5881 C CA . ASP B 1 328 ? -5.34 17.188 26.266 1 94.38 328 ASP B CA 1
ATOM 5882 C C . ASP B 1 328 ? -5.316 18.516 25.531 1 94.38 328 ASP B C 1
ATOM 5884 O O . ASP B 1 328 ? -4.793 19.516 26.047 1 94.38 328 ASP B O 1
ATOM 5888 N N . CYS B 1 329 ? -5.844 18.547 24.344 1 96.69 329 CYS B N 1
ATOM 5889 C CA . CYS B 1 329 ? -5.91 19.781 23.562 1 96.69 329 CYS B CA 1
ATOM 5890 C C . CYS B 1 329 ? -6.73 20.844 24.297 1 96.69 329 CYS B C 1
ATOM 5892 O O . CYS B 1 329 ? -6.371 22.016 24.312 1 96.69 329 CYS B O 1
ATOM 5894 N N . ILE B 1 330 ? -7.809 20.406 24.891 1 97.25 330 ILE B N 1
ATOM 5895 C CA . ILE B 1 330 ? -8.664 21.312 25.656 1 97.25 330 ILE B CA 1
ATOM 5896 C C . ILE B 1 330 ? -7.883 21.922 26.812 1 97.25 330 ILE B C 1
ATOM 5898 O O . ILE B 1 330 ? -7.973 23.125 27.078 1 97.25 330 ILE B O 1
ATOM 5902 N N . LYS B 1 331 ? -7.113 21.109 27.453 1 96.88 331 LYS B N 1
ATOM 5903 C CA . LYS B 1 331 ? -6.289 21.594 28.562 1 96.88 331 LYS B CA 1
ATOM 5904 C C . LYS B 1 331 ? -5.273 22.625 28.078 1 96.88 331 LYS B C 1
ATOM 5906 O O . LYS B 1 331 ? -5.078 23.656 28.703 1 96.88 331 LYS B O 1
ATOM 5911 N N . ILE B 1 332 ? -4.645 22.328 26.969 1 97.75 332 ILE B N 1
ATOM 5912 C CA . ILE B 1 332 ? -3.643 23.219 26.391 1 97.75 332 ILE B CA 1
ATOM 5913 C C . ILE B 1 332 ? -4.281 24.562 26.047 1 97.75 332 ILE B C 1
ATOM 5915 O O . ILE B 1 332 ? -3.756 25.625 26.422 1 97.75 332 ILE B O 1
ATOM 5919 N N . LEU B 1 333 ? -5.398 24.5 25.406 1 98.12 333 LEU B N 1
ATOM 5920 C CA . LEU B 1 333 ? -6.09 25.703 24.953 1 98.12 333 LEU B CA 1
ATOM 5921 C C . LEU B 1 333 ? -6.625 26.5 26.141 1 98.12 333 LEU B C 1
ATOM 5923 O O . LEU B 1 333 ? -6.586 27.734 26.125 1 98.12 333 LEU B O 1
ATOM 5927 N N . ARG B 1 334 ? -7.137 25.844 27.109 1 97.31 334 ARG B N 1
ATOM 5928 C CA . ARG B 1 334 ? -7.617 26.5 28.328 1 97.31 334 ARG B CA 1
ATOM 5929 C C . ARG B 1 334 ? -6.492 27.25 29.031 1 97.31 334 ARG B C 1
ATOM 5931 O O . ARG B 1 334 ? -6.723 28.312 29.609 1 97.31 334 ARG B O 1
ATOM 5938 N N . GLY B 1 335 ? -5.348 26.734 28.969 1 96.5 335 GLY B N 1
ATOM 5939 C CA . GLY B 1 335 ? -4.188 27.359 29.578 1 96.5 335 GLY B CA 1
ATOM 5940 C C . GLY B 1 335 ? -3.834 28.703 28.953 1 96.5 335 GLY B C 1
ATOM 5941 O O . GLY B 1 335 ? -3.129 29.5 29.562 1 96.5 335 GLY B O 1
ATOM 5942 N N . LEU B 1 336 ? -4.301 28.984 27.781 1 97.69 336 LEU B N 1
ATOM 5943 C CA . LEU B 1 336 ? -4.008 30.219 27.078 1 97.69 336 LEU B CA 1
ATOM 5944 C C . LEU B 1 336 ? -5.016 31.312 27.438 1 97.69 336 LEU B C 1
ATOM 5946 O O . LEU B 1 336 ? -4.773 32.5 27.203 1 97.69 336 LEU B O 1
ATOM 5950 N N . VAL B 1 337 ? -6.172 30.922 28 1 97.62 337 VAL B N 1
ATOM 5951 C CA . VAL B 1 337 ? -7.32 31.812 28.156 1 97.62 337 VAL B CA 1
ATOM 5952 C C . VAL B 1 337 ? -6.965 32.969 29.094 1 97.62 337 VAL B C 1
ATOM 5954 O O . VAL B 1 337 ? -7.18 34.125 28.766 1 97.62 337 VAL B O 1
ATOM 5957 N N . PRO B 1 338 ? -6.336 32.688 30.281 1 97.75 338 PRO B N 1
ATOM 5958 C CA . PRO B 1 338 ? -5.984 33.781 31.156 1 97.75 338 PRO B CA 1
ATOM 5959 C C . PRO B 1 338 ? -5.043 34.781 30.484 1 97.75 338 PRO B C 1
ATOM 5961 O O . PRO B 1 338 ? -5.168 36 30.703 1 97.75 338 PRO B O 1
ATOM 5964 N N . ALA B 1 339 ? -4.121 34.344 29.734 1 97.94 339 ALA B N 1
ATOM 5965 C CA . ALA B 1 339 ? -3.197 35.219 29.031 1 97.94 339 ALA B CA 1
ATOM 5966 C C . ALA B 1 339 ? -3.928 36.031 27.969 1 97.94 339 ALA B C 1
ATOM 5968 O O . ALA B 1 339 ? -3.68 37.25 27.828 1 97.94 339 ALA B O 1
ATOM 5969 N N . LEU B 1 340 ? -4.809 35.438 27.219 1 97.38 340 LEU B N 1
ATOM 5970 C CA . LEU B 1 340 ? -5.574 36.094 26.172 1 97.38 340 LEU B CA 1
ATOM 5971 C C . LEU B 1 340 ? -6.453 37.188 26.781 1 97.38 340 LEU B C 1
ATOM 5973 O O . LEU B 1 340 ? -6.625 38.25 26.172 1 97.38 340 LEU B O 1
ATOM 5977 N N . GLU B 1 341 ? -6.988 36.938 27.969 1 97.06 341 GLU B N 1
ATOM 5978 C CA . GLU B 1 341 ? -7.824 37.906 28.656 1 97.06 341 GLU B CA 1
ATOM 5979 C C . GLU B 1 341 ? -7.035 39.156 29 1 97.06 341 GLU B C 1
ATOM 5981 O O . GLU B 1 341 ? -7.598 40.25 29.094 1 97.06 341 GLU B O 1
ATOM 5986 N N . LYS B 1 342 ? -5.797 38.969 29.172 1 97.19 342 LYS B N 1
ATOM 5987 C CA . LYS B 1 342 ? -4.949 40.062 29.594 1 97.19 342 LYS B CA 1
ATOM 5988 C C . LYS B 1 342 ? -4.352 40.781 28.406 1 97.19 342 LYS B C 1
ATOM 5990 O O . LYS B 1 342 ? -3.885 41.938 28.516 1 97.19 342 LYS B O 1
ATOM 5995 N N . CYS B 1 343 ? -4.352 40.156 27.281 1 96 343 CYS B N 1
ATOM 5996 C CA . CYS B 1 343 ? -3.881 40.781 26.062 1 96 343 CYS B CA 1
ATOM 5997 C C . CYS B 1 343 ? -4.906 41.781 25.531 1 96 343 CYS B C 1
ATOM 5999 O O . CYS B 1 343 ? -6.02 41.875 26.047 1 96 343 CYS B O 1
ATOM 6001 N N . LYS B 1 344 ? -4.449 42.562 24.562 1 93.81 344 LYS B N 1
ATOM 6002 C CA . LYS B 1 344 ? -5.387 43.5 23.938 1 93.81 344 LYS B CA 1
ATOM 6003 C C . LYS B 1 344 ? -6.562 42.75 23.312 1 93.81 344 LYS B C 1
ATOM 6005 O O . LYS B 1 344 ? -6.395 41.656 22.734 1 93.81 344 LYS B O 1
ATOM 6010 N N . PRO B 1 345 ? -7.719 43.406 23.406 1 91.31 345 PRO B N 1
ATOM 6011 C CA . PRO B 1 345 ? -8.852 42.781 22.703 1 91.31 345 PRO B CA 1
ATOM 6012 C C . PRO B 1 345 ? -8.57 42.562 21.219 1 91.31 345 PRO B C 1
ATOM 6014 O O . PRO B 1 345 ? -7.965 43.406 20.562 1 91.31 345 PRO B O 1
ATOM 6017 N N . GLY B 1 346 ? -8.961 41.438 20.859 1 91.38 346 GLY B N 1
ATOM 6018 C CA . GLY B 1 346 ? -8.773 41.125 19.453 1 91.38 346 GLY B CA 1
ATOM 6019 C C . GLY B 1 346 ? -7.477 40.375 19.172 1 91.38 346 GLY B C 1
ATOM 6020 O O . GLY B 1 346 ? -7.113 40.188 18 1 91.38 346 GLY B O 1
ATOM 6021 N N . THR B 1 347 ? -6.758 40.062 20.188 1 95.44 347 THR B N 1
ATOM 6022 C CA . THR B 1 347 ? -5.566 39.219 20.016 1 95.44 347 THR B CA 1
ATOM 6023 C C . THR B 1 347 ? -5.938 37.844 19.516 1 95.44 347 THR B C 1
ATOM 6025 O O . THR B 1 347 ? -6.695 37.125 20.188 1 95.44 347 THR B O 1
ATOM 6028 N N . PRO B 1 348 ? -5.387 37.438 18.375 1 96.69 348 PRO B N 1
ATOM 6029 C CA . PRO B 1 348 ? -5.805 36.156 17.812 1 96.69 348 PRO B CA 1
ATOM 6030 C C . PRO B 1 348 ? -5.008 34.969 18.375 1 96.69 348 PRO B C 1
ATOM 6032 O O . PRO B 1 348 ? -3.85 35.125 18.766 1 96.69 348 PRO B O 1
ATOM 6035 N N . LEU B 1 349 ? -5.648 33.875 18.469 1 98.06 349 LEU B N 1
ATOM 6036 C CA . LEU B 1 349 ? -5.012 32.562 18.531 1 98.06 349 LEU B CA 1
ATOM 6037 C C . LEU B 1 349 ? -4.953 31.938 17.141 1 98.06 349 LEU B C 1
ATOM 6039 O O . LEU B 1 349 ? -5.988 31.734 16.5 1 98.06 349 LEU B O 1
ATOM 6043 N N . LEU B 1 350 ? -3.766 31.703 16.656 1 97.31 350 LEU B N 1
ATOM 6044 C CA . LEU B 1 350 ? -3.533 31.141 15.328 1 97.31 350 LEU B CA 1
ATOM 6045 C C . LEU B 1 350 ? -3.035 29.703 15.422 1 97.31 350 LEU B C 1
ATOM 6047 O O . LEU B 1 350 ? -1.953 29.453 15.953 1 97.31 350 LEU B O 1
ATOM 6051 N N . ILE B 1 351 ? -3.854 28.797 14.93 1 97.31 351 ILE B N 1
ATOM 6052 C CA . ILE B 1 351 ? -3.514 27.375 14.969 1 97.31 351 ILE B CA 1
ATOM 6053 C C . ILE B 1 351 ? -3.238 26.875 13.555 1 97.31 351 ILE B C 1
ATOM 6055 O O . ILE B 1 351 ? -4.152 26.781 12.727 1 97.31 351 ILE B O 1
ATOM 6059 N N . ASN B 1 352 ? -1.93 26.578 13.281 1 94.38 352 ASN B N 1
ATOM 6060 C CA . ASN B 1 352 ? -1.528 26.078 11.969 1 94.38 352 ASN B CA 1
ATOM 6061 C C . ASN B 1 352 ? -1.334 24.578 11.977 1 94.38 352 ASN B C 1
ATOM 6063 O O . ASN B 1 352 ? -0.304 24.078 12.438 1 94.38 352 ASN B O 1
ATOM 6067 N N . GLU B 1 353 ? -2.303 23.844 11.492 1 92.5 353 GLU B N 1
ATOM 6068 C CA . GLU B 1 353 ? -2.361 22.375 11.469 1 92.5 353 GLU B CA 1
ATOM 6069 C C . GLU B 1 353 ? -2.891 21.875 10.133 1 92.5 353 GLU B C 1
ATOM 6071 O O . GLU B 1 353 ? -3.373 22.656 9.312 1 92.5 353 GLU B O 1
ATOM 6076 N N . GLU B 1 354 ? -2.691 20.516 9.922 1 91.69 354 GLU B N 1
ATOM 6077 C CA . GLU B 1 354 ? -3.496 19.875 8.891 1 91.69 354 GLU B CA 1
ATOM 6078 C C . GLU B 1 354 ? -4.98 19.922 9.234 1 91.69 354 GLU B C 1
ATOM 6080 O O . GLU B 1 354 ? -5.414 19.312 10.219 1 91.69 354 GLU B O 1
ATOM 6085 N N . VAL B 1 355 ? -5.707 20.719 8.508 1 94.19 355 VAL B N 1
ATOM 6086 C CA . VAL B 1 355 ? -7.141 20.828 8.75 1 94.19 355 VAL B CA 1
ATOM 6087 C C . VAL B 1 355 ? -7.895 19.922 7.762 1 94.19 355 VAL B C 1
ATOM 6089 O O . VAL B 1 355 ? -7.914 20.203 6.562 1 94.19 355 VAL B O 1
ATOM 6092 N N . LEU B 1 356 ? -8.492 18.859 8.258 1 95.62 356 LEU B N 1
ATOM 6093 C CA . LEU B 1 356 ? -9.203 17.906 7.418 1 95.62 356 LEU B CA 1
ATOM 6094 C C . LEU B 1 356 ? -10.352 18.578 6.68 1 95.62 356 LEU B C 1
ATOM 6096 O O . LEU B 1 356 ? -11.047 19.422 7.242 1 95.62 356 LEU B O 1
ATOM 6100 N N . PRO B 1 357 ? -10.508 18.25 5.457 1 93.25 357 PRO B N 1
ATOM 6101 C CA . PRO B 1 357 ? -11.625 18.828 4.699 1 93.25 357 PRO B CA 1
ATOM 6102 C C . PRO B 1 357 ? -12.984 18.297 5.16 1 93.25 357 PRO B C 1
ATOM 6104 O O . PRO B 1 357 ? -13.086 17.156 5.586 1 93.25 357 PRO B O 1
ATOM 6107 N N . GLU B 1 358 ? -13.961 19.141 5.043 1 92.88 358 GLU B N 1
ATOM 6108 C CA . GLU B 1 358 ? -15.344 18.703 5.215 1 92.88 358 GLU B CA 1
ATOM 6109 C C . GLU B 1 358 ? -15.836 17.938 3.988 1 92.88 358 GLU B C 1
ATOM 6111 O O . GLU B 1 358 ? -15.125 17.844 2.982 1 92.88 358 GLU B O 1
ATOM 6116 N N . LEU B 1 359 ? -17.016 17.344 4.117 1 94.25 359 LEU B N 1
ATOM 6117 C CA . LEU B 1 359 ? -17.562 16.516 3.057 1 94.25 359 LEU B CA 1
ATOM 6118 C C . LEU B 1 359 ? -17.625 17.281 1.739 1 94.25 359 LEU B C 1
ATOM 6120 O O . LEU B 1 359 ? -18.203 18.375 1.679 1 94.25 359 LEU B O 1
ATOM 6124 N N . ASN B 1 360 ? -17 16.797 0.673 1 91.69 360 ASN B N 1
ATOM 6125 C CA . ASN B 1 360 ? -17.031 17.281 -0.705 1 91.69 360 ASN B CA 1
ATOM 6126 C C . ASN B 1 360 ? -16.344 18.641 -0.841 1 91.69 360 ASN B C 1
ATOM 6128 O O . ASN B 1 360 ? -16.625 19.391 -1.774 1 91.69 360 ASN B O 1
ATOM 6132 N N . GLU B 1 361 ? -15.5 19 0.107 1 90.88 361 GLU B N 1
ATOM 6133 C CA . GLU B 1 361 ? -14.781 20.266 0.06 1 90.88 361 GLU B CA 1
ATOM 6134 C C . GLU B 1 361 ? -13.641 20.219 -0.947 1 90.88 361 GLU B C 1
ATOM 6136 O O . GLU B 1 361 ? -13.305 21.219 -1.566 1 90.88 361 GLU B O 1
ATOM 6141 N N . VAL B 1 362 ? -13.016 19.141 -1.063 1 91.44 362 VAL B N 1
ATOM 6142 C CA . VAL B 1 362 ? -11.898 18.938 -1.978 1 91.44 362 VAL B CA 1
ATOM 6143 C C . VAL B 1 362 ? -12.062 17.625 -2.725 1 91.44 362 VAL B C 1
ATOM 6145 O O . VAL B 1 362 ? -12.977 16.844 -2.438 1 91.44 362 VAL B O 1
ATOM 6148 N N . SER B 1 363 ? -11.195 17.375 -3.715 1 91.81 363 SER B N 1
ATOM 6149 C CA . SER B 1 363 ? -11.25 16.125 -4.465 1 91.81 363 SER B CA 1
ATOM 6150 C C . SER B 1 363 ? -10.922 14.938 -3.572 1 91.81 363 SER B C 1
ATOM 6152 O O . SER B 1 363 ? -10.328 15.102 -2.502 1 91.81 363 SER B O 1
ATOM 6154 N N . LYS B 1 364 ? -11.289 13.734 -3.982 1 94.44 364 LYS B N 1
ATOM 6155 C CA . LYS B 1 364 ? -10.992 12.531 -3.209 1 94.44 364 LYS B CA 1
ATOM 6156 C C . LYS B 1 364 ? -9.492 12.305 -3.094 1 94.44 364 LYS B C 1
ATOM 6158 O O . LYS B 1 364 ? -9.008 11.797 -2.076 1 94.44 364 LYS B O 1
ATOM 6163 N N . TYR B 1 365 ? -8.789 12.695 -4.129 1 93.12 365 TYR B N 1
ATOM 6164 C CA . TYR B 1 365 ? -7.332 12.57 -4.105 1 93.12 365 TYR B CA 1
ATOM 6165 C C . TYR B 1 365 ? -6.727 13.414 -2.994 1 93.12 365 TYR B C 1
ATOM 6167 O O . TYR B 1 365 ? -5.922 12.922 -2.199 1 93.12 365 TYR B O 1
ATOM 6175 N N . GLN B 1 366 ? -7.113 14.633 -2.867 1 91.31 366 GLN B N 1
ATOM 6176 C CA . GLN B 1 366 ? -6.602 15.531 -1.842 1 91.31 366 GLN B CA 1
ATOM 6177 C C . GLN B 1 366 ? -7.043 15.094 -0.45 1 91.31 366 GLN B C 1
ATOM 6179 O O . GLN B 1 366 ? -6.262 15.148 0.502 1 91.31 366 GLN B O 1
ATOM 6184 N N . GLU B 1 367 ? -8.281 14.734 -0.393 1 94.38 367 GLU B N 1
ATOM 6185 C CA . GLU B 1 367 ? -8.797 14.273 0.896 1 94.38 367 GLU B CA 1
ATOM 6186 C C . GLU B 1 367 ? -8.039 13.039 1.378 1 94.38 367 GLU B C 1
ATOM 6188 O O . GLU B 1 367 ? -7.773 12.891 2.572 1 94.38 367 GLU B O 1
ATOM 6193 N N . HIS B 1 368 ? -7.742 12.18 0.463 1 95.38 368 HIS B N 1
ATOM 6194 C CA . HIS B 1 368 ? -7.012 10.969 0.817 1 95.38 368 HIS B CA 1
ATOM 6195 C C . HIS B 1 368 ? -5.656 11.305 1.436 1 95.38 368 HIS B C 1
ATOM 6197 O O . HIS B 1 368 ? -5.262 10.703 2.439 1 95.38 368 HIS B O 1
ATOM 6203 N N . LEU B 1 369 ? -4.938 12.25 0.885 1 92.38 369 LEU B N 1
ATOM 6204 C CA . LEU B 1 369 ? -3.645 12.656 1.414 1 92.38 369 LEU B CA 1
ATOM 6205 C C . LEU B 1 369 ? -3.779 13.188 2.84 1 92.38 369 LEU B C 1
ATOM 6207 O O . LEU B 1 369 ? -2.982 12.836 3.713 1 92.38 369 LEU B O 1
ATOM 6211 N N . SER B 1 370 ? -4.809 13.938 3.084 1 92.94 370 SER B N 1
ATOM 6212 C CA . SER B 1 370 ? -5.039 14.508 4.406 1 92.94 370 SER B CA 1
ATOM 6213 C C . SER B 1 370 ? -5.426 13.43 5.414 1 92.94 370 SER B C 1
ATOM 6215 O O . SER B 1 370 ? -4.961 13.445 6.555 1 92.94 370 SER B O 1
ATOM 6217 N N . ARG B 1 371 ? -6.207 12.547 4.977 1 96.31 371 ARG B N 1
ATOM 6218 C CA . ARG B 1 371 ? -6.695 11.539 5.914 1 96.31 371 ARG B CA 1
ATOM 6219 C C . ARG B 1 371 ? -5.645 10.469 6.164 1 96.31 371 ARG B C 1
ATOM 6221 O O . ARG B 1 371 ? -5.668 9.797 7.195 1 96.31 371 ARG B O 1
ATOM 6228 N N . GLN B 1 372 ? -4.707 10.297 5.238 1 95.38 372 GLN B N 1
ATOM 6229 C CA . GLN B 1 372 ? -3.527 9.5 5.551 1 95.38 372 GLN B CA 1
ATOM 6230 C C . GLN B 1 372 ? -2.766 10.078 6.738 1 95.38 372 GLN B C 1
ATOM 6232 O O . GLN B 1 372 ? -2.287 9.336 7.598 1 95.38 372 GLN B O 1
ATOM 6237 N N . CYS B 1 373 ? -2.666 11.398 6.766 1 93.75 373 CYS B N 1
ATOM 6238 C CA . CYS B 1 373 ? -2.023 12.055 7.895 1 93.75 373 CYS B CA 1
ATOM 6239 C C . CYS B 1 373 ? -2.793 11.805 9.188 1 93.75 373 CYS B C 1
ATOM 6241 O O . CYS B 1 373 ? -2.191 11.609 10.242 1 93.75 373 CYS B O 1
ATOM 6243 N N . ASP B 1 374 ? -4.094 11.836 9.023 1 96.81 374 ASP B N 1
ATOM 6244 C CA . ASP B 1 374 ? -4.938 11.547 10.18 1 96.81 374 ASP B CA 1
ATOM 6245 C C . ASP B 1 374 ? -4.676 10.141 10.711 1 96.81 374 ASP B C 1
ATOM 6247 O O . ASP B 1 374 ? -4.516 9.945 11.922 1 96.81 374 ASP B O 1
ATOM 6251 N N . MET B 1 375 ? -4.57 9.172 9.852 1 97.69 375 MET B N 1
ATOM 6252 C CA . MET B 1 375 ? -4.285 7.801 10.258 1 97.69 375 MET B CA 1
ATOM 6253 C C . MET B 1 375 ? -2.873 7.68 10.82 1 97.69 375 MET B C 1
ATOM 6255 O O . MET B 1 375 ? -2.629 6.891 11.734 1 97.69 375 MET B O 1
ATOM 6259 N N . CYS B 1 376 ? -2.01 8.422 10.266 1 96.56 376 CYS B N 1
ATOM 6260 C CA . CYS B 1 376 ? -0.658 8.461 10.812 1 96.56 376 CYS B CA 1
ATOM 6261 C C . CYS B 1 376 ? -0.675 8.891 12.273 1 96.56 376 CYS B C 1
ATOM 6263 O O . CYS B 1 376 ? -0.038 8.258 13.117 1 96.56 376 CYS B O 1
ATOM 6265 N N . MET B 1 377 ? -1.423 9.914 12.602 1 96.25 377 MET B N 1
ATOM 6266 C CA . MET B 1 377 ? -1.515 10.391 13.984 1 96.25 377 MET B CA 1
ATOM 6267 C C . MET B 1 377 ? -2.16 9.336 14.875 1 96.25 377 MET B C 1
ATOM 6269 O O . MET B 1 377 ? -1.788 9.195 16.047 1 96.25 377 MET B O 1
ATOM 6273 N N . PHE B 1 378 ? -3.131 8.625 14.32 1 96.94 378 PHE B N 1
ATOM 6274 C CA . PHE B 1 378 ? -3.744 7.508 15.031 1 96.94 378 PHE B CA 1
ATOM 6275 C C . PHE B 1 378 ? -2.701 6.461 15.398 1 96.94 378 PHE B C 1
ATOM 6277 O O . PHE B 1 378 ? -2.621 6.035 16.547 1 96.94 378 PHE B O 1
ATOM 6284 N N . VAL B 1 379 ? -1.833 6.109 14.477 1 97.75 379 VAL B N 1
ATOM 6285 C CA . VAL B 1 379 ? -0.889 5.012 14.648 1 97.75 379 VAL B CA 1
ATOM 6286 C C . VAL B 1 379 ? 0.259 5.449 15.555 1 97.75 379 VAL B C 1
ATOM 6288 O O . VAL B 1 379 ? 0.688 4.695 16.438 1 97.75 379 VAL B O 1
ATOM 6291 N N . VAL B 1 380 ? 0.683 6.645 15.414 1 96.12 380 VAL B N 1
ATOM 6292 C CA . VAL B 1 380 ? 1.931 7.078 16.031 1 96.12 380 VAL B CA 1
ATOM 6293 C C . VAL B 1 380 ? 1.654 7.605 17.438 1 96.12 380 VAL B C 1
ATOM 6295 O O . VAL B 1 380 ? 2.432 7.359 18.375 1 96.12 380 VAL B O 1
ATOM 6298 N N . ALA B 1 381 ? 0.447 8.305 17.641 1 93.38 381 ALA B N 1
ATOM 6299 C CA . ALA B 1 381 ? 0.262 9.031 18.891 1 93.38 381 ALA B CA 1
ATOM 6300 C C . ALA B 1 381 ? -1.114 8.75 19.5 1 93.38 381 ALA B C 1
ATOM 6302 O O . ALA B 1 381 ? -1.446 9.258 20.562 1 93.38 381 ALA B O 1
ATOM 6303 N N . GLY B 1 382 ? -1.903 7.887 18.828 1 93.19 382 GLY B N 1
ATOM 6304 C CA . GLY B 1 382 ? -3.266 7.707 19.297 1 93.19 382 GLY B CA 1
ATOM 6305 C C . GLY B 1 382 ? -4.086 8.984 19.266 1 93.19 382 GLY B C 1
ATOM 6306 O O . GLY B 1 382 ? -5.055 9.133 20.016 1 93.19 382 GLY B O 1
ATOM 6307 N N . SER B 1 383 ? -3.66 9.938 18.453 1 94.19 383 SER B N 1
ATOM 6308 C CA . SER B 1 383 ? -4.305 11.242 18.312 1 94.19 383 SER B CA 1
ATOM 6309 C C . SER B 1 383 ? -4.996 11.367 16.969 1 94.19 383 SER B C 1
ATOM 6311 O O . SER B 1 383 ? -5.438 10.367 16.391 1 94.19 383 SER B O 1
ATOM 6313 N N . LYS B 1 384 ? -5.234 12.641 16.516 1 95.56 384 LYS B N 1
ATOM 6314 C CA . LYS B 1 384 ? -5.984 12.797 15.281 1 95.56 384 LYS B CA 1
ATOM 6315 C C . LYS B 1 384 ? -5.746 14.172 14.664 1 95.56 384 LYS B C 1
ATOM 6317 O O . LYS B 1 384 ? -5.293 15.094 15.344 1 95.56 384 LYS B O 1
ATOM 6322 N N . GLU B 1 385 ? -5.945 14.258 13.359 1 96.56 385 GLU B N 1
ATOM 6323 C CA . GLU B 1 385 ? -6.195 15.539 12.703 1 96.56 385 GLU B CA 1
ATOM 6324 C C . GLU B 1 385 ? -7.656 15.961 12.852 1 96.56 385 GLU B C 1
ATOM 6326 O O . GLU B 1 385 ? -8.516 15.141 13.18 1 96.56 385 GLU B O 1
ATOM 6331 N N . ARG B 1 386 ? -7.914 17.203 12.602 1 97 386 ARG B N 1
ATOM 6332 C CA . ARG B 1 386 ? -9.234 17.719 12.938 1 97 386 ARG B CA 1
ATOM 6333 C C . ARG B 1 386 ? -9.781 18.594 11.82 1 97 386 ARG B C 1
ATOM 6335 O O . ARG B 1 386 ? -9.023 19.234 11.094 1 97 386 ARG B O 1
ATOM 6342 N N . THR B 1 387 ? -11.094 18.578 11.672 1 95 387 THR B N 1
ATOM 6343 C CA . THR B 1 387 ? -11.789 19.484 10.758 1 95 387 THR B CA 1
ATOM 6344 C C . THR B 1 387 ? -11.984 20.844 11.406 1 95 387 THR B C 1
ATOM 6346 O O . THR B 1 387 ? -11.703 21.031 12.594 1 95 387 THR B O 1
ATOM 6349 N N . ARG B 1 388 ? -12.422 21.844 10.57 1 95.25 388 ARG B N 1
ATOM 6350 C CA . ARG B 1 388 ? -12.812 23.125 11.133 1 95.25 388 ARG B CA 1
ATOM 6351 C C . ARG B 1 388 ? -13.828 22.953 12.25 1 95.25 388 ARG B C 1
ATOM 6353 O O . ARG B 1 388 ? -13.703 23.578 13.312 1 95.25 388 ARG B O 1
ATOM 6360 N N . GLY B 1 389 ? -14.828 22.078 11.961 1 94.94 389 GLY B N 1
ATOM 6361 C CA . GLY B 1 389 ? -15.844 21.812 12.961 1 94.94 389 GLY B CA 1
ATOM 6362 C C . GLY B 1 389 ? -15.289 21.234 14.242 1 94.94 389 GLY B C 1
ATOM 6363 O O . GLY B 1 389 ? -15.727 21.578 15.344 1 94.94 389 GLY B O 1
ATOM 6364 N N . ASP B 1 390 ? -14.367 20.359 14.125 1 95.38 390 ASP B N 1
ATOM 6365 C CA . ASP B 1 390 ? -13.719 19.781 15.297 1 95.38 390 ASP B CA 1
ATOM 6366 C C . ASP B 1 390 ? -12.984 20.844 16.109 1 95.38 390 ASP B C 1
ATOM 6368 O O . ASP B 1 390 ? -13.023 20.828 17.344 1 95.38 390 ASP B O 1
ATOM 6372 N N . PHE B 1 391 ? -12.258 21.75 15.422 1 97.12 391 PHE B N 1
ATOM 6373 C CA . PHE B 1 391 ? -11.539 22.812 16.109 1 97.12 391 PHE B CA 1
ATOM 6374 C C . PHE B 1 391 ? -12.516 23.75 16.812 1 97.12 391 PHE B C 1
ATOM 6376 O O . PHE B 1 391 ? -12.242 24.203 17.938 1 97.12 391 PHE B O 1
ATOM 6383 N N . GLU B 1 392 ? -13.578 24.062 16.188 1 97.31 392 GLU B N 1
ATOM 6384 C CA . GLU B 1 392 ? -14.602 24.906 16.812 1 97.31 392 GLU B CA 1
ATOM 6385 C C . GLU B 1 392 ? -15.102 24.266 18.109 1 97.31 392 GLU B C 1
ATOM 6387 O O . GLU B 1 392 ? -15.227 24.953 19.141 1 97.31 392 GLU B O 1
ATOM 6392 N N . LYS B 1 393 ? -15.359 23.016 18.031 1 96.06 393 LYS B N 1
ATOM 6393 C CA . LYS B 1 393 ? -15.82 22.312 19.219 1 96.06 393 LYS B CA 1
ATOM 6394 C C . LYS B 1 393 ? -14.758 22.297 20.312 1 96.06 393 LYS B C 1
ATOM 6396 O O . LYS B 1 393 ? -15.055 22.547 21.484 1 96.06 393 LYS B O 1
ATOM 6401 N N . LEU B 1 394 ? -13.547 22.016 19.906 1 96.75 394 LEU B N 1
ATOM 6402 C CA . LEU B 1 394 ? -12.422 21.969 20.844 1 96.75 394 LEU B CA 1
ATOM 6403 C C . LEU B 1 394 ? -12.234 23.297 21.547 1 96.75 394 LEU B C 1
ATOM 6405 O O . LEU B 1 394 ? -12.07 23.344 22.766 1 96.75 394 LEU B O 1
ATOM 6409 N N . LEU B 1 395 ? -12.25 24.344 20.812 1 98.25 395 LEU B N 1
ATOM 6410 C CA . LEU B 1 395 ? -12.039 25.688 21.344 1 98.25 395 LEU B CA 1
ATOM 6411 C C . LEU B 1 395 ? -13.188 26.094 22.25 1 98.25 395 LEU B C 1
ATOM 6413 O O . LEU B 1 395 ? -12.961 26.641 23.328 1 98.25 395 LEU B O 1
ATOM 6417 N N . LYS B 1 396 ? -14.375 25.781 21.922 1 98 396 LYS B N 1
ATOM 6418 C CA . LYS B 1 396 ? -15.539 26.109 22.75 1 98 396 LYS B CA 1
ATOM 6419 C C . LYS B 1 396 ? -15.516 25.344 24.062 1 98 396 LYS B C 1
ATOM 6421 O O . LYS B 1 396 ? -15.938 25.875 25.094 1 98 396 LYS B O 1
ATOM 6426 N N . GLU B 1 397 ? -15.117 24.125 24 1 97.69 397 GLU B N 1
ATOM 6427 C CA . GLU B 1 397 ? -15.016 23.328 25.203 1 97.69 397 GLU B CA 1
ATOM 6428 C C . GLU B 1 397 ? -13.938 23.875 26.141 1 97.69 397 GLU B C 1
ATOM 6430 O O . GLU B 1 397 ? -14.055 23.781 27.359 1 97.69 397 GLU B O 1
ATOM 6435 N N . ALA B 1 398 ? -12.867 24.344 25.562 1 97.94 398 ALA B N 1
ATOM 6436 C CA . ALA B 1 398 ? -11.828 24.969 26.375 1 97.94 398 ALA B CA 1
ATOM 6437 C C . ALA B 1 398 ? -12.352 26.234 27.062 1 97.94 398 ALA B C 1
ATOM 6439 O O . ALA B 1 398 ? -12.07 26.469 28.234 1 97.94 398 ALA B O 1
ATOM 6440 N N . ASP B 1 399 ? -13.016 27.062 26.328 1 98.38 399 ASP B N 1
ATOM 6441 C CA . ASP B 1 399 ? -13.703 28.266 26.812 1 98.38 399 ASP B CA 1
ATOM 6442 C C . ASP B 1 399 ? -14.812 28.688 25.859 1 98.38 399 ASP B C 1
ATOM 6444 O O . ASP B 1 399 ? -14.57 28.922 24.672 1 98.38 399 ASP B O 1
ATOM 6448 N N . SER B 1 400 ? -15.961 28.875 26.312 1 97.75 400 SER B N 1
ATOM 6449 C CA . SER B 1 400 ? -17.141 29.125 25.5 1 97.75 400 SER B CA 1
ATOM 6450 C C .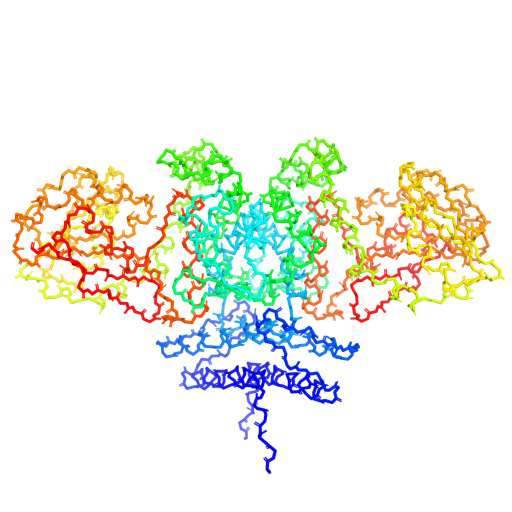 SER B 1 400 ? -17.016 30.438 24.734 1 97.75 400 SER B C 1
ATOM 6452 O O . SER B 1 400 ? -17.734 30.672 23.75 1 97.75 400 SER B O 1
ATOM 6454 N N . ARG B 1 401 ? -16.109 31.312 25.141 1 96.56 401 ARG B N 1
ATOM 6455 C CA . ARG B 1 401 ? -15.938 32.625 24.531 1 96.56 401 ARG B CA 1
ATOM 6456 C C . ARG B 1 401 ? -15.102 32.5 23.25 1 96.56 401 ARG B C 1
ATOM 6458 O O . ARG B 1 401 ? -15.055 33.469 22.453 1 96.56 401 ARG B O 1
ATOM 6465 N N . PHE B 1 402 ? -14.477 31.328 23 1 98.19 402 PHE B N 1
ATOM 6466 C CA . PHE B 1 402 ? -13.664 31.156 21.812 1 98.19 402 PHE B CA 1
ATOM 6467 C C . PHE B 1 402 ? -14.539 31.094 20.562 1 98.19 402 PHE B C 1
ATOM 6469 O O . PHE B 1 402 ? -15.578 30.438 20.562 1 98.19 402 PHE B O 1
ATOM 6476 N N . LYS B 1 403 ? -14.102 31.75 19.516 1 96.94 403 LYS B N 1
ATOM 6477 C CA . LYS B 1 403 ? -14.766 31.719 18.219 1 96.94 403 LYS B CA 1
ATOM 6478 C C . LYS B 1 403 ? -13.75 31.562 17.078 1 96.94 403 LYS B C 1
ATOM 6480 O O . LYS B 1 403 ? -12.773 32.312 17.016 1 96.94 403 LYS B O 1
ATOM 6485 N N . VAL B 1 404 ? -14.008 30.562 16.281 1 97.44 404 VAL B N 1
ATOM 6486 C CA . VAL B 1 404 ? -13.227 30.453 15.047 1 97.44 404 VAL B CA 1
ATOM 6487 C C . VAL B 1 404 ? -13.805 31.391 13.992 1 97.44 404 VAL B C 1
ATOM 6489 O O . VAL B 1 404 ? -14.977 31.281 13.625 1 97.44 404 VAL B O 1
ATOM 6492 N N . VAL B 1 405 ? -13.023 32.25 13.484 1 96.25 405 VAL B N 1
ATOM 6493 C CA . VAL B 1 405 ? -13.562 33.25 12.562 1 96.25 405 VAL B CA 1
ATOM 6494 C C . VAL B 1 405 ? -13.211 32.875 11.125 1 96.25 405 VAL B C 1
ATOM 6496 O O . VAL B 1 405 ? -13.906 33.25 10.188 1 96.25 405 VAL B O 1
ATOM 6499 N N . LYS B 1 406 ? -12.086 32.188 10.922 1 95.06 406 LYS B N 1
ATOM 6500 C CA . LYS B 1 406 ? -11.648 31.828 9.578 1 95.06 406 LYS B CA 1
ATOM 6501 C C . LYS B 1 406 ? -10.625 30.688 9.617 1 95.06 406 LYS B C 1
ATOM 6503 O O . LYS B 1 406 ? -9.875 30.562 10.586 1 95.06 406 LYS B O 1
ATOM 6508 N N . VAL B 1 407 ? -10.688 29.828 8.695 1 94.62 407 VAL B N 1
ATOM 6509 C CA . VAL B 1 407 ? -9.602 28.906 8.398 1 94.62 407 VAL B CA 1
ATOM 6510 C C . VAL B 1 407 ? -8.953 29.281 7.07 1 94.62 407 VAL B C 1
ATOM 6512 O O . VAL B 1 407 ? -9.57 29.172 6.008 1 94.62 407 VAL B O 1
ATOM 6515 N N . HIS B 1 408 ? -7.738 29.75 7.176 1 92.25 408 HIS B N 1
ATOM 6516 C CA . HIS B 1 408 ? -6.977 30.109 5.984 1 92.25 408 HIS B CA 1
ATOM 6517 C C . HIS B 1 408 ? -6.375 28.875 5.324 1 92.25 408 HIS B C 1
ATOM 6519 O O . HIS B 1 408 ? -5.711 28.078 5.988 1 92.25 408 HIS B O 1
ATOM 6525 N N . ARG B 1 409 ? -6.738 28.703 4.062 1 84.88 409 ARG B N 1
ATOM 6526 C CA . ARG B 1 409 ? -6.223 27.562 3.318 1 84.88 409 ARG B CA 1
ATOM 6527 C C . ARG B 1 409 ? -5.562 28 2.018 1 84.88 409 ARG B C 1
ATOM 6529 O O . ARG B 1 409 ? -5.883 29.078 1.488 1 84.88 409 ARG B O 1
ATOM 6536 N N . ASN B 1 410 ? -4.59 27.234 1.697 1 75.06 410 ASN B N 1
ATOM 6537 C CA . ASN B 1 410 ? -4.02 27.391 0.364 1 75.06 410 ASN B CA 1
ATOM 6538 C C . ASN B 1 410 ? -4.293 26.172 -0.511 1 75.06 410 ASN B C 1
ATOM 6540 O O . ASN B 1 410 ? -4.512 25.062 0.001 1 75.06 410 ASN B O 1
ATOM 6544 N N . SER B 1 411 ? -4.34 26.375 -1.74 1 64.5 411 SER B N 1
ATOM 6545 C CA . SER B 1 411 ? -4.754 25.344 -2.689 1 64.5 411 SER B CA 1
ATOM 6546 C C . SER B 1 411 ? -3.703 24.234 -2.801 1 64.5 411 SER B C 1
ATOM 6548 O O . SER B 1 411 ? -4 23.141 -3.262 1 64.5 411 SER B O 1
ATOM 6550 N N . THR B 1 412 ? -2.619 24.484 -2.369 1 65.69 412 THR B N 1
ATOM 6551 C CA . THR B 1 412 ? -1.542 23.547 -2.672 1 65.69 412 THR B CA 1
ATOM 6552 C C . THR B 1 412 ? -1.15 22.766 -1.429 1 65.69 412 THR B C 1
ATOM 6554 O O . THR B 1 412 ? -0.298 21.875 -1.495 1 65.69 412 THR B O 1
ATOM 6557 N N . SER B 1 413 ? -1.8 23.141 -0.315 1 71.25 413 SER B N 1
ATOM 6558 C CA . SER B 1 413 ? -1.359 22.5 0.917 1 71.25 413 SER B CA 1
ATOM 6559 C C . SER B 1 413 ? -2.543 21.953 1.705 1 71.25 413 SER B C 1
ATOM 6561 O O . SER B 1 413 ? -3.662 22.453 1.589 1 71.25 413 SER B O 1
ATOM 6563 N N . THR B 1 414 ? -2.232 20.922 2.406 1 76.12 414 THR B N 1
ATOM 6564 C CA . THR B 1 414 ? -3.238 20.375 3.314 1 76.12 414 THR B CA 1
ATOM 6565 C C . THR B 1 414 ? -3.23 21.141 4.641 1 76.12 414 THR B C 1
ATOM 6567 O O . THR B 1 414 ? -4.156 21 5.441 1 76.12 414 THR B O 1
ATOM 6570 N N . MET B 1 415 ? -2.287 22 4.781 1 86.44 415 MET B N 1
ATOM 6571 C CA . MET B 1 415 ? -2.168 22.781 6.008 1 86.44 415 MET B CA 1
ATOM 6572 C C . MET B 1 415 ? -3.131 23.969 5.996 1 86.44 415 MET B C 1
ATOM 6574 O O . MET B 1 415 ? -3.314 24.609 4.961 1 86.44 415 MET B O 1
ATOM 6578 N N . GLY B 1 416 ? -3.779 24.156 7.125 1 90.44 416 GLY B N 1
ATOM 6579 C CA . GLY B 1 416 ? -4.629 25.328 7.328 1 90.44 416 GLY B CA 1
ATOM 6580 C C . GLY B 1 416 ? -4.285 26.094 8.586 1 90.44 416 GLY B C 1
ATOM 6581 O O . GLY B 1 416 ? -3.643 25.562 9.492 1 90.44 416 GLY B O 1
ATOM 6582 N N . LEU B 1 417 ? -4.598 27.406 8.523 1 94.69 417 LEU B N 1
ATOM 6583 C CA . LEU B 1 417 ? -4.434 28.266 9.688 1 94.69 417 LEU B CA 1
ATOM 6584 C C . LEU B 1 417 ? -5.785 28.625 10.289 1 94.69 417 LEU B C 1
ATOM 6586 O O . LEU B 1 417 ? -6.531 29.422 9.703 1 94.69 417 LEU B O 1
ATOM 6590 N N . VAL B 1 418 ? -6.078 28.047 11.414 1 96.88 418 VAL B N 1
ATOM 6591 C CA . VAL B 1 418 ? -7.301 28.375 12.133 1 96.88 418 VAL B CA 1
ATOM 6592 C C . VAL B 1 418 ? -7.125 29.688 12.891 1 96.88 418 VAL B C 1
ATOM 6594 O O . VAL B 1 418 ? -6.215 29.828 13.711 1 96.88 418 VAL B O 1
ATOM 6597 N N . GLU B 1 419 ? -7.926 30.641 12.555 1 97.44 419 GLU B N 1
ATOM 6598 C CA . GLU B 1 419 ? -7.941 31.938 13.227 1 97.44 419 GLU B CA 1
ATOM 6599 C C . GLU B 1 419 ? -9.078 32 14.242 1 97.44 419 GLU B C 1
ATOM 6601 O O . GLU B 1 419 ? -10.25 31.969 13.867 1 97.44 419 GLU B O 1
ATOM 6606 N N . ALA B 1 420 ? -8.688 32.094 15.477 1 97.94 420 ALA B N 1
ATOM 6607 C CA . ALA B 1 420 ? -9.68 32.125 16.547 1 97.94 420 ALA B CA 1
ATOM 6608 C C . ALA B 1 420 ? -9.453 33.312 17.484 1 97.94 420 ALA B C 1
ATOM 6610 O O . ALA B 1 420 ? -8.344 33.812 17.594 1 97.94 420 ALA B O 1
ATOM 6611 N N . TYR B 1 421 ? -10.508 33.719 18.156 1 97.06 421 TYR B N 1
ATOM 6612 C CA . TYR B 1 421 ? -10.492 34.812 19.109 1 97.06 421 TYR B CA 1
ATOM 6613 C C . TYR B 1 421 ? -11.281 34.469 20.375 1 97.06 421 TYR B C 1
ATOM 6615 O O . TYR B 1 421 ? -12.188 33.625 20.328 1 97.06 421 TYR B O 1
ATOM 6623 N N . LEU B 1 422 ? -10.781 35.062 21.422 1 95.25 422 LEU B N 1
ATOM 6624 C CA . LEU B 1 422 ? -11.57 35.031 22.656 1 95.25 422 LEU B CA 1
ATOM 6625 C C . LEU B 1 422 ? -12.531 36.219 22.719 1 95.25 422 LEU B C 1
ATOM 6627 O O . LEU B 1 422 ? -12.094 37.375 22.75 1 95.25 422 LEU B O 1
ATOM 6631 N N . ASP B 1 423 ? -13.859 36 22.594 1 86.12 423 ASP B N 1
ATOM 6632 C CA . ASP B 1 423 ? -14.852 37.062 22.594 1 86.12 423 ASP B CA 1
ATOM 6633 C C . ASP B 1 423 ? -15.086 37.594 24.016 1 86.12 423 ASP B C 1
ATOM 6635 O O . ASP B 1 423 ? -15.141 36.812 24.969 1 86.12 423 ASP B O 1
#

Nearest PDB structures (foldseek):
  7y3h-assembly1_A  TM=8.651E-01  e=1.150E-23  Apiospora montagnei NRRL 25634
  7wup-assembly1_B  TM=8.395E-01  e=6.745E-23  Apiospora montagnei NRRL 25634
  8gx4-assembly1_A  TM=8.509E-01  e=9.709E-23  Apiospora montagnei NRRL 25634
  7ux8-assembly1_B  TM=7.144E-01  e=3.794E-15  Streptomyces drozdowiczii
  7ux6-assembly1_A  TM=7.101E-01  e=3.944E-14  Streptomyces drozdowiczii

Foldseek 3Di:
DPPPPDDPLVVLVVLLVVLVVVQVVVCVVVVHDDADQAQPGDDRDDDLVNLVSVLSNVQSVVVSVCVVCDDVSVCVVVVCVVVLLVLLLLCLVLVLLQQADAPDKDFLVSSCVSSVHDSVSSQVSVVVCVVVSQWPDPDVRMIHGTNNSSCCNVPVLVSLQSNLCSPLVVQLLVCQVVLCVVPVPLDQPRWFSSCVRQVDADQVSLVVPVVNVVSVVSNVVSVCVPQPPLPLVLVQDPPVPLPFLFEEEEAQCFLVPSVLVNCVVHVRYAYEYEHQDPVSPVNNLVPRDPVCNVRYHYDYDDLLAADPAQAGSEYEYEPDPQLHALVSLLSSLLSDVVSQVRYDAPRKYKYKAQAQDDPPRDRPSVNVVSVVVQVSSRSRTVGGHYHPVRVQVSNCSSPVQKDFDDWGDDSNHSIIITIIGRD/DPPPPDDPLVVLVVLLVVLVVVQVVVCVVVVHDDADQAQPGDDRDDDLVNLVSVLSNVQSVVVSVCVVCDDVSVCVVVVCVVVLLVLLLLCLVLVLLQQADAPDKDFLVSSCVSSVHDSVSSQVSVVVCVVVSQWPDPDVRMIHGTNNSSCCNVPVLVSLQSNLCSPLVVQLLVCQVVLCVVPVPLDQPRWFSSCVRQVDADVVSCVVPVVNVVSVVSNVVSVCVPQPPLPLVLVQDPPVPLPFLFEEEEAQCFLVPSVLVNCVVHVRYAYEYEHQDPVSPVNNLVPRDPVCNVRYHYDYDDLLAADPAQAGSEYEYEPDPQLHALVSLLSSLLSDVVSQVRYDAPRKYKYKAQAQDDPPRDRPSLNVVSVVVQVSSRSRTVGGHYHPVRVQVSNCSSPVQKDFDDWGDDSNHSIIITIIGRD

Solvent-accessible surface area (backbone atoms only — not comparable to full-atom values): 43104 Å² total; per-residue (Å²): 130,80,75,81,81,78,52,67,65,57,50,28,31,47,46,30,35,50,37,49,51,53,52,52,51,49,29,61,74,69,72,45,78,80,52,54,64,46,48,82,46,58,71,84,83,72,57,71,65,51,51,51,40,51,51,51,30,50,42,28,47,50,52,44,51,49,42,69,53,21,50,70,53,47,46,65,60,48,59,46,46,56,38,56,45,23,34,50,28,36,35,55,76,44,40,46,50,62,64,48,44,87,97,41,67,40,38,43,65,58,43,13,60,76,46,59,39,27,46,70,61,44,43,54,37,53,56,43,43,27,37,73,54,29,30,38,71,80,44,94,65,24,34,31,55,7,27,42,31,36,45,42,48,71,30,64,45,56,38,27,40,45,46,44,34,45,35,64,50,34,42,10,23,50,32,34,41,59,37,42,68,74,40,34,72,61,54,92,81,57,61,22,10,28,22,64,62,69,76,39,49,59,72,62,47,28,66,74,35,57,74,58,24,54,38,45,54,47,16,53,54,36,50,49,60,67,78,44,50,59,56,56,61,59,72,60,44,71,67,82,69,40,59,76,79,18,36,33,36,27,49,56,36,44,44,25,65,66,57,52,55,48,39,71,73,36,82,52,39,31,35,41,25,19,16,70,48,67,65,35,38,50,53,19,61,72,65,52,52,78,93,49,47,91,35,48,46,73,43,85,40,55,62,74,37,72,46,85,68,39,75,41,44,25,41,34,35,52,75,51,59,45,63,34,41,68,73,54,39,25,46,32,53,36,22,40,46,70,18,55,70,58,18,55,90,80,36,36,41,36,38,37,34,58,44,40,75,58,89,83,67,58,56,47,56,60,47,35,58,47,38,39,53,24,40,44,24,30,28,55,47,42,18,37,57,40,32,67,69,51,48,45,51,44,42,29,70,36,38,75,46,38,42,70,76,47,70,39,69,48,96,86,46,60,48,24,37,38,34,27,35,70,106,131,82,76,81,82,78,54,66,64,57,51,27,30,47,47,32,35,52,38,48,50,52,52,51,49,49,30,58,76,67,71,45,78,79,52,52,62,47,49,82,46,57,68,86,82,72,57,72,65,51,49,50,40,50,50,51,30,51,41,28,48,51,53,43,50,52,43,70,54,20,51,68,54,48,44,66,60,48,60,46,46,56,39,56,46,24,33,50,26,34,35,56,76,43,40,46,49,62,64,48,43,86,97,41,70,39,38,42,65,58,44,14,59,74,46,60,39,26,48,70,61,44,43,53,35,54,54,44,44,27,38,74,56,29,31,38,71,82,43,94,64,23,34,32,53,7,28,41,31,34,46,42,47,71,30,64,45,57,38,26,38,44,47,46,32,44,36,64,48,36,41,10,22,50,31,34,41,59,36,41,68,76,39,34,71,61,53,92,83,58,61,22,10,25,21,64,62,70,73,39,49,59,71,62,47,28,66,72,34,57,74,58,25,55,38,48,53,46,16,53,54,36,51,48,62,68,75,45,50,59,56,56,60,59,70,58,45,71,68,81,69,37,57,76,79,19,36,33,35,28,50,55,36,45,44,24,66,66,57,52,55,49,38,71,75,35,80,52,39,30,36,40,24,20,18,70,48,66,66,35,37,50,53,18,60,73,66,53,52,79,91,47,47,90,36,48,45,73,44,85,42,53,62,75,40,72,46,85,68,38,76,40,45,26,41,33,33,51,73,52,58,44,63,34,42,68,72,56,39,25,46,32,52,37,22,41,47,70,18,54,70,59,18,55,89,80,37,35,41,37,40,36,34,59,43,41,74,60,89,83,66,59,56,47,57,59,47,35,59,46,37,38,53,26,40,43,25,32,29,54,47,44,18,36,57,39,32,68,69,50,48,44,50,44,42,29,71,35,38,75,45,39,42,69,79,47,70,38,70,48,95,88,44,61,49,22,36,37,35,26,36,71,106